Protein AF-0000000077297240 (afdb_homodimer)

Organism: Petrolisthes cinctipes (NCBI:txid88211)

pLDDT: mean 74.15, std 35.24, range [12.58, 98.94]

Sequence (796 aa):
MSTVGSPAGHFTDADISSTIRITASSSSLSKSSSSSTSSSSSSSSGVGTGIAVAAASSGMVSAGGAVKAETGNPPPPQTSPKVVVLQGTGTVPQTKTVTKKTTVVKKTSVTSSASLAINALKGKVKVGERYESGFSVPQEELCLNNGRELKVLVLITTAPDHEKHRTAVRQTWGHFSGRKDVVMAFMVGRTSQELQARLDQENELYGDIIHANFFDHYSNLTLKTVSMFEWVKTYCSETHFILKTDDDMFINVPLLLSFVDSKPNDQRVIYGRMAKGWKPVRNKKSKYYIDTNTYSKARYPDFLTGPAYLLTSDVVDDIYHKALDTTFFVLEDVLVTGIVAESLRIRRIGDSRFRNEKIKLSDTCSLLKTISIHMVKYEEQFDIYKRTLDGKAKCKAGMSTVGSPAGHFTDADISSTIRITASSSSLSKSSSSSTSSSSSSSSGVGTGIAVAAASSGMVSAGGAVKAETGNPPPPQTSPKVVVLQGTGTVPQTKTVTKKTTVVKKTSVTSSASLAINALKGKVKVGERYESGFSVPQEELCLNNGRELKVLVLITTAPDHEKHRTAVRQTWGHFSGRKDVVMAFMVGRTSQELQARLDQENELYGDIIHANFFDHYSNLTLKTVSMFEWVKTYCSETHFILKTDDDMFINVPLLLSFVDSKPNDQRVIYGRMAKGWKPVRNKKSKYYIDTNTYSKARYPDFLTGPAYLLTSDVVDDIYHKALDTTFFVLEDVLVTGIVAESLRIRRIGDSRFRNEKIKLSDTCSLLKTISIHMVKYEEQFDIYKRTLDGKAKCKAG

InterPro domains:
  IPR002659 Glycosyl transferase, family 31 [PF01762] (165-349)
  IPR002659 Glycosyl transferase, family 31 [PTHR11214] (141-348)

Structure (mmCIF, N/CA/C/O backbone):
data_AF-0000000077297240-model_v1
#
loop_
_entity.id
_entity.type
_entity.pdbx_description
1 polymer Hexosyltransferase
#
loop_
_atom_site.group_PDB
_atom_site.id
_atom_site.type_symbol
_atom_site.label_atom_id
_atom_site.label_alt_id
_atom_site.label_comp_id
_atom_site.label_asym_id
_atom_site.label_entity_id
_atom_site.label_seq_id
_atom_site.pdbx_PDB_ins_code
_atom_site.Cartn_x
_atom_site.Cartn_y
_atom_site.Cartn_z
_atom_site.occupancy
_atom_site.B_iso_or_equiv
_atom_site.auth_seq_id
_atom_site.auth_comp_id
_atom_site.auth_asym_id
_atom_site.auth_atom_id
_atom_site.pdbx_PDB_model_num
ATOM 1 N N . MET A 1 1 ? -15.43 50.844 -17.391 1 18.16 1 MET A N 1
ATOM 2 C CA . MET A 1 1 ? -15.555 50.375 -16.016 1 18.16 1 MET A CA 1
ATOM 3 C C . MET A 1 1 ? -16.797 49.5 -15.852 1 18.16 1 MET A C 1
ATOM 5 O O . MET A 1 1 ? -16.859 48.688 -14.945 1 18.16 1 MET A O 1
ATOM 9 N N . SER A 1 2 ? -17.984 49.969 -16.453 1 16.97 2 SER A N 1
ATOM 10 C CA . SER A 1 2 ? -19.281 49.938 -15.797 1 16.97 2 SER A CA 1
ATOM 11 C C . SER A 1 2 ? -19.781 48.5 -15.633 1 16.97 2 SER A C 1
ATOM 13 O O . SER A 1 2 ? -19.266 47.562 -16.25 1 16.97 2 SER A O 1
ATOM 15 N N . THR A 1 3 ? -21.141 48.375 -15.422 1 16.72 3 THR A N 1
ATOM 16 C CA . THR A 1 3 ? -22.156 47.875 -14.5 1 16.72 3 THR A CA 1
ATOM 17 C C . THR A 1 3 ? -22.719 46.562 -14.977 1 16.72 3 THR A C 1
ATOM 19 O O . THR A 1 3 ? -23.844 46.188 -14.625 1 16.72 3 THR A O 1
ATOM 22 N N . VAL A 1 4 ? -22.016 45.938 -15.938 1 19.5 4 VAL A N 1
ATOM 23 C CA . VAL A 1 4 ? -22.859 44.969 -16.641 1 19.5 4 VAL A CA 1
ATOM 24 C C . VAL A 1 4 ? -23.453 43.969 -15.656 1 19.5 4 VAL A C 1
ATOM 26 O O . VAL A 1 4 ? -22.766 43.531 -14.727 1 19.5 4 VAL A O 1
ATOM 29 N N . GLY A 1 5 ? -24.797 44 -15.594 1 17.31 5 GLY A N 1
ATOM 30 C CA . GLY A 1 5 ? -25.922 43.469 -14.844 1 17.31 5 GLY A CA 1
ATOM 31 C C . GLY A 1 5 ? -25.859 41.969 -14.609 1 17.31 5 GLY A C 1
ATOM 32 O O . GLY A 1 5 ? -25.109 41.281 -15.289 1 17.31 5 GLY A O 1
ATOM 33 N N . SER A 1 6 ? -26.438 41.469 -13.531 1 17.45 6 SER A N 1
ATOM 34 C CA . SER A 1 6 ? -26.594 40.469 -12.477 1 17.45 6 SER A CA 1
ATOM 35 C C . SER A 1 6 ? -27.297 39.219 -12.992 1 17.45 6 SER A C 1
ATOM 37 O O . SER A 1 6 ? -27.625 38.312 -12.219 1 17.45 6 SER A O 1
ATOM 39 N N . PRO A 1 7 ? -27.281 38.906 -14.367 1 17.59 7 PRO A N 1
ATOM 40 C CA . PRO A 1 7 ? -28.484 38.094 -14.562 1 17.59 7 PRO A CA 1
ATOM 41 C C . PRO A 1 7 ? -28.484 36.812 -13.711 1 17.59 7 PRO A C 1
ATOM 43 O O . PRO A 1 7 ? -27.438 36.219 -13.484 1 17.59 7 PRO A O 1
ATOM 46 N N . ALA A 1 8 ? -29.422 36.75 -12.734 1 17.47 8 ALA A N 1
ATOM 47 C CA . ALA A 1 8 ? -29.969 35.906 -11.672 1 17.47 8 ALA A CA 1
ATOM 48 C C . ALA A 1 8 ? -30.344 34.531 -12.195 1 17.47 8 ALA A C 1
ATOM 50 O O . ALA A 1 8 ? -31.234 34.406 -13.039 1 17.47 8 ALA A O 1
ATOM 51 N N . GLY A 1 9 ? -29.297 33.781 -12.641 1 17.2 9 GLY A N 1
ATOM 52 C CA . GLY A 1 9 ? -29.5 32.438 -13.219 1 17.2 9 GLY A CA 1
ATOM 53 C C . GLY A 1 9 ? -30.406 31.562 -12.375 1 17.2 9 GLY A C 1
ATOM 54 O O . GLY A 1 9 ? -30.469 31.719 -11.156 1 17.2 9 GLY A O 1
ATOM 55 N N . HIS A 1 10 ? -31.562 31.125 -12.906 1 16.94 10 HIS A N 1
ATOM 56 C CA . HIS A 1 10 ? -32.781 30.391 -12.602 1 16.94 10 HIS A CA 1
ATOM 57 C C . HIS A 1 10 ? -32.469 29.031 -12 1 16.94 10 HIS A C 1
ATOM 59 O O . HIS A 1 10 ? -31.703 28.25 -12.57 1 16.94 10 HIS A O 1
ATOM 65 N N . PHE A 1 11 ? -32.438 28.922 -10.641 1 17.75 11 PHE A N 1
ATOM 66 C CA . PHE A 1 11 ? -32.25 27.859 -9.664 1 17.75 11 PHE A CA 1
ATOM 67 C C . PHE A 1 11 ? -33.281 26.75 -9.852 1 17.75 11 PHE A C 1
ATOM 69 O O . PHE A 1 11 ? -34.312 26.719 -9.172 1 17.75 11 PHE A O 1
ATOM 76 N N . THR A 1 12 ? -33.656 26.422 -11.141 1 17.03 12 THR A N 1
ATOM 77 C CA . THR A 1 12 ? -34.844 25.594 -11.062 1 17.03 12 THR A CA 1
ATOM 78 C C . THR A 1 12 ? -34.594 24.359 -10.195 1 17.03 12 THR A C 1
ATOM 80 O O . THR A 1 12 ? -33.531 23.75 -10.273 1 17.03 12 THR A O 1
ATOM 83 N N . ASP A 1 13 ? -35.188 24.297 -9.023 1 16.16 13 ASP A N 1
ATOM 84 C CA . ASP A 1 13 ? -35.375 23.484 -7.82 1 16.16 13 ASP A CA 1
ATOM 85 C C . ASP A 1 13 ? -35.844 22.078 -8.164 1 16.16 13 ASP A C 1
ATOM 87 O O . ASP A 1 13 ? -37.062 21.859 -8.352 1 16.16 13 ASP A O 1
ATOM 91 N N . ALA A 1 14 ? -35.344 21.469 -9.289 1 16.94 14 ALA A N 1
ATOM 92 C CA . ALA A 1 14 ? -36.031 20.203 -9.578 1 16.94 14 ALA A CA 1
ATOM 93 C C . ALA A 1 14 ? -36.031 19.297 -8.352 1 16.94 14 ALA A C 1
ATOM 95 O O . ALA A 1 14 ? -35 19.031 -7.75 1 16.94 14 ALA A O 1
ATOM 96 N N . ASP A 1 15 ? -37.188 19.297 -7.602 1 17.38 15 ASP A N 1
ATOM 97 C CA . ASP A 1 15 ? -37.719 18.625 -6.418 1 17.38 15 ASP A CA 1
ATOM 98 C C . ASP A 1 15 ? -37.375 17.141 -6.414 1 17.38 15 ASP A C 1
ATOM 100 O O . ASP A 1 15 ? -37.062 16.578 -7.457 1 17.38 15 ASP A O 1
ATOM 104 N N . ILE A 1 16 ? -37.562 16.516 -5.254 1 18.17 16 ILE A N 1
ATOM 105 C CA . ILE A 1 16 ? -37.281 15.523 -4.219 1 18.17 16 ILE A CA 1
ATOM 106 C C . ILE A 1 16 ? -37.969 14.211 -4.539 1 18.17 16 ILE A C 1
ATOM 108 O O . ILE A 1 16 ? -39.219 14.117 -4.402 1 18.17 16 ILE A O 1
ATOM 112 N N . SER A 1 17 ? -37.688 13.727 -5.848 1 16.09 17 SER A N 1
ATOM 113 C CA . SER A 1 17 ? -38.438 12.586 -6.32 1 16.09 17 SER A CA 1
ATOM 114 C C . SER A 1 17 ? -38.594 11.531 -5.227 1 16.09 17 SER A C 1
ATOM 116 O O . SER A 1 17 ? -39.719 11.172 -4.863 1 16.09 17 SER A O 1
ATOM 118 N N . SER A 1 18 ? -38.062 10.281 -5.496 1 16.72 18 SER A N 1
ATOM 119 C CA . SER A 1 18 ? -38.719 8.984 -5.699 1 16.72 18 SER A CA 1
ATOM 120 C C . SER A 1 18 ? -38.719 8.164 -4.414 1 16.72 18 SER A C 1
ATOM 122 O O . SER A 1 18 ? -37.688 8.047 -3.742 1 16.72 18 SER A O 1
ATOM 124 N N . THR A 1 19 ? -39.812 8.141 -3.67 1 18.8 19 THR A N 1
ATOM 125 C CA . THR A 1 19 ? -40.344 7.504 -2.463 1 18.8 19 THR A CA 1
ATOM 126 C C . THR A 1 19 ? -40.094 5.996 -2.502 1 18.8 19 THR A C 1
ATOM 128 O O . THR A 1 19 ? -40.719 5.289 -3.305 1 18.8 19 THR A O 1
ATOM 131 N N . ILE A 1 20 ? -38.812 5.516 -2.664 1 17.14 20 ILE A N 1
ATOM 132 C CA . ILE A 1 20 ? -38.688 4.066 -2.812 1 17.14 20 ILE A CA 1
ATOM 133 C C . ILE A 1 20 ? -39.312 3.375 -1.606 1 17.14 20 ILE A C 1
ATOM 135 O O . ILE A 1 20 ? -38.938 3.635 -0.463 1 17.14 20 ILE A O 1
ATOM 139 N N . ARG A 1 21 ? -40.531 2.988 -1.708 1 17.48 21 ARG A N 1
ATOM 140 C CA . ARG A 1 21 ? -41.406 2.281 -0.778 1 17.48 21 ARG A CA 1
ATOM 141 C C . ARG A 1 21 ? -40.812 0.946 -0.362 1 17.48 21 ARG A C 1
ATOM 143 O O . ARG A 1 21 ? -40.906 -0.04 -1.097 1 17.48 21 ARG A O 1
ATOM 150 N N . ILE A 1 22 ? -39.531 0.926 -0.056 1 16.94 22 ILE A N 1
ATOM 151 C CA . ILE A 1 22 ? -39.094 -0.456 0.122 1 16.94 22 ILE A CA 1
ATOM 152 C C . ILE A 1 22 ? -39.906 -1.115 1.225 1 16.94 22 ILE A C 1
ATOM 154 O O . ILE A 1 22 ? -40.125 -0.526 2.287 1 16.94 22 ILE A O 1
ATOM 158 N N . THR A 1 23 ? -40.75 -2.07 0.826 1 17.42 23 THR A N 1
ATOM 159 C CA . THR A 1 23 ? -41.656 -3.041 1.414 1 17.42 23 THR A CA 1
ATOM 160 C C . THR A 1 23 ? -40.969 -3.822 2.533 1 17.42 23 THR A C 1
ATOM 162 O O . THR A 1 23 ? -39.938 -4.441 2.314 1 17.42 23 THR A O 1
ATOM 165 N N . ALA A 1 24 ? -41.031 -3.246 3.699 1 18.03 24 ALA A N 1
ATOM 166 C CA . ALA A 1 24 ? -40.531 -3.752 4.973 1 18.03 24 ALA A CA 1
ATOM 167 C C . ALA A 1 24 ? -41.062 -5.148 5.262 1 18.03 24 ALA A C 1
ATOM 169 O O . ALA A 1 24 ? -41.438 -5.449 6.395 1 18.03 24 ALA A O 1
ATOM 170 N N . SER A 1 25 ? -41.125 -6.02 4.211 1 16.42 25 SER A N 1
ATOM 171 C CA . SER A 1 25 ? -41.875 -7.203 4.645 1 16.42 25 SER A CA 1
ATOM 172 C C . SER A 1 25 ? -41.25 -7.793 5.914 1 16.42 25 SER A C 1
ATOM 174 O O . SER A 1 25 ? -40.031 -7.871 6.047 1 16.42 25 SER A O 1
ATOM 176 N N . SER A 1 26 ? -42 -7.738 7 1 17.22 26 SER A N 1
ATOM 177 C CA . SER A 1 26 ? -41.969 -8.062 8.422 1 17.22 26 SER A CA 1
ATOM 178 C C . SER A 1 26 ? -41.688 -9.539 8.656 1 17.22 26 SER A C 1
ATOM 180 O O . SER A 1 26 ? -41.781 -10.031 9.781 1 17.22 26 SER A O 1
ATOM 182 N N . SER A 1 27 ? -41.094 -10.297 7.707 1 16.66 27 SER A N 1
ATOM 183 C CA . SER A 1 27 ? -41.5 -11.664 8.031 1 16.66 27 SER A CA 1
ATOM 184 C C . SER A 1 27 ? -40.812 -12.133 9.32 1 16.66 27 SER A C 1
ATOM 186 O O . SER A 1 27 ? -39.625 -12.453 9.32 1 16.66 27 SER A O 1
ATOM 188 N N . SER A 1 28 ? -40.938 -11.453 10.43 1 17.17 28 SER A N 1
ATOM 189 C CA . SER A 1 28 ? -40.188 -11.875 11.617 1 17.17 28 SER A CA 1
ATOM 190 C C . SER A 1 28 ? -40.625 -13.281 12.047 1 17.17 28 SER A C 1
ATOM 192 O O . SER A 1 28 ? -41.75 -13.508 12.414 1 17.17 28 SER A O 1
ATOM 194 N N . LEU A 1 29 ? -40.125 -14.305 11.391 1 16.39 29 LEU A N 1
ATOM 195 C CA . LEU A 1 29 ? -40.375 -15.695 11.742 1 16.39 29 LEU A CA 1
ATOM 196 C C . LEU A 1 29 ? -40.062 -15.945 13.219 1 16.39 29 LEU A C 1
ATOM 198 O O . LEU A 1 29 ? -39.031 -15.492 13.719 1 16.39 29 LEU A O 1
ATOM 202 N N . SER A 1 30 ? -41.062 -16.344 13.93 1 15.93 30 SER A N 1
ATOM 203 C CA . SER A 1 30 ? -41.25 -16.672 15.336 1 15.93 30 SER A CA 1
ATOM 204 C C . SER A 1 30 ? -40.438 -17.891 15.742 1 15.93 30 SER A C 1
ATOM 206 O O . SER A 1 30 ? -40.594 -18.422 16.844 1 15.93 30 SER A O 1
ATOM 208 N N . LYS A 1 31 ? -39.375 -18.141 15.32 1 15.9 31 LYS A N 1
ATOM 209 C CA . LYS A 1 31 ? -39 -19.5 15.664 1 15.9 31 LYS A CA 1
ATOM 210 C C . LYS A 1 31 ? -38.938 -19.688 17.172 1 15.9 31 LYS A C 1
ATOM 212 O O . LYS A 1 31 ? -38.125 -19.031 17.844 1 15.9 31 LYS A O 1
ATOM 217 N N . SER A 1 32 ? -39.906 -20.297 17.688 1 14.6 32 SER A N 1
ATOM 218 C CA . SER A 1 32 ? -40.094 -20.641 19.094 1 14.6 32 SER A CA 1
ATOM 219 C C . SER A 1 32 ? -38.906 -21.406 19.656 1 14.6 32 SER A C 1
ATOM 221 O O . SER A 1 32 ? -37.969 -21.766 18.906 1 14.6 32 SER A O 1
ATOM 223 N N . SER A 1 33 ? -39.281 -22.609 20.391 1 14.61 33 SER A N 1
ATOM 224 C CA . SER A 1 33 ? -39.188 -22.953 21.797 1 14.61 33 SER A CA 1
ATOM 225 C C . SER A 1 33 ? -37.906 -23.75 22.078 1 14.61 33 SER A C 1
ATOM 227 O O . SER A 1 33 ? -37.125 -23.391 22.953 1 14.61 33 SER A O 1
ATOM 229 N N . SER A 1 34 ? -38.125 -25.219 22.422 1 14.32 34 SER A N 1
ATOM 230 C CA . SER A 1 34 ? -38 -25.844 23.75 1 14.32 34 SER A CA 1
ATOM 231 C C . SER A 1 34 ? -36.594 -26.391 23.969 1 14.32 34 SER A C 1
ATOM 233 O O . SER A 1 34 ? -35.781 -26.453 23.047 1 14.32 34 SER A O 1
ATOM 235 N N . SER A 1 35 ? -36.594 -27.797 24.531 1 14.3 35 SER A N 1
ATOM 236 C CA . SER A 1 35 ? -36.25 -28.359 25.844 1 14.3 35 SER A CA 1
ATOM 237 C C . SER A 1 35 ? -34.812 -28.922 25.828 1 14.3 35 SER A C 1
ATOM 239 O O . SER A 1 35 ? -34 -28.547 26.656 1 14.3 35 SER A O 1
ATOM 241 N N . SER A 1 36 ? -34.75 -30.375 25.875 1 14.15 36 SER A N 1
ATOM 242 C CA . SER A 1 36 ? -34.312 -31.172 27.016 1 14.15 36 SER A CA 1
ATOM 243 C C . SER A 1 36 ? -32.812 -31.438 26.984 1 14.15 36 SER A C 1
ATOM 245 O O . SER A 1 36 ? -32.156 -31.109 26 1 14.15 36 SER A O 1
ATOM 247 N N . THR A 1 37 ? -32.5 -32.812 27.375 1 14.51 37 THR A N 1
ATOM 248 C CA . THR A 1 37 ? -31.828 -33.406 28.516 1 14.51 37 THR A CA 1
ATOM 249 C C . THR A 1 37 ? -30.359 -33.719 28.203 1 14.51 37 THR A C 1
ATOM 251 O O . THR A 1 37 ? -29.469 -33.312 28.969 1 14.51 37 THR A O 1
ATOM 254 N N . SER A 1 38 ? -30.125 -35.031 27.75 1 13.76 38 SER A N 1
ATOM 255 C CA . SER A 1 38 ? -29.484 -35.969 28.656 1 13.76 38 SER A CA 1
ATOM 256 C C . SER A 1 38 ? -27.969 -35.906 28.562 1 13.76 38 SER A C 1
ATOM 258 O O . SER A 1 38 ? -27.438 -35.281 27.656 1 13.76 38 SER A O 1
ATOM 260 N N . SER A 1 39 ? -27.375 -37.188 28.75 1 13.91 39 SER A N 1
ATOM 261 C CA . SER A 1 39 ? -26.516 -37.844 29.719 1 13.91 39 SER A CA 1
ATOM 262 C C . SER A 1 39 ? -25.062 -37.781 29.312 1 13.91 39 SER A C 1
ATOM 264 O O . SER A 1 39 ? -24.219 -37.281 30.062 1 13.91 39 SER A O 1
ATOM 266 N N . SER A 1 40 ? -24.516 -39.031 29.156 1 13.7 40 SER A N 1
ATOM 267 C CA . SER A 1 40 ? -23.562 -39.719 30.031 1 13.7 40 SER A CA 1
ATOM 268 C C . SER A 1 40 ? -22.125 -39.5 29.547 1 13.7 40 SER A C 1
ATOM 270 O O . SER A 1 40 ? -21.375 -38.719 30.156 1 13.7 40 SER A O 1
ATOM 272 N N . SER A 1 41 ? -21.453 -40.688 29.406 1 13.7 41 SER A N 1
ATOM 273 C CA . SER A 1 41 ? -20.375 -41.281 30.203 1 13.7 41 SER A CA 1
ATOM 274 C C . SER A 1 41 ? -19.016 -41 29.594 1 13.7 41 SER A C 1
ATOM 276 O O . SER A 1 41 ? -18.141 -40.406 30.234 1 13.7 41 SER A O 1
ATOM 278 N N . SER A 1 42 ? -18.297 -42.188 29.375 1 13.47 42 SER A N 1
ATOM 279 C CA . SER A 1 42 ? -17.141 -42.719 30.078 1 13.47 42 SER A CA 1
ATOM 280 C C . SER A 1 42 ? -15.836 -42.375 29.359 1 13.47 42 SER A C 1
ATOM 282 O O . SER A 1 42 ? -14.922 -41.812 29.953 1 13.47 42 SER A O 1
ATOM 284 N N . SER A 1 43 ? -15.289 -43.438 28.688 1 13.8 43 SER A N 1
ATOM 285 C CA . SER A 1 43 ? -14.141 -44.219 29.141 1 13.8 43 SER A CA 1
ATOM 286 C C . SER A 1 43 ? -12.844 -43.656 28.547 1 13.8 43 SER A C 1
ATOM 288 O O . SER A 1 43 ? -12.867 -42.875 27.609 1 13.8 43 SER A O 1
ATOM 290 N N . SER A 1 44 ? -11.844 -44.562 28.562 1 13.44 44 SER A N 1
ATOM 291 C CA . SER A 1 44 ? -10.523 -44.844 29.125 1 13.44 44 SER A CA 1
ATOM 292 C C . SER A 1 44 ? -9.414 -44.531 28.125 1 13.44 44 SER A C 1
ATOM 294 O O . SER A 1 44 ? -8.414 -43.906 28.469 1 13.44 44 SER A O 1
ATOM 296 N N . SER A 1 45 ? -9.484 -45.25 26.906 1 13.67 45 SER A N 1
ATOM 297 C CA . SER A 1 45 ? -8.336 -46.156 26.797 1 13.67 45 SER A CA 1
ATOM 298 C C . SER A 1 45 ? -7.07 -45.375 26.438 1 13.67 45 SER A C 1
ATOM 300 O O . SER A 1 45 ? -7.141 -44.25 25.953 1 13.67 45 SER A O 1
ATOM 302 N N . GLY A 1 46 ? -5.91 -46.156 26.469 1 13.4 46 GLY A N 1
ATOM 303 C CA . GLY A 1 46 ? -4.535 -46.344 26.891 1 13.4 46 GLY A CA 1
ATOM 304 C C . GLY A 1 46 ? -3.518 -45.875 25.875 1 13.4 46 GLY A C 1
ATOM 305 O O . GLY A 1 46 ? -2.447 -45.406 26.234 1 13.4 46 GLY A O 1
ATOM 306 N N . VAL A 1 47 ? -3.865 -46.031 24.5 1 13.91 47 VAL A N 1
ATOM 307 C CA . VAL A 1 47 ? -2.779 -46.812 23.906 1 13.91 47 VAL A CA 1
ATOM 308 C C . VAL A 1 47 ? -1.51 -45.969 23.859 1 13.91 47 VAL A C 1
ATOM 310 O O . VAL A 1 47 ? -1.578 -44.719 23.906 1 13.91 47 VAL A O 1
ATOM 313 N N . GLY A 1 48 ? -0.359 -46.781 23.562 1 13.22 48 GLY A N 1
ATOM 314 C CA . GLY A 1 48 ? 1.022 -47.125 23.844 1 13.22 48 GLY A CA 1
ATOM 315 C C . GLY A 1 48 ? 2.025 -46.25 23.125 1 13.22 48 GLY A C 1
ATOM 316 O O . GLY A 1 48 ? 2.928 -45.688 23.766 1 13.22 48 GLY A O 1
ATOM 317 N N . THR A 1 49 ? 2.09 -46.406 21.766 1 14 49 THR A N 1
ATOM 318 C CA . THR A 1 49 ? 3.342 -47 21.328 1 14 49 THR A CA 1
ATOM 319 C C . THR A 1 49 ? 4.453 -45.969 21.266 1 14 49 THR A C 1
ATOM 321 O O . THR A 1 49 ? 4.184 -44.75 21.234 1 14 49 THR A O 1
ATOM 324 N N . GLY A 1 50 ? 5.648 -46.5 20.844 1 13.16 50 GLY A N 1
ATOM 325 C CA . GLY A 1 50 ? 7.074 -46.719 21.016 1 13.16 50 GLY A CA 1
ATOM 326 C C . GLY A 1 50 ? 7.93 -45.719 20.266 1 13.16 50 GLY A C 1
ATOM 327 O O . GLY A 1 50 ? 7.91 -45.656 19.031 1 13.16 50 GLY A O 1
ATOM 328 N N . ILE A 1 51 ? 7.762 -44.5 20.469 1 14.16 51 ILE A N 1
ATOM 329 C CA . ILE A 1 51 ? 8.664 -43.625 19.703 1 14.16 51 ILE A CA 1
ATOM 330 C C . ILE A 1 51 ? 10.109 -44.062 19.953 1 14.16 51 ILE A C 1
ATOM 332 O O . ILE A 1 51 ? 10.586 -44.062 21.078 1 14.16 51 ILE A O 1
ATOM 336 N N . ALA A 1 52 ? 10.555 -44.938 18.984 1 13.1 52 ALA A N 1
ATOM 337 C CA . ALA A 1 52 ? 11.891 -45.531 18.891 1 13.1 52 ALA A CA 1
ATOM 338 C C . ALA A 1 52 ? 12.969 -44.469 19.109 1 13.1 52 ALA A C 1
ATOM 340 O O . ALA A 1 52 ? 12.695 -43.25 19.016 1 13.1 52 ALA A O 1
ATOM 341 N N . VAL A 1 53 ? 14.18 -44.938 18.516 1 12.77 53 VAL A N 1
ATOM 342 C CA . VAL A 1 53 ? 15.523 -45.344 18.906 1 12.77 53 VAL A CA 1
ATOM 343 C C . VAL A 1 53 ? 16.469 -44.125 18.797 1 12.77 53 VAL A C 1
ATOM 345 O O . VAL A 1 53 ? 17.172 -43.812 19.75 1 12.77 53 VAL A O 1
ATOM 348 N N . ALA A 1 54 ? 17.031 -43.906 17.547 1 12.91 54 ALA A N 1
ATOM 349 C CA . ALA A 1 54 ? 18.453 -44.25 17.453 1 12.91 54 ALA A CA 1
ATOM 350 C C . ALA A 1 54 ? 19.312 -43.031 17.828 1 12.91 54 ALA A C 1
ATOM 352 O O . ALA A 1 54 ? 19.047 -41.906 17.406 1 12.91 54 ALA A O 1
ATOM 353 N N . ALA A 1 55 ? 20.141 -43.25 18.875 1 13.31 55 ALA A N 1
ATOM 354 C CA . ALA A 1 55 ? 21.094 -42.531 19.734 1 13.31 55 ALA A CA 1
ATOM 355 C C . ALA A 1 55 ? 22.25 -41.938 18.922 1 13.31 55 ALA A C 1
ATOM 357 O O . ALA A 1 55 ? 22.625 -40.781 19.109 1 13.31 55 ALA A O 1
ATOM 358 N N . ALA A 1 56 ? 23.094 -42.906 18.281 1 12.88 56 ALA A N 1
ATOM 359 C CA . ALA A 1 56 ? 24.422 -43 18.875 1 12.88 56 ALA A CA 1
ATOM 360 C C . ALA A 1 56 ? 25.281 -41.812 18.516 1 12.88 56 ALA A C 1
ATOM 362 O O . ALA A 1 56 ? 24.969 -41.062 17.578 1 12.88 56 ALA A O 1
ATOM 363 N N . SER A 1 57 ? 26.672 -42.062 18.719 1 13.15 57 SER A N 1
ATOM 364 C CA . SER A 1 57 ? 27.844 -41.594 19.453 1 13.15 57 SER A CA 1
ATOM 365 C C . SER A 1 57 ? 28.75 -40.719 18.562 1 13.15 57 SER A C 1
ATOM 367 O O . SER A 1 57 ? 29.141 -39.625 18.938 1 13.15 57 SER A O 1
ATOM 369 N N . SER A 1 58 ? 29.516 -41.406 17.547 1 12.95 58 SER A N 1
ATOM 370 C CA . SER A 1 58 ? 30.953 -41.531 17.781 1 12.95 58 SER A CA 1
ATOM 371 C C . SER A 1 58 ? 31.672 -40.219 17.469 1 12.95 58 SER A C 1
ATOM 373 O O . SER A 1 58 ? 31.094 -39.281 16.906 1 12.95 58 SER A O 1
ATOM 375 N N . GLY A 1 59 ? 32.938 -40.375 16.781 1 13.03 59 GLY A N 1
ATOM 376 C CA . GLY A 1 59 ? 34.375 -40.312 17.031 1 13.03 59 GLY A CA 1
ATOM 377 C C . GLY A 1 59 ? 35 -39 16.578 1 13.03 59 GLY A C 1
ATOM 378 O O . GLY A 1 59 ? 34.406 -38.281 15.773 1 13.03 59 GLY A O 1
ATOM 379 N N . MET A 1 60 ? 36.344 -38.75 17.016 1 13.66 60 MET A N 1
ATOM 380 C CA . MET A 1 60 ? 37.344 -37.844 17.531 1 13.66 60 MET A CA 1
ATOM 381 C C . MET A 1 60 ? 38.156 -37.219 16.391 1 13.66 60 MET A C 1
ATOM 383 O O . MET A 1 60 ? 38.625 -36.094 16.484 1 13.66 60 MET A O 1
ATOM 387 N N . VAL A 1 61 ? 38.531 -38.031 15.32 1 13.12 61 VAL A N 1
ATOM 388 C CA . VAL A 1 61 ? 39.969 -38.125 15.203 1 13.12 61 VAL A CA 1
ATOM 389 C C . VAL A 1 61 ? 40.562 -36.781 14.82 1 13.12 61 VAL A C 1
ATOM 391 O O . VAL A 1 61 ? 39.875 -35.906 14.266 1 13.12 61 VAL A O 1
ATOM 394 N N . SER A 1 62 ? 42.031 -36.781 14.766 1 13.07 62 SER A N 1
ATOM 395 C CA . SER A 1 62 ? 43.281 -36.156 15.211 1 13.07 62 SER A CA 1
ATOM 396 C C . SER A 1 62 ? 43.781 -35.125 14.195 1 13.07 62 SER A C 1
ATOM 398 O O . SER A 1 62 ? 44 -33.969 14.539 1 13.07 62 SER A O 1
ATOM 400 N N . ALA A 1 63 ? 44.781 -35.562 13.281 1 13.15 63 ALA A N 1
ATOM 401 C CA . ALA A 1 63 ? 46.188 -35.25 13.484 1 13.15 63 ALA A CA 1
ATOM 402 C C . ALA A 1 63 ? 46.594 -34 12.703 1 13.15 63 ALA A C 1
ATOM 404 O O . ALA A 1 63 ? 46.812 -32.938 13.297 1 13.15 63 ALA A O 1
ATOM 405 N N . GLY A 1 64 ? 47.562 -34.156 11.695 1 13.36 64 GLY A N 1
ATOM 406 C CA . GLY A 1 64 ? 49 -33.812 11.664 1 13.36 64 GLY A CA 1
ATOM 407 C C . GLY A 1 64 ? 49.25 -32.5 10.992 1 13.36 64 GLY A C 1
ATOM 408 O O . GLY A 1 64 ? 48.375 -31.875 10.414 1 13.36 64 GLY A O 1
ATOM 409 N N . GLY A 1 65 ? 50.438 -32.406 10.203 1 13.79 65 GLY A N 1
ATOM 410 C CA . GLY A 1 65 ? 51.781 -31.797 10.328 1 13.79 65 GLY A CA 1
ATOM 411 C C . GLY A 1 65 ? 51.906 -30.516 9.547 1 13.79 65 GLY A C 1
ATOM 412 O O . GLY A 1 65 ? 51.031 -30.141 8.781 1 13.79 65 GLY A O 1
ATOM 413 N N . ALA A 1 66 ? 53.219 -30.297 8.938 1 13.85 66 ALA A N 1
ATOM 414 C CA . ALA A 1 66 ? 54.312 -29.375 9.148 1 13.85 66 ALA A CA 1
ATOM 415 C C . ALA A 1 66 ? 54.344 -28.281 8.086 1 13.85 66 ALA A C 1
ATOM 417 O O . ALA A 1 66 ? 54.375 -27.094 8.398 1 13.85 66 ALA A O 1
ATOM 418 N N . VAL A 1 67 ? 54.938 -28.547 6.848 1 13.45 67 VAL A N 1
ATOM 419 C CA . VAL A 1 67 ? 56.281 -28.016 6.633 1 13.45 67 VAL A CA 1
ATOM 420 C C . VAL A 1 67 ? 56.188 -26.641 5.961 1 13.45 67 VAL A C 1
ATOM 422 O O . VAL A 1 67 ? 55.156 -26.281 5.422 1 13.45 67 VAL A O 1
ATOM 425 N N . LYS A 1 68 ? 57.281 -26.391 4.832 1 14.06 68 LYS A N 1
ATOM 426 C CA . LYS A 1 68 ? 58.469 -25.578 4.707 1 14.06 68 LYS A CA 1
ATOM 427 C C . LYS A 1 68 ? 58.188 -24.266 4.012 1 14.06 68 LYS A C 1
ATOM 429 O O . LYS A 1 68 ? 57.25 -24.172 3.217 1 14.06 68 LYS A O 1
ATOM 434 N N . ALA A 1 69 ? 59.188 -23.312 3.973 1 13.88 69 ALA A N 1
ATOM 435 C CA . ALA A 1 69 ? 59.75 -21.984 4.203 1 13.88 69 ALA A CA 1
ATOM 436 C C . ALA A 1 69 ? 59.906 -21.219 2.889 1 13.88 69 ALA A C 1
ATOM 438 O O . ALA A 1 69 ? 59.875 -20 2.871 1 13.88 69 ALA A O 1
ATOM 439 N N . GLU A 1 70 ? 60 -21.922 1.677 1 14.74 70 GLU A N 1
ATOM 440 C CA . GLU A 1 70 ? 61.25 -21.391 1.092 1 14.74 70 GLU A CA 1
ATOM 441 C C . GLU A 1 70 ? 61.062 -19.938 0.661 1 14.74 70 GLU A C 1
ATOM 443 O O . GLU A 1 70 ? 59.938 -19.484 0.441 1 14.74 70 GLU A O 1
ATOM 448 N N . THR A 1 71 ? 62.188 -19.344 0.183 1 15.33 71 THR A N 1
ATOM 449 C CA . THR A 1 71 ? 63.156 -18.234 0.292 1 15.33 71 THR A CA 1
ATOM 450 C C . THR A 1 71 ? 62.906 -17.203 -0.815 1 15.33 71 THR A C 1
ATOM 452 O O . THR A 1 71 ? 63.5 -16.125 -0.789 1 15.33 71 THR A O 1
ATOM 455 N N . GLY A 1 72 ? 62.031 -17.516 -1.806 1 15.42 72 GLY A N 1
ATOM 456 C CA . GLY A 1 72 ? 62.719 -17.016 -2.988 1 15.42 72 GLY A CA 1
ATOM 457 C C . GLY A 1 72 ? 63 -15.523 -2.959 1 15.42 72 GLY A C 1
ATOM 458 O O . GLY A 1 72 ? 62.344 -14.797 -2.207 1 15.42 72 GLY A O 1
ATOM 459 N N . ASN A 1 73 ? 63.875 -15.078 -3.904 1 16.36 73 ASN A N 1
ATOM 460 C CA . ASN A 1 73 ? 64.938 -14.133 -4.129 1 16.36 73 ASN A CA 1
ATOM 461 C C . ASN A 1 73 ? 64.438 -12.711 -4.312 1 16.36 73 ASN A C 1
ATOM 463 O O . ASN A 1 73 ? 63.344 -12.508 -4.844 1 16.36 73 ASN A O 1
ATOM 467 N N . PRO A 1 74 ? 65.188 -11.781 -3.84 1 18.31 74 PRO A N 1
ATOM 468 C CA . PRO A 1 74 ? 65.188 -10.391 -3.391 1 18.31 74 PRO A CA 1
ATOM 469 C C . PRO A 1 74 ? 65.062 -9.398 -4.547 1 18.31 74 PRO A C 1
ATOM 471 O O . PRO A 1 74 ? 65.062 -8.18 -4.328 1 18.31 74 PRO A O 1
ATOM 474 N N . PRO A 1 75 ? 64.25 -9.781 -5.68 1 19 75 PRO A N 1
ATOM 475 C CA . PRO A 1 75 ? 64.938 -9.117 -6.793 1 19 75 PRO A CA 1
ATOM 476 C C . PRO A 1 75 ? 65.188 -7.629 -6.539 1 19 75 PRO A C 1
ATOM 478 O O . PRO A 1 75 ? 64.5 -7.023 -5.723 1 19 75 PRO A O 1
ATOM 481 N N . PRO A 1 76 ? 66 -7.047 -7.363 1 18.64 76 PRO A N 1
ATOM 482 C CA . PRO A 1 76 ? 67 -5.969 -7.203 1 18.64 76 PRO A CA 1
ATOM 483 C C . PRO A 1 76 ? 66.375 -4.594 -7.086 1 18.64 76 PRO A C 1
ATOM 485 O O . PRO A 1 76 ? 65.188 -4.418 -7.48 1 18.64 76 PRO A O 1
ATOM 488 N N . PRO A 1 77 ? 67.125 -3.656 -6.664 1 18.39 77 PRO A N 1
ATOM 489 C CA . PRO A 1 77 ? 67.125 -2.367 -5.969 1 18.39 77 PRO A CA 1
ATOM 490 C C . PRO A 1 77 ? 66.625 -1.22 -6.852 1 18.39 77 PRO A C 1
ATOM 492 O O . PRO A 1 77 ? 67.312 -0.88 -7.844 1 18.39 77 PRO A O 1
ATOM 495 N N . GLN A 1 78 ? 65.375 -1.374 -7.348 1 18.59 78 GLN A N 1
ATOM 496 C CA . GLN A 1 78 ? 65.062 -0.416 -8.406 1 18.59 78 GLN A CA 1
ATOM 497 C C . GLN A 1 78 ? 65.438 1.008 -7.973 1 18.59 78 GLN A C 1
ATOM 499 O O . GLN A 1 78 ? 65.062 1.417 -6.859 1 18.59 78 GLN A O 1
ATOM 504 N N . THR A 1 79 ? 66.312 1.622 -8.664 1 18.31 79 THR A N 1
ATOM 505 C CA . THR A 1 79 ? 67.125 2.814 -8.461 1 18.31 79 THR A CA 1
ATOM 506 C C . THR A 1 79 ? 66.25 4.051 -8.297 1 18.31 79 THR A C 1
ATOM 508 O O . THR A 1 79 ? 65.125 4.102 -8.82 1 18.31 79 THR A O 1
ATOM 511 N N . SER A 1 80 ? 66.688 4.984 -7.414 1 18.28 80 SER A N 1
ATOM 512 C CA . SER A 1 80 ? 66.25 6.098 -6.578 1 18.28 80 SER A CA 1
ATOM 513 C C . SER A 1 80 ? 66 7.352 -7.41 1 18.28 80 SER A C 1
ATOM 515 O O . SER A 1 80 ? 65.75 8.43 -6.859 1 18.28 80 SER A O 1
ATOM 517 N N . PRO A 1 81 ? 65.25 7.242 -8.562 1 20.67 81 PRO A N 1
ATOM 518 C CA . PRO A 1 81 ? 65.625 8.445 -9.312 1 20.67 81 PRO A CA 1
ATOM 519 C C . PRO A 1 81 ? 65.438 9.727 -8.5 1 20.67 81 PRO A C 1
ATOM 521 O O . PRO A 1 81 ? 64.625 9.766 -7.562 1 20.67 81 PRO A O 1
ATOM 524 N N . LYS A 1 82 ? 66.312 10.82 -8.766 1 19.58 82 LYS A N 1
ATOM 525 C CA . LYS A 1 82 ? 66.812 12.055 -8.172 1 19.58 82 LYS A CA 1
ATOM 526 C C . LYS A 1 82 ? 65.688 13.07 -7.973 1 19.58 82 LYS A C 1
ATOM 528 O O . LYS A 1 82 ? 64.875 13.312 -8.883 1 19.58 82 LYS A O 1
ATOM 533 N N . VAL A 1 83 ? 65.375 13.492 -6.738 1 20.64 83 VAL A N 1
ATOM 534 C CA . VAL A 1 83 ? 64.438 14.352 -6.02 1 20.64 83 VAL A CA 1
ATOM 535 C C . VAL A 1 83 ? 64.625 15.805 -6.453 1 20.64 83 VAL A C 1
ATOM 537 O O . VAL A 1 83 ? 65.625 16.438 -6.098 1 20.64 83 VAL A O 1
ATOM 540 N N . VAL A 1 84 ? 64.688 16.125 -7.77 1 21.64 84 VAL A N 1
ATOM 541 C CA . VAL A 1 84 ? 65.188 17.484 -7.922 1 21.64 84 VAL A CA 1
ATOM 542 C C . VAL A 1 84 ? 64.25 18.438 -7.152 1 21.64 84 VAL A C 1
ATOM 544 O O . VAL A 1 84 ? 63.031 18.406 -7.305 1 21.64 84 VAL A O 1
ATOM 547 N N . VAL A 1 85 ? 64.75 18.953 -6.012 1 21 85 VAL A N 1
ATOM 548 C CA . VAL A 1 85 ? 64.188 19.797 -4.941 1 21 85 VAL A CA 1
ATOM 549 C C . VAL A 1 85 ? 63.844 21.172 -5.5 1 21 85 VAL A C 1
ATOM 551 O O . VAL A 1 85 ? 64.75 21.938 -5.895 1 21 85 VAL A O 1
ATOM 554 N N . LEU A 1 86 ? 62.938 21.172 -6.582 1 21.02 86 LEU A N 1
ATOM 555 C CA . LEU A 1 86 ? 62.781 22.516 -7.113 1 21.02 86 LEU A CA 1
ATOM 556 C C . LEU A 1 86 ? 62.438 23.5 -6 1 21.02 86 LEU A C 1
ATOM 558 O O . LEU A 1 86 ? 61.625 23.203 -5.125 1 21.02 86 LEU A O 1
ATOM 562 N N . GLN A 1 87 ? 63.344 24.438 -5.676 1 21.05 87 GLN A N 1
ATOM 563 C CA . GLN A 1 87 ? 63.531 25.469 -4.656 1 21.05 87 GLN A CA 1
ATOM 564 C C . GLN A 1 87 ? 62.375 26.469 -4.676 1 21.05 87 GLN A C 1
ATOM 566 O O . GLN A 1 87 ? 62.312 27.328 -5.555 1 21.05 87 GLN A O 1
ATOM 571 N N . GLY A 1 88 ? 61.094 25.969 -4.801 1 20.45 88 GLY A N 1
ATOM 572 C CA . GLY A 1 88 ? 60.125 27 -5.121 1 20.45 88 GLY A CA 1
ATOM 573 C C . GLY A 1 88 ? 60.062 28.109 -4.094 1 20.45 88 GLY A C 1
ATOM 574 O O . GLY A 1 88 ? 60.281 27.875 -2.902 1 20.45 88 GLY A O 1
ATOM 575 N N . THR A 1 89 ? 60.469 29.328 -4.492 1 22.92 89 THR A N 1
ATOM 576 C CA . THR A 1 89 ? 60.594 30.609 -3.811 1 22.92 89 THR A CA 1
ATOM 577 C C . THR A 1 89 ? 59.312 30.953 -3.053 1 22.92 89 THR A C 1
ATOM 579 O O . THR A 1 89 ? 58.219 30.734 -3.555 1 22.92 89 THR A O 1
ATOM 582 N N . GLY A 1 90 ? 59.312 30.922 -1.723 1 21.12 90 GLY A N 1
ATOM 583 C CA . GLY A 1 90 ? 58.406 31.016 -0.578 1 21.12 90 GLY A CA 1
ATOM 584 C C . GLY A 1 90 ? 57.719 32.344 -0.468 1 21.12 90 GLY A C 1
ATOM 585 O O . GLY A 1 90 ? 57.125 32.688 0.57 1 21.12 90 GLY A O 1
ATOM 586 N N . THR A 1 91 ? 57.406 33.031 -1.646 1 24.7 91 THR A N 1
ATOM 587 C CA . THR A 1 91 ? 57.031 34.375 -1.28 1 24.7 91 THR A CA 1
ATOM 588 C C . THR A 1 91 ? 55.906 34.375 -0.27 1 24.7 91 THR A C 1
ATOM 590 O O . THR A 1 91 ? 54.969 33.594 -0.384 1 24.7 91 THR A O 1
ATOM 593 N N . VAL A 1 92 ? 56.156 34.938 0.91 1 22.94 92 VAL A N 1
ATOM 594 C CA . VAL A 1 92 ? 55.438 35 2.17 1 22.94 92 VAL A CA 1
ATOM 595 C C . VAL A 1 92 ? 54.094 35.719 1.961 1 22.94 92 VAL A C 1
ATOM 597 O O . VAL A 1 92 ? 54.062 36.875 1.484 1 22.94 92 VAL A O 1
ATOM 600 N N . PRO A 1 93 ? 53.062 34.938 1.411 1 25.02 93 PRO A N 1
ATOM 601 C CA . PRO A 1 93 ? 51.844 35.719 1.144 1 25.02 93 PRO A CA 1
ATOM 602 C C . PRO A 1 93 ? 51.406 36.531 2.348 1 25.02 93 PRO A C 1
ATOM 604 O O . PRO A 1 93 ? 51.562 36.125 3.492 1 25.02 93 PRO A O 1
ATOM 607 N N . GLN A 1 94 ? 51.375 37.875 2.158 1 24.73 94 GLN A N 1
ATOM 608 C CA . GLN A 1 94 ? 50.969 38.906 3.115 1 24.73 94 GLN A CA 1
ATOM 609 C C . GLN A 1 94 ? 49.625 38.562 3.719 1 24.73 94 GLN A C 1
ATOM 611 O O . GLN A 1 94 ? 48.719 38.031 3.037 1 24.73 94 GLN A O 1
ATOM 616 N N . THR A 1 95 ? 49.594 38.438 5.078 1 24.28 95 THR A N 1
ATOM 617 C CA . THR A 1 95 ? 48.531 38.062 6.016 1 24.28 95 THR A CA 1
ATOM 618 C C . THR A 1 95 ? 47.344 39 5.855 1 24.28 95 THR A C 1
ATOM 620 O O . THR A 1 95 ? 47.438 40.219 6.141 1 24.28 95 THR A O 1
ATOM 623 N N . LYS A 1 96 ? 46.625 38.906 4.668 1 26.2 96 LYS A N 1
ATOM 624 C CA . LYS A 1 96 ? 45.5 39.812 4.637 1 26.2 96 LYS A CA 1
ATOM 625 C C . LYS A 1 96 ? 44.688 39.719 5.918 1 26.2 96 LYS A C 1
ATOM 627 O O . LYS A 1 96 ? 44.406 38.625 6.395 1 26.2 96 LYS A O 1
ATOM 632 N N . THR A 1 97 ? 44.719 40.812 6.719 1 24.02 97 THR A N 1
ATOM 633 C CA . THR A 1 97 ? 44 41.062 7.965 1 24.02 97 THR A CA 1
ATOM 634 C C . THR A 1 97 ? 42.5 40.781 7.781 1 24.02 97 THR A C 1
ATOM 636 O O . THR A 1 97 ? 41.844 41.406 6.953 1 24.02 97 THR A O 1
ATOM 639 N N . VAL A 1 98 ? 42.094 39.5 7.855 1 25.28 98 VAL A N 1
ATOM 640 C CA . VAL A 1 98 ? 40.656 39.125 7.824 1 25.28 98 VAL A CA 1
ATOM 641 C C . VAL A 1 98 ? 39.906 39.969 8.836 1 25.28 98 VAL A C 1
ATOM 643 O O . VAL A 1 98 ? 40.156 39.906 10.039 1 25.28 98 VAL A O 1
ATOM 646 N N . THR A 1 99 ? 39.562 41.188 8.359 1 24.38 99 THR A N 1
ATOM 647 C CA . THR A 1 99 ? 38.688 41.938 9.258 1 24.38 99 THR A CA 1
ATOM 648 C C . THR A 1 99 ? 37.5 41.062 9.664 1 24.38 99 THR A C 1
ATOM 650 O O . THR A 1 99 ? 36.844 40.5 8.805 1 24.38 99 THR A O 1
ATOM 653 N N . LYS A 1 100 ? 37.531 40.656 10.836 1 24.83 100 LYS A N 1
ATOM 654 C CA . LYS A 1 100 ? 36.438 39.969 11.531 1 24.83 100 LYS A CA 1
ATOM 655 C C . LYS A 1 100 ? 35.125 40.688 11.328 1 24.83 100 LYS A C 1
ATOM 657 O O . LYS A 1 100 ? 34.938 41.781 11.797 1 24.83 100 LYS A O 1
ATOM 662 N N . LYS A 1 101 ? 34.625 40.562 10.07 1 27.95 101 LYS A N 1
ATOM 663 C CA . LYS A 1 101 ? 33.25 41.062 10.016 1 27.95 101 LYS A CA 1
ATOM 664 C C . LYS A 1 101 ? 32.438 40.594 11.211 1 27.95 101 LYS A C 1
ATOM 666 O O . LYS A 1 101 ? 32.375 39.375 11.484 1 27.95 101 LYS A O 1
ATOM 671 N N . THR A 1 102 ? 32.438 41.5 12.188 1 25.55 102 THR A N 1
ATOM 672 C CA . THR A 1 102 ? 31.562 41.312 13.328 1 25.55 102 THR A CA 1
ATOM 673 C C . THR A 1 102 ? 30.156 40.938 12.883 1 25.55 102 THR A C 1
ATOM 675 O O . THR A 1 102 ? 29.5 41.688 12.164 1 25.55 102 THR A O 1
ATOM 678 N N . THR A 1 103 ? 30.078 39.656 12.562 1 29.16 103 THR A N 1
ATOM 679 C CA . THR A 1 103 ? 28.719 39.188 12.305 1 29.16 103 THR A CA 1
ATOM 680 C C . THR A 1 103 ? 27.766 39.625 13.398 1 29.16 103 THR A C 1
ATOM 682 O O . THR A 1 103 ? 27.922 39.25 14.57 1 29.16 103 THR A O 1
ATOM 685 N N . VAL A 1 104 ? 27.312 40.844 13.203 1 29.16 104 VAL A N 1
ATOM 686 C CA . VAL A 1 104 ? 26.188 41.25 14.047 1 29.16 104 VAL A CA 1
ATOM 687 C C . VAL A 1 104 ? 25.125 40.156 14.07 1 29.16 104 VAL A C 1
ATOM 689 O O . VAL A 1 104 ? 24.594 39.781 13.023 1 29.16 104 VAL A O 1
ATOM 692 N N . VAL A 1 105 ? 25.25 39.312 14.992 1 29.86 105 VAL A N 1
ATOM 693 C CA . VAL A 1 105 ? 24.141 38.406 15.328 1 29.86 105 VAL A CA 1
ATOM 694 C C . VAL A 1 105 ? 22.859 39.219 15.477 1 29.86 105 VAL A C 1
ATOM 696 O O . VAL A 1 105 ? 22.766 40.094 16.328 1 29.86 105 VAL A O 1
ATOM 699 N N . LYS A 1 106 ? 22.25 39.531 14.352 1 29.84 106 LYS A N 1
ATOM 700 C CA . LYS A 1 106 ? 20.906 40.062 14.492 1 29.84 106 LYS A CA 1
ATOM 701 C C . LYS A 1 106 ? 20.172 39.406 15.664 1 29.84 106 LYS A C 1
ATOM 703 O O . LYS A 1 106 ? 20.047 38.188 15.711 1 29.84 106 LYS A O 1
ATOM 708 N N . LYS A 1 107 ? 20.297 40.062 16.766 1 32.12 107 LYS A N 1
ATOM 709 C CA . LYS A 1 107 ? 19.5 39.688 17.922 1 32.12 107 LYS A CA 1
ATOM 710 C C . LYS A 1 107 ? 18.062 39.344 17.516 1 32.12 107 LYS A C 1
ATOM 712 O O . LYS A 1 107 ? 17.391 40.156 16.875 1 32.12 107 LYS A O 1
ATOM 717 N N . THR A 1 108 ? 17.781 38.062 17.297 1 33.03 108 THR A N 1
ATOM 718 C CA . THR A 1 108 ? 16.391 37.656 17.172 1 33.03 108 THR A CA 1
ATOM 719 C C . THR A 1 108 ? 15.516 38.406 18.188 1 33.03 108 THR A C 1
ATOM 721 O O . THR A 1 108 ? 15.781 38.344 19.391 1 33.03 108 THR A O 1
ATOM 724 N N . SER A 1 109 ? 15.102 39.531 17.812 1 35.12 109 SER A N 1
ATOM 725 C CA . SER A 1 109 ? 14.227 40.344 18.656 1 35.12 109 SER A CA 1
ATOM 726 C C . SER A 1 109 ? 13.211 39.5 19.391 1 35.12 109 SER A C 1
ATOM 728 O O . SER A 1 109 ? 12.438 38.75 18.781 1 35.12 109 SER A O 1
ATOM 730 N N . VAL A 1 110 ? 13.516 39.031 20.562 1 38.81 110 VAL A N 1
ATOM 731 C CA . VAL A 1 110 ? 12.562 38.469 21.5 1 38.81 110 VAL A CA 1
ATOM 732 C C . VAL A 1 110 ? 11.32 39.344 21.594 1 38.81 110 VAL A C 1
ATOM 734 O O . VAL A 1 110 ? 11.406 40.5 22.047 1 38.81 110 VAL A O 1
ATOM 737 N N . THR A 1 111 ? 10.391 39.312 20.672 1 46.31 111 THR A N 1
ATOM 738 C CA . THR A 1 111 ? 9.102 40 20.75 1 46.31 111 THR A CA 1
ATOM 739 C C . THR A 1 111 ? 8.586 40.031 22.188 1 46.31 111 THR A C 1
ATOM 741 O O . THR A 1 111 ? 8.602 39 22.859 1 46.31 111 THR A O 1
ATOM 744 N N . SER A 1 112 ? 8.406 41.062 22.859 1 48.28 112 SER A N 1
ATOM 745 C CA . SER A 1 112 ? 7.801 41.25 24.172 1 48.28 112 SER A CA 1
ATOM 746 C C . SER A 1 112 ? 6.488 40.5 24.297 1 48.28 112 SER A C 1
ATOM 748 O O . SER A 1 112 ? 5.812 40.25 23.297 1 48.28 112 SER A O 1
ATOM 750 N N . SER A 1 113 ? 6.227 39.781 25.469 1 54.19 113 SER A N 1
ATOM 751 C CA . SER A 1 113 ? 5.062 38.969 25.859 1 54.19 113 SER A CA 1
ATOM 752 C C . SER A 1 113 ? 3.764 39.688 25.484 1 54.19 113 SER A C 1
ATOM 754 O O . SER A 1 113 ? 2.801 39.062 25.047 1 54.19 113 SER A O 1
ATOM 756 N N . ALA A 1 114 ? 3.555 41 25.734 1 58.62 114 ALA A N 1
ATOM 757 C CA . ALA A 1 114 ? 2.309 41.719 25.5 1 58.62 114 ALA A CA 1
ATOM 758 C C . ALA A 1 114 ? 1.963 41.75 24.016 1 58.62 114 ALA A C 1
ATOM 760 O O . ALA A 1 114 ? 0.798 41.906 23.641 1 58.62 114 ALA A O 1
ATOM 761 N N . SER A 1 115 ? 2.844 41.375 23.156 1 79.75 115 SER A N 1
ATOM 762 C CA . SER A 1 115 ? 2.684 41.531 21.719 1 79.75 115 SER A CA 1
ATOM 763 C C . SER A 1 115 ? 2.346 40.188 21.062 1 79.75 115 SER A C 1
ATOM 765 O O . SER A 1 115 ? 2.102 40.125 19.859 1 79.75 115 SER A O 1
ATOM 767 N N . LEU A 1 116 ? 2.055 39.344 22 1 91.69 116 LEU A N 1
ATOM 768 C CA . LEU A 1 116 ? 1.765 38.031 21.453 1 91.69 116 LEU A CA 1
ATOM 769 C C . LEU A 1 116 ? 0.367 37.969 20.844 1 91.69 116 LEU A C 1
ATOM 771 O O . LEU A 1 116 ? -0.577 38.531 21.406 1 91.69 116 LEU A O 1
ATOM 775 N N . ALA A 1 117 ? 0.261 37.281 19.734 1 96.06 117 ALA A N 1
ATOM 776 C CA . ALA A 1 117 ? -0.998 37.188 19 1 96.06 117 ALA A CA 1
ATOM 777 C C . ALA A 1 117 ? -2.084 36.531 19.844 1 96.06 117 ALA A C 1
ATOM 779 O O . ALA A 1 117 ? -3.268 36.844 19.703 1 96.06 117 ALA A O 1
ATOM 780 N N . ILE A 1 118 ? -1.735 35.656 20.719 1 97.12 118 ILE A N 1
ATOM 781 C CA . ILE A 1 118 ? -2.682 34.906 21.531 1 97.12 118 ILE A CA 1
ATOM 782 C C . ILE A 1 118 ? -3.494 35.875 22.391 1 97.12 118 ILE A C 1
ATOM 784 O O . ILE A 1 118 ? -4.645 35.594 22.734 1 97.12 118 ILE A O 1
ATOM 788 N N . ASN A 1 119 ? -2.934 37 22.75 1 95.19 119 ASN A N 1
ATOM 789 C CA . ASN A 1 119 ? -3.602 37.969 23.578 1 95.19 119 ASN A CA 1
ATOM 790 C C . ASN A 1 119 ? -4.668 38.75 22.797 1 95.19 119 ASN A C 1
ATOM 792 O O . ASN A 1 119 ? -5.527 39.406 23.391 1 95.19 119 ASN A O 1
ATOM 796 N N . ALA A 1 120 ? -4.582 38.688 21.5 1 96.31 120 ALA A N 1
ATOM 797 C CA . ALA A 1 120 ? -5.539 39.375 20.641 1 96.31 120 ALA A CA 1
ATOM 798 C C . ALA A 1 120 ? -6.738 38.5 20.328 1 96.31 120 ALA A C 1
ATOM 800 O O . ALA A 1 120 ? -7.703 38.938 19.703 1 96.31 120 ALA A O 1
ATOM 801 N N . LEU A 1 121 ? -6.613 37.281 20.609 1 95.56 121 LEU A N 1
ATOM 802 C CA . LEU A 1 121 ? -7.695 36.312 20.406 1 95.56 121 LEU A CA 1
ATOM 803 C C . LEU A 1 121 ? -8.664 36.344 21.578 1 95.56 121 LEU A C 1
ATOM 805 O O . LEU A 1 121 ? -8.297 35.969 22.703 1 95.56 121 LEU A O 1
ATOM 809 N N . LYS A 1 122 ? -9.867 36.812 21.25 1 92.56 122 LYS A N 1
ATOM 810 C CA . LYS A 1 122 ? -10.867 36.969 22.297 1 92.56 122 LYS A CA 1
ATOM 811 C C . LYS A 1 122 ? -12.117 36.156 22 1 92.56 122 LYS A C 1
ATOM 813 O O . LYS A 1 122 ? -12.469 35.938 20.828 1 92.56 122 LYS A O 1
ATOM 818 N N . GLY A 1 123 ? -12.609 35.531 22.922 1 88.94 123 GLY A N 1
ATOM 819 C CA . GLY A 1 123 ? -13.828 34.75 22.781 1 88.94 123 GLY A CA 1
ATOM 820 C C . GLY A 1 123 ? -14.32 34.188 24.109 1 88.94 123 GLY A C 1
ATOM 821 O O . GLY A 1 123 ? -13.641 34.312 25.141 1 88.94 123 GLY A O 1
ATOM 822 N N . LYS A 1 124 ? -15.547 33.625 24.016 1 88.25 124 LYS A N 1
ATOM 823 C CA . LYS A 1 124 ? -16.203 33.188 25.25 1 88.25 124 LYS A CA 1
ATOM 824 C C . LYS A 1 124 ? -15.883 31.734 25.547 1 88.25 124 LYS A C 1
ATOM 826 O O . LYS A 1 124 ? -16.047 31.281 26.688 1 88.25 124 LYS A O 1
ATOM 831 N N . VAL A 1 125 ? -15.414 31.047 24.547 1 95.81 125 VAL A N 1
ATOM 832 C CA . VAL A 1 125 ? -15.273 29.609 24.719 1 95.81 125 VAL A CA 1
ATOM 833 C C . VAL A 1 125 ? -13.859 29.172 24.359 1 95.81 125 VAL A C 1
ATOM 835 O O . VAL A 1 125 ? -13.336 29.547 23.312 1 95.81 125 VAL A O 1
ATOM 838 N N . LYS A 1 126 ? -13.266 28.438 25.266 1 97.62 126 LYS A N 1
ATOM 839 C CA . LYS A 1 126 ? -11.961 27.844 25 1 97.62 126 LYS A CA 1
ATOM 840 C C . LYS A 1 126 ? -12.102 26.547 24.203 1 97.62 126 LYS A C 1
ATOM 842 O O . LYS A 1 126 ? -13.148 25.906 24.234 1 97.62 126 LYS A O 1
ATOM 847 N N . VAL A 1 127 ? -11.016 26.141 23.531 1 98.38 127 VAL A N 1
ATOM 848 C CA . VAL A 1 127 ? -10.992 24.906 22.766 1 98.38 127 VAL A CA 1
ATOM 849 C C . VAL A 1 127 ? -11.32 23.719 23.672 1 98.38 127 VAL A C 1
ATOM 851 O O . VAL A 1 127 ? -12.133 22.859 23.328 1 98.38 127 VAL A O 1
ATOM 854 N N . GLY A 1 128 ? -10.727 23.734 24.797 1 98.44 128 GLY A N 1
ATOM 855 C CA . GLY A 1 128 ? -10.914 22.641 25.734 1 98.44 128 GLY A CA 1
ATOM 856 C C . GLY A 1 128 ? -12.352 22.469 26.188 1 98.44 128 GLY A C 1
ATOM 857 O O . GLY A 1 128 ? -12.773 21.359 26.547 1 98.44 128 GLY A O 1
ATOM 858 N N . GLU A 1 129 ? -13.094 23.5 26.156 1 97.81 129 GLU A N 1
ATOM 859 C CA . GLU A 1 129 ? -14.492 23.453 26.578 1 97.81 129 GLU A CA 1
ATOM 860 C C . GLU A 1 129 ? -15.367 22.812 25.5 1 97.81 129 GLU A C 1
ATOM 862 O O . GLU A 1 129 ? -16.453 22.312 25.797 1 97.81 129 GLU A O 1
ATOM 867 N N . ARG A 1 130 ? -14.898 22.875 24.297 1 97 130 ARG A N 1
ATOM 868 C CA . ARG A 1 130 ? -15.648 22.281 23.188 1 97 130 ARG A CA 1
ATOM 869 C C . ARG A 1 130 ? -15.133 20.891 22.844 1 97 130 ARG A C 1
ATOM 871 O O . ARG A 1 130 ? -15.781 20.141 22.125 1 97 130 ARG A O 1
ATOM 878 N N . TYR A 1 131 ? -14 20.625 23.375 1 98.06 131 TYR A N 1
ATOM 879 C CA . TYR A 1 131 ? -13.305 19.406 22.984 1 98.06 131 TYR A CA 1
ATOM 880 C C . TYR A 1 131 ? -13.711 18.234 23.875 1 98.06 131 TYR A C 1
ATOM 882 O O . TYR A 1 131 ? -13.75 18.375 25.094 1 98.06 131 TYR A O 1
ATOM 890 N N . GLU A 1 132 ? -14.086 17.125 23.25 1 97.88 132 GLU A N 1
ATOM 891 C CA . GLU A 1 132 ? -14.305 15.867 23.953 1 97.88 132 GLU A CA 1
ATOM 892 C C . GLU A 1 132 ? -13.148 14.898 23.703 1 97.88 132 GLU A C 1
ATOM 894 O O . GLU A 1 132 ? -13.016 14.336 22.625 1 97.88 132 GLU A O 1
ATOM 899 N N . SER A 1 133 ? -12.398 14.625 24.766 1 97.94 133 SER A N 1
ATOM 900 C CA . SER A 1 133 ? -11.211 13.789 24.672 1 97.94 133 SER A CA 1
ATOM 901 C C . SER A 1 133 ? -11.586 12.328 24.406 1 97.94 133 SER A C 1
ATOM 903 O O . SER A 1 133 ? -12.688 11.898 24.75 1 97.94 133 SER A O 1
ATOM 905 N N . GLY A 1 134 ? -10.602 11.641 23.812 1 98.12 134 GLY A N 1
ATOM 906 C CA . GLY A 1 134 ? -10.781 10.219 23.547 1 98.12 134 GLY A CA 1
ATOM 907 C C . GLY A 1 134 ? -11.211 9.922 22.125 1 98.12 134 GLY A C 1
ATOM 908 O O . GLY A 1 134 ? -11.32 10.828 21.297 1 98.12 134 GLY A O 1
ATOM 909 N N . PHE A 1 135 ? -11.352 8.633 21.875 1 98.56 135 PHE A N 1
ATOM 910 C CA . PHE A 1 135 ? -11.688 8.141 20.547 1 98.56 135 PHE A CA 1
ATOM 911 C C . PHE A 1 135 ? -12.688 6.992 20.625 1 98.56 135 PHE A C 1
ATOM 913 O O . PHE A 1 135 ? -12.594 6.137 21.516 1 98.56 135 PHE A O 1
ATOM 920 N N . SER A 1 136 ? -13.664 7.023 19.781 1 97.75 136 SER A N 1
ATOM 921 C CA . SER A 1 136 ? -14.555 5.875 19.719 1 97.75 136 SER A CA 1
ATOM 922 C C . SER A 1 136 ? -13.883 4.688 19.031 1 97.75 136 SER A C 1
ATOM 924 O O . SER A 1 136 ? -14.164 3.533 19.359 1 97.75 136 SER A O 1
ATOM 926 N N . VAL A 1 137 ? -13.047 4.949 18.062 1 97.88 137 VAL A N 1
ATOM 927 C CA . VAL A 1 137 ? -12.195 3.961 17.406 1 97.88 137 VAL A CA 1
ATOM 928 C C . VAL A 1 137 ? -10.773 4.496 17.297 1 97.88 137 VAL A C 1
ATOM 930 O O . VAL A 1 137 ? -10.422 5.172 16.328 1 97.88 137 VAL A O 1
ATOM 933 N N . PRO A 1 138 ? -9.922 4.195 18.219 1 98.19 138 PRO A N 1
ATOM 934 C CA . PRO A 1 138 ? -8.602 4.824 18.281 1 98.19 138 PRO A CA 1
ATOM 935 C C . PRO A 1 138 ? -7.621 4.238 17.266 1 98.19 138 PRO A C 1
ATOM 937 O O . PRO A 1 138 ? -6.66 4.906 16.875 1 98.19 138 PRO A O 1
ATOM 940 N N . GLN A 1 139 ? -7.867 2.955 16.828 1 97.75 139 GLN A N 1
ATOM 941 C CA . GLN A 1 139 ? -6.914 2.262 15.977 1 97.75 139 GLN A CA 1
ATOM 942 C C . GLN A 1 139 ? -5.492 2.383 16.516 1 97.75 139 GLN A C 1
ATOM 944 O O . GLN A 1 139 ? -4.574 2.758 15.789 1 97.75 139 GLN A O 1
ATOM 949 N N . GLU A 1 140 ? -5.297 2.096 17.75 1 97.44 140 GLU A N 1
ATOM 950 C CA . GLU A 1 140 ? -4.004 2.271 18.406 1 97.44 140 GLU A CA 1
ATOM 951 C C . GLU A 1 140 ? -2.957 1.325 17.828 1 97.44 140 GLU A C 1
ATOM 953 O O . GLU A 1 140 ? -1.759 1.609 17.891 1 97.44 140 GLU A O 1
ATOM 958 N N . GLU A 1 141 ? -3.4 0.237 17.156 1 95.44 141 GLU A N 1
ATOM 959 C CA . GLU A 1 141 ? -2.494 -0.769 16.609 1 95.44 141 GLU A CA 1
ATOM 960 C C . GLU A 1 141 ? -1.739 -0.231 15.391 1 95.44 141 GLU A C 1
ATOM 962 O O . GLU A 1 141 ? -0.768 -0.84 14.938 1 95.44 141 GLU A O 1
ATOM 967 N N . LEU A 1 142 ? -2.168 0.901 14.875 1 97.31 142 LEU A N 1
ATOM 968 C CA . LEU A 1 142 ? -1.487 1.498 13.727 1 97.31 142 LEU A CA 1
ATOM 969 C C . LEU A 1 142 ? -0.055 1.881 14.086 1 97.31 142 LEU A C 1
ATOM 971 O O . LEU A 1 142 ? 0.837 1.825 13.242 1 97.31 142 LEU A O 1
ATOM 975 N N . CYS A 1 143 ? 0.083 2.322 15.32 1 98.12 143 CYS A N 1
ATOM 976 C CA . CYS A 1 143 ? 1.406 2.777 15.734 1 98.12 143 CYS A CA 1
ATOM 977 C C . CYS A 1 143 ? 2.049 1.786 16.688 1 98.12 143 CYS A C 1
ATOM 979 O O . CYS A 1 143 ? 1.843 1.866 17.906 1 98.12 143 CYS A O 1
ATOM 981 N N . LEU A 1 144 ? 2.9 0.967 16.109 1 95.31 144 LEU A N 1
ATOM 982 C CA . LEU A 1 144 ? 3.564 -0.058 16.906 1 95.31 144 LEU A CA 1
ATOM 983 C C . LEU A 1 144 ? 4.715 0.54 17.719 1 95.31 144 LEU A C 1
ATOM 985 O O . LEU A 1 144 ? 5.406 1.442 17.234 1 95.31 144 LEU A O 1
ATOM 989 N N . ASN A 1 145 ? 4.867 0.068 18.922 1 96.31 145 ASN A N 1
ATOM 990 C CA . ASN A 1 145 ? 5.969 0.474 19.797 1 96.31 145 ASN A CA 1
ATOM 991 C C . ASN A 1 145 ? 6.004 1.987 19.984 1 96.31 145 ASN A C 1
ATOM 993 O O . ASN A 1 145 ? 7.074 2.594 19.984 1 96.31 145 ASN A O 1
ATOM 997 N N . ASN A 1 146 ? 4.914 2.619 19.969 1 97.69 146 ASN A N 1
ATOM 998 C CA . ASN A 1 146 ? 4.734 4.047 20.203 1 97.69 146 ASN A CA 1
ATOM 999 C C . ASN A 1 146 ? 5.43 4.887 19.141 1 97.69 146 ASN A C 1
ATOM 1001 O O . ASN A 1 146 ? 5.785 6.039 19.391 1 97.69 146 ASN A O 1
ATOM 1005 N N . GLY A 1 147 ? 5.75 4.262 18.047 1 97.69 147 GLY A N 1
ATOM 1006 C CA . GLY A 1 147 ? 6.281 4.977 16.891 1 97.69 147 GLY A CA 1
ATOM 1007 C C . GLY A 1 147 ? 7.789 5.129 16.922 1 97.69 147 GLY A C 1
ATOM 1008 O O . GLY A 1 147 ? 8.352 5.965 16.219 1 97.69 147 GLY A O 1
ATOM 1009 N N . ARG A 1 148 ? 8.484 4.336 17.656 1 96.94 148 ARG A N 1
ATOM 1010 C CA . ARG A 1 148 ? 9.922 4.492 17.859 1 96.94 148 ARG A CA 1
ATOM 1011 C C . ARG A 1 148 ? 10.68 4.316 16.547 1 96.94 148 ARG A C 1
ATOM 1013 O O . ARG A 1 148 ? 11.719 4.953 16.328 1 96.94 148 ARG A O 1
ATOM 1020 N N . GLU A 1 149 ? 10.156 3.51 15.656 1 95.69 149 GLU A N 1
ATOM 1021 C CA . GLU A 1 149 ? 10.859 3.203 14.422 1 95.69 149 GLU A CA 1
ATOM 1022 C C . GLU A 1 149 ? 10.352 4.059 13.266 1 95.69 149 GLU A C 1
ATOM 1024 O O . GLU A 1 149 ? 10.805 3.912 12.125 1 95.69 149 GLU A O 1
ATOM 1029 N N . LEU A 1 150 ? 9.461 5.023 13.547 1 97.75 150 LEU A N 1
ATOM 1030 C CA . LEU A 1 150 ? 8.828 5.797 12.477 1 97.75 150 LEU A CA 1
ATOM 1031 C C . LEU A 1 150 ? 9.688 7 12.102 1 97.75 150 LEU A C 1
ATOM 1033 O O . LEU A 1 150 ? 10.18 7.715 12.984 1 97.75 150 LEU A O 1
ATOM 1037 N N . LYS A 1 151 ? 9.82 7.129 10.828 1 97.88 151 LYS A N 1
ATOM 1038 C CA . LYS A 1 151 ? 10.367 8.375 10.305 1 97.88 151 LYS A CA 1
ATOM 1039 C C . LYS A 1 151 ? 9.297 9.461 10.234 1 97.88 151 LYS A C 1
ATOM 1041 O O . LYS A 1 151 ? 9.57 10.633 10.508 1 97.88 151 LYS A O 1
ATOM 1046 N N . VAL A 1 152 ? 8.117 9.008 9.867 1 98.56 152 VAL A N 1
ATOM 1047 C CA . VAL A 1 152 ? 7.059 10 9.734 1 98.56 152 VAL A CA 1
ATOM 1048 C C . VAL A 1 152 ? 5.695 9.344 9.953 1 98.56 152 VAL A C 1
ATOM 1050 O O . VAL A 1 152 ? 5.453 8.234 9.484 1 98.56 152 VAL A O 1
ATOM 1053 N N . LEU A 1 153 ? 4.891 9.945 10.766 1 98.81 153 LEU A N 1
ATOM 1054 C CA . LEU A 1 153 ? 3.463 9.672 10.898 1 98.81 153 LEU A CA 1
ATOM 1055 C C . LEU A 1 153 ? 2.641 10.68 10.109 1 98.81 153 LEU A C 1
ATOM 1057 O O . LEU A 1 153 ? 2.797 11.891 10.281 1 98.81 153 LEU A O 1
ATOM 1061 N N . VAL A 1 154 ? 1.808 10.172 9.156 1 98.94 154 VAL A N 1
ATOM 1062 C CA . VAL A 1 154 ? 0.964 11.055 8.359 1 98.94 154 VAL A CA 1
ATOM 1063 C C . VAL A 1 154 ? -0.483 10.953 8.836 1 98.94 154 VAL A C 1
ATOM 1065 O O . VAL A 1 154 ? -1.096 9.891 8.773 1 98.94 154 VAL A O 1
ATOM 1068 N N . LEU A 1 155 ? -0.985 12.016 9.352 1 98.94 155 LEU A N 1
ATOM 1069 C CA . LEU A 1 155 ? -2.389 12.109 9.742 1 98.94 155 LEU A CA 1
ATOM 1070 C C . LEU A 1 155 ? -3.176 12.945 8.734 1 98.94 155 LEU A C 1
ATOM 1072 O O . LEU A 1 155 ? -2.832 14.102 8.484 1 98.94 155 LEU A O 1
ATOM 1076 N N . ILE A 1 156 ? -4.199 12.328 8.195 1 98.94 156 ILE A N 1
ATOM 1077 C CA . ILE A 1 156 ? -4.922 12.922 7.074 1 98.94 156 ILE A CA 1
ATOM 1078 C C . ILE A 1 156 ? -6.316 13.352 7.523 1 98.94 156 ILE A C 1
ATOM 1080 O O . ILE A 1 156 ? -7.125 12.516 7.938 1 98.94 156 ILE A O 1
ATOM 1084 N N . THR A 1 157 ? -6.551 14.633 7.441 1 98.56 157 THR A N 1
ATOM 1085 C CA . THR A 1 157 ? -7.887 15.164 7.672 1 98.56 157 THR A CA 1
ATOM 1086 C C . THR A 1 157 ? -8.836 14.766 6.543 1 98.56 157 THR A C 1
ATOM 1088 O O . THR A 1 157 ? -8.531 14.977 5.367 1 98.56 157 THR A O 1
ATOM 1091 N N . THR A 1 158 ? -9.969 14.141 6.898 1 98.62 158 THR A N 1
ATOM 1092 C CA . THR A 1 158 ? -10.953 13.734 5.902 1 98.62 158 THR A CA 1
ATOM 1093 C C . THR A 1 158 ? -12.367 13.906 6.441 1 98.62 158 THR A C 1
ATOM 1095 O O . THR A 1 158 ? -12.562 14.102 7.645 1 98.62 158 THR A O 1
ATOM 1098 N N . ALA A 1 159 ? -13.328 14.039 5.539 1 98.25 159 ALA A N 1
ATOM 1099 C CA . ALA A 1 159 ? -14.734 14.062 5.918 1 98.25 159 ALA A CA 1
ATOM 1100 C C . ALA A 1 159 ? -15.359 12.68 5.812 1 98.25 159 ALA A C 1
ATOM 1102 O O . ALA A 1 159 ? -14.906 11.844 5.027 1 98.25 159 ALA A O 1
ATOM 1103 N N . PRO A 1 160 ? -16.391 12.438 6.566 1 98.25 160 PRO A N 1
ATOM 1104 C CA . PRO A 1 160 ? -17.016 11.109 6.57 1 98.25 160 PRO A CA 1
ATOM 1105 C C . PRO A 1 160 ? -17.5 10.688 5.184 1 98.25 160 PRO A C 1
ATOM 1107 O O . PRO A 1 160 ? -17.438 9.5 4.844 1 98.25 160 PRO A O 1
ATOM 1110 N N . ASP A 1 161 ? -17.953 11.586 4.383 1 97.94 161 ASP A N 1
ATOM 1111 C CA . ASP A 1 161 ? -18.531 11.227 3.088 1 97.94 161 ASP A CA 1
ATOM 1112 C C . ASP A 1 161 ? -17.469 11.242 1.992 1 97.94 161 ASP A C 1
ATOM 1114 O O . ASP A 1 161 ? -17.781 11.117 0.809 1 97.94 161 ASP A O 1
ATOM 1118 N N . HIS A 1 162 ? -16.203 11.367 2.379 1 98.31 162 HIS A N 1
ATOM 1119 C CA . HIS A 1 162 ? -15.125 11.469 1.403 1 98.31 162 HIS A CA 1
ATOM 1120 C C . HIS A 1 162 ? -14.477 10.109 1.146 1 98.31 162 HIS A C 1
ATOM 1122 O O . HIS A 1 162 ? -13.25 10 1.13 1 98.31 162 HIS A O 1
ATOM 1128 N N . GLU A 1 163 ? -15.258 9.094 0.902 1 98.06 163 GLU A N 1
ATOM 1129 C CA . GLU A 1 163 ? -14.734 7.758 0.634 1 98.06 163 GLU A CA 1
ATOM 1130 C C . GLU A 1 163 ? -13.859 7.75 -0.618 1 98.06 163 GLU A C 1
ATOM 1132 O O . GLU A 1 163 ? -12.805 7.121 -0.639 1 98.06 163 GLU A O 1
ATOM 1137 N N . LYS A 1 164 ? -14.281 8.438 -1.596 1 97.69 164 LYS A N 1
ATOM 1138 C CA . LYS A 1 164 ? -13.547 8.484 -2.857 1 97.69 164 LYS A CA 1
ATOM 1139 C C . LYS A 1 164 ? -12.164 9.102 -2.666 1 97.69 164 LYS A C 1
ATOM 1141 O O . LYS A 1 164 ? -11.18 8.625 -3.246 1 97.69 164 LYS A O 1
ATOM 1146 N N . HIS A 1 165 ? -12.07 10.156 -1.842 1 98.44 165 HIS A N 1
ATOM 1147 C CA . HIS A 1 165 ? -10.781 10.773 -1.548 1 98.44 165 HIS A CA 1
ATOM 1148 C C . HIS A 1 165 ? -9.867 9.805 -0.809 1 98.44 165 HIS A C 1
ATOM 1150 O O . HIS A 1 165 ? -8.688 9.688 -1.146 1 98.44 165 HIS A O 1
ATOM 1156 N N . ARG A 1 166 ? -10.398 9.133 0.182 1 98.5 166 ARG A N 1
ATOM 1157 C CA . ARG A 1 166 ? -9.609 8.172 0.947 1 98.5 166 ARG A CA 1
ATOM 1158 C C . ARG A 1 166 ? -9.133 7.023 0.063 1 98.5 166 ARG A C 1
ATOM 1160 O O . ARG A 1 166 ? -7.992 6.574 0.179 1 98.5 166 ARG A O 1
ATOM 1167 N N . THR A 1 167 ? -10 6.625 -0.833 1 97.38 167 THR A N 1
ATOM 1168 C CA . THR A 1 167 ? -9.633 5.566 -1.769 1 97.38 167 THR A CA 1
ATOM 1169 C C . THR A 1 167 ? -8.484 6.016 -2.67 1 97.38 167 THR A C 1
ATOM 1171 O O . THR A 1 167 ? -7.539 5.262 -2.902 1 97.38 167 THR A O 1
ATOM 1174 N N . ALA A 1 168 ? -8.547 7.227 -3.178 1 97.62 168 ALA A N 1
ATOM 1175 C CA . ALA A 1 168 ? -7.496 7.754 -4.043 1 97.62 168 ALA A CA 1
ATOM 1176 C C . ALA A 1 168 ? -6.156 7.797 -3.312 1 97.62 168 ALA A C 1
ATOM 1178 O O . ALA A 1 168 ? -5.121 7.441 -3.879 1 97.62 168 ALA A O 1
ATOM 1179 N N . VAL A 1 169 ? -6.215 8.203 -2.076 1 98.19 169 VAL A N 1
ATOM 1180 C CA . VAL A 1 169 ? -4.996 8.242 -1.27 1 98.19 169 VAL A CA 1
ATOM 1181 C C . VAL A 1 169 ? -4.434 6.836 -1.111 1 98.19 169 VAL A C 1
ATOM 1183 O O . VAL A 1 169 ? -3.26 6.594 -1.396 1 98.19 169 VAL A O 1
ATOM 1186 N N . ARG A 1 170 ? -5.277 5.855 -0.757 1 96.81 170 ARG A N 1
ATOM 1187 C CA . ARG A 1 170 ? -4.848 4.477 -0.546 1 96.81 170 ARG A CA 1
ATOM 1188 C C . ARG A 1 170 ? -4.227 3.896 -1.812 1 96.81 170 ARG A C 1
ATOM 1190 O O . ARG A 1 170 ? -3.238 3.162 -1.746 1 96.81 170 ARG A O 1
ATOM 1197 N N . GLN A 1 171 ? -4.777 4.277 -2.902 1 96.5 171 GLN A N 1
ATOM 1198 C CA . GLN A 1 171 ? -4.402 3.619 -4.148 1 96.5 171 GLN A CA 1
ATOM 1199 C C . GLN A 1 171 ? -3.277 4.375 -4.852 1 96.5 171 GLN A C 1
ATOM 1201 O O . GLN A 1 171 ? -2.877 4.012 -5.961 1 96.5 171 GLN A O 1
ATOM 1206 N N . THR A 1 172 ? -2.764 5.414 -4.223 1 97.44 172 THR A N 1
ATOM 1207 C CA . THR A 1 172 ? -1.625 6.137 -4.777 1 97.44 172 THR A CA 1
ATOM 1208 C C . THR A 1 172 ? -0.539 6.328 -3.723 1 97.44 172 THR A C 1
ATOM 1210 O O . THR A 1 172 ? 0.144 5.375 -3.35 1 97.44 172 THR A O 1
ATOM 1213 N N . TRP A 1 173 ? -0.422 7.641 -3.188 1 97.81 173 TRP A N 1
ATOM 1214 C CA . TRP A 1 173 ? 0.729 7.902 -2.33 1 97.81 173 TRP A CA 1
ATOM 1215 C C . TRP A 1 173 ? 0.571 7.211 -0.98 1 97.81 173 TRP A C 1
ATOM 1217 O O . TRP A 1 173 ? 1.549 7.031 -0.25 1 97.81 173 TRP A O 1
ATOM 1227 N N . GLY A 1 174 ? -0.583 6.727 -0.657 1 96.5 174 GLY A N 1
ATOM 1228 C CA . GLY A 1 174 ? -0.798 5.949 0.553 1 96.5 174 GLY A CA 1
ATOM 1229 C C . GLY A 1 174 ? -0.089 4.609 0.534 1 96.5 174 GLY A C 1
ATOM 1230 O O . GLY A 1 174 ? 0.05 3.959 1.573 1 96.5 174 GLY A O 1
ATOM 1231 N N . HIS A 1 175 ? 0.476 4.285 -0.583 1 91 175 HIS A N 1
ATOM 1232 C CA . HIS A 1 175 ? 1.207 3.035 -0.751 1 91 175 HIS A CA 1
ATOM 1233 C C . HIS A 1 175 ? 2.393 2.955 0.205 1 91 175 HIS A C 1
ATOM 1235 O O . HIS A 1 175 ? 2.771 1.866 0.641 1 91 175 HIS A O 1
ATOM 1241 N N . PHE A 1 176 ? 2.836 3.984 0.495 1 95 176 PHE A N 1
ATOM 1242 C CA . PHE A 1 176 ? 4.07 4.027 1.267 1 95 176 PHE A CA 1
ATOM 1243 C C . PHE A 1 176 ? 3.814 3.658 2.723 1 95 176 PHE A C 1
ATOM 1245 O O . PHE A 1 176 ? 4.754 3.436 3.488 1 95 176 PHE A O 1
ATOM 1252 N N . SER A 1 177 ? 2.52 3.516 3.061 1 94.19 177 SER A N 1
ATOM 1253 C CA . SER A 1 177 ? 2.195 3.012 4.391 1 94.19 177 SER A CA 1
ATOM 1254 C C . SER A 1 177 ? 2.541 1.531 4.52 1 94.19 177 SER A C 1
ATOM 1256 O O . SER A 1 177 ? 2.484 0.97 5.617 1 94.19 177 SER A O 1
ATOM 1258 N N . GLY A 1 178 ? 2.906 0.934 3.445 1 93.19 178 GLY A N 1
ATOM 1259 C CA . GLY A 1 178 ? 3.426 -0.423 3.486 1 93.19 178 GLY A CA 1
ATOM 1260 C C . GLY A 1 178 ? 4.809 -0.514 4.105 1 93.19 178 GLY A C 1
ATOM 1261 O O . GLY A 1 178 ? 5.254 -1.6 4.484 1 93.19 178 GLY A O 1
ATOM 1262 N N . ARG A 1 179 ? 5.48 0.562 4.184 1 95.88 179 ARG A N 1
ATOM 1263 C CA . ARG A 1 179 ? 6.77 0.627 4.867 1 95.88 179 ARG A CA 1
ATOM 1264 C C . ARG A 1 179 ? 6.59 0.595 6.379 1 95.88 179 ARG A C 1
ATOM 1266 O O . ARG A 1 179 ? 5.648 1.187 6.91 1 95.88 179 ARG A O 1
ATOM 1273 N N . LYS A 1 180 ? 7.574 0.069 7.035 1 96.31 180 LYS A N 1
ATOM 1274 C CA . LYS A 1 180 ? 7.492 -0.025 8.492 1 96.31 180 LYS A CA 1
ATOM 1275 C C . LYS A 1 180 ? 7.82 1.313 9.148 1 96.31 180 LYS A C 1
ATOM 1277 O O . LYS A 1 180 ? 7.496 1.533 10.312 1 96.31 180 LYS A O 1
ATOM 1282 N N . ASP A 1 181 ? 8.492 2.186 8.391 1 97.5 181 ASP A N 1
ATOM 1283 C CA . ASP A 1 181 ? 8.906 3.447 8.992 1 97.5 181 ASP A CA 1
ATOM 1284 C C . ASP A 1 181 ? 7.938 4.574 8.633 1 97.5 181 ASP A C 1
ATOM 1286 O O . ASP A 1 181 ? 8.242 5.75 8.852 1 97.5 181 ASP A O 1
ATOM 1290 N N . VAL A 1 182 ? 6.82 4.254 8.031 1 98.06 182 VAL A N 1
ATOM 1291 C CA . VAL A 1 182 ? 5.77 5.211 7.688 1 98.06 182 VAL A CA 1
ATOM 1292 C C . VAL A 1 182 ? 4.418 4.68 8.156 1 98.06 182 VAL A C 1
ATOM 1294 O O . VAL A 1 182 ? 4.086 3.516 7.914 1 98.06 182 VAL A O 1
ATOM 1297 N N . VAL A 1 183 ? 3.676 5.508 8.828 1 98.25 183 VAL A N 1
ATOM 1298 C CA . VAL A 1 183 ? 2.299 5.18 9.18 1 98.25 183 VAL A CA 1
ATOM 1299 C C . VAL A 1 183 ? 1.364 6.281 8.688 1 98.25 183 VAL A C 1
ATOM 1301 O O . VAL A 1 183 ? 1.715 7.461 8.719 1 98.25 183 VAL A O 1
ATOM 1304 N N . MET A 1 184 ? 0.222 5.891 8.125 1 98.31 184 MET A N 1
ATOM 1305 C CA . MET A 1 184 ? -0.796 6.844 7.691 1 98.31 184 MET A CA 1
ATOM 1306 C C . MET A 1 184 ? -2.154 6.504 8.297 1 98.31 184 MET A C 1
ATOM 1308 O O . MET A 1 184 ? -2.502 5.328 8.43 1 98.31 184 MET A O 1
ATOM 1312 N N . ALA A 1 185 ? -2.871 7.516 8.672 1 98.75 185 ALA A N 1
ATOM 1313 C CA . ALA A 1 185 ? -4.223 7.32 9.195 1 98.75 185 ALA A CA 1
ATOM 1314 C C . ALA A 1 185 ? -5.129 8.492 8.828 1 98.75 185 ALA A C 1
ATOM 1316 O O . ALA A 1 185 ? -4.672 9.633 8.742 1 98.75 185 ALA A O 1
ATOM 1317 N N . PHE A 1 186 ? -6.375 8.133 8.617 1 98.88 186 PHE A N 1
ATOM 1318 C CA . PHE A 1 186 ? -7.41 9.133 8.375 1 98.88 186 PHE A CA 1
ATOM 1319 C C . PHE A 1 186 ? -8.117 9.5 9.68 1 98.88 186 PHE A C 1
ATOM 1321 O O . PHE A 1 186 ? -8.383 8.633 10.516 1 98.88 186 PHE A O 1
ATOM 1328 N N . MET A 1 187 ? -8.445 10.797 9.867 1 98.81 187 MET A N 1
ATOM 1329 C CA . MET A 1 187 ? -9.156 11.281 11.047 1 98.81 187 MET A CA 1
ATOM 1330 C C . MET A 1 187 ? -10.562 11.75 10.68 1 98.81 187 MET A C 1
ATOM 1332 O O . MET A 1 187 ? -10.727 12.594 9.797 1 98.81 187 MET A O 1
ATOM 1336 N N . VAL A 1 188 ? -11.531 11.109 11.32 1 98.75 188 VAL A N 1
ATOM 1337 C CA . VAL A 1 188 ? -12.914 11.562 11.18 1 98.75 188 VAL A CA 1
ATOM 1338 C C . VAL A 1 188 ? -13.531 11.789 12.555 1 98.75 188 VAL A C 1
ATOM 1340 O O . VAL A 1 188 ? -12.961 11.391 13.57 1 98.75 188 VAL A O 1
ATOM 1343 N N . GLY A 1 189 ? -14.633 12.578 12.586 1 98.38 189 GLY A N 1
ATOM 1344 C CA . GLY A 1 189 ? -15.438 12.758 13.781 1 98.38 189 GLY A CA 1
ATOM 1345 C C . GLY A 1 189 ? -16.766 12.039 13.711 1 98.38 189 GLY A C 1
ATOM 1346 O O . GLY A 1 189 ? -16.969 11.172 12.859 1 98.38 189 GLY A O 1
ATOM 1347 N N . ARG A 1 190 ? -17.625 12.367 14.602 1 97.69 190 ARG A N 1
ATOM 1348 C CA . ARG A 1 190 ? -18.984 11.82 14.633 1 97.69 190 ARG A CA 1
ATOM 1349 C C . ARG A 1 190 ? -19.781 12.281 13.422 1 97.69 190 ARG A C 1
ATOM 1351 O O . ARG A 1 190 ? -19.625 13.414 12.961 1 97.69 190 ARG A O 1
ATOM 1358 N N . THR A 1 191 ? -20.641 11.375 12.969 1 96.94 191 THR A N 1
ATOM 1359 C CA . THR A 1 191 ? -21.438 11.664 11.789 1 96.94 191 THR A CA 1
ATOM 1360 C C . THR A 1 191 ? -22.781 10.93 11.852 1 96.94 191 THR A C 1
ATOM 1362 O O . THR A 1 191 ? -23.141 10.375 12.891 1 96.94 191 THR A O 1
ATOM 1365 N N . SER A 1 192 ? -23.594 11.016 10.75 1 96.62 192 SER A N 1
ATOM 1366 C CA . SER A 1 192 ? -24.875 10.336 10.703 1 96.62 192 SER A CA 1
ATOM 1367 C C . SER A 1 192 ? -24.719 8.828 10.812 1 96.62 192 SER A C 1
ATOM 1369 O O . SER A 1 192 ? -23.641 8.297 10.555 1 96.62 192 SER A O 1
ATOM 1371 N N . GLN A 1 193 ? -25.797 8.219 11.148 1 96.5 193 GLN A N 1
ATOM 1372 C CA . GLN A 1 193 ? -25.781 6.77 11.305 1 96.5 193 GLN A CA 1
ATOM 1373 C C . GLN A 1 193 ? -25.438 6.074 9.992 1 96.5 193 GLN A C 1
ATOM 1375 O O . GLN A 1 193 ? -24.703 5.094 9.969 1 96.5 193 GLN A O 1
ATOM 1380 N N . GLU A 1 194 ? -26.016 6.57 8.969 1 97.12 194 GLU A N 1
ATOM 1381 C CA . GLU A 1 194 ? -25.781 5.984 7.648 1 97.12 194 GLU A CA 1
ATOM 1382 C C . GLU A 1 194 ? -24.312 6.086 7.258 1 97.12 194 GLU A C 1
ATOM 1384 O O . GLU A 1 194 ? -23.703 5.098 6.836 1 97.12 194 GLU A O 1
ATOM 1389 N N . LEU A 1 195 ? -23.766 7.25 7.414 1 97.25 195 LEU A N 1
ATOM 1390 C CA . LEU A 1 195 ? -22.359 7.449 7.074 1 97.25 195 LEU A CA 1
ATOM 1391 C C . LEU A 1 195 ? -21.469 6.656 8.016 1 97.25 195 LEU A C 1
ATOM 1393 O O . LEU A 1 195 ? -20.422 6.141 7.594 1 97.25 195 LEU A O 1
ATOM 1397 N N . GLN A 1 196 ? -21.875 6.609 9.234 1 97.44 196 GLN A N 1
ATOM 1398 C CA . GLN A 1 196 ? -21.094 5.836 10.203 1 97.44 196 GLN A CA 1
ATOM 1399 C C . GLN A 1 196 ? -21.016 4.367 9.797 1 97.44 196 GLN A C 1
ATOM 1401 O O . GLN A 1 196 ? -19.953 3.746 9.922 1 97.44 196 GLN A O 1
ATOM 1406 N N . ALA A 1 197 ? -22.078 3.826 9.352 1 97.75 197 ALA A N 1
ATOM 1407 C CA . ALA A 1 197 ? -22.094 2.432 8.922 1 97.75 197 ALA A CA 1
ATOM 1408 C C . ALA A 1 197 ? -21.125 2.199 7.766 1 97.75 197 ALA A C 1
ATOM 1410 O O . ALA A 1 197 ? -20.422 1.188 7.73 1 97.75 197 ALA A O 1
ATOM 1411 N N . ARG A 1 198 ? -21.078 3.111 6.832 1 97.81 198 ARG A N 1
ATOM 1412 C CA . ARG A 1 198 ? -20.156 3.016 5.707 1 97.81 198 ARG A CA 1
ATOM 1413 C C . ARG A 1 198 ? -18.703 3.107 6.176 1 97.81 198 ARG A C 1
ATOM 1415 O O . ARG A 1 198 ? -17.844 2.367 5.695 1 97.81 198 ARG A O 1
ATOM 1422 N N . LEU A 1 199 ? -18.484 3.979 7.102 1 98.38 199 LEU A N 1
ATOM 1423 C CA . LEU A 1 199 ? -17.141 4.129 7.66 1 98.38 199 LEU A CA 1
ATOM 1424 C C . LEU A 1 199 ? -16.719 2.863 8.406 1 98.38 199 LEU A C 1
ATOM 1426 O O . LEU A 1 199 ? -15.555 2.455 8.328 1 98.38 199 LEU A O 1
ATOM 1430 N N . ASP A 1 200 ? -17.656 2.324 9.109 1 97.94 200 ASP A N 1
ATOM 1431 C CA . ASP A 1 200 ? -17.359 1.095 9.836 1 97.94 200 ASP A CA 1
ATOM 1432 C C . ASP A 1 200 ? -16.984 -0.034 8.883 1 97.94 200 ASP A C 1
ATOM 1434 O O . ASP A 1 200 ? -16.016 -0.762 9.133 1 97.94 200 ASP A O 1
ATOM 1438 N N . GLN A 1 201 ? -17.703 -0.165 7.844 1 97.44 201 GLN A N 1
ATOM 1439 C CA . GLN A 1 201 ? -17.391 -1.179 6.84 1 97.44 201 GLN A CA 1
ATOM 1440 C C . GLN A 1 201 ? -16.031 -0.93 6.207 1 97.44 201 GLN A C 1
ATOM 1442 O O . GLN A 1 201 ? -15.25 -1.862 6.023 1 97.44 201 GLN A O 1
ATOM 1447 N N . GLU A 1 202 ? -15.805 0.296 5.859 1 97.94 202 GLU A N 1
ATOM 1448 C CA . GLU A 1 202 ? -14.5 0.671 5.309 1 97.94 202 GLU A CA 1
ATOM 1449 C C . GLU A 1 202 ? -13.375 0.341 6.277 1 97.94 202 GLU A C 1
ATOM 1451 O O . GLU A 1 202 ? -12.336 -0.187 5.875 1 97.94 202 GLU A O 1
ATOM 1456 N N . ASN A 1 203 ? -13.633 0.643 7.484 1 97.12 203 ASN A N 1
ATOM 1457 C CA . ASN A 1 203 ? -12.602 0.452 8.5 1 97.12 203 ASN A CA 1
ATOM 1458 C C . ASN A 1 203 ? -12.398 -1.025 8.82 1 97.12 203 ASN A C 1
ATOM 1460 O O . ASN A 1 203 ? -11.328 -1.421 9.289 1 97.12 203 ASN A O 1
ATOM 1464 N N . GLU A 1 204 ? -13.414 -1.837 8.641 1 96.06 204 GLU A N 1
ATOM 1465 C CA . GLU A 1 204 ? -13.25 -3.285 8.742 1 96.06 204 GLU A CA 1
ATOM 1466 C C . GLU A 1 204 ? -12.273 -3.805 7.695 1 96.06 204 GLU A C 1
ATOM 1468 O O . GLU A 1 204 ? -11.508 -4.738 7.957 1 96.06 204 GLU A O 1
ATOM 1473 N N . LEU A 1 205 ? -12.289 -3.141 6.605 1 96.06 205 LEU A N 1
ATOM 1474 C CA . LEU A 1 205 ? -11.477 -3.58 5.477 1 96.06 205 LEU A CA 1
ATOM 1475 C C . LEU A 1 205 ? -10.047 -3.049 5.598 1 96.06 205 LEU A C 1
ATOM 1477 O O . LEU A 1 205 ? -9.094 -3.75 5.262 1 96.06 205 LEU A O 1
ATOM 1481 N N . TYR A 1 206 ? -9.82 -1.829 6.09 1 97 206 TYR A N 1
ATOM 1482 C CA . TYR A 1 206 ? -8.516 -1.195 5.984 1 97 206 TYR A CA 1
ATOM 1483 C C . TYR A 1 206 ? -7.926 -0.924 7.363 1 97 206 TYR A C 1
ATOM 1485 O O . TYR A 1 206 ? -6.703 -0.901 7.531 1 97 206 TYR A O 1
ATOM 1493 N N . GLY A 1 207 ? -8.773 -0.554 8.367 1 97.12 207 GLY A N 1
ATOM 1494 C CA . GLY A 1 207 ? -8.32 -0.307 9.727 1 97.12 207 GLY A CA 1
ATOM 1495 C C . GLY A 1 207 ? -7.477 0.945 9.859 1 97.12 207 GLY A C 1
ATOM 1496 O O . GLY A 1 207 ? -6.598 1.02 10.719 1 97.12 207 GLY A O 1
ATOM 1497 N N . ASP A 1 208 ? -7.715 1.882 9 1 98.25 208 ASP A N 1
ATOM 1498 C CA . ASP A 1 208 ? -6.824 3.039 9 1 98.25 208 ASP A CA 1
ATOM 1499 C C . ASP A 1 208 ? -7.602 4.328 9.266 1 98.25 208 ASP A C 1
ATOM 1501 O O . ASP A 1 208 ? -7.109 5.422 8.977 1 98.25 208 ASP A O 1
ATOM 1505 N N . ILE A 1 209 ? -8.828 4.203 9.758 1 98.69 209 ILE A N 1
ATOM 1506 C CA . ILE A 1 209 ? -9.633 5.379 10.07 1 98.69 209 ILE A CA 1
ATOM 1507 C C . ILE A 1 209 ? -9.766 5.527 11.586 1 98.69 209 ILE A C 1
ATOM 1509 O O . ILE A 1 209 ? -10.289 4.637 12.258 1 98.69 209 ILE A O 1
ATOM 1513 N N . ILE A 1 210 ? -9.289 6.617 12.102 1 98.88 210 ILE A N 1
ATOM 1514 C CA . ILE A 1 210 ? -9.438 6.973 13.508 1 98.88 210 ILE A CA 1
ATOM 1515 C C . ILE A 1 210 ? -10.703 7.809 13.703 1 98.88 210 ILE A C 1
ATOM 1517 O O . ILE A 1 210 ? -10.914 8.789 12.984 1 98.88 210 ILE A O 1
ATOM 1521 N N . HIS A 1 211 ? -11.508 7.375 14.648 1 98.62 211 HIS A N 1
ATOM 1522 C CA . HIS A 1 211 ? -12.734 8.102 14.938 1 98.62 211 HIS A CA 1
ATOM 1523 C C . HIS A 1 211 ? -12.633 8.867 16.25 1 98.62 211 HIS A C 1
ATOM 1525 O O . HIS A 1 211 ? -12.555 8.258 17.328 1 98.62 211 HIS A O 1
ATOM 1531 N N . ALA A 1 212 ? -12.672 10.164 16.094 1 98.5 212 ALA A N 1
ATOM 1532 C CA . ALA A 1 212 ? -12.664 11.031 17.266 1 98.5 212 ALA A CA 1
ATOM 1533 C C . ALA A 1 212 ? -14.086 11.406 17.688 1 98.5 212 ALA A C 1
ATOM 1535 O O . ALA A 1 212 ? -15.055 10.953 17.062 1 98.5 212 ALA A O 1
ATOM 1536 N N . ASN A 1 213 ? -14.219 12.25 18.75 1 98.06 213 ASN A N 1
ATOM 1537 C CA . ASN A 1 213 ? -15.516 12.414 19.391 1 98.06 213 ASN A CA 1
ATOM 1538 C C . ASN A 1 213 ? -16.156 13.742 19.016 1 98.06 213 ASN A C 1
ATOM 1540 O O . ASN A 1 213 ? -17.281 14.031 19.422 1 98.06 213 ASN A O 1
ATOM 1544 N N . PHE A 1 214 ? -15.555 14.562 18.25 1 97.31 214 PHE A N 1
ATOM 1545 C CA . PHE A 1 214 ? -16.141 15.828 17.828 1 97.31 214 PHE A CA 1
ATOM 1546 C C . PHE A 1 214 ? -17.156 15.602 16.703 1 97.31 214 PHE A C 1
ATOM 1548 O O . PHE A 1 214 ? -17.109 14.586 16.016 1 97.31 214 PHE A O 1
ATOM 1555 N N . PHE A 1 215 ? -18 16.531 16.594 1 96.12 215 PHE A N 1
ATOM 1556 C CA . PHE A 1 215 ? -18.891 16.469 15.445 1 96.12 215 PHE A CA 1
ATOM 1557 C C . PHE A 1 215 ? -18.172 16.922 14.18 1 96.12 215 PHE A C 1
ATOM 1559 O O . PHE A 1 215 ? -17.625 18.016 14.125 1 96.12 215 PHE A O 1
ATOM 1566 N N . ASP A 1 216 ? -18.266 16.078 13.195 1 97 216 ASP A N 1
ATOM 1567 C CA . ASP A 1 216 ? -17.453 16.297 12 1 97 216 ASP A CA 1
ATOM 1568 C C . ASP A 1 216 ? -18.109 17.328 11.078 1 97 216 ASP A C 1
ATOM 1570 O O . ASP A 1 216 ? -18.906 16.984 10.211 1 97 216 ASP A O 1
ATOM 1574 N N . HIS A 1 217 ? -17.75 18.5 11.305 1 93.5 217 HIS A N 1
ATOM 1575 C CA . HIS A 1 217 ? -18.141 19.656 10.523 1 93.5 217 HIS A CA 1
ATOM 1576 C C . HIS A 1 217 ? -16.953 20.578 10.273 1 93.5 217 HIS A C 1
ATOM 1578 O O . HIS A 1 217 ? -16.031 20.656 11.086 1 93.5 217 HIS A O 1
ATOM 1584 N N . TYR A 1 218 ? -17.094 21.234 9.164 1 90.19 218 TYR A N 1
ATOM 1585 C CA . TYR A 1 218 ? -15.961 22.078 8.766 1 90.19 218 TYR A CA 1
ATOM 1586 C C . TYR A 1 218 ? -15.625 23.094 9.844 1 90.19 218 TYR A C 1
ATOM 1588 O O . TYR A 1 218 ? -14.453 23.391 10.078 1 90.19 218 TYR A O 1
ATOM 1596 N N . SER A 1 219 ? -16.609 23.594 10.516 1 92.25 219 SER A N 1
ATOM 1597 C CA . SER A 1 219 ? -16.391 24.609 11.547 1 92.25 219 SER A CA 1
ATOM 1598 C C . SER A 1 219 ? -15.695 24.016 12.766 1 92.25 219 SER A C 1
ATOM 1600 O O . SER A 1 219 ? -15.258 24.75 13.656 1 92.25 219 SER A O 1
ATOM 1602 N N . ASN A 1 220 ? -15.555 22.703 12.773 1 96.38 220 ASN A N 1
ATOM 1603 C CA . ASN A 1 220 ? -14.922 22.031 13.906 1 96.38 220 ASN A CA 1
ATOM 1604 C C . ASN A 1 220 ? -13.547 21.469 13.531 1 96.38 220 ASN A C 1
ATOM 1606 O O . ASN A 1 220 ? -13.047 20.547 14.18 1 96.38 220 ASN A O 1
ATOM 1610 N N . LEU A 1 221 ? -12.953 22.062 12.523 1 97.31 221 LEU A N 1
ATOM 1611 C CA . LEU A 1 221 ? -11.672 21.578 12.031 1 97.31 221 LEU A CA 1
ATOM 1612 C C . LEU A 1 221 ? -10.602 21.672 13.117 1 97.31 221 LEU A C 1
ATOM 1614 O O . LEU A 1 221 ? -9.719 20.828 13.203 1 97.31 221 LEU A O 1
ATOM 1618 N N . THR A 1 222 ? -10.68 22.688 13.93 1 98.25 222 THR A N 1
ATOM 1619 C CA . THR A 1 222 ? -9.75 22.859 15.047 1 98.25 222 THR A CA 1
ATOM 1620 C C . THR A 1 222 ? -9.836 21.656 15.992 1 98.25 222 THR A C 1
ATOM 1622 O O . THR A 1 222 ? -8.805 21.141 16.438 1 98.25 222 THR A O 1
ATOM 1625 N N . LEU A 1 223 ? -11 21.203 16.25 1 98.69 223 LEU A N 1
ATOM 1626 C CA . LEU A 1 223 ? -11.18 20.062 17.141 1 98.69 223 LEU A CA 1
ATOM 1627 C C . LEU A 1 223 ? -10.602 18.797 16.516 1 98.69 223 LEU A C 1
ATOM 1629 O O . LEU A 1 223 ? -10.062 17.938 17.234 1 98.69 223 LEU A O 1
ATOM 1633 N N . LYS A 1 224 ? -10.727 18.688 15.242 1 98.56 224 LYS A N 1
ATOM 1634 C CA . LYS A 1 224 ? -10.125 17.547 14.539 1 98.56 224 LYS A CA 1
ATOM 1635 C C . LYS A 1 224 ? -8.609 17.562 14.68 1 98.56 224 LYS A C 1
ATOM 1637 O O . LYS A 1 224 ? -8.008 16.516 14.969 1 98.56 224 LYS A O 1
ATOM 1642 N N . THR A 1 225 ? -8.031 18.672 14.508 1 98.75 225 THR A N 1
ATOM 1643 C CA . THR A 1 225 ? -6.582 18.797 14.625 1 98.75 225 THR A CA 1
ATOM 1644 C C . THR A 1 225 ? -6.133 18.516 16.062 1 98.75 225 THR A C 1
ATOM 1646 O O . THR A 1 225 ? -5.129 17.844 16.281 1 98.75 225 THR A O 1
ATOM 1649 N N . VAL A 1 226 ? -6.871 19.016 17 1 98.81 226 VAL A N 1
ATOM 1650 C CA . VAL A 1 226 ? -6.562 18.75 18.406 1 98.81 226 VAL A CA 1
ATOM 1651 C C . VAL A 1 226 ? -6.664 17.25 18.688 1 98.81 226 VAL A C 1
ATOM 1653 O O . VAL A 1 226 ? -5.852 16.703 19.438 1 98.81 226 VAL A O 1
ATOM 1656 N N . SER A 1 227 ? -7.656 16.594 18.094 1 98.88 227 SER A N 1
ATOM 1657 C CA . SER A 1 227 ? -7.785 15.148 18.219 1 98.88 227 SER A CA 1
ATOM 1658 C C . SER A 1 227 ? -6.555 14.438 17.672 1 98.88 227 SER A C 1
ATOM 1660 O O . SER A 1 227 ? -6.121 13.422 18.234 1 98.88 227 SER A O 1
ATOM 1662 N N . MET A 1 228 ? -6.031 14.961 16.594 1 98.81 228 MET A N 1
ATOM 1663 C CA . MET A 1 228 ? -4.816 14.383 16.031 1 98.81 228 MET A CA 1
ATOM 1664 C C . MET A 1 228 ? -3.662 14.453 17.031 1 98.81 228 MET A C 1
ATOM 1666 O O . MET A 1 228 ? -2.934 13.477 17.219 1 98.81 228 MET A O 1
ATOM 1670 N N . PHE A 1 229 ? -3.553 15.586 17.641 1 98.88 229 PHE A N 1
ATOM 1671 C CA . PHE A 1 229 ? -2.475 15.766 18.609 1 98.88 229 PHE A CA 1
ATOM 1672 C C . PHE A 1 229 ? -2.678 14.852 19.812 1 98.88 229 PHE A C 1
ATOM 1674 O O . PHE A 1 229 ? -1.72 14.281 20.344 1 98.88 229 PHE A O 1
ATOM 1681 N N . GLU A 1 230 ? -3.889 14.719 20.219 1 98.88 230 GLU A N 1
ATOM 1682 C CA . GLU A 1 230 ? -4.164 13.781 21.297 1 98.88 230 GLU A CA 1
ATOM 1683 C C . GLU A 1 230 ? -3.779 12.359 20.922 1 98.88 230 GLU A C 1
ATOM 1685 O O . GLU A 1 230 ? -3.199 11.625 21.719 1 98.88 230 GLU A O 1
ATOM 1690 N N . TRP A 1 231 ? -4.129 11.969 19.719 1 98.88 231 TRP A N 1
ATOM 1691 C CA . TRP A 1 231 ? -3.828 10.617 19.266 1 98.88 231 TRP A CA 1
ATOM 1692 C C . TRP A 1 231 ? -2.326 10.359 19.281 1 98.88 231 TRP A C 1
ATOM 1694 O O . TRP A 1 231 ? -1.879 9.297 19.734 1 98.88 231 TRP A O 1
ATOM 1704 N N . VAL A 1 232 ? -1.557 11.336 18.859 1 98.81 232 VAL A N 1
ATOM 1705 C CA . VAL A 1 232 ? -0.105 11.203 18.797 1 98.81 232 VAL A CA 1
ATOM 1706 C C . VAL A 1 232 ? 0.465 11.078 20.203 1 98.81 232 VAL A C 1
ATOM 1708 O O . VAL A 1 232 ? 1.245 10.164 20.484 1 98.81 232 VAL A O 1
ATOM 1711 N N . LYS A 1 233 ? 0.092 11.945 21.031 1 98.06 233 LYS A N 1
ATOM 1712 C CA . LYS A 1 233 ? 0.649 11.938 22.391 1 98.06 233 LYS A CA 1
ATOM 1713 C C . LYS A 1 233 ? 0.287 10.656 23.125 1 98.06 233 LYS A C 1
ATOM 1715 O O . LYS A 1 233 ? 1.043 10.195 23.984 1 98.06 233 LYS A O 1
ATOM 1720 N N . THR A 1 234 ? -0.864 10.094 22.797 1 98.38 234 THR A N 1
ATOM 1721 C CA . THR A 1 234 ? -1.374 8.938 23.531 1 98.38 234 THR A CA 1
ATOM 1722 C C . THR A 1 234 ? -0.821 7.641 22.938 1 98.38 234 THR A C 1
ATOM 1724 O O . THR A 1 234 ? -0.476 6.719 23.688 1 98.38 234 THR A O 1
ATOM 1727 N N . TYR A 1 235 ? -0.715 7.582 21.594 1 98.5 235 TYR A N 1
ATOM 1728 C CA . TYR A 1 235 ? -0.503 6.27 21 1 98.5 235 TYR A CA 1
ATOM 1729 C C . TYR A 1 235 ? 0.767 6.25 20.156 1 98.5 235 TYR A C 1
ATOM 1731 O O . TYR A 1 235 ? 1.213 5.184 19.719 1 98.5 235 TYR A O 1
ATOM 1739 N N . CYS A 1 236 ? 1.389 7.391 19.875 1 98.5 236 CYS A N 1
ATOM 1740 C CA . CYS A 1 236 ? 2.5 7.422 18.938 1 98.5 236 CYS A CA 1
ATOM 1741 C C . CYS A 1 236 ? 3.477 8.539 19.281 1 98.5 236 CYS A C 1
ATOM 1743 O O . CYS A 1 236 ? 3.902 9.289 18.391 1 98.5 236 CYS A O 1
ATOM 1745 N N . SER A 1 237 ? 3.852 8.688 20.5 1 97.62 237 SER A N 1
ATOM 1746 C CA . SER A 1 237 ? 4.566 9.852 21 1 97.62 237 SER A CA 1
ATOM 1747 C C . SER A 1 237 ? 6.055 9.781 20.656 1 97.62 237 SER A C 1
ATOM 1749 O O . SER A 1 237 ? 6.773 10.773 20.781 1 97.62 237 SER A O 1
ATOM 1751 N N . GLU A 1 238 ? 6.551 8.672 20.172 1 97.5 238 GLU A N 1
ATOM 1752 C CA . GLU A 1 238 ? 7.984 8.531 19.922 1 97.5 238 GLU A CA 1
ATOM 1753 C C . GLU A 1 238 ? 8.305 8.656 18.438 1 97.5 238 GLU A C 1
ATOM 1755 O O . GLU A 1 238 ? 9.461 8.523 18.031 1 97.5 238 GLU A O 1
ATOM 1760 N N . THR A 1 239 ? 7.289 8.883 17.625 1 97.44 239 THR A N 1
ATOM 1761 C CA . THR A 1 239 ? 7.566 9.148 16.219 1 97.44 239 THR A CA 1
ATOM 1762 C C . THR A 1 239 ? 8.438 10.391 16.062 1 97.44 239 THR A C 1
ATOM 1764 O O . THR A 1 239 ? 8.406 11.281 16.906 1 97.44 239 THR A O 1
ATOM 1767 N N . HIS A 1 240 ? 9.195 10.461 14.984 1 95.75 240 HIS A N 1
ATOM 1768 C CA . HIS A 1 240 ? 10.078 11.602 14.766 1 95.75 240 HIS A CA 1
ATOM 1769 C C . HIS A 1 240 ? 9.312 12.812 14.242 1 95.75 240 HIS A C 1
ATOM 1771 O O . HIS A 1 240 ? 9.328 13.875 14.859 1 95.75 240 HIS A O 1
ATOM 1777 N N . PHE A 1 241 ? 8.711 12.625 13.094 1 98.62 241 PHE A N 1
ATOM 1778 C CA . PHE A 1 241 ? 7.953 13.703 12.461 1 98.62 241 PHE A CA 1
ATOM 1779 C C . PHE A 1 241 ? 6.484 13.312 12.305 1 98.62 241 PHE A C 1
ATOM 1781 O O . PHE A 1 241 ? 6.16 12.133 12.211 1 98.62 241 PHE A O 1
ATOM 1788 N N . ILE A 1 242 ? 5.645 14.344 12.32 1 98.88 242 ILE A N 1
ATOM 1789 C CA . ILE A 1 242 ? 4.219 14.195 12.039 1 98.88 242 ILE A CA 1
ATOM 1790 C C . ILE A 1 242 ? 3.822 15.133 10.898 1 98.88 242 ILE A C 1
ATOM 1792 O O . ILE A 1 242 ? 4.062 16.344 10.969 1 98.88 242 ILE A O 1
ATOM 1796 N N . LEU A 1 243 ? 3.293 14.547 9.867 1 98.94 243 LEU A N 1
ATOM 1797 C CA . LEU A 1 243 ? 2.707 15.367 8.805 1 98.94 243 LEU A CA 1
ATOM 1798 C C . LEU A 1 243 ? 1.191 15.438 8.953 1 98.94 243 LEU A C 1
ATOM 1800 O O . LEU A 1 243 ? 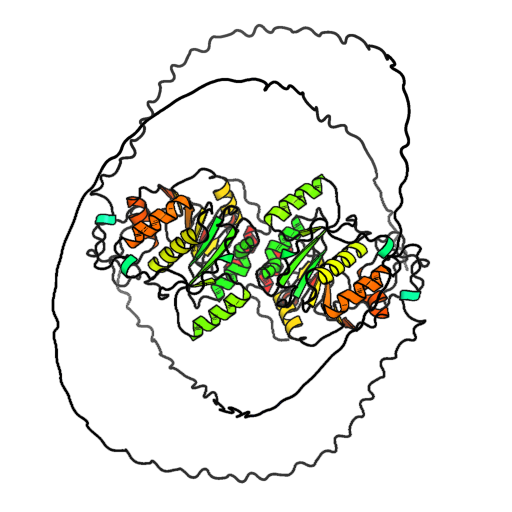0.51 14.406 8.914 1 98.94 243 LEU A O 1
ATOM 1804 N N . LYS A 1 244 ? 0.671 16.594 9.172 1 98.88 244 LYS A N 1
ATOM 1805 C CA . LYS A 1 244 ? -0.755 16.859 9 1 98.88 244 LYS A CA 1
ATOM 1806 C C . LYS A 1 244 ? -1.069 17.266 7.562 1 98.88 244 LYS A C 1
ATOM 1808 O O . LYS A 1 244 ? -0.438 18.172 7.016 1 98.88 244 LYS A O 1
ATOM 1813 N N . THR A 1 245 ? -2.004 16.609 6.961 1 98.81 245 THR A N 1
ATOM 1814 C CA . THR A 1 245 ? -2.396 16.953 5.602 1 98.81 245 THR A CA 1
ATOM 1815 C C . THR A 1 245 ? -3.875 16.656 5.371 1 98.81 245 THR A C 1
ATOM 1817 O O . THR A 1 245 ? -4.598 16.312 6.309 1 98.81 245 THR A O 1
ATOM 1820 N N . ASP A 1 246 ? -4.371 16.953 4.145 1 98.19 246 ASP A N 1
ATOM 1821 C CA . ASP A 1 246 ? -5.777 16.781 3.803 1 98.19 246 ASP A CA 1
ATOM 1822 C C . ASP A 1 246 ? -5.965 15.672 2.773 1 98.19 246 ASP A C 1
ATOM 1824 O O . ASP A 1 246 ? -4.988 15.195 2.186 1 98.19 246 ASP A O 1
ATOM 1828 N N . ASP A 1 247 ? -7.223 15.281 2.58 1 98.25 247 ASP A N 1
ATOM 1829 C CA . ASP A 1 247 ? -7.504 14.133 1.726 1 98.25 247 ASP A CA 1
ATOM 1830 C C . ASP A 1 247 ? -7.543 14.539 0.254 1 98.25 247 ASP A C 1
ATOM 1832 O O . ASP A 1 247 ? -7.664 13.688 -0.628 1 98.25 247 ASP A O 1
ATOM 1836 N N . ASP A 1 248 ? -7.445 15.867 -0.054 1 97.25 248 ASP A N 1
ATOM 1837 C CA . ASP A 1 248 ? -7.371 16.312 -1.44 1 97.25 248 ASP A CA 1
ATOM 1838 C C . ASP A 1 248 ? -5.957 16.781 -1.794 1 97.25 248 ASP A C 1
ATOM 1840 O O . ASP A 1 248 ? -5.781 17.656 -2.641 1 97.25 248 ASP A O 1
ATOM 1844 N N . MET A 1 249 ? -5.047 16.219 -1.069 1 98.12 249 MET A N 1
ATOM 1845 C CA . MET A 1 249 ? -3.631 16.516 -1.276 1 98.12 249 MET A CA 1
ATOM 1846 C C . MET A 1 249 ? -2.928 15.352 -1.963 1 98.12 249 MET A C 1
ATOM 1848 O O . MET A 1 249 ? -3.342 14.203 -1.816 1 98.12 249 MET A O 1
ATOM 1852 N N . PHE A 1 250 ? -1.931 15.703 -2.795 1 98 250 PHE A N 1
ATOM 1853 C CA . PHE A 1 250 ? -0.927 14.711 -3.178 1 98 250 PHE A CA 1
ATOM 1854 C C . PHE A 1 250 ? 0.372 14.938 -2.414 1 98 250 PHE A C 1
ATOM 1856 O O . PHE A 1 250 ? 0.919 16.047 -2.42 1 98 250 PHE A O 1
ATOM 1863 N N . ILE A 1 251 ? 0.841 13.914 -1.756 1 98.62 251 ILE A N 1
ATOM 1864 C CA . ILE A 1 251 ? 2.111 13.969 -1.041 1 98.62 251 ILE A CA 1
ATOM 1865 C C . ILE A 1 251 ? 3.156 13.133 -1.777 1 98.62 251 ILE A C 1
ATOM 1867 O O . ILE A 1 251 ? 2.939 11.945 -2.035 1 98.62 251 ILE A O 1
ATOM 1871 N N . ASN A 1 252 ? 4.203 13.781 -2.174 1 97.81 252 ASN A N 1
ATOM 1872 C CA . ASN A 1 252 ? 5.375 13.078 -2.686 1 97.81 252 ASN A CA 1
ATOM 1873 C C . ASN A 1 252 ? 6.184 12.445 -1.558 1 97.81 252 ASN A C 1
ATOM 1875 O O . ASN A 1 252 ? 7.156 13.031 -1.077 1 97.81 252 ASN A O 1
ATOM 1879 N N . VAL A 1 253 ? 5.891 11.219 -1.254 1 98.19 253 VAL A N 1
ATOM 1880 C CA . VAL A 1 253 ? 6.375 10.594 -0.029 1 98.19 253 VAL A CA 1
ATOM 1881 C C . VAL A 1 253 ? 7.883 10.359 -0.13 1 98.19 253 VAL A C 1
ATOM 1883 O O . VAL A 1 253 ? 8.617 10.617 0.827 1 98.19 253 VAL A O 1
ATOM 1886 N N . PRO A 1 254 ? 8.422 9.953 -1.303 1 97 254 PRO A N 1
ATOM 1887 C CA . PRO A 1 254 ? 9.883 9.836 -1.381 1 97 254 PRO A CA 1
ATOM 1888 C C . PRO A 1 254 ? 10.602 11.148 -1.074 1 97 254 PRO A C 1
ATOM 1890 O O . PRO A 1 254 ? 11.594 11.156 -0.344 1 97 254 PRO A O 1
ATOM 1893 N N . LEU A 1 255 ? 10.102 12.172 -1.609 1 97.69 255 LEU A N 1
ATOM 1894 C CA . LEU A 1 255 ? 10.719 13.477 -1.359 1 97.69 255 LEU A CA 1
ATOM 1895 C C . LEU A 1 255 ? 10.539 13.891 0.097 1 97.69 255 LEU A C 1
ATOM 1897 O O . LEU A 1 255 ? 11.445 14.461 0.702 1 97.69 255 LEU A O 1
ATOM 1901 N N . LEU A 1 256 ? 9.391 13.648 0.683 1 98.62 256 LEU A N 1
ATOM 1902 C CA . LEU A 1 256 ? 9.148 13.914 2.096 1 98.62 256 LEU A CA 1
ATOM 1903 C C . LEU A 1 256 ? 10.148 13.164 2.971 1 98.62 256 LEU A C 1
ATOM 1905 O O . LEU A 1 256 ? 10.711 13.727 3.906 1 98.62 256 LEU A O 1
ATOM 1909 N N . LEU A 1 257 ? 10.352 11.906 2.664 1 98.25 257 LEU A N 1
ATOM 1910 C CA . LEU A 1 257 ? 11.266 11.086 3.445 1 98.25 257 LEU A CA 1
ATOM 1911 C C . LEU A 1 257 ? 12.695 11.602 3.328 1 98.25 257 LEU A C 1
ATOM 1913 O O . LEU A 1 257 ? 13.438 11.625 4.312 1 98.25 257 LEU A O 1
ATOM 1917 N N . SER A 1 258 ? 13.055 12.016 2.115 1 97.88 258 SER A N 1
ATOM 1918 C CA . SER A 1 258 ? 14.367 12.633 1.944 1 97.88 258 SER A CA 1
ATOM 1919 C C . SER A 1 258 ? 14.492 13.898 2.785 1 97.88 258 SER A C 1
ATOM 1921 O O . SER A 1 258 ? 15.539 14.148 3.385 1 97.88 258 SER A O 1
ATOM 1923 N N . PHE A 1 259 ? 13.477 14.703 2.84 1 98.38 259 PHE A N 1
ATOM 1924 C CA . PHE A 1 259 ? 13.445 15.93 3.629 1 98.38 259 PHE A CA 1
ATOM 1925 C C . PHE A 1 259 ? 13.633 15.625 5.109 1 98.38 259 PHE A C 1
ATOM 1927 O O . PHE A 1 259 ? 14.492 16.219 5.766 1 98.38 259 PHE A O 1
ATOM 1934 N N . VAL A 1 260 ? 12.906 14.633 5.582 1 98 260 VAL A N 1
ATOM 1935 C CA . VAL A 1 260 ? 12.953 14.25 6.988 1 98 260 VAL A CA 1
ATOM 1936 C C . VAL A 1 260 ? 14.336 13.695 7.328 1 98 260 VAL A C 1
ATOM 1938 O O . VAL A 1 260 ? 14.891 14.008 8.383 1 98 260 VAL A O 1
ATOM 1941 N N . ASP A 1 261 ? 14.898 12.969 6.426 1 97.44 261 ASP A N 1
ATOM 1942 C CA . ASP A 1 261 ? 16.203 12.367 6.633 1 97.44 261 ASP A CA 1
ATOM 1943 C C . ASP A 1 261 ? 17.297 13.438 6.715 1 97.44 261 ASP A C 1
ATOM 1945 O O . ASP A 1 261 ? 18.328 13.234 7.344 1 97.44 261 ASP A O 1
ATOM 1949 N N . SER A 1 262 ? 17.031 14.523 6.125 1 97.62 262 SER A N 1
ATOM 1950 C CA . SER A 1 262 ? 18.016 15.602 6.113 1 97.62 262 SER A CA 1
ATOM 1951 C C . SER A 1 262 ? 17.938 16.422 7.395 1 97.62 262 SER A C 1
ATOM 1953 O O . SER A 1 262 ? 18.766 17.312 7.609 1 97.62 262 SER A O 1
ATOM 1955 N N . LYS A 1 263 ? 16.984 16.172 8.289 1 96.62 263 LYS A N 1
ATOM 1956 C CA . LYS A 1 263 ? 16.766 16.922 9.516 1 96.62 263 LYS A CA 1
ATOM 1957 C C . LYS A 1 263 ? 16.781 16.016 10.734 1 96.62 263 LYS A C 1
ATOM 1959 O O . LYS A 1 263 ? 15.875 16.078 11.578 1 96.62 263 LYS A O 1
ATOM 1964 N N . PRO A 1 264 ? 17.781 15.234 10.984 1 92.5 264 PRO A N 1
ATOM 1965 C CA . PRO A 1 264 ? 17.734 14.211 12.031 1 92.5 264 PRO A CA 1
ATOM 1966 C C . PRO A 1 264 ? 17.703 14.805 13.438 1 92.5 264 PRO A C 1
ATOM 1968 O O . PRO A 1 264 ? 17.156 14.188 14.359 1 92.5 264 PRO A O 1
ATOM 1971 N N . ASN A 1 265 ? 18.188 16.062 13.586 1 94.75 265 ASN A N 1
ATOM 1972 C CA . ASN A 1 265 ? 18.328 16.594 14.945 1 94.75 265 ASN A CA 1
ATOM 1973 C C . ASN A 1 265 ? 17.406 17.781 15.188 1 94.75 265 ASN A C 1
ATOM 1975 O O . ASN A 1 265 ? 17.5 18.438 16.219 1 94.75 265 ASN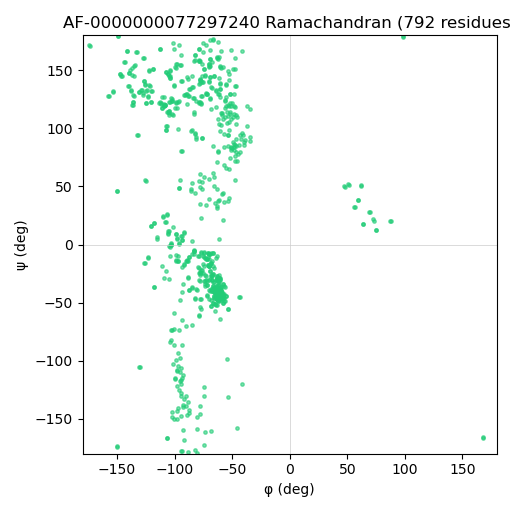 A O 1
ATOM 1979 N N . ASP A 1 266 ? 16.547 18.047 14.188 1 96.56 266 ASP A N 1
ATOM 1980 C CA . ASP A 1 266 ? 15.656 19.203 14.367 1 96.56 266 ASP A CA 1
ATOM 1981 C C . ASP A 1 266 ? 14.641 18.938 15.469 1 96.56 266 ASP A C 1
ATOM 1983 O O . ASP A 1 266 ? 14.117 17.828 15.586 1 96.56 266 ASP A O 1
ATOM 1987 N N . GLN A 1 267 ? 14.484 19.938 16.281 1 97.62 267 GLN A N 1
ATOM 1988 C CA . GLN A 1 267 ? 13.523 19.906 17.375 1 97.62 267 GLN A CA 1
ATOM 1989 C C . GLN A 1 267 ? 12.727 21.203 17.453 1 97.62 267 GLN A C 1
ATOM 1991 O O . GLN A 1 267 ? 13.164 22.234 16.922 1 97.62 267 GLN A O 1
ATOM 1996 N N . ARG A 1 268 ? 11.516 21.062 18.016 1 98.38 268 ARG A N 1
ATOM 1997 C CA . ARG A 1 268 ? 10.617 22.188 18.297 1 98.38 268 ARG A CA 1
ATOM 1998 C C . ARG A 1 268 ? 10.438 23.062 17.047 1 98.38 268 ARG A C 1
ATOM 2000 O O . ARG A 1 268 ? 10.617 24.266 17.109 1 98.38 268 ARG A O 1
ATOM 2007 N N . VAL A 1 269 ? 10.086 22.375 15.945 1 98.75 269 VAL A N 1
ATOM 2008 C CA . VAL A 1 269 ? 9.953 23.078 14.672 1 98.75 269 VAL A CA 1
ATOM 2009 C C . VAL A 1 269 ? 8.742 22.547 13.906 1 98.75 269 VAL A C 1
ATOM 2011 O O . VAL A 1 269 ? 8.383 21.375 14.047 1 98.75 269 VAL A O 1
ATOM 2014 N N . ILE A 1 270 ? 8.125 23.422 13.156 1 98.88 270 ILE A N 1
ATOM 2015 C CA . ILE A 1 270 ? 7.086 23.094 12.188 1 98.88 270 ILE A CA 1
ATOM 2016 C C . ILE A 1 270 ? 7.492 23.609 10.805 1 98.88 270 ILE A C 1
ATOM 2018 O O . ILE A 1 270 ? 7.875 24.766 10.656 1 98.88 270 ILE A O 1
ATOM 2022 N N . TYR A 1 271 ? 7.457 22.703 9.82 1 98.81 271 TYR A N 1
ATOM 2023 C CA . TYR A 1 271 ? 7.75 23.047 8.438 1 98.81 271 TYR A CA 1
ATOM 2024 C C . TYR A 1 271 ? 6.473 23.141 7.609 1 98.81 271 TYR A C 1
ATOM 2026 O O . TYR A 1 271 ? 5.496 22.438 7.891 1 98.81 271 TYR A O 1
ATOM 2034 N N . GLY A 1 272 ? 6.398 23.938 6.605 1 98.56 272 GLY A N 1
ATOM 2035 C CA . GLY A 1 272 ? 5.285 24.047 5.68 1 98.56 272 GLY A CA 1
ATOM 2036 C C . GLY A 1 272 ? 5.363 25.266 4.789 1 98.56 272 GLY A C 1
ATOM 2037 O O . GLY A 1 272 ? 6.441 25.828 4.594 1 98.56 272 GLY A O 1
ATOM 2038 N N . ARG A 1 273 ? 4.273 25.531 4.176 1 98.12 273 ARG A N 1
ATOM 2039 C CA . ARG A 1 273 ? 4.184 26.781 3.428 1 98.12 273 ARG A CA 1
ATOM 2040 C C . ARG A 1 273 ? 3.934 27.969 4.359 1 98.12 273 ARG A C 1
ATOM 2042 O O . ARG A 1 273 ? 2.873 28.062 4.98 1 98.12 273 ARG A O 1
ATOM 2049 N N . MET A 1 274 ? 4.836 28.938 4.305 1 97.94 274 MET A N 1
ATOM 2050 C CA . MET A 1 274 ? 4.77 30.078 5.211 1 97.94 274 MET A CA 1
ATOM 2051 C C . MET A 1 274 ? 3.805 31.141 4.684 1 97.94 274 MET A C 1
ATOM 2053 O O . MET A 1 274 ? 3.869 31.516 3.514 1 97.94 274 MET A O 1
ATOM 2057 N N . ALA A 1 275 ? 2.889 31.5 5.531 1 97.19 275 ALA A N 1
ATOM 2058 C CA . ALA A 1 275 ? 2.035 32.688 5.328 1 97.19 275 ALA A CA 1
ATOM 2059 C C . ALA A 1 275 ? 2.498 33.844 6.18 1 97.19 275 ALA A C 1
ATOM 2061 O O . ALA A 1 275 ? 2.359 33.844 7.406 1 97.19 275 ALA A O 1
ATOM 2062 N N . LYS A 1 276 ? 2.992 34.875 5.527 1 96.94 276 LYS A N 1
ATOM 2063 C CA . LYS A 1 276 ? 3.494 36.031 6.219 1 96.94 276 LYS A CA 1
ATOM 2064 C C . LYS A 1 276 ? 2.58 37.25 5.984 1 96.94 276 LYS A C 1
ATOM 2066 O O . LYS A 1 276 ? 2.236 37.562 4.844 1 96.94 276 LYS A O 1
ATOM 2071 N N . GLY A 1 277 ? 2.227 37.781 7.078 1 95.44 277 GLY A N 1
ATOM 2072 C CA . GLY A 1 277 ? 1.504 39.031 6.988 1 95.44 277 GLY A CA 1
ATOM 2073 C C . GLY A 1 277 ? 0.077 38.875 6.5 1 95.44 277 GLY A C 1
ATOM 2074 O O . GLY A 1 277 ? -0.518 39.812 5.977 1 95.44 277 GLY A O 1
ATOM 2075 N N . TRP A 1 278 ? -0.463 37.719 6.602 1 96.94 278 TRP A N 1
ATOM 2076 C CA . TRP A 1 278 ? -1.834 37.5 6.16 1 96.94 278 TRP A CA 1
ATOM 2077 C C . TRP A 1 278 ? -2.828 38.219 7.066 1 96.94 278 TRP A C 1
ATOM 2079 O O . TRP A 1 278 ? -2.645 38.25 8.281 1 96.94 278 TRP A O 1
ATOM 2089 N N . LYS A 1 279 ? -3.877 38.719 6.477 1 97.38 279 LYS A N 1
ATOM 2090 C CA . LYS A 1 279 ? -4.895 39.5 7.203 1 97.38 279 LYS A CA 1
ATOM 2091 C C . LYS A 1 279 ? -6.156 38.656 7.406 1 97.38 279 LYS A C 1
ATOM 2093 O O . LYS A 1 279 ? -6.555 37.906 6.52 1 97.38 279 LYS A O 1
ATOM 2098 N N . PRO A 1 280 ? -6.793 38.875 8.555 1 97.62 280 PRO A N 1
ATOM 2099 C CA . PRO A 1 280 ? -8.109 38.25 8.711 1 97.62 280 PRO A CA 1
ATOM 2100 C C . PRO A 1 280 ? -9.109 38.719 7.656 1 97.62 280 PRO A C 1
ATOM 2102 O O . PRO A 1 280 ? -9.117 39.906 7.293 1 97.62 280 PRO A O 1
ATOM 2105 N N . VAL A 1 281 ? -9.867 37.781 7.172 1 96.62 281 VAL A N 1
ATOM 2106 C CA . VAL A 1 281 ? -10.945 38.125 6.246 1 96.62 281 VAL A CA 1
ATOM 2107 C C . VAL A 1 281 ? -12.125 38.719 7.02 1 96.62 281 VAL A C 1
ATOM 2109 O O . VAL A 1 281 ? -12.688 38.062 7.898 1 96.62 281 VAL A O 1
ATOM 2112 N N . ARG A 1 282 ? -12.516 39.969 6.688 1 96.56 282 ARG A N 1
ATOM 2113 C CA . ARG A 1 282 ? -13.547 40.688 7.441 1 96.56 282 ARG A CA 1
ATOM 2114 C C . ARG A 1 282 ? -14.875 40.688 6.691 1 96.56 282 ARG A C 1
ATOM 2116 O O . ARG A 1 282 ? -15.875 41.219 7.184 1 96.56 282 ARG A O 1
ATOM 2123 N N . ASN A 1 283 ? -14.852 40.062 5.516 1 95.25 283 ASN A N 1
ATOM 2124 C CA . ASN A 1 283 ? -16.078 39.906 4.73 1 95.25 283 ASN A CA 1
ATOM 2125 C C . ASN A 1 283 ? -16.906 38.719 5.246 1 95.25 283 ASN A C 1
ATOM 2127 O O . ASN A 1 283 ? -16.5 37.562 5.141 1 95.25 283 ASN A O 1
ATOM 2131 N N . LYS A 1 284 ? -18.109 38.938 5.602 1 93.06 284 LYS A N 1
ATOM 2132 C CA . LYS A 1 284 ? -18.984 37.969 6.254 1 93.06 284 LYS A CA 1
ATOM 2133 C C . LYS A 1 284 ? -19.375 36.844 5.297 1 93.06 284 LYS A C 1
ATOM 2135 O O . LYS A 1 284 ? -19.812 35.781 5.727 1 93.06 284 LYS A O 1
ATOM 2140 N N . LYS A 1 285 ? -19.234 36.969 4.055 1 93.69 285 LYS A N 1
ATOM 2141 C CA . LYS A 1 285 ? -19.625 35.969 3.062 1 93.69 285 LYS A CA 1
ATOM 2142 C C . LYS A 1 285 ? -18.562 34.906 2.893 1 93.69 285 LYS A C 1
ATOM 2144 O O . LYS A 1 285 ? -18.812 33.875 2.299 1 93.69 285 LYS A O 1
ATOM 2149 N N . SER A 1 286 ? -17.5 35.156 3.486 1 92.38 286 SER A N 1
ATOM 2150 C CA . SER A 1 286 ? -16.375 34.219 3.34 1 92.38 286 SER A CA 1
ATOM 2151 C C . SER A 1 286 ? -16.422 33.125 4.398 1 92.38 286 SER A C 1
ATOM 2153 O O . SER A 1 286 ? -16.734 33.406 5.559 1 92.38 286 SER A O 1
ATOM 2155 N N . LYS A 1 287 ? -16.016 31.922 3.975 1 86.62 287 LYS A N 1
ATOM 2156 C CA . LYS A 1 287 ? -15.906 30.828 4.938 1 86.62 287 LYS A CA 1
ATOM 2157 C C . LYS A 1 287 ? -14.75 31.062 5.898 1 86.62 287 LYS A C 1
ATOM 2159 O O . LYS A 1 287 ? -14.641 30.391 6.93 1 86.62 287 LYS A O 1
ATOM 2164 N N . TYR A 1 288 ? -13.953 32.062 5.633 1 91.12 288 TYR A N 1
ATOM 2165 C CA . TYR A 1 288 ? -12.797 32.375 6.465 1 91.12 288 TYR A CA 1
ATOM 2166 C C . TYR A 1 288 ? -13.023 33.625 7.281 1 91.12 288 TYR A C 1
ATOM 2168 O O . TYR A 1 288 ? -12.07 34.25 7.77 1 91.12 288 TYR A O 1
ATOM 2176 N N . TYR A 1 289 ? -14.266 33.969 7.414 1 94.12 289 TYR A N 1
ATOM 2177 C CA . TYR A 1 289 ? -14.617 35.219 8.086 1 94.12 289 TYR A CA 1
ATOM 2178 C C . TYR A 1 289 ? -14.188 35.188 9.547 1 94.12 289 TYR A C 1
ATOM 2180 O O . TYR A 1 289 ? -14.469 34.219 10.266 1 94.12 289 TYR A O 1
ATOM 2188 N N . ILE A 1 290 ? -13.539 36.312 9.961 1 95.44 290 ILE A N 1
ATOM 2189 C CA . ILE A 1 290 ? -13.172 36.562 11.352 1 95.44 290 ILE A CA 1
ATOM 2190 C C . ILE A 1 290 ? -13.484 38 11.734 1 95.44 290 ILE A C 1
ATOM 2192 O O . ILE A 1 290 ? -12.922 38.938 11.148 1 95.44 290 ILE A O 1
ATOM 2196 N N . ASP A 1 291 ? -14.312 38.156 12.781 1 94.44 291 ASP A N 1
ATOM 2197 C CA . ASP A 1 291 ? -14.648 39.5 13.195 1 94.44 291 ASP A CA 1
ATOM 2198 C C . ASP A 1 291 ? -13.562 40.094 14.086 1 94.44 291 ASP A C 1
ATOM 2200 O O . ASP A 1 291 ? -12.773 39.375 14.688 1 94.44 291 ASP A O 1
ATOM 2204 N N . THR A 1 292 ? -13.578 41.406 14.25 1 94.88 292 THR A N 1
ATOM 2205 C CA . THR A 1 292 ? -12.562 42.156 15.008 1 94.88 292 THR A CA 1
ATOM 2206 C C . THR A 1 292 ? -12.664 41.812 16.5 1 94.88 292 THR A C 1
ATOM 2208 O O . THR A 1 292 ? -11.672 41.906 17.219 1 94.88 292 THR A O 1
ATOM 2211 N N . ASN A 1 293 ? -13.812 41.438 16.906 1 94.44 293 ASN A N 1
ATOM 2212 C CA . ASN A 1 293 ? -13.992 41.094 18.312 1 94.44 293 ASN A CA 1
ATOM 2213 C C . ASN A 1 293 ? -13.336 39.75 18.641 1 94.44 293 ASN A C 1
ATOM 2215 O O . ASN A 1 293 ? -12.883 39.562 19.766 1 94.44 293 ASN A O 1
ATOM 2219 N N . THR A 1 294 ? -13.312 38.938 17.672 1 95.19 294 THR A N 1
ATOM 2220 C CA . THR A 1 294 ? -12.688 37.625 17.859 1 95.19 294 THR A CA 1
ATOM 2221 C C . THR A 1 294 ? -11.164 37.75 17.797 1 95.19 294 THR A C 1
ATOM 2223 O O . THR A 1 294 ? -10.453 37.188 18.625 1 95.19 294 THR A O 1
ATOM 2226 N N . TYR A 1 295 ? -10.789 38.406 16.875 1 97.06 295 TYR A N 1
ATOM 2227 C CA . TYR A 1 295 ? -9.367 38.656 16.703 1 97.06 295 TYR A CA 1
ATOM 2228 C C . TYR A 1 295 ? -9.109 40.125 16.344 1 97.06 295 TYR A C 1
ATOM 2230 O O . TYR A 1 295 ? -9.414 40.562 15.219 1 97.06 295 TYR A O 1
ATOM 2238 N N . SER A 1 296 ? -8.328 40.844 17.188 1 96.19 296 SER A N 1
ATOM 2239 C CA . SER A 1 296 ? -8.336 42.281 17.094 1 96.19 296 SER A CA 1
ATOM 2240 C C . SER A 1 296 ? -7.156 42.812 16.297 1 96.19 296 SER A C 1
ATOM 2242 O O . SER A 1 296 ? -7.156 43.969 15.844 1 96.19 296 SER A O 1
ATOM 2244 N N . LYS A 1 297 ? -6.18 42 16.062 1 96.12 297 LYS A N 1
ATOM 2245 C CA . LYS A 1 297 ? -5.008 42.469 15.344 1 96.12 297 LYS A CA 1
ATOM 2246 C C . LYS A 1 297 ? -5.273 42.531 13.844 1 96.12 297 LYS A C 1
ATOM 2248 O O . LYS A 1 297 ? -6.137 41.812 13.328 1 96.12 297 LYS A O 1
ATOM 2253 N N . ALA A 1 298 ? -4.465 43.344 13.188 1 96.06 298 ALA A N 1
ATOM 2254 C CA . ALA A 1 298 ? -4.637 43.562 11.75 1 96.06 298 ALA A CA 1
ATOM 2255 C C . ALA A 1 298 ? -4.07 42.406 10.945 1 96.06 298 ALA A C 1
ATOM 2257 O O . ALA A 1 298 ? -4.461 42.188 9.789 1 96.06 298 ALA A O 1
ATOM 2258 N N . ARG A 1 299 ? -3.152 41.719 11.5 1 97.5 299 ARG A N 1
ATOM 2259 C CA . ARG A 1 299 ? -2.514 40.594 10.812 1 97.5 299 ARG A CA 1
ATOM 2260 C C . ARG A 1 299 ? -2.355 39.406 11.75 1 97.5 299 ARG A C 1
ATOM 2262 O O . ARG A 1 299 ? -2.205 39.562 12.961 1 97.5 299 ARG A O 1
ATOM 2269 N N . TYR A 1 300 ? -2.496 38.281 11.078 1 97.62 300 TYR A N 1
ATOM 2270 C CA . TYR A 1 300 ? -2.125 37.094 11.812 1 97.62 300 TYR A CA 1
ATOM 2271 C C . TYR A 1 300 ? -0.621 37.031 12.055 1 97.62 300 TYR A C 1
ATOM 2273 O O . TYR A 1 300 ? 0.152 37.656 11.32 1 97.62 300 TYR A O 1
ATOM 2281 N N . PRO A 1 301 ? -0.215 36.312 13.164 1 97.88 301 PRO A N 1
ATOM 2282 C CA . PRO A 1 301 ? 1.207 35.938 13.188 1 97.88 301 PRO A CA 1
ATOM 2283 C C . PRO A 1 301 ? 1.606 35.031 12.031 1 97.88 301 PRO A C 1
ATOM 2285 O O . PRO A 1 301 ? 0.74 34.438 11.375 1 97.88 301 PRO A O 1
ATOM 2288 N N . ASP A 1 302 ? 2.949 35 11.727 1 97.81 302 ASP A N 1
ATOM 2289 C CA . ASP A 1 302 ? 3.393 34.031 10.734 1 97.81 302 ASP A CA 1
ATOM 2290 C C . ASP A 1 302 ? 2.896 32.625 11.078 1 97.81 302 ASP A C 1
ATOM 2292 O O . ASP A 1 302 ? 2.955 32.219 12.242 1 97.81 302 ASP A O 1
ATOM 2296 N N . PHE A 1 303 ? 2.316 32.031 10.109 1 98.38 303 PHE A N 1
ATOM 2297 C CA . PHE A 1 303 ? 1.83 30.672 10.305 1 98.38 303 PHE A CA 1
ATOM 2298 C C . PHE A 1 303 ? 2.057 29.828 9.055 1 98.38 303 PHE A C 1
ATOM 2300 O O . PHE A 1 303 ? 2.496 30.344 8.031 1 98.38 303 PHE A O 1
ATOM 2307 N N . LEU A 1 304 ? 1.919 28.516 9.18 1 98.62 304 LEU A N 1
ATOM 2308 C CA . LEU A 1 304 ? 2.023 27.594 8.055 1 98.62 304 LEU A CA 1
ATOM 2309 C C . LEU A 1 304 ? 0.64 27.172 7.562 1 98.62 304 LEU A C 1
ATOM 2311 O O . LEU A 1 304 ? -0.226 26.828 8.367 1 98.62 304 LEU A O 1
ATOM 2315 N N . THR A 1 305 ? 0.457 27.156 6.258 1 97.38 305 THR A N 1
ATOM 2316 C CA . THR A 1 305 ? -0.873 26.969 5.688 1 97.38 305 THR A CA 1
ATOM 2317 C C . THR A 1 305 ? -1.374 25.547 5.934 1 97.38 305 THR A C 1
ATOM 2319 O O . THR A 1 305 ? -0.577 24.625 6.074 1 97.38 305 THR A O 1
ATOM 2322 N N . GLY A 1 306 ? -2.621 25.391 5.855 1 96.88 306 GLY A N 1
ATOM 2323 C CA . GLY A 1 306 ? -3.383 24.266 6.395 1 96.88 306 GLY A CA 1
ATOM 2324 C C . GLY A 1 306 ? -3.215 22.984 5.598 1 96.88 306 GLY A C 1
ATOM 2325 O O . GLY A 1 306 ? -3.279 21.891 6.156 1 96.88 306 GLY A O 1
ATOM 2326 N N . PRO A 1 307 ? -3.014 23.047 4.363 1 96.62 307 PRO A N 1
ATOM 2327 C CA . PRO A 1 307 ? -3.047 21.812 3.553 1 96.62 307 PRO A CA 1
ATOM 2328 C C . PRO A 1 307 ? -2.008 20.797 3.992 1 96.62 307 PRO A C 1
ATOM 2330 O O . PRO A 1 307 ? -2.305 19.594 4.047 1 96.62 307 PRO A O 1
ATOM 2333 N N . ALA A 1 308 ? -0.853 21.328 4.312 1 98.56 308 ALA A N 1
ATOM 2334 C CA . ALA A 1 308 ? 0.162 20.391 4.797 1 98.56 308 ALA A CA 1
ATOM 2335 C C . ALA A 1 308 ? 1.211 21.109 5.641 1 98.56 308 ALA A C 1
ATOM 2337 O O . ALA A 1 308 ? 1.795 22.109 5.199 1 98.56 308 ALA A O 1
ATOM 2338 N N . TYR A 1 309 ? 1.447 20.594 6.844 1 98.81 309 TYR A N 1
ATOM 2339 C CA . TYR A 1 309 ? 2.58 21.047 7.645 1 98.81 309 TYR A CA 1
ATOM 2340 C C . TYR A 1 309 ? 3.164 19.906 8.469 1 98.81 309 TYR A C 1
ATOM 2342 O O . TYR A 1 309 ? 2.447 18.984 8.852 1 98.81 309 TYR A O 1
ATOM 2350 N N . LEU A 1 310 ? 4.453 19.938 8.633 1 98.88 310 LEU A N 1
ATOM 2351 C CA . LEU A 1 310 ? 5.27 18.875 9.227 1 98.88 310 LEU A CA 1
ATOM 2352 C C . LEU A 1 310 ? 5.867 19.328 10.555 1 98.88 310 LEU A C 1
ATOM 2354 O O . LEU A 1 310 ? 6.57 20.344 10.609 1 98.88 310 LEU A O 1
ATOM 2358 N N . LEU A 1 311 ? 5.598 18.609 11.625 1 98.69 311 LEU A N 1
ATOM 2359 C CA . LEU A 1 311 ? 6.109 19.031 12.922 1 98.69 311 LEU A CA 1
ATOM 2360 C C . LEU A 1 311 ? 6.965 17.938 13.547 1 98.69 311 LEU A C 1
ATOM 2362 O O . LEU A 1 311 ? 6.727 16.75 13.32 1 98.69 311 LEU A O 1
ATOM 2366 N N . THR A 1 312 ? 7.93 18.328 14.336 1 98.5 312 THR A N 1
ATOM 2367 C CA . THR A 1 312 ? 8.617 17.375 15.203 1 98.5 312 THR A CA 1
ATOM 2368 C C . THR A 1 312 ? 7.727 16.969 16.375 1 98.5 312 THR A C 1
ATOM 2370 O O . THR A 1 312 ? 6.98 17.781 16.906 1 98.5 312 THR A O 1
ATOM 2373 N N . SER A 1 313 ? 7.848 15.75 16.781 1 97.62 313 SER A N 1
ATOM 2374 C CA . SER A 1 313 ? 6.906 15.164 17.734 1 97.62 313 SER A CA 1
ATOM 2375 C C . SER A 1 313 ? 7.07 15.773 19.125 1 97.62 313 SER A C 1
ATOM 2377 O O . SER A 1 313 ? 6.141 15.742 19.938 1 97.62 313 SER A O 1
ATOM 2379 N N . ASP A 1 314 ? 8.172 16.406 19.422 1 97.94 314 ASP A N 1
ATOM 2380 C CA . ASP A 1 314 ? 8.461 16.938 20.75 1 97.94 314 ASP A CA 1
ATOM 2381 C C . ASP A 1 314 ? 7.582 18.141 21.078 1 97.94 314 ASP A C 1
ATOM 2383 O O . ASP A 1 314 ? 7.477 18.547 22.234 1 97.94 314 ASP A O 1
ATOM 2387 N N . VAL A 1 315 ? 6.898 18.688 20.094 1 98.69 315 VAL A N 1
ATOM 2388 C CA . VAL A 1 315 ? 6.094 19.875 20.344 1 98.69 315 VAL A CA 1
ATOM 2389 C C . VAL A 1 315 ? 4.637 19.469 20.578 1 98.69 315 VAL A C 1
ATOM 2391 O O . VAL A 1 315 ? 3.826 20.297 21.031 1 98.69 315 VAL A O 1
ATOM 2394 N N . VAL A 1 316 ? 4.266 18.25 20.344 1 98.69 316 VAL A N 1
ATOM 2395 C CA . VAL A 1 316 ? 2.869 17.828 20.25 1 98.69 316 VAL A CA 1
ATOM 2396 C C . VAL A 1 316 ? 2.189 18 21.609 1 98.69 316 VAL A C 1
ATOM 2398 O O . VAL A 1 316 ? 1.083 18.531 21.703 1 98.69 316 VAL A O 1
ATOM 2401 N N . ASP A 1 317 ? 2.816 17.578 22.625 1 98.38 317 ASP A N 1
ATOM 2402 C CA . ASP A 1 317 ? 2.236 17.672 23.969 1 98.38 317 ASP A CA 1
ATOM 2403 C C . ASP A 1 317 ? 1.987 19.125 24.359 1 98.38 317 ASP A C 1
ATOM 2405 O O . ASP A 1 317 ? 0.91 19.453 24.859 1 98.38 317 ASP A O 1
ATOM 2409 N N . ASP A 1 318 ? 2.934 19.984 24.109 1 98.69 318 ASP A N 1
ATOM 2410 C CA . ASP A 1 318 ? 2.807 21.406 24.422 1 98.69 318 ASP A CA 1
ATOM 2411 C C . ASP A 1 318 ? 1.669 22.031 23.625 1 98.69 318 ASP A C 1
ATOM 2413 O O . ASP A 1 318 ? 0.867 22.797 24.172 1 98.69 318 ASP A O 1
ATOM 2417 N N . ILE A 1 319 ? 1.669 21.719 22.391 1 98.81 319 ILE A N 1
ATOM 2418 C CA . ILE A 1 319 ? 0.651 22.297 21.516 1 98.81 319 ILE A CA 1
ATOM 2419 C C . ILE A 1 319 ? -0.734 21.844 21.969 1 98.81 319 ILE A C 1
ATOM 2421 O O . ILE A 1 319 ? -1.668 22.641 22.047 1 98.81 319 ILE A O 1
ATOM 2425 N N . TYR A 1 320 ? -0.854 20.578 22.266 1 98.81 320 TYR A N 1
ATOM 2426 C CA . TYR A 1 320 ? -2.133 20.016 22.688 1 98.81 320 TYR A CA 1
ATOM 2427 C C . TYR A 1 320 ? -2.674 20.75 23.906 1 98.81 320 TYR A C 1
ATOM 2429 O O . TYR A 1 320 ? -3.805 21.234 23.906 1 98.81 320 TYR A O 1
ATOM 2437 N N . HIS A 1 321 ? -1.901 20.938 24.875 1 98.75 321 HIS A N 1
ATOM 2438 C CA . HIS A 1 321 ? -2.348 21.547 26.125 1 98.75 321 HIS A CA 1
ATOM 2439 C C . HIS A 1 321 ? -2.6 23.031 25.938 1 98.75 321 HIS A C 1
ATOM 2441 O O . HIS A 1 321 ? -3.607 23.562 26.422 1 98.75 321 HIS A O 1
ATOM 2447 N N . LYS A 1 322 ? -1.709 23.703 25.266 1 98.75 322 LYS A N 1
ATOM 2448 C CA . LYS A 1 322 ? -1.891 25.125 25.047 1 98.75 322 LYS A CA 1
ATOM 2449 C C . LYS A 1 322 ? -3.137 25.406 24.219 1 98.75 322 LYS A C 1
ATOM 2451 O O . LYS A 1 322 ? -3.865 26.359 24.484 1 98.75 322 LYS A O 1
ATOM 2456 N N . ALA A 1 323 ? -3.314 24.562 23.234 1 98.69 323 ALA A N 1
ATOM 2457 C CA . ALA A 1 323 ? -4.496 24.734 22.391 1 98.69 323 ALA A CA 1
ATOM 2458 C C . ALA A 1 323 ? -5.777 24.594 23.219 1 98.69 323 ALA A C 1
ATOM 2460 O O . ALA A 1 323 ? -6.707 25.391 23.062 1 98.69 323 ALA A O 1
ATOM 2461 N N . LEU A 1 324 ? -5.848 23.641 24.109 1 98.62 324 LEU A N 1
ATOM 2462 C CA . LEU A 1 324 ? -7.027 23.422 24.938 1 98.62 324 LEU A CA 1
ATOM 2463 C C . LEU A 1 324 ? -7.324 24.656 25.797 1 98.62 324 LEU A C 1
ATOM 2465 O O . LEU A 1 324 ? -8.492 24.953 26.062 1 98.62 324 LEU A O 1
ATOM 2469 N N . ASP A 1 325 ? -6.273 25.359 26.125 1 97.88 325 ASP A N 1
ATOM 2470 C CA . ASP A 1 325 ? -6.406 26.516 27.016 1 97.88 325 ASP A CA 1
ATOM 2471 C C . ASP A 1 325 ? -6.559 27.812 26.219 1 97.88 325 ASP A C 1
ATOM 2473 O O . ASP A 1 325 ? -6.492 28.906 26.781 1 97.88 325 ASP A O 1
ATOM 2477 N N . THR A 1 326 ? -6.688 27.734 25 1 98.12 326 THR A N 1
ATOM 2478 C CA . THR A 1 326 ? -6.816 28.891 24.125 1 98.12 326 THR A CA 1
ATOM 2479 C C . THR A 1 326 ? -8.25 29.031 23.609 1 98.12 326 THR A C 1
ATOM 2481 O O . THR A 1 326 ? -8.969 28.047 23.5 1 98.12 326 THR A O 1
ATOM 2484 N N . THR A 1 327 ? -8.578 30.297 23.406 1 97.62 327 THR A N 1
ATOM 2485 C CA . THR A 1 327 ? -9.898 30.578 22.844 1 97.62 327 THR A CA 1
ATOM 2486 C C . THR A 1 327 ? -10.094 29.828 21.531 1 97.62 327 THR A C 1
ATOM 2488 O O . THR A 1 327 ? -9.18 29.781 20.703 1 97.62 327 THR A O 1
ATOM 2491 N N . PHE A 1 328 ? -11.305 29.266 21.375 1 97.06 328 PHE A N 1
ATOM 2492 C CA . PHE A 1 328 ? -11.625 28.531 20.156 1 97.06 328 PHE A CA 1
ATOM 2493 C C . PHE A 1 328 ? -11.523 29.438 18.938 1 97.06 328 PHE A C 1
ATOM 2495 O O . PHE A 1 328 ? -11.992 30.578 18.953 1 97.06 328 PHE A O 1
ATOM 2502 N N . PHE A 1 329 ? -10.898 28.984 17.922 1 96.75 329 PHE A N 1
ATOM 2503 C CA . PHE A 1 329 ? -10.695 29.672 16.656 1 96.75 329 PHE A CA 1
ATOM 2504 C C . PHE A 1 329 ? -10.898 28.734 15.469 1 96.75 329 PHE A C 1
ATOM 2506 O O . PHE A 1 329 ? -10.328 27.641 15.438 1 96.75 329 PHE A O 1
ATOM 2513 N N . VAL A 1 330 ? -11.656 29.109 14.43 1 94.69 330 VAL A N 1
ATOM 2514 C CA . VAL A 1 330 ? -12.148 28.203 13.391 1 94.69 330 VAL A CA 1
ATOM 2515 C C . VAL A 1 330 ? -11.023 27.906 12.398 1 94.69 330 VAL A C 1
ATOM 2517 O O . VAL A 1 330 ? -11 26.828 11.789 1 94.69 330 VAL A O 1
ATOM 2520 N N . LEU A 1 331 ? -10.133 28.828 12.188 1 97 331 LEU A N 1
ATOM 2521 C CA . LEU A 1 331 ? -9 28.594 11.297 1 97 331 LEU A CA 1
ATOM 2522 C C . LEU A 1 331 ? -7.887 27.844 12.016 1 97 331 LEU A C 1
ATOM 2524 O O . LEU A 1 331 ? -7.016 28.453 12.641 1 97 331 LEU A O 1
ATOM 2528 N N . GLU A 1 332 ? -7.914 26.547 11.828 1 97.56 332 GLU A N 1
ATOM 2529 C CA . GLU A 1 332 ? -7.09 25.672 12.664 1 97.56 332 GLU A CA 1
ATOM 2530 C C . GLU A 1 332 ? -5.605 25.922 12.406 1 97.56 332 GLU A C 1
ATOM 2532 O O . GLU A 1 332 ? -4.793 25.844 13.336 1 97.56 332 GLU A O 1
ATOM 2537 N N . ASP A 1 333 ? -5.18 26.172 11.133 1 98.19 333 ASP A N 1
ATOM 2538 C CA . ASP A 1 333 ? -3.766 26.375 10.82 1 98.19 333 ASP A CA 1
ATOM 2539 C C . ASP A 1 333 ? -3.242 27.656 11.453 1 98.19 333 ASP A C 1
ATOM 2541 O O . ASP A 1 333 ? -2.148 27.688 12.016 1 98.19 333 ASP A O 1
ATOM 2545 N N . VAL A 1 334 ? -4.07 28.703 11.445 1 98.38 334 VAL A N 1
ATOM 2546 C CA . VAL A 1 334 ? -3.705 29.969 12.086 1 98.38 334 VAL A CA 1
ATOM 2547 C C . VAL A 1 334 ? -3.588 29.766 13.594 1 98.38 334 VAL A C 1
ATOM 2549 O O . VAL A 1 334 ? -2.643 30.25 14.219 1 98.38 334 VAL A O 1
ATOM 2552 N N . LEU A 1 335 ? -4.531 29.078 14.109 1 98.5 335 LEU A N 1
ATOM 2553 C CA . LEU A 1 335 ? -4.516 28.859 15.555 1 98.5 335 LEU A CA 1
ATOM 2554 C C . LEU A 1 335 ? -3.295 28.047 15.969 1 98.5 335 LEU A C 1
ATOM 2556 O O . LEU A 1 335 ? -2.521 28.469 16.828 1 98.5 335 LEU A O 1
ATOM 2560 N N . VAL A 1 336 ? -3.082 26.922 15.336 1 98.81 336 VAL A N 1
ATOM 2561 C CA . VAL A 1 336 ? -2.119 25.922 15.789 1 98.81 336 VAL A CA 1
ATOM 2562 C C . VAL A 1 336 ? -0.705 26.375 15.43 1 98.81 336 VAL A C 1
ATOM 2564 O O . VAL A 1 336 ? 0.161 26.484 16.297 1 98.81 336 VAL A O 1
ATOM 2567 N N . THR A 1 337 ? -0.488 26.656 14.164 1 98.81 337 THR A N 1
ATOM 2568 C CA . THR A 1 337 ? 0.88 26.891 13.719 1 98.81 337 THR A CA 1
ATOM 2569 C C . THR A 1 337 ? 1.256 28.359 13.859 1 98.81 337 THR A C 1
ATOM 2571 O O . THR A 1 337 ? 2.436 28.719 13.805 1 98.81 337 THR A O 1
ATOM 2574 N N . GLY A 1 338 ? 0.293 29.219 14.062 1 98.69 338 GLY A N 1
ATOM 2575 C CA . GLY A 1 338 ? 0.548 30.625 14.258 1 98.69 338 GLY A CA 1
ATOM 2576 C C . GLY A 1 338 ? 0.45 31.062 15.711 1 98.69 338 GLY A C 1
ATOM 2577 O O . GLY A 1 338 ? 1.463 31.141 16.406 1 98.69 338 GLY A O 1
ATOM 2578 N N . ILE A 1 339 ? -0.729 31.125 16.188 1 98.56 339 ILE A N 1
ATOM 2579 C CA . ILE A 1 339 ? -1.032 31.734 17.469 1 98.56 339 ILE A CA 1
ATOM 2580 C C . ILE A 1 339 ? -0.447 30.891 18.594 1 98.56 339 ILE A C 1
ATOM 2582 O O . ILE A 1 339 ? 0.335 31.391 19.406 1 98.56 339 ILE A O 1
ATOM 2586 N N . VAL A 1 340 ? -0.743 29.656 18.609 1 98.75 340 VAL A N 1
ATOM 2587 C CA . VAL A 1 340 ? -0.289 28.75 19.672 1 98.75 340 VAL A CA 1
ATOM 2588 C C . VAL A 1 340 ? 1.217 28.531 19.547 1 98.75 340 VAL A C 1
ATOM 2590 O O . VAL A 1 340 ? 1.946 28.625 20.531 1 98.75 340 VAL A O 1
ATOM 2593 N N . ALA A 1 341 ? 1.662 28.266 18.359 1 98.75 341 ALA A N 1
ATOM 2594 C CA . ALA A 1 341 ? 3.088 28.031 18.156 1 98.75 341 ALA A CA 1
ATOM 2595 C C . ALA A 1 341 ? 3.912 29.25 18.547 1 98.75 341 ALA A C 1
ATOM 2597 O O . ALA A 1 341 ? 4.98 29.125 19.141 1 98.75 341 ALA A O 1
ATOM 2598 N N . GLU A 1 342 ? 3.434 30.422 18.188 1 98.38 342 GLU A N 1
ATOM 2599 C CA . GLU A 1 342 ? 4.121 31.641 18.594 1 98.38 342 GLU A CA 1
ATOM 2600 C C . GLU A 1 342 ? 4.211 31.75 20.125 1 98.38 342 GLU A C 1
ATOM 2602 O O . GLU A 1 342 ? 5.27 32.062 20.656 1 98.38 342 GLU A O 1
ATOM 2607 N N . SER A 1 343 ? 3.182 31.5 20.734 1 98.25 343 SER A N 1
ATOM 2608 C CA . SER A 1 343 ? 3.127 31.594 22.188 1 98.25 343 SER A CA 1
ATOM 2609 C C . SER A 1 343 ? 4.098 30.625 22.844 1 98.25 343 SER A C 1
ATOM 2611 O O . SER A 1 343 ? 4.605 30.875 23.938 1 98.25 343 SER A O 1
ATOM 2613 N N . LEU A 1 344 ? 4.34 29.531 22.188 1 98.5 344 LEU A N 1
ATOM 2614 C CA . LEU A 1 344 ? 5.191 28.484 22.719 1 98.5 344 LEU A CA 1
ATOM 2615 C C . LEU A 1 344 ? 6.617 28.609 22.203 1 98.5 344 LEU A C 1
ATOM 2617 O O . LEU A 1 344 ? 7.473 27.766 22.484 1 98.5 344 LEU A O 1
ATOM 2621 N N . ARG A 1 345 ? 6.824 29.609 21.422 1 98.12 345 ARG A N 1
ATOM 2622 C CA . ARG A 1 345 ? 8.133 29.875 20.844 1 98.12 345 ARG A CA 1
ATOM 2623 C C . ARG A 1 345 ? 8.625 28.703 20 1 98.12 345 ARG A C 1
ATOM 2625 O O . ARG A 1 345 ? 9.797 28.312 20.078 1 98.12 345 ARG A O 1
ATOM 2632 N N . ILE A 1 346 ? 7.742 28.109 19.297 1 98.62 346 ILE A N 1
ATOM 2633 C CA . ILE A 1 346 ? 8.078 27.047 18.359 1 98.62 346 ILE A CA 1
ATOM 2634 C C . ILE A 1 346 ? 8.5 27.656 17.016 1 98.62 346 ILE A C 1
ATOM 2636 O O . ILE A 1 346 ? 7.848 28.578 16.531 1 98.62 346 ILE A O 1
ATOM 2640 N N . ARG A 1 347 ? 9.578 27.125 16.453 1 98.5 347 ARG A N 1
ATOM 2641 C CA . ARG A 1 347 ? 10.055 27.625 15.18 1 98.5 347 ARG A CA 1
ATOM 2642 C C . ARG A 1 347 ? 9.133 27.203 14.039 1 98.5 347 ARG A C 1
ATOM 2644 O O . ARG A 1 347 ? 8.727 26.031 13.969 1 98.5 347 ARG A O 1
ATOM 2651 N N . ARG A 1 348 ? 8.75 28.172 13.258 1 98.56 348 ARG A N 1
ATOM 2652 C CA . ARG A 1 348 ? 8.047 27.906 12.008 1 98.56 348 ARG A CA 1
ATOM 2653 C C . ARG A 1 348 ? 8.945 28.203 10.805 1 98.56 348 ARG A C 1
ATOM 2655 O O . ARG A 1 348 ? 9.438 29.312 10.648 1 98.56 348 ARG A O 1
ATOM 2662 N N . ILE A 1 349 ? 9.156 27.156 10 1 98.62 349 ILE A N 1
ATOM 2663 C CA . ILE A 1 349 ? 10.086 27.312 8.883 1 98.62 349 ILE A CA 1
ATOM 2664 C C . ILE A 1 349 ? 9.359 27.047 7.57 1 98.62 349 ILE A C 1
ATOM 2666 O O . ILE A 1 349 ? 8.789 25.969 7.375 1 98.62 349 ILE A O 1
ATOM 2670 N N . GLY A 1 350 ? 9.43 28.078 6.734 1 98.12 350 GLY A N 1
ATOM 2671 C CA . GLY A 1 350 ? 8.867 27.922 5.406 1 98.12 350 GLY A CA 1
ATOM 2672 C C . GLY A 1 350 ? 9.758 27.125 4.465 1 98.12 350 GLY A C 1
ATOM 2673 O O . GLY A 1 350 ? 10.984 27.281 4.496 1 98.12 350 GLY A O 1
ATOM 2674 N N . ASP A 1 351 ? 9.125 26.281 3.699 1 97.62 351 ASP A N 1
ATOM 2675 C CA . ASP A 1 351 ? 9.82 25.531 2.654 1 97.62 351 ASP A CA 1
ATOM 2676 C C . ASP A 1 351 ? 9 25.516 1.363 1 97.62 351 ASP A C 1
ATOM 2678 O O . ASP A 1 351 ? 7.828 25.125 1.37 1 97.62 351 ASP A O 1
ATOM 2682 N N . SER A 1 352 ? 9.625 25.875 0.26 1 95.06 352 SER A N 1
ATOM 2683 C CA . SER A 1 352 ? 8.938 26.062 -1.014 1 95.06 352 SER A CA 1
ATOM 2684 C C . SER A 1 352 ? 8.438 24.734 -1.572 1 95.06 352 SER A C 1
ATOM 2686 O O . SER A 1 352 ? 7.598 24.719 -2.473 1 95.06 352 SER A O 1
ATOM 2688 N N . ARG A 1 353 ? 8.898 23.672 -1.09 1 96.69 353 ARG A N 1
ATOM 2689 C CA . ARG A 1 353 ? 8.461 22.375 -1.573 1 96.69 353 ARG A CA 1
ATOM 2690 C C . ARG A 1 353 ? 7.082 22.016 -1.035 1 96.69 353 ARG A C 1
ATOM 2692 O O . ARG A 1 353 ? 6.422 21.109 -1.548 1 96.69 353 ARG A O 1
ATOM 2699 N N . PHE A 1 354 ? 6.734 22.625 0.016 1 97.5 354 PHE A N 1
ATOM 2700 C CA . PHE A 1 354 ? 5.371 22.516 0.517 1 97.5 354 PHE A CA 1
ATOM 2701 C C . PHE A 1 354 ? 4.453 23.516 -0.168 1 97.5 354 PHE A C 1
ATOM 2703 O O . PHE A 1 354 ? 4.355 24.672 0.262 1 97.5 354 PHE A O 1
ATOM 2710 N N . ARG A 1 355 ? 3.732 23.031 -1.157 1 91.88 355 ARG A N 1
ATOM 2711 C CA . ARG A 1 355 ? 2.877 23.953 -1.903 1 91.88 355 ARG A CA 1
ATOM 2712 C C . ARG A 1 355 ? 1.431 23.859 -1.431 1 91.88 355 ARG A C 1
ATOM 2714 O O . ARG A 1 355 ? 1.005 22.828 -0.916 1 91.88 355 ARG A O 1
ATOM 2721 N N . ASN A 1 356 ? 0.759 24.984 -1.61 1 86.56 356 ASN A N 1
ATOM 2722 C CA . ASN A 1 356 ? -0.655 25.062 -1.258 1 86.56 356 ASN A CA 1
ATOM 2723 C C . ASN A 1 356 ? -1.521 25.359 -2.479 1 86.56 356 ASN A C 1
ATOM 2725 O O . ASN A 1 356 ? -2.627 25.891 -2.346 1 86.56 356 ASN A O 1
ATOM 2729 N N . GLU A 1 357 ? -0.934 25.109 -3.625 1 85.31 357 GLU A N 1
ATOM 2730 C CA . GLU A 1 357 ? -1.648 25.375 -4.871 1 85.31 357 GLU A CA 1
ATOM 2731 C C . GLU A 1 357 ? -1.518 24.188 -5.836 1 85.31 357 GLU A C 1
ATOM 2733 O O . GLU A 1 357 ? -0.653 23.328 -5.656 1 85.31 357 GLU A O 1
ATOM 2738 N N . LYS A 1 358 ? -2.422 24.328 -6.801 1 83.81 358 LYS A N 1
ATOM 2739 C CA . LYS A 1 358 ? -2.379 23.281 -7.828 1 83.81 358 LYS A CA 1
ATOM 2740 C C . LYS A 1 358 ? -1.197 23.5 -8.773 1 83.81 358 LYS A C 1
ATOM 2742 O O . LYS A 1 358 ? -0.795 24.641 -9.023 1 83.81 358 LYS A O 1
ATOM 2747 N N . ILE A 1 359 ? -0.621 22.438 -9.094 1 84.81 359 ILE A N 1
ATOM 2748 C CA . ILE A 1 359 ? 0.425 22.422 -10.109 1 84.81 359 ILE A CA 1
ATOM 2749 C C . ILE A 1 359 ? -0.126 21.844 -11.406 1 84.81 359 ILE A C 1
ATOM 2751 O O . ILE A 1 359 ? -0.933 20.906 -11.383 1 84.81 359 ILE A O 1
ATOM 2755 N N . LYS A 1 360 ? 0.359 22.438 -12.406 1 85.31 360 LYS A N 1
ATOM 2756 C CA . LYS A 1 360 ? 0.002 21.859 -13.695 1 85.31 360 LYS A CA 1
ATOM 2757 C C . LYS A 1 360 ? 0.513 20.422 -13.82 1 85.31 360 LYS A C 1
ATOM 2759 O O . LYS A 1 360 ? 1.702 20.156 -13.625 1 85.31 360 LYS A O 1
ATOM 2764 N N . LEU A 1 361 ? -0.347 19.562 -14.195 1 85.94 361 LEU A N 1
ATOM 2765 C CA . LEU A 1 361 ? -0.04 18.125 -14.219 1 85.94 361 LEU A CA 1
ATOM 2766 C C . LEU A 1 361 ? 1.013 17.812 -15.281 1 85.94 361 LEU A C 1
ATOM 2768 O O . LEU A 1 361 ? 1.744 16.828 -15.164 1 85.94 361 LEU A O 1
ATOM 2772 N N . SER A 1 362 ? 1.029 18.656 -16.266 1 84.94 362 SER A N 1
ATOM 2773 C CA . SER A 1 362 ? 1.948 18.406 -17.359 1 84.94 362 SER A CA 1
ATOM 2774 C C . SER A 1 362 ? 3.385 18.734 -16.969 1 84.94 362 SER A C 1
ATOM 2776 O O . SER A 1 362 ? 4.328 18.344 -17.656 1 84.94 362 SER A O 1
ATOM 2778 N N . ASP A 1 363 ? 3.551 19.359 -15.883 1 89.38 363 ASP A N 1
ATOM 2779 C CA . ASP A 1 363 ? 4.887 19.75 -15.445 1 89.38 363 ASP A CA 1
ATOM 2780 C C . ASP A 1 363 ? 5.488 18.703 -14.516 1 89.38 363 ASP A C 1
ATOM 2782 O O . ASP A 1 363 ? 5.633 18.938 -13.312 1 89.38 363 ASP A O 1
ATOM 2786 N N . THR A 1 364 ? 6 17.688 -15.125 1 91.75 364 THR A N 1
ATOM 2787 C CA . THR A 1 364 ? 6.492 16.562 -14.352 1 91.75 364 THR A CA 1
ATOM 2788 C C . THR A 1 364 ? 7.699 16.953 -13.508 1 91.75 364 THR A C 1
ATOM 2790 O O . THR A 1 364 ? 7.836 16.516 -12.367 1 91.75 364 THR A O 1
ATOM 2793 N N . CYS A 1 365 ? 8.547 17.781 -14.047 1 92.88 365 CYS A N 1
ATOM 2794 C CA . CYS A 1 365 ? 9.742 18.172 -13.32 1 92.88 365 CYS A CA 1
ATOM 2795 C C . CYS A 1 365 ? 9.383 18.984 -12.078 1 92.88 365 CYS A C 1
ATOM 2797 O O . CYS A 1 365 ? 10.016 18.844 -11.031 1 92.88 365 CYS A O 1
ATOM 2799 N N . SER A 1 366 ? 8.422 19.844 -12.188 1 92.19 366 SER A N 1
ATOM 2800 C CA . SER A 1 366 ? 7.941 20.578 -11.016 1 92.19 366 SER A CA 1
ATOM 2801 C C . SER A 1 366 ? 7.301 19.641 -10 1 92.19 366 SER A C 1
ATOM 2803 O O . SER A 1 366 ? 7.48 19.797 -8.797 1 92.19 366 SER A O 1
ATOM 2805 N N . LEU A 1 367 ? 6.586 18.672 -10.508 1 94.12 367 LEU A N 1
ATOM 2806 C CA . LEU A 1 367 ? 5.965 17.688 -9.633 1 94.12 367 LEU A CA 1
ATOM 2807 C C . LEU A 1 367 ? 7.02 16.938 -8.828 1 94.12 367 LEU A C 1
ATOM 2809 O O . LEU A 1 367 ? 6.848 16.719 -7.625 1 94.12 367 LEU A O 1
ATOM 2813 N N . LEU A 1 368 ? 8.102 16.641 -9.445 1 94.31 368 LEU A N 1
ATOM 2814 C CA . LEU A 1 368 ? 9.164 15.852 -8.828 1 94.31 368 LEU A CA 1
ATOM 2815 C C . LEU A 1 368 ? 9.859 16.656 -7.73 1 94.31 368 LEU A C 1
ATOM 2817 O O . LEU A 1 368 ? 10.469 16.078 -6.828 1 94.31 368 LEU A O 1
ATOM 2821 N N . LYS A 1 369 ? 9.711 17.969 -7.727 1 94.62 369 LYS A N 1
ATOM 2822 C CA . LYS A 1 369 ? 10.414 18.828 -6.781 1 94.62 369 LYS A CA 1
ATOM 2823 C C . LYS A 1 369 ? 9.477 19.344 -5.695 1 94.62 369 LYS A C 1
ATOM 2825 O O . LYS A 1 369 ? 9.844 20.219 -4.91 1 94.62 369 LYS A O 1
ATOM 2830 N N . THR A 1 370 ? 8.297 18.812 -5.664 1 96.5 370 THR A N 1
ATOM 2831 C CA . THR A 1 370 ? 7.285 19.328 -4.742 1 96.5 370 THR A CA 1
ATOM 2832 C C . THR A 1 370 ? 6.84 18.234 -3.771 1 96.5 370 THR A C 1
ATOM 2834 O O . THR A 1 370 ? 6.535 17.125 -4.188 1 96.5 370 THR A O 1
ATOM 2837 N N . ILE A 1 371 ? 6.805 18.562 -2.496 1 98 371 ILE A N 1
ATOM 2838 C CA . ILE A 1 371 ? 6.438 17.594 -1.463 1 98 371 ILE A CA 1
ATOM 2839 C C . ILE A 1 371 ? 4.918 17.5 -1.361 1 98 371 ILE A C 1
ATOM 2841 O O . ILE A 1 371 ? 4.359 16.406 -1.286 1 98 371 ILE A O 1
ATOM 2845 N N . SER A 1 372 ? 4.246 18.609 -1.323 1 97.69 372 SER A N 1
ATOM 2846 C CA . SER A 1 372 ? 2.795 18.594 -1.157 1 97.69 372 SER A CA 1
ATOM 2847 C C . SER A 1 372 ? 2.105 19.438 -2.227 1 97.69 372 SER A C 1
ATOM 2849 O O . SER A 1 372 ? 2.553 20.531 -2.541 1 97.69 372 SER A O 1
ATOM 2851 N N . ILE A 1 373 ? 1.068 18.859 -2.826 1 96.38 373 ILE A N 1
ATOM 2852 C CA . ILE A 1 373 ? 0.274 19.516 -3.861 1 96.38 373 ILE A CA 1
ATOM 2853 C C . ILE A 1 373 ? -1.198 19.531 -3.455 1 96.38 373 ILE A C 1
ATOM 2855 O O . ILE A 1 373 ? -1.744 18.484 -3.061 1 96.38 373 ILE A O 1
ATOM 2859 N N . HIS A 1 374 ? -1.821 20.688 -3.594 1 95.81 374 HIS A N 1
ATOM 2860 C CA . HIS A 1 374 ? -3.18 20.859 -3.092 1 95.81 374 HIS A CA 1
ATOM 2861 C C . HIS A 1 374 ? -4.207 20.703 -4.211 1 95.81 374 HIS A C 1
ATOM 2863 O O . HIS A 1 374 ? -3.873 20.859 -5.387 1 95.81 374 HIS A O 1
ATOM 2869 N N . MET A 1 375 ? -5.414 20.344 -3.82 1 94.38 375 MET A N 1
ATOM 2870 C CA . MET A 1 375 ? -6.609 20.312 -4.66 1 94.38 375 MET A CA 1
ATOM 2871 C C . MET A 1 375 ? -6.449 19.328 -5.801 1 94.38 375 MET A C 1
ATOM 2873 O O . MET A 1 375 ? -6.684 19.656 -6.965 1 94.38 375 MET A O 1
ATOM 2877 N N . VAL A 1 376 ? -6.051 18.141 -5.438 1 96.31 376 VAL A N 1
ATOM 2878 C CA . VAL A 1 376 ? -5.832 17.094 -6.43 1 96.31 376 VAL A CA 1
ATOM 2879 C C . VAL A 1 376 ? -7.066 16.203 -6.523 1 96.31 376 VAL A C 1
ATOM 2881 O O . VAL A 1 376 ? -7.484 15.602 -5.527 1 96.31 376 VAL A O 1
ATOM 2884 N N . LYS A 1 377 ? -7.586 16.125 -7.652 1 95.69 377 LYS A N 1
ATOM 2885 C CA . LYS A 1 377 ? -8.773 15.312 -7.883 1 95.69 377 LYS A CA 1
ATOM 2886 C C . LYS A 1 377 ? -8.422 13.836 -7.992 1 95.69 377 LYS A C 1
ATOM 2888 O O . LYS A 1 377 ? -7.25 13.477 -8.133 1 95.69 377 LYS A O 1
ATOM 2893 N N . TYR A 1 378 ? -9.477 13.008 -7.965 1 96.94 378 TYR A N 1
ATOM 2894 C CA . TYR A 1 378 ? -9.312 11.562 -7.945 1 96.94 378 TYR A CA 1
ATOM 2895 C C . TYR A 1 378 ? -8.422 11.094 -9.086 1 96.94 378 TYR A C 1
ATOM 2897 O O . TYR A 1 378 ? -7.371 10.492 -8.859 1 96.94 378 TYR A O 1
ATOM 2905 N N . GLU A 1 379 ? -8.773 11.438 -10.336 1 95.88 379 GLU A N 1
ATOM 2906 C CA . GLU A 1 379 ? -8.039 10.961 -11.508 1 95.88 379 GLU A CA 1
ATOM 2907 C C . GLU A 1 379 ? -6.641 11.562 -11.562 1 95.88 379 GLU A C 1
ATOM 2909 O O . GLU A 1 379 ? -5.699 10.922 -12.031 1 95.88 379 GLU A O 1
ATOM 2914 N N . GLU A 1 380 ? -6.531 12.75 -11.039 1 96.44 380 GLU A N 1
ATOM 2915 C CA . GLU A 1 380 ? -5.246 13.438 -11.055 1 96.44 380 GLU A CA 1
ATOM 2916 C C . GLU A 1 380 ? -4.246 12.766 -10.117 1 96.44 380 GLU A C 1
ATOM 2918 O O . GLU A 1 380 ? -3.039 12.812 -10.359 1 96.44 380 GLU A O 1
ATOM 2923 N N . GLN A 1 381 ? -4.742 12.156 -9.047 1 97.56 381 GLN A N 1
ATOM 2924 C CA . GLN A 1 381 ? -3.877 11.43 -8.117 1 97.56 381 GLN A CA 1
ATOM 2925 C C . GLN A 1 381 ? -3.062 10.367 -8.852 1 97.56 381 GLN A C 1
ATOM 2927 O O . GLN A 1 381 ? -1.847 10.273 -8.664 1 97.56 381 GLN A O 1
ATOM 2932 N N . PHE A 1 382 ? -3.713 9.672 -9.695 1 97 382 PHE A N 1
ATOM 2933 C CA . PHE A 1 382 ? -3.074 8.57 -10.406 1 97 382 PHE A CA 1
ATOM 2934 C C . PHE A 1 382 ? -2.092 9.102 -11.445 1 97 382 PHE A C 1
ATOM 2936 O O . PHE A 1 382 ? -1.033 8.508 -11.664 1 97 382 PHE A O 1
ATOM 2943 N N . ASP A 1 383 ? -2.453 10.211 -12.031 1 95.88 383 ASP A N 1
ATOM 2944 C CA . ASP A 1 383 ? -1.566 10.828 -13.016 1 95.88 383 ASP A CA 1
ATOM 2945 C C . ASP A 1 383 ? -0.269 11.297 -12.359 1 95.88 383 ASP A C 1
ATOM 2947 O O . ASP A 1 383 ? 0.823 10.984 -12.836 1 95.88 383 ASP A O 1
ATOM 2951 N N . ILE A 1 384 ? -0.432 12.031 -11.297 1 96.62 384 ILE A N 1
ATOM 2952 C CA . ILE A 1 384 ? 0.741 12.547 -10.594 1 96.62 384 ILE A CA 1
ATOM 2953 C C . ILE A 1 384 ? 1.571 11.383 -10.062 1 96.62 384 ILE A C 1
ATOM 2955 O O . ILE A 1 384 ? 2.799 11.383 -10.172 1 96.62 384 ILE A O 1
ATOM 2959 N N . TYR A 1 385 ? 0.89 10.406 -9.539 1 97.25 385 TYR A N 1
ATOM 2960 C CA . TYR A 1 385 ? 1.557 9.234 -8.977 1 97.25 385 TYR A CA 1
ATOM 2961 C C . TYR A 1 385 ? 2.428 8.547 -10.023 1 97.25 385 TYR A C 1
ATOM 2963 O O . TYR A 1 385 ? 3.605 8.281 -9.773 1 97.25 385 TYR A O 1
ATOM 2971 N N . LYS A 1 386 ? 1.876 8.281 -11.156 1 96.44 386 LYS A N 1
ATOM 2972 C CA . LYS A 1 386 ? 2.629 7.672 -12.25 1 96.44 386 LYS A CA 1
ATOM 2973 C C . LYS A 1 386 ? 3.82 8.539 -12.641 1 96.44 386 LYS A C 1
ATOM 2975 O O . LYS A 1 386 ? 4.953 8.047 -12.719 1 96.44 386 LYS A O 1
ATOM 2980 N N . ARG A 1 387 ? 3.625 9.781 -12.781 1 95.06 387 ARG A N 1
ATOM 2981 C CA . ARG A 1 387 ? 4.652 10.688 -13.289 1 95.06 387 ARG A CA 1
ATOM 2982 C C . ARG A 1 387 ? 5.816 10.797 -12.305 1 95.06 387 ARG A C 1
ATOM 2984 O O . ARG A 1 387 ? 6.969 10.938 -12.719 1 95.06 387 ARG A O 1
ATOM 2991 N N . THR A 1 388 ? 5.504 10.695 -11.07 1 94.38 388 THR A N 1
ATOM 2992 C CA . THR A 1 388 ? 6.543 10.922 -10.07 1 94.38 388 THR A CA 1
ATOM 2993 C C . THR A 1 388 ? 7.301 9.633 -9.766 1 94.38 388 THR A C 1
ATOM 2995 O O . THR A 1 388 ? 8.375 9.664 -9.172 1 94.38 388 THR A O 1
ATOM 2998 N N . LEU A 1 389 ? 6.762 8.445 -10.281 1 94.94 389 LEU A N 1
ATOM 2999 C CA . LEU A 1 389 ? 7.398 7.223 -9.797 1 94.94 389 LEU A CA 1
ATOM 3000 C C . LEU A 1 389 ? 7.848 6.344 -10.961 1 94.94 389 LEU A C 1
ATOM 3002 O O . LEU A 1 389 ? 8.664 5.441 -10.781 1 94.94 389 LEU A O 1
ATOM 3006 N N . ASP A 1 390 ? 7.367 6.559 -12.18 1 93.88 390 ASP A N 1
ATOM 3007 C CA . ASP A 1 390 ? 7.621 5.613 -13.266 1 93.88 390 ASP A CA 1
ATOM 3008 C C . ASP A 1 390 ? 9.039 5.762 -13.805 1 93.88 390 ASP A C 1
ATOM 3010 O O . ASP A 1 390 ? 9.461 4.996 -14.672 1 93.88 390 ASP A O 1
ATOM 3014 N N . GLY A 1 391 ? 9.82 6.75 -13.383 1 90.5 391 GLY A N 1
ATOM 3015 C CA . GLY A 1 391 ? 11.234 6.895 -13.695 1 90.5 391 GLY A CA 1
ATOM 3016 C C . GLY A 1 391 ? 11.477 7.375 -15.117 1 90.5 391 GLY A C 1
ATOM 3017 O O . GLY A 1 391 ? 12.609 7.328 -15.602 1 90.5 391 GLY A O 1
ATOM 3018 N N . LYS A 1 392 ? 10.484 7.816 -15.781 1 90.06 392 LYS A N 1
ATOM 3019 C CA . LYS A 1 392 ? 10.625 8.164 -17.188 1 90.06 392 LYS A CA 1
ATOM 3020 C C . LYS A 1 392 ? 11.07 9.617 -17.359 1 90.06 392 LYS A C 1
ATOM 3022 O O . LYS A 1 392 ? 11.68 9.977 -18.359 1 90.06 392 LYS A O 1
ATOM 3027 N N . ALA A 1 393 ? 10.695 10.445 -16.375 1 86.25 393 ALA A N 1
ATOM 3028 C CA . ALA A 1 393 ? 10.992 11.867 -16.5 1 86.25 393 ALA A CA 1
ATOM 3029 C C . ALA A 1 393 ? 12.484 12.133 -16.312 1 86.25 393 ALA A C 1
ATOM 3031 O O . ALA A 1 393 ? 13.125 11.523 -15.445 1 86.25 393 ALA A O 1
ATOM 3032 N N . LYS A 1 394 ? 13.055 12.898 -17.312 1 85.38 394 LYS A N 1
ATOM 3033 C CA . LYS A 1 394 ? 14.422 13.383 -17.203 1 85.38 394 LYS A CA 1
ATOM 3034 C C . LYS A 1 394 ? 14.453 14.883 -16.922 1 85.38 394 LYS A C 1
ATOM 3036 O O . LYS A 1 394 ? 14.055 15.68 -17.781 1 85.38 394 LYS A O 1
ATOM 3041 N N . CYS A 1 395 ? 14.68 15.141 -15.734 1 86.12 395 CYS A N 1
ATOM 3042 C CA . CYS A 1 395 ? 14.672 16.547 -15.352 1 86.12 395 CYS A CA 1
ATOM 3043 C C . CYS A 1 395 ? 16.094 17.094 -15.203 1 86.12 395 CYS A C 1
ATOM 3045 O O . CYS A 1 395 ? 16.984 16.359 -14.773 1 86.12 395 CYS A O 1
ATOM 3047 N N . LYS A 1 396 ? 16.453 18.172 -15.945 1 72.56 396 LYS A N 1
ATOM 3048 C CA . LYS A 1 396 ? 17.766 18.828 -15.828 1 72.56 396 LYS A CA 1
ATOM 3049 C C . LYS A 1 396 ? 18.016 19.266 -14.391 1 72.56 396 LYS A C 1
ATOM 3051 O O . LYS A 1 396 ? 17.094 19.688 -13.688 1 72.56 396 LYS A O 1
ATOM 3056 N N . ALA A 1 397 ? 19.172 18.781 -13.844 1 60.62 397 ALA A N 1
ATOM 3057 C CA . ALA A 1 397 ? 19.594 19.234 -12.523 1 60.62 397 ALA A CA 1
ATOM 3058 C C . ALA A 1 397 ? 19.594 20.75 -12.438 1 60.62 397 ALA A C 1
ATOM 3060 O O . ALA A 1 397 ? 20.094 21.438 -13.336 1 60.62 397 ALA A O 1
ATOM 3061 N N . GLY A 1 398 ? 18.531 21.344 -12.188 1 43.81 398 GLY A N 1
ATOM 3062 C CA . GLY A 1 398 ? 18.75 22.766 -12 1 43.81 398 GLY A CA 1
ATOM 3063 C C . GLY A 1 398 ? 19.875 23.078 -11.047 1 43.81 398 GLY A C 1
ATOM 3064 O O . GLY A 1 398 ? 20.281 22.219 -10.258 1 43.81 398 GLY A O 1
ATOM 3065 N N . MET B 1 1 ? 10.492 -22.062 -54.5 1 18.61 1 MET B N 1
ATOM 3066 C CA . MET B 1 1 ? 10.844 -22.969 -53.406 1 18.61 1 MET B CA 1
ATOM 3067 C C . MET B 1 1 ? 12.102 -22.484 -52.656 1 18.61 1 MET B C 1
ATOM 3069 O O . MET B 1 1 ? 12.703 -23.219 -51.875 1 18.61 1 MET B O 1
ATOM 3073 N N . SER B 1 2 ? 12.633 -21.344 -53.031 1 18.48 2 SER B N 1
ATOM 3074 C CA . SER B 1 2 ? 14.008 -20.875 -52.875 1 18.48 2 SER B CA 1
ATOM 3075 C C . SER B 1 2 ? 14.32 -20.625 -51.406 1 18.48 2 SER B C 1
ATOM 3077 O O . SER B 1 2 ? 13.531 -20.016 -50.688 1 18.48 2 SER B O 1
ATOM 3079 N N . THR B 1 3 ? 15.328 -21.406 -50.781 1 17.92 3 THR B N 1
ATOM 3080 C CA . THR B 1 3 ? 15.906 -21.938 -49.531 1 17.92 3 THR B CA 1
ATOM 3081 C C . THR B 1 3 ? 16.703 -20.859 -48.812 1 17.92 3 THR B C 1
ATOM 3083 O O . THR B 1 3 ? 17.844 -20.547 -49.219 1 17.92 3 THR B O 1
ATOM 3086 N N . VAL B 1 4 ? 16.125 -19.656 -48.625 1 20.02 4 VAL B N 1
ATOM 3087 C CA . VAL B 1 4 ? 16.844 -18.516 -48.031 1 20.02 4 VAL B CA 1
ATOM 3088 C C . VAL B 1 4 ? 17.469 -18.922 -46.719 1 20.02 4 VAL B C 1
ATOM 3090 O O . VAL B 1 4 ? 16.781 -19.438 -45.812 1 20.02 4 VAL B O 1
ATOM 3093 N N . GLY B 1 5 ? 18.828 -19.125 -46.625 1 17.38 5 GLY B N 1
ATOM 3094 C CA . GLY B 1 5 ? 19.906 -19.641 -45.812 1 17.38 5 GLY B CA 1
ATOM 3095 C C . GLY B 1 5 ? 20.016 -18.969 -44.469 1 17.38 5 GLY B C 1
ATOM 3096 O O . GLY B 1 5 ? 19.484 -17.875 -44.281 1 17.38 5 GLY B O 1
ATOM 3097 N N . SER B 1 6 ? 20.562 -19.641 -43.312 1 17.59 6 SER B N 1
ATOM 3098 C CA . SER B 1 6 ? 20.703 -19.906 -41.875 1 17.59 6 SER B CA 1
ATOM 3099 C C . SER B 1 6 ? 21.719 -18.953 -41.25 1 17.59 6 SER B C 1
ATOM 3101 O O . SER B 1 6 ? 22.906 -19.266 -41.156 1 17.59 6 SER B O 1
ATOM 3103 N N . PRO B 1 7 ? 21.719 -17.594 -41.469 1 17.78 7 PRO B N 1
ATOM 3104 C CA . PRO B 1 7 ? 23 -17.031 -41.031 1 17.78 7 PRO B CA 1
ATOM 3105 C C . PRO B 1 7 ? 23.266 -17.25 -39.531 1 17.78 7 PRO B C 1
ATOM 3107 O O . PRO B 1 7 ? 22.328 -17.281 -38.75 1 17.78 7 PRO B O 1
ATOM 3110 N N . ALA B 1 8 ? 24.484 -17.844 -39.156 1 16.81 8 ALA B N 1
ATOM 3111 C CA . ALA B 1 8 ? 25.281 -18.406 -38.062 1 16.81 8 ALA B CA 1
ATOM 3112 C C . ALA B 1 8 ? 25.484 -17.406 -36.938 1 16.81 8 ALA B C 1
ATOM 3114 O O . ALA B 1 8 ? 25.391 -16.188 -37.156 1 16.81 8 ALA B O 1
ATOM 3115 N N . GLY B 1 9 ? 25.688 -17.922 -35.625 1 16.84 9 GLY B N 1
ATOM 3116 C CA . GLY B 1 9 ? 25.641 -17.875 -34.156 1 16.84 9 GLY B CA 1
ATOM 3117 C C . GLY B 1 9 ? 26.797 -17.125 -33.531 1 16.84 9 GLY B C 1
ATOM 3118 O O . GLY B 1 9 ? 27.328 -17.531 -32.5 1 16.84 9 GLY B O 1
ATOM 3119 N N . HIS B 1 10 ? 27.25 -15.883 -34.031 1 16.48 10 HIS B N 1
ATOM 3120 C CA . HIS B 1 10 ? 28.547 -15.414 -33.594 1 16.48 10 HIS B CA 1
ATOM 3121 C C . HIS B 1 10 ? 28.594 -15.227 -32.094 1 16.48 10 HIS B C 1
ATOM 3123 O O . HIS B 1 10 ? 27.812 -14.461 -31.516 1 16.48 10 HIS B O 1
ATOM 3129 N N . PHE B 1 11 ? 29.141 -16.234 -31.234 1 17.22 11 PHE B N 1
ATOM 3130 C CA . PHE B 1 11 ? 29.344 -16.5 -29.812 1 17.22 11 PHE B CA 1
ATOM 3131 C C . PHE B 1 11 ? 30.406 -15.586 -29.234 1 17.22 11 PHE B C 1
ATOM 3133 O O . PHE B 1 11 ? 30.969 -15.867 -28.172 1 17.22 11 PHE B O 1
ATOM 3140 N N . THR B 1 12 ? 30.547 -14.305 -29.562 1 16.67 12 THR B N 1
ATOM 3141 C CA . THR B 1 12 ? 31.844 -13.781 -29.141 1 16.67 12 THR B CA 1
ATOM 3142 C C . THR B 1 12 ? 31.969 -13.852 -27.609 1 16.67 12 THR B C 1
ATOM 3144 O O . THR B 1 12 ? 31.094 -13.359 -26.891 1 16.67 12 THR B O 1
ATOM 3147 N N . ASP B 1 13 ? 32.812 -14.766 -26.984 1 15.59 13 ASP B N 1
ATOM 3148 C CA . ASP B 1 13 ? 33.219 -15.391 -25.719 1 15.59 13 ASP B CA 1
ATOM 3149 C C . ASP B 1 13 ? 33.844 -14.375 -24.781 1 15.59 13 ASP B C 1
ATOM 3151 O O . ASP B 1 13 ? 33.562 -14.383 -23.578 1 15.59 13 ASP B O 1
ATOM 3155 N N . ALA B 1 14 ? 34.938 -13.625 -25.156 1 15.55 14 ALA B N 1
ATOM 3156 C CA . ALA B 1 14 ? 36.156 -13.875 -24.422 1 15.55 14 ALA B CA 1
ATOM 3157 C C . ALA B 1 14 ? 36.094 -13.273 -23.016 1 15.55 14 ALA B C 1
ATOM 3159 O O . ALA B 1 14 ? 36.281 -13.984 -22.031 1 15.55 14 ALA B O 1
ATOM 3160 N N . ASP B 1 15 ? 37.125 -12.305 -22.594 1 15.95 15 ASP B N 1
ATOM 3161 C CA . ASP B 1 15 ? 38.25 -12.344 -21.703 1 15.95 15 ASP B CA 1
ATOM 3162 C C . ASP B 1 15 ? 37.875 -11.836 -20.312 1 15.95 15 ASP B C 1
ATOM 3164 O O . ASP B 1 15 ? 36.938 -11.07 -20.156 1 15.95 15 ASP B O 1
ATOM 3168 N N . ILE B 1 16 ? 38.781 -12.148 -19.156 1 16.19 16 ILE B N 1
ATOM 3169 C CA . ILE B 1 16 ? 39.062 -12.672 -17.828 1 16.19 16 ILE B CA 1
ATOM 3170 C C . ILE B 1 16 ? 39.094 -11.539 -16.812 1 16.19 16 ILE B C 1
ATOM 3172 O O . ILE B 1 16 ? 38.344 -11.578 -15.812 1 16.19 16 ILE B O 1
ATOM 3176 N N . SER B 1 17 ? 40.281 -10.977 -16.359 1 15.75 17 SER B N 1
ATOM 3177 C CA . SER B 1 17 ? 41 -11.203 -15.094 1 15.75 17 SER B CA 1
ATOM 3178 C C . SER B 1 17 ? 40.906 -9.977 -14.188 1 15.75 17 SER B C 1
ATOM 3180 O O . SER B 1 17 ? 41.094 -10.086 -12.977 1 15.75 17 SER B O 1
ATOM 3182 N N . SER B 1 18 ? 40.781 -8.688 -14.594 1 16.39 18 SER B N 1
ATOM 3183 C CA . SER B 1 18 ? 41.719 -7.77 -13.945 1 16.39 18 SER B CA 1
ATOM 3184 C C . SER B 1 18 ? 41.344 -7.582 -12.477 1 16.39 18 SER B C 1
ATOM 3186 O O . SER B 1 18 ? 40.188 -7.629 -12.094 1 16.39 18 SER B O 1
ATOM 3188 N N . THR B 1 19 ? 42.406 -7.508 -11.492 1 17.48 19 THR B N 1
ATOM 3189 C CA . THR B 1 19 ? 42.969 -7.648 -10.148 1 17.48 19 THR B CA 1
ATOM 3190 C C . THR B 1 19 ? 42.562 -6.473 -9.266 1 17.48 19 THR B C 1
ATOM 3192 O O . THR B 1 19 ? 42.938 -6.422 -8.086 1 17.48 19 THR B O 1
ATOM 3195 N N . ILE B 1 20 ? 41.469 -5.879 -9.305 1 16.89 20 ILE B N 1
ATOM 3196 C CA . ILE B 1 20 ? 41.469 -4.602 -8.602 1 16.89 20 ILE B CA 1
ATOM 3197 C C . ILE B 1 20 ? 41.812 -4.828 -7.133 1 16.89 20 ILE B C 1
ATOM 3199 O O . ILE B 1 20 ? 41.156 -5.613 -6.445 1 16.89 20 ILE B O 1
ATOM 3203 N N . ARG B 1 21 ? 43.094 -4.508 -6.758 1 15.88 21 ARG B N 1
ATOM 3204 C CA . ARG B 1 21 ? 43.844 -4.531 -5.516 1 15.88 21 ARG B CA 1
ATOM 3205 C C . ARG B 1 21 ? 43.125 -3.764 -4.414 1 15.88 21 ARG B C 1
ATOM 3207 O O . ARG B 1 21 ? 42.938 -2.553 -4.523 1 15.88 21 ARG B O 1
ATOM 3214 N N . ILE B 1 22 ? 42.25 -4.34 -3.74 1 17.08 22 ILE B N 1
ATOM 3215 C CA . ILE B 1 22 ? 41.531 -3.783 -2.609 1 17.08 22 ILE B CA 1
ATOM 3216 C C . ILE B 1 22 ? 42.469 -3.549 -1.442 1 17.08 22 ILE B C 1
ATOM 3218 O O . ILE B 1 22 ? 43.031 -4.5 -0.884 1 17.08 22 ILE B O 1
ATOM 3222 N N . THR B 1 23 ? 43.5 -2.641 -1.706 1 16.2 23 THR B N 1
ATOM 3223 C CA . THR B 1 23 ? 44.438 -2.455 -0.618 1 16.2 23 THR B CA 1
ATOM 3224 C C . THR B 1 23 ? 43.719 -2.273 0.712 1 16.2 23 THR B C 1
ATOM 3226 O O . THR B 1 23 ? 42.844 -1.428 0.83 1 16.2 23 THR B O 1
ATOM 3229 N N . ALA B 1 24 ? 43.844 -3.311 1.55 1 17.28 24 ALA B N 1
ATOM 3230 C CA . ALA B 1 24 ? 43.406 -3.68 2.895 1 17.28 24 ALA B CA 1
ATOM 3231 C C . ALA B 1 24 ? 44 -2.736 3.939 1 17.28 24 ALA B C 1
ATOM 3233 O O . ALA B 1 24 ? 43.844 -2.965 5.145 1 17.28 24 ALA B O 1
ATOM 3234 N N . SER B 1 25 ? 44.25 -1.41 3.58 1 15.71 25 SER B N 1
ATOM 3235 C CA . SER B 1 25 ? 45.156 -0.855 4.594 1 15.71 25 SER B CA 1
ATOM 3236 C C . SER B 1 25 ? 44.656 -1.187 6 1 15.71 25 SER B C 1
ATOM 3238 O O . SER B 1 25 ? 43.469 -1.432 6.211 1 15.71 25 SER B O 1
ATOM 3240 N N . SER B 1 26 ? 45.75 -1.07 7.008 1 15.05 26 SER B N 1
ATOM 3241 C CA . SER B 1 26 ? 46.281 -1.482 8.297 1 15.05 26 SER B CA 1
ATOM 3242 C C . SER B 1 26 ? 45.344 -1.093 9.438 1 15.05 26 SER B C 1
ATOM 3244 O O . SER B 1 26 ? 44.531 -0.198 9.289 1 15.05 26 SER B O 1
ATOM 3246 N N . SER B 1 27 ? 45.781 -1.605 10.727 1 15.54 27 SER B N 1
ATOM 3247 C CA . SER B 1 27 ? 45.469 -2.352 11.938 1 15.54 27 SER B CA 1
ATOM 3248 C C . SER B 1 27 ? 45 -1.422 13.055 1 15.54 27 SER B C 1
ATOM 3250 O O . SER B 1 27 ? 44 -1.723 13.742 1 15.54 27 SER B O 1
ATOM 3252 N N . SER B 1 28 ? 45.938 -0.495 13.547 1 15.39 28 SER B N 1
ATOM 3253 C CA . SER B 1 28 ? 46.406 -0.635 14.93 1 15.39 28 SER B CA 1
ATOM 3254 C C . SER B 1 28 ? 45.344 -0.148 15.906 1 15.39 28 SER B C 1
ATOM 3256 O O . SER B 1 28 ? 44.5 0.687 15.562 1 15.39 28 SER B O 1
ATOM 3258 N N . LEU B 1 29 ? 45.438 -0.752 17.25 1 16.09 29 LEU B N 1
ATOM 3259 C CA . LEU B 1 29 ? 44.812 -1.214 18.484 1 16.09 29 LEU B CA 1
ATOM 3260 C C . LEU B 1 29 ? 44.625 -0.061 19.469 1 16.09 29 LEU B C 1
ATOM 3262 O O . LEU B 1 29 ? 44.156 -0.263 20.594 1 16.09 29 LEU B O 1
ATOM 3266 N N . SER B 1 30 ? 44.938 1.126 19.156 1 14.8 30 SER B N 1
ATOM 3267 C CA . SER B 1 30 ? 45.469 1.79 20.328 1 14.8 30 SER B CA 1
ATOM 3268 C C . SER B 1 30 ? 44.438 1.874 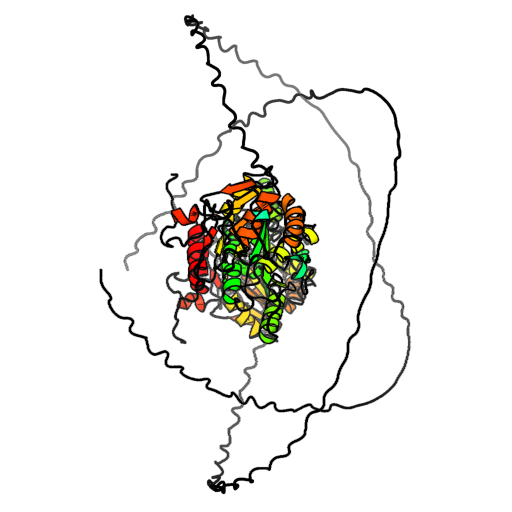21.453 1 14.8 30 SER B C 1
ATOM 3270 O O . SER B 1 30 ? 44.688 2.475 22.5 1 14.8 30 SER B O 1
ATOM 3272 N N . LYS B 1 31 ? 43.375 1.397 21.422 1 15.77 31 LYS B N 1
ATOM 3273 C CA . LYS B 1 31 ? 42.625 2.293 22.281 1 15.77 31 LYS B CA 1
ATOM 3274 C C . LYS B 1 31 ? 42.75 1.896 23.75 1 15.77 31 LYS B C 1
ATOM 3276 O O . LYS B 1 31 ? 41.75 1.887 24.5 1 15.77 31 LYS B O 1
ATOM 3281 N N . SER B 1 32 ? 44 1.576 24.281 1 14.1 32 SER B N 1
ATOM 3282 C CA . SER B 1 32 ? 43.781 0.872 25.547 1 14.1 32 SER B CA 1
ATOM 3283 C C . SER B 1 32 ? 42.906 1.697 26.484 1 14.1 32 SER B C 1
ATOM 3285 O O . SER B 1 32 ? 41.906 1.209 27 1 14.1 32 SER B O 1
ATOM 3287 N N . SER B 1 33 ? 43.75 2.41 27.453 1 14.09 33 SER B N 1
ATOM 3288 C CA . SER B 1 33 ? 43.812 2.096 28.875 1 14.09 33 SER B CA 1
ATOM 3289 C C . SER B 1 33 ? 42.594 2.652 29.609 1 14.09 33 SER B C 1
ATOM 3291 O O . SER B 1 33 ? 41.844 3.475 29.062 1 14.09 33 SER B O 1
ATOM 3293 N N . SER B 1 34 ? 42.969 3.1 31 1 14.32 34 SER B N 1
ATOM 3294 C CA . SER B 1 34 ? 42.656 2.689 32.375 1 14.32 34 SER B CA 1
ATOM 3295 C C . SER B 1 34 ? 41.469 3.465 32.938 1 14.32 34 SER B C 1
ATOM 3297 O O . SER B 1 34 ? 41.031 4.438 32.312 1 14.32 34 SER B O 1
ATOM 3299 N N . SER B 1 35 ? 41.75 3.84 34.312 1 13.95 35 SER B N 1
ATOM 3300 C CA . SER B 1 35 ? 41.156 3.467 35.594 1 13.95 35 SER B CA 1
ATOM 3301 C C . SER B 1 35 ? 40.125 4.5 36.031 1 13.95 35 SER B C 1
ATOM 3303 O O . SER B 1 35 ? 39 4.148 36.438 1 13.95 35 SER B O 1
ATOM 3305 N N . SER B 1 36 ? 40.719 5.73 36.5 1 13.48 36 SER B N 1
ATOM 3306 C CA . SER B 1 36 ? 40.531 5.914 37.938 1 13.48 36 SER B CA 1
ATOM 3307 C C . SER B 1 36 ? 39.094 6.309 38.281 1 13.48 36 SER B C 1
ATOM 3309 O O . SER B 1 36 ? 38.312 6.598 37.406 1 13.48 36 SER B O 1
ATOM 3311 N N . THR B 1 37 ? 39.125 7.461 39.156 1 14.09 37 THR B N 1
ATOM 3312 C CA . THR B 1 37 ? 38.75 7.613 40.562 1 14.09 37 THR B CA 1
ATOM 3313 C C . THR B 1 37 ? 37.281 7.934 40.719 1 14.09 37 THR B C 1
ATOM 3315 O O . THR B 1 37 ? 36.625 8.328 39.75 1 14.09 37 THR B O 1
ATOM 3318 N N . SER B 1 38 ? 37.156 8.836 41.75 1 13.76 38 SER B N 1
ATOM 3319 C CA . SER B 1 38 ? 36.5 8.773 43.062 1 13.76 38 SER B CA 1
ATOM 3320 C C . SER B 1 38 ? 35.031 9.219 42.969 1 13.76 38 SER B C 1
ATOM 3322 O O . SER B 1 38 ? 34.625 9.719 41.938 1 13.76 38 SER B O 1
ATOM 3324 N N . SER B 1 39 ? 34.781 10.055 44.031 1 13.59 39 SER B N 1
ATOM 3325 C CA . SER B 1 39 ? 33.938 9.93 45.219 1 13.59 39 SER B CA 1
ATOM 3326 C C . SER B 1 39 ? 32.562 10.523 44.969 1 13.59 39 SER B C 1
ATOM 3328 O O . SER B 1 39 ? 31.547 9.844 45.156 1 13.59 39 SER B O 1
ATOM 3330 N N . SER B 1 40 ? 32.406 11.664 45.75 1 13.47 40 SER B N 1
ATOM 3331 C CA . SER B 1 40 ? 31.547 11.719 46.938 1 13.47 40 SER B CA 1
ATOM 3332 C C . SER B 1 40 ? 30.125 12.141 46.562 1 13.47 40 SER B C 1
ATOM 3334 O O . SER B 1 40 ? 29.781 12.25 45.406 1 13.47 40 SER B O 1
ATOM 3336 N N . SER B 1 41 ? 29.734 13.172 47.406 1 13.34 41 SER B N 1
ATOM 3337 C CA . SER B 1 41 ? 28.766 13.18 48.5 1 13.34 41 SER B CA 1
ATOM 3338 C C . SER B 1 41 ? 27.391 13.641 48 1 13.34 41 SER B C 1
ATOM 3340 O O . SER B 1 41 ? 26.391 12.938 48.219 1 13.34 41 SER B O 1
ATOM 3342 N N . SER B 1 42 ? 27 14.852 48.625 1 13.16 42 SER B N 1
ATOM 3343 C CA . SER B 1 42 ? 26.016 14.977 49.688 1 13.16 42 SER B CA 1
ATOM 3344 C C . SER B 1 42 ? 24.641 15.281 49.125 1 13.16 42 SER B C 1
ATOM 3346 O O . SER B 1 42 ? 23.672 14.562 49.438 1 13.16 42 SER B O 1
ATOM 3348 N N . SER B 1 43 ? 24.203 16.531 49.5 1 13.52 43 SER B N 1
ATOM 3349 C CA . SER B 1 43 ? 23.203 16.812 50.531 1 13.52 43 SER B CA 1
ATOM 3350 C C . SER B 1 43 ? 21.812 16.953 49.938 1 13.52 43 SER B C 1
ATOM 3352 O O . SER B 1 43 ? 21.672 17.062 48.719 1 13.52 43 SER B O 1
ATOM 3354 N N . SER B 1 44 ? 21.078 17.844 50.656 1 13.16 44 SER B N 1
ATOM 3355 C CA . SER B 1 44 ? 19.906 17.812 51.531 1 13.16 44 SER B CA 1
ATOM 3356 C C . SER B 1 44 ? 18.641 18.125 50.75 1 13.16 44 SER B C 1
ATOM 3358 O O . SER B 1 44 ? 17.688 17.344 50.781 1 13.16 44 SER B O 1
ATOM 3360 N N . SER B 1 45 ? 18.172 19.391 51.031 1 13.47 45 SER B N 1
ATOM 3361 C CA . SER B 1 45 ? 17.047 19.688 51.906 1 13.47 45 SER B CA 1
ATOM 3362 C C . SER B 1 45 ? 15.742 19.766 51.125 1 13.47 45 SER B C 1
ATOM 3364 O O . SER B 1 45 ? 15.758 19.875 49.906 1 13.47 45 SER B O 1
ATOM 3366 N N . GLY B 1 46 ? 14.758 20.281 51.875 1 12.82 46 GLY B N 1
ATOM 3367 C CA . GLY B 1 46 ? 13.43 20.062 52.406 1 12.82 46 GLY B CA 1
ATOM 3368 C C . GLY B 1 46 ? 12.328 20.578 51.5 1 12.82 46 GLY B C 1
ATOM 3369 O O . GLY B 1 46 ? 11.367 19.875 51.219 1 12.82 46 GLY B O 1
ATOM 3370 N N . VAL B 1 47 ? 12.227 22.016 51.406 1 13.27 47 VAL B N 1
ATOM 3371 C CA . VAL B 1 47 ? 11.117 22.594 52.156 1 13.27 47 VAL B CA 1
ATOM 3372 C C . VAL B 1 47 ? 9.82 22.438 51.344 1 13.27 47 VAL B C 1
ATOM 3374 O O . VAL B 1 47 ? 9.844 22.203 50.156 1 13.27 47 VAL B O 1
ATOM 3377 N N . GLY B 1 48 ? 8.859 23.391 51.781 1 12.86 48 GLY B N 1
ATOM 3378 C CA . GLY B 1 48 ? 7.57 23.516 52.438 1 12.86 48 GLY B CA 1
ATOM 3379 C C . GLY B 1 48 ? 6.395 23.484 51.5 1 12.86 48 GLY B C 1
ATOM 3380 O O . GLY B 1 48 ? 6.582 23.516 50.281 1 12.86 48 GLY B O 1
ATOM 3381 N N . THR B 1 49 ? 5.367 24.266 51.938 1 13.37 49 THR B N 1
ATOM 3382 C CA . THR B 1 49 ? 4.02 24.109 52.469 1 13.37 49 THR B CA 1
ATOM 3383 C C . THR B 1 49 ? 2.975 24.359 51.375 1 13.37 49 THR B C 1
ATOM 3385 O O . THR B 1 49 ? 2.07 23.547 51.188 1 13.37 49 THR B O 1
ATOM 3388 N N . GLY B 1 50 ? 2.598 25.734 51.188 1 12.8 50 GLY B N 1
ATOM 3389 C CA . GLY B 1 50 ? 1.326 26.172 51.719 1 12.8 50 GLY B CA 1
ATOM 3390 C C . GLY B 1 50 ? 0.14 25.812 50.844 1 12.8 50 GLY B C 1
ATOM 3391 O O . GLY B 1 50 ? 0.311 25.391 49.719 1 12.8 50 GLY B O 1
ATOM 3392 N N . ILE B 1 51 ? -0.954 26.781 50.906 1 13.27 51 ILE B N 1
ATOM 3393 C CA . ILE B 1 51 ? -2.279 26.922 51.5 1 13.27 51 ILE B CA 1
ATOM 3394 C C . ILE B 1 51 ? -3.348 26.625 50.438 1 13.27 51 ILE B C 1
ATOM 3396 O O . ILE B 1 51 ? -3.086 26.703 49.25 1 13.27 51 ILE B O 1
ATOM 3400 N N . ALA B 1 52 ? -4.551 27.375 50.688 1 13.13 52 ALA B N 1
ATOM 3401 C CA . ALA B 1 52 ? -5.914 27.188 51.156 1 13.13 52 ALA B CA 1
ATOM 3402 C C . ALA B 1 52 ? -6.895 27.062 50 1 13.13 52 ALA B C 1
ATOM 3404 O O . ALA B 1 52 ? -6.488 27.078 48.844 1 13.13 52 ALA B O 1
ATOM 3405 N N . VAL B 1 53 ? -7.949 28.062 50.031 1 12.58 53 VAL B N 1
ATOM 3406 C CA . VAL B 1 53 ? -9.32 27.953 50.531 1 12.58 53 VAL B CA 1
ATOM 3407 C C . VAL B 1 53 ? -10.273 27.734 49.344 1 12.58 53 VAL B C 1
ATOM 3409 O O . VAL B 1 53 ? -11.047 26.781 49.344 1 12.58 53 VAL B O 1
ATOM 3412 N N . ALA B 1 54 ? -11.25 28.828 49.125 1 12.84 54 ALA B N 1
ATOM 3413 C CA . ALA B 1 54 ? -12.648 28.859 49.562 1 12.84 54 ALA B CA 1
ATOM 3414 C C . ALA B 1 54 ? -13.586 28.438 48.438 1 12.84 54 ALA B C 1
ATOM 3416 O O . ALA B 1 54 ? -13.188 28.375 47.281 1 12.84 54 ALA B O 1
ATOM 3417 N N . ALA B 1 55 ? -14.797 29.234 48.406 1 12.74 55 ALA B N 1
ATOM 3418 C CA . ALA B 1 55 ? -16.188 29.016 48.812 1 12.74 55 ALA B CA 1
ATOM 3419 C C . ALA B 1 55 ? -17.062 28.656 47.625 1 12.74 55 ALA B C 1
ATOM 3421 O O . ALA B 1 55 ? -17.734 27.625 47.625 1 12.74 55 ALA B O 1
ATOM 3422 N N . ALA B 1 56 ? -18.109 29.641 47.281 1 13.02 56 ALA B N 1
ATOM 3423 C CA . ALA B 1 56 ? -19.5 29.609 47.688 1 13.02 56 ALA B CA 1
ATOM 3424 C C . ALA B 1 56 ? -20.375 29.016 46.562 1 13.02 56 ALA B C 1
ATOM 3426 O O . ALA B 1 56 ? -19.953 28.906 45.406 1 13.02 56 ALA B O 1
ATOM 3427 N N . SER B 1 57 ? -21.734 29.516 46.531 1 12.91 57 SER B N 1
ATOM 3428 C CA . SER B 1 57 ? -23.094 29.062 46.812 1 12.91 57 SER B CA 1
ATOM 3429 C C . SER B 1 57 ? -23.844 28.719 45.531 1 12.91 57 SER B C 1
ATOM 3431 O O . SER B 1 57 ? -24.375 27.625 45.406 1 12.91 57 SER B O 1
ATOM 3433 N N . SER B 1 58 ? -24.844 29.703 45.031 1 13.16 58 SER B N 1
ATOM 3434 C CA . SER B 1 58 ? -26.266 29.609 45.312 1 13.16 58 SER B CA 1
ATOM 3435 C C . SER B 1 58 ? -27 28.875 44.156 1 13.16 58 SER B C 1
ATOM 3437 O O . SER B 1 58 ? -26.406 28.609 43.125 1 13.16 58 SER B O 1
ATOM 3439 N N . GLY B 1 59 ? -28.219 29.547 43.625 1 13.12 59 GLY B N 1
ATOM 3440 C CA . GLY B 1 59 ? -29.656 29.406 43.812 1 13.12 59 GLY B CA 1
ATOM 3441 C C . GLY B 1 59 ? -30.312 28.656 42.656 1 13.12 59 GLY B C 1
ATOM 3442 O O . GLY B 1 59 ? -29.734 28.516 41.594 1 13.12 59 GLY B O 1
ATOM 3443 N N . MET B 1 60 ? -31.75 28.328 42.844 1 13.48 60 MET B N 1
ATOM 3444 C CA . MET B 1 60 ? -32.812 27.312 42.719 1 13.48 60 MET B CA 1
ATOM 3445 C C . MET B 1 60 ? -33.562 27.469 41.406 1 13.48 60 MET B C 1
ATOM 3447 O O . MET B 1 60 ? -33.969 26.484 40.812 1 13.48 60 MET B O 1
ATOM 3451 N N . VAL B 1 61 ? -34.031 28.656 40.938 1 13.17 61 VAL B N 1
ATOM 3452 C CA . VAL B 1 61 ? -35.5 28.781 41 1 13.17 61 VAL B CA 1
ATOM 3453 C C . VAL B 1 61 ? -36.156 27.938 39.906 1 13.17 61 VAL B C 1
ATOM 3455 O O . VAL B 1 61 ? -35.5 27.594 38.906 1 13.17 61 VAL B O 1
ATOM 3458 N N . SER B 1 62 ? -37.656 28.125 39.75 1 12.88 62 SER B N 1
ATOM 3459 C CA . SER B 1 62 ? -38.938 27.453 39.781 1 12.88 62 SER B CA 1
ATOM 3460 C C . SER B 1 62 ? -39.438 27.078 38.406 1 12.88 62 SER B C 1
ATOM 3462 O O . SER B 1 62 ? -39.688 25.906 38.125 1 12.88 62 SER B O 1
ATOM 3464 N N . ALA B 1 63 ? -40.562 27.797 37.812 1 13.32 63 ALA B N 1
ATOM 3465 C CA . ALA B 1 63 ? -41.969 27.391 37.875 1 13.32 63 ALA B CA 1
ATOM 3466 C C . ALA B 1 63 ? -42.406 26.766 36.562 1 13.32 63 ALA B C 1
ATOM 3468 O O . ALA B 1 63 ? -41.75 26.906 35.562 1 13.32 63 ALA B O 1
ATOM 3469 N N . GLY B 1 64 ? -43.812 26.969 36.188 1 13.4 64 GLY B N 1
ATOM 3470 C CA . GLY B 1 64 ? -45.062 26.234 36.062 1 13.4 64 GLY B CA 1
ATOM 3471 C C . GLY B 1 64 ? -45.438 25.922 34.625 1 13.4 64 GLY B C 1
ATOM 3472 O O . GLY B 1 64 ? -45.656 24.766 34.25 1 13.4 64 GLY B O 1
ATOM 3473 N N . GLY B 1 65 ? -46.125 26.844 33.781 1 13.77 65 GLY B N 1
ATOM 3474 C CA . GLY B 1 65 ? -47.531 26.656 33.531 1 13.77 65 GLY B CA 1
ATOM 3475 C C . GLY B 1 65 ? -47.812 25.75 32.344 1 13.77 65 GLY B C 1
ATOM 3476 O O . GLY B 1 65 ? -46.906 25.469 31.547 1 13.77 65 GLY B O 1
ATOM 3477 N N . ALA B 1 66 ? -49.281 25.5 31.969 1 14.14 66 ALA B N 1
ATOM 3478 C CA . ALA B 1 66 ? -50.281 24.484 31.719 1 14.14 66 ALA B CA 1
ATOM 3479 C C . ALA B 1 66 ? -50.562 24.344 30.234 1 14.14 66 ALA B C 1
ATOM 3481 O O . ALA B 1 66 ? -50.812 23.234 29.75 1 14.14 66 ALA B O 1
ATOM 3482 N N . VAL B 1 67 ? -50.469 25.25 29.359 1 13.68 67 VAL B N 1
ATOM 3483 C CA . VAL B 1 67 ? -51.75 25.422 28.688 1 13.68 67 VAL B CA 1
ATOM 3484 C C . VAL B 1 67 ? -52 24.234 27.766 1 13.68 67 VAL B C 1
ATOM 3486 O O . VAL B 1 67 ? -51.062 23.594 27.281 1 13.68 67 VAL B O 1
ATOM 3489 N N . LYS B 1 68 ? -53.438 24.25 27.172 1 14.16 68 LYS B N 1
ATOM 3490 C CA . LYS B 1 68 ? -54.625 23.453 26.844 1 14.16 68 LYS B CA 1
ATOM 3491 C C . LYS B 1 68 ? -54.438 22.734 25.5 1 14.16 68 LYS B C 1
ATOM 3493 O O . LYS B 1 68 ? -53.688 23.188 24.656 1 14.16 68 LYS B O 1
ATOM 3498 N N . ALA B 1 69 ? -55.531 22 25.047 1 14.16 69 ALA B N 1
ATOM 3499 C CA . ALA B 1 69 ? -56.062 20.688 24.625 1 14.16 69 ALA B CA 1
ATOM 3500 C C . ALA B 1 69 ? -56.375 20.688 23.141 1 14.16 69 ALA B C 1
ATOM 3502 O O . ALA B 1 69 ? -56.312 19.641 22.484 1 14.16 69 ALA B O 1
ATOM 3503 N N . GLU B 1 70 ? -56.531 21.812 22.391 1 15.13 70 GLU B N 1
ATOM 3504 C CA . GLU B 1 70 ? -57.781 21.641 21.672 1 15.13 70 GLU B CA 1
ATOM 3505 C C . GLU B 1 70 ? -57.656 20.562 20.594 1 15.13 70 GLU B C 1
ATOM 3507 O O . GLU B 1 70 ? -56.562 20.312 20.078 1 15.13 70 GLU B O 1
ATOM 3512 N N . THR B 1 71 ? -58.812 19.875 20.219 1 15.4 71 THR B N 1
ATOM 3513 C CA . THR B 1 71 ? -59.469 18.625 19.828 1 15.4 71 THR B CA 1
ATOM 3514 C C . THR B 1 71 ? -59.5 18.5 18.297 1 15.4 71 THR B C 1
ATOM 3516 O O . THR B 1 71 ? -59.625 17.391 17.766 1 15.4 71 THR B O 1
ATOM 3519 N N . GLY B 1 72 ? -59.344 19.531 17.469 1 15.86 72 GLY B N 1
ATOM 3520 C CA . GLY B 1 72 ? -60.406 19.531 16.484 1 15.86 72 GLY B CA 1
ATOM 3521 C C . GLY B 1 72 ? -60.344 18.344 15.539 1 15.86 72 GLY B C 1
ATOM 3522 O O . GLY B 1 72 ? -59.312 17.672 15.43 1 15.86 72 GLY B O 1
ATOM 3523 N N . ASN B 1 73 ? -61.375 18.25 14.609 1 17.11 73 ASN B N 1
ATOM 3524 C CA . ASN B 1 73 ? -62.344 17.312 13.992 1 17.11 73 ASN B CA 1
ATOM 3525 C C . ASN B 1 73 ? -61.688 16.578 12.812 1 17.11 73 ASN B C 1
ATOM 3527 O O . ASN B 1 73 ? -60.812 17.125 12.141 1 17.11 73 ASN B O 1
ATOM 3531 N N . PRO B 1 74 ? -62.062 15.328 12.625 1 19.08 74 PRO B N 1
ATOM 3532 C CA . PRO B 1 74 ? -61.594 14.117 11.945 1 19.08 74 PRO B CA 1
ATOM 3533 C C . PRO B 1 74 ? -61.844 14.148 10.438 1 19.08 74 PRO B C 1
ATOM 3535 O O . PRO B 1 74 ? -63 14.227 10.008 1 19.08 74 PRO B O 1
ATOM 3538 N N . PRO B 1 75 ? -61.25 15.141 9.695 1 20.17 75 PRO B N 1
ATOM 3539 C CA . PRO B 1 75 ? -61.969 15.273 8.438 1 20.17 75 PRO B CA 1
ATOM 3540 C C . PRO B 1 75 ? -62.188 13.93 7.746 1 20.17 75 PRO B C 1
ATOM 3542 O O . PRO B 1 75 ? -61.438 12.977 7.98 1 20.17 75 PRO B O 1
ATOM 3545 N N . PRO B 1 76 ? -63.281 13.844 6.984 1 19.23 76 PRO B N 1
ATOM 3546 C CA . PRO B 1 76 ? -64.125 12.734 6.512 1 19.23 76 PRO B CA 1
ATOM 3547 C C . PRO B 1 76 ? -63.406 11.828 5.52 1 19.23 76 PRO B C 1
ATOM 3549 O O . PRO B 1 76 ? -62.438 12.242 4.91 1 19.23 76 PRO B O 1
ATOM 3552 N N . PRO B 1 77 ? -63.844 10.602 5.387 1 19.17 77 PRO B N 1
ATOM 3553 C CA . PRO B 1 77 ? -63.375 9.281 4.957 1 19.17 77 PRO B CA 1
ATOM 3554 C C . PRO B 1 77 ? -63.344 9.141 3.436 1 19.17 77 PRO B C 1
ATOM 3556 O O . PRO B 1 77 ? -64.375 8.922 2.799 1 19.17 77 PRO B O 1
ATOM 3559 N N . GLN B 1 78 ? -62.625 10.086 2.742 1 18.94 78 GLN B N 1
ATOM 3560 C CA . GLN B 1 78 ? -63.031 10.125 1.345 1 18.94 78 GLN B CA 1
ATOM 3561 C C . GLN B 1 78 ? -62.969 8.734 0.717 1 18.94 78 GLN B C 1
ATOM 3563 O O . GLN B 1 78 ? -62.125 7.914 1.095 1 18.94 78 GLN B O 1
ATOM 3568 N N . THR B 1 79 ? -63.969 8.414 -0.175 1 18.73 79 THR B N 1
ATOM 3569 C CA . THR B 1 79 ? -64.688 7.277 -0.755 1 18.73 79 THR B CA 1
ATOM 3570 C C . THR B 1 79 ? -63.75 6.492 -1.694 1 18.73 79 THR B C 1
ATOM 3572 O O . THR B 1 79 ? -62.844 7.051 -2.271 1 18.73 79 THR B O 1
ATOM 3575 N N . SER B 1 80 ? -63.812 5.152 -1.667 1 19.38 80 SER B N 1
ATOM 3576 C CA . SER B 1 80 ? -63.125 3.906 -1.987 1 19.38 80 SER B CA 1
ATOM 3577 C C . SER B 1 80 ? -63.188 3.613 -3.482 1 19.38 80 SER B C 1
ATOM 3579 O O . SER B 1 80 ? -62.719 2.566 -3.934 1 19.38 80 SER B O 1
ATOM 3581 N N . PRO B 1 81 ? -62.75 4.609 -4.371 1 20.34 81 PRO B N 1
ATOM 3582 C CA . PRO B 1 81 ? -63.312 4.277 -5.68 1 20.34 81 PRO B CA 1
ATOM 3583 C C . PRO B 1 81 ? -63 2.846 -6.109 1 20.34 81 PRO B C 1
ATOM 3585 O O . PRO B 1 81 ? -62.031 2.254 -5.645 1 20.34 81 PRO B O 1
ATOM 3588 N N . LYS B 1 82 ? -63.969 2.182 -6.871 1 20.41 82 LYS B N 1
ATOM 3589 C CA . LYS B 1 82 ? -64.312 0.847 -7.32 1 20.41 82 LYS B CA 1
ATOM 3590 C C . LYS B 1 82 ? -63.312 0.268 -8.281 1 20.41 82 LYS B C 1
ATOM 3592 O O . LYS B 1 82 ? -63.031 0.857 -9.32 1 20.41 82 LYS B O 1
ATOM 3597 N N . VAL B 1 83 ? -62.219 -0.352 -7.781 1 21.67 83 VAL B N 1
ATOM 3598 C CA . VAL B 1 83 ? -61.156 -0.957 -8.562 1 21.67 83 VAL B CA 1
ATOM 3599 C C . VAL B 1 83 ? -61.719 -2.014 -9.5 1 21.67 83 VAL B C 1
ATOM 3601 O O . VAL B 1 83 ? -62.375 -2.965 -9.055 1 21.67 83 VAL B O 1
ATOM 3604 N N . VAL B 1 84 ? -62.188 -1.556 -10.656 1 21.19 84 VAL B N 1
ATOM 3605 C CA . VAL B 1 84 ? -62.812 -2.426 -11.648 1 21.19 84 VAL B CA 1
ATOM 3606 C C . VAL B 1 84 ? -61.906 -3.605 -11.953 1 21.19 84 VAL B C 1
ATOM 3608 O O . VAL B 1 84 ? -60.688 -3.426 -12.148 1 21.19 84 VAL B O 1
ATOM 3611 N N . VAL B 1 85 ? -62.312 -4.809 -11.609 1 21.25 85 VAL B N 1
ATOM 3612 C CA . VAL B 1 85 ? -61.844 -6.191 -11.578 1 21.25 85 VAL B CA 1
ATOM 3613 C C . VAL B 1 85 ? -61.625 -6.688 -13 1 21.25 85 VAL B C 1
ATOM 3615 O O . VAL B 1 85 ? -62.562 -6.898 -13.758 1 21.25 85 VAL B O 1
ATOM 3618 N N . LEU B 1 86 ? -60.844 -5.863 -13.836 1 20.77 86 LEU B N 1
ATOM 3619 C CA . LEU B 1 86 ? -60.875 -6.418 -15.188 1 20.77 86 LEU B CA 1
ATOM 3620 C C . LEU B 1 86 ? -60.469 -7.883 -15.18 1 20.77 86 LEU B C 1
ATOM 3622 O O . LEU B 1 86 ? -59.469 -8.25 -14.547 1 20.77 86 LEU B O 1
ATOM 3626 N N . GLN B 1 87 ? -61.375 -8.789 -15.43 1 20.78 87 GLN B N 1
ATOM 3627 C CA . GLN B 1 87 ? -61.469 -10.242 -15.43 1 20.78 87 GLN B CA 1
ATOM 3628 C C . GLN B 1 87 ? -60.5 -10.852 -16.453 1 20.78 87 GLN B C 1
ATOM 3630 O O . GLN B 1 87 ? -60.906 -11.109 -17.594 1 20.78 87 GLN B O 1
ATOM 3635 N N . GLY B 1 88 ? -59.281 -10.305 -16.641 1 20.83 88 GLY B N 1
ATOM 3636 C CA . GLY B 1 88 ? -58.656 -10.805 -17.859 1 20.83 88 GLY B CA 1
ATOM 3637 C C . GLY B 1 88 ? -58.562 -12.312 -17.906 1 20.83 88 GLY B C 1
ATOM 3638 O O . GLY B 1 88 ? -58.531 -12.969 -16.859 1 20.83 88 GLY B O 1
ATOM 3639 N N . THR B 1 89 ? -59.062 -12.891 -19 1 22.14 89 THR B N 1
ATOM 3640 C CA . THR B 1 89 ? -59.281 -14.25 -19.469 1 22.14 89 THR B CA 1
ATOM 3641 C C . THR B 1 89 ? -58 -15.062 -19.422 1 22.14 89 THR B C 1
ATOM 3643 O O . THR B 1 89 ? -56.938 -14.562 -19.781 1 22.14 89 THR B O 1
ATOM 3646 N N . GLY B 1 90 ? -57.844 -15.953 -18.453 1 21.19 90 GLY B N 1
ATOM 3647 C CA . GLY B 1 90 ? -56.812 -16.875 -17.984 1 21.19 90 GLY B CA 1
ATOM 3648 C C . GLY B 1 90 ? -56.438 -17.922 -19.016 1 21.19 90 GLY B C 1
ATOM 3649 O O . GLY B 1 90 ? -55.781 -18.922 -18.688 1 21.19 90 GLY B O 1
ATOM 3650 N N . THR B 1 91 ? -56.375 -17.516 -20.375 1 23.5 91 THR B N 1
ATOM 3651 C CA . THR B 1 91 ? -56.25 -18.719 -21.188 1 23.5 91 THR B CA 1
ATOM 3652 C C . THR B 1 91 ? -55.062 -19.562 -20.703 1 23.5 91 THR B C 1
ATOM 3654 O O . THR B 1 91 ? -54 -19.016 -20.359 1 23.5 91 THR B O 1
ATOM 3657 N N . VAL B 1 92 ? -55.344 -20.766 -20.297 1 22.92 92 VAL B N 1
ATOM 3658 C CA . VAL B 1 92 ? -54.594 -21.828 -19.656 1 22.92 92 VAL B CA 1
ATOM 3659 C C . VAL B 1 92 ? -53.469 -22.297 -20.594 1 22.92 92 VAL B C 1
ATOM 3661 O O . VAL B 1 92 ? -53.719 -22.75 -21.703 1 22.92 92 VAL B O 1
ATOM 3664 N N . PRO B 1 93 ? -52.406 -21.422 -20.781 1 24.8 93 PRO B N 1
ATOM 3665 C CA . PRO B 1 93 ? -51.5 -21.922 -21.812 1 24.8 93 PRO B CA 1
ATOM 3666 C C . PRO B 1 93 ? -51.125 -23.391 -21.609 1 24.8 93 PRO B C 1
ATOM 3668 O O . PRO B 1 93 ? -51.094 -23.875 -20.469 1 24.8 93 PRO B O 1
ATOM 3671 N N . GLN B 1 94 ? -51.281 -24.172 -22.703 1 24.36 94 GLN B N 1
ATOM 3672 C CA . GLN B 1 94 ? -51.031 -25.594 -22.906 1 24.36 94 GLN B CA 1
ATOM 3673 C C . GLN B 1 94 ? -49.625 -25.969 -22.453 1 24.36 94 GLN B C 1
ATOM 3675 O O . GLN B 1 94 ? -48.688 -25.188 -22.609 1 24.36 94 GLN B O 1
ATOM 3680 N N . THR B 1 95 ? -49.594 -26.922 -21.5 1 23.75 95 THR B N 1
ATOM 3681 C CA . THR B 1 95 ? -48.469 -27.531 -20.797 1 23.75 95 THR B CA 1
ATOM 3682 C C . THR B 1 95 ? -47.469 -28.125 -21.781 1 23.75 95 THR B C 1
ATOM 3684 O O . THR B 1 95 ? -47.781 -29.094 -22.469 1 23.75 95 THR B O 1
ATOM 3687 N N . LYS B 1 96 ? -46.812 -27.203 -22.594 1 25.95 96 LYS B N 1
ATOM 3688 C CA . LYS B 1 96 ? -45.844 -27.859 -23.484 1 25.95 96 LYS B CA 1
ATOM 3689 C C . LYS B 1 96 ? -45 -28.859 -22.719 1 25.95 96 LYS B C 1
ATOM 3691 O O . LYS B 1 96 ? -44.5 -28.578 -21.625 1 25.95 96 LYS B O 1
ATOM 3696 N N . THR B 1 97 ? -45.219 -30.156 -23.031 1 23.88 97 THR B N 1
ATOM 3697 C CA . THR B 1 97 ? -44.5 -31.312 -22.516 1 23.88 97 THR B CA 1
ATOM 3698 C C . THR B 1 97 ? -43 -31.141 -22.688 1 23.88 97 THR B C 1
ATOM 3700 O O . THR B 1 97 ? -42.5 -31 -23.812 1 23.88 97 THR B O 1
ATOM 3703 N N . VAL B 1 98 ? -42.406 -30.297 -21.875 1 25.25 98 VAL B N 1
ATOM 3704 C CA . VAL B 1 98 ? -40.938 -30.172 -21.953 1 25.25 98 VAL B CA 1
ATOM 3705 C C . VAL B 1 98 ? -40.312 -31.562 -21.922 1 25.25 98 VAL B C 1
ATOM 3707 O O . VAL B 1 98 ? -40.5 -32.344 -20.984 1 25.25 98 VAL B O 1
ATOM 3710 N N . THR B 1 99 ? -40.188 -32.125 -23.141 1 24.27 99 THR B N 1
ATOM 3711 C CA . THR B 1 99 ? -39.406 -33.344 -23.203 1 24.27 99 THR B CA 1
ATOM 3712 C C . THR B 1 99 ? -38.094 -33.188 -22.438 1 24.27 99 THR B C 1
ATOM 3714 O O . THR B 1 99 ? -37.375 -32.219 -22.656 1 24.27 99 THR B O 1
ATOM 3717 N N . LYS B 1 100 ? -38.094 -33.75 -21.359 1 24.92 100 LYS B N 1
ATOM 3718 C CA . LYS B 1 100 ? -36.906 -33.875 -20.516 1 24.92 100 LYS B CA 1
ATOM 3719 C C . LYS B 1 100 ? -35.688 -34.312 -21.344 1 24.92 100 LYS B C 1
ATOM 3721 O O . LYS B 1 100 ? -35.656 -35.438 -21.859 1 24.92 100 LYS B O 1
ATOM 3726 N N . LYS B 1 101 ? -35.219 -33.344 -22.156 1 27.39 101 LYS B N 1
ATOM 3727 C CA . LYS B 1 101 ? -33.906 -33.719 -22.703 1 27.39 101 LYS B CA 1
ATOM 3728 C C . LYS B 1 101 ? -33.031 -34.344 -21.656 1 27.39 101 LYS B C 1
ATOM 3730 O O . LYS B 1 101 ? -32.781 -33.75 -20.594 1 27.39 101 LYS B O 1
ATOM 3735 N N . THR B 1 102 ? -33.156 -35.688 -21.609 1 25.36 102 THR B N 1
ATOM 3736 C CA . THR B 1 102 ? -32.219 -36.438 -20.797 1 25.36 102 THR B CA 1
ATOM 3737 C C . THR B 1 102 ? -30.766 -36 -21.062 1 25.36 102 THR B C 1
ATOM 3739 O O . THR B 1 102 ? -30.281 -36.125 -22.188 1 25.36 102 THR B O 1
ATOM 3742 N N . THR B 1 103 ? -30.422 -34.844 -20.516 1 30.14 103 THR B N 1
ATOM 3743 C CA . THR B 1 103 ? -29.016 -34.469 -20.625 1 30.14 103 THR B CA 1
ATOM 3744 C C . THR B 1 103 ? -28.109 -35.625 -20.234 1 30.14 103 THR B C 1
ATOM 3746 O O . THR B 1 103 ? -28.156 -36.094 -19.094 1 30.14 103 THR B O 1
ATOM 3749 N N . VAL B 1 104 ? -27.828 -36.469 -21.141 1 28.03 104 VAL B N 1
ATOM 3750 C CA . VAL B 1 104 ? -26.766 -37.438 -20.906 1 28.03 104 VAL B CA 1
ATOM 3751 C C . VAL B 1 104 ? -25.562 -36.75 -20.266 1 28.03 104 VAL B C 1
ATOM 3753 O O . VAL B 1 104 ? -24.969 -35.844 -20.859 1 28.03 104 VAL B O 1
ATOM 3756 N N . VAL B 1 105 ? -25.578 -36.625 -18.984 1 29.86 105 VAL B N 1
ATOM 3757 C CA . VAL B 1 105 ? -24.344 -36.281 -18.281 1 29.86 105 VAL B CA 1
ATOM 3758 C C . VAL B 1 105 ? -23.188 -37.156 -18.797 1 29.86 105 VAL B C 1
ATOM 3760 O O . VAL B 1 105 ? -23.234 -38.375 -18.703 1 29.86 105 VAL B O 1
ATOM 3763 N N . LYS B 1 106 ? -22.609 -36.656 -19.922 1 35.16 106 LYS B N 1
ATOM 3764 C CA . LYS B 1 106 ? -21.375 -37.281 -20.359 1 35.16 106 LYS B CA 1
ATOM 3765 C C . LYS B 1 106 ? -20.5 -37.688 -19.172 1 35.16 106 LYS B C 1
ATOM 3767 O O . LYS B 1 106 ? -20.219 -36.844 -18.312 1 35.16 106 LYS B O 1
ATOM 3772 N N . LYS B 1 107 ? -20.516 -38.938 -18.859 1 35.72 107 LYS B N 1
ATOM 3773 C CA . LYS B 1 107 ? -19.578 -39.531 -17.922 1 35.72 107 LYS B CA 1
ATOM 3774 C C . LYS B 1 107 ? -18.172 -39 -18.141 1 35.72 107 LYS B C 1
ATOM 3776 O O . LYS B 1 107 ? -17.641 -39.062 -19.266 1 35.72 107 LYS B O 1
ATOM 3781 N N . THR B 1 108 ? -17.734 -38 -17.406 1 35.72 108 THR B N 1
ATOM 3782 C CA . THR B 1 108 ? -16.312 -37.656 -17.344 1 35.72 108 THR B CA 1
ATOM 3783 C C . THR B 1 108 ? -15.469 -38.938 -17.297 1 35.72 108 THR B C 1
ATOM 3785 O O . THR B 1 108 ? -15.664 -39.781 -16.422 1 35.72 108 THR B O 1
ATOM 3788 N N . SER B 1 109 ? -15.117 -39.469 -18.406 1 34 109 SER B N 1
ATOM 3789 C CA . SER B 1 109 ? -14.25 -40.625 -18.547 1 34 109 SER B CA 1
ATOM 3790 C C . SER B 1 109 ? -13.172 -40.656 -17.469 1 34 109 SER B C 1
ATOM 3792 O O . SER B 1 109 ? -12.391 -39.719 -17.344 1 34 109 SER B O 1
ATOM 3794 N N . VAL B 1 110 ? -13.406 -41.25 -16.312 1 39.78 110 VAL B N 1
ATOM 3795 C CA . VAL B 1 110 ? -12.375 -41.625 -15.344 1 39.78 110 VAL B CA 1
ATOM 3796 C C . VAL B 1 110 ? -11.18 -42.25 -16.062 1 39.78 110 VAL B C 1
ATOM 3798 O O . VAL B 1 110 ? -11.297 -43.312 -16.656 1 39.78 110 VAL B O 1
ATOM 3801 N N . THR B 1 111 ? -10.258 -41.531 -16.672 1 45.44 111 THR B N 1
ATOM 3802 C CA . THR B 1 111 ? -9 -42.031 -17.219 1 45.44 111 THR B CA 1
ATOM 3803 C C . THR B 1 111 ? -8.422 -43.125 -16.328 1 45.44 111 THR B C 1
ATOM 3805 O O . THR B 1 111 ? -8.391 -42.969 -15.102 1 45.44 111 THR B O 1
ATOM 3808 N N . SER B 1 112 ? -8.227 -44.281 -16.719 1 47.69 112 SER B N 1
ATOM 3809 C CA . SER B 1 112 ? -7.57 -45.406 -16.047 1 47.69 112 SER B CA 1
ATOM 3810 C C . SER B 1 112 ? -6.238 -45 -15.438 1 47.69 112 SER B C 1
ATOM 3812 O O . SER B 1 112 ? -5.598 -44.062 -15.914 1 47.69 112 SER B O 1
ATOM 3814 N N . SER B 1 113 ? -5.902 -45.438 -14.125 1 53.53 113 SER B N 1
ATOM 3815 C CA . SER B 1 113 ? -4.703 -45.188 -13.328 1 53.53 113 SER B CA 1
ATOM 3816 C C . SER B 1 113 ? -3.441 -45.344 -14.18 1 53.53 113 SER B C 1
ATOM 3818 O O . SER B 1 113 ? -2.488 -44.562 -14 1 53.53 113 SER B O 1
ATOM 3820 N N . ALA B 1 114 ? -3.246 -46.344 -15.023 1 58.47 114 ALA B N 1
ATOM 3821 C CA . ALA B 1 114 ? -2.029 -46.562 -15.797 1 58.47 114 ALA B CA 1
ATOM 3822 C C . ALA B 1 114 ? -1.76 -45.438 -16.766 1 58.47 114 ALA B C 1
ATOM 3824 O O . ALA B 1 114 ? -0.618 -45.219 -17.188 1 58.47 114 ALA B O 1
ATOM 3825 N N . SER B 1 115 ? -2.689 -44.531 -16.969 1 79.81 115 SER B N 1
ATOM 3826 C CA . SER B 1 115 ? -2.607 -43.531 -18.016 1 79.81 115 SER B CA 1
ATOM 3827 C C . SER B 1 115 ? -2.275 -42.156 -17.406 1 79.81 115 SER B C 1
ATOM 3829 O O . SER B 1 115 ? -2.1 -41.188 -18.141 1 79.81 115 SER B O 1
ATOM 3831 N N . LEU B 1 116 ? -1.913 -42.312 -16.172 1 91.69 116 LEU B N 1
ATOM 3832 C CA . LEU B 1 116 ? -1.625 -41.031 -15.523 1 91.69 116 LEU B CA 1
ATOM 3833 C C . LEU B 1 116 ? -0.254 -40.5 -15.938 1 91.69 116 LEU B C 1
ATOM 3835 O O . LEU B 1 116 ? 0.702 -41.281 -16.047 1 91.69 116 LEU B O 1
ATOM 3839 N N . ALA B 1 117 ? -0.174 -39.188 -16.109 1 96.12 117 ALA B N 1
ATOM 3840 C CA . ALA B 1 117 ? 1.055 -38.562 -16.562 1 96.12 117 ALA B CA 1
ATOM 3841 C C . ALA B 1 117 ? 2.186 -38.75 -15.562 1 96.12 117 ALA B C 1
ATOM 3843 O O . ALA B 1 117 ? 3.355 -38.844 -15.945 1 96.12 117 ALA B O 1
ATOM 3844 N N . ILE B 1 118 ? 1.88 -38.906 -14.328 1 97.12 118 ILE B N 1
ATOM 3845 C CA . ILE B 1 118 ? 2.871 -39.031 -13.266 1 97.12 118 ILE B CA 1
ATOM 3846 C C . ILE B 1 118 ? 3.699 -40.281 -13.477 1 97.12 118 ILE B C 1
ATOM 3848 O O . ILE B 1 118 ? 4.867 -40.344 -13.094 1 97.12 118 ILE B O 1
ATOM 3852 N N . ASN B 1 119 ? 3.141 -41.281 -14.086 1 95.19 119 ASN B N 1
ATOM 3853 C CA . ASN B 1 119 ? 3.822 -42.531 -14.344 1 95.19 119 ASN B CA 1
ATOM 3854 C C . ASN B 1 119 ? 4.844 -42.406 -15.469 1 95.19 119 ASN B C 1
ATOM 3856 O O . ASN B 1 119 ? 5.715 -43.281 -15.625 1 95.19 119 ASN B O 1
ATOM 3860 N N . ALA B 1 120 ? 4.703 -41.375 -16.25 1 96.25 120 ALA B N 1
ATOM 3861 C CA . ALA B 1 120 ? 5.617 -41.125 -17.359 1 96.25 120 ALA B CA 1
ATOM 3862 C C . ALA B 1 120 ? 6.82 -40.312 -16.922 1 96.25 120 ALA B C 1
ATOM 3864 O O . ALA B 1 120 ? 7.754 -40.094 -17.703 1 96.25 120 ALA B O 1
ATOM 3865 N N . LEU B 1 121 ? 6.738 -39.75 -15.812 1 95.5 121 LEU B N 1
ATOM 3866 C CA . LEU B 1 121 ? 7.828 -38.969 -15.25 1 95.5 121 LEU B CA 1
ATOM 3867 C C . LEU B 1 121 ? 8.844 -39.875 -14.547 1 95.5 121 LEU B C 1
ATOM 3869 O O . LEU B 1 121 ? 8.523 -40.5 -13.539 1 95.5 121 LEU B O 1
ATOM 3873 N N . LYS B 1 122 ? 10.016 -39.875 -15.156 1 92.5 122 LYS B N 1
ATOM 3874 C CA . LYS B 1 122 ? 11.055 -40.781 -14.641 1 92.5 122 LYS B CA 1
ATOM 3875 C C . LYS B 1 122 ? 12.305 -40 -14.242 1 92.5 122 LYS B C 1
ATOM 3877 O O . LYS B 1 122 ? 12.617 -38.969 -14.844 1 92.5 122 LYS B O 1
ATOM 3882 N N . GLY B 1 123 ? 12.844 -40.312 -13.211 1 88.88 123 GLY B N 1
ATOM 3883 C CA . GLY B 1 123 ? 14.07 -39.688 -12.734 1 88.88 123 GLY B CA 1
ATOM 3884 C C . GLY B 1 123 ? 14.625 -40.344 -11.484 1 88.88 123 GLY B C 1
ATOM 3885 O O . GLY B 1 123 ? 13.984 -41.219 -10.906 1 88.88 123 GLY B O 1
ATOM 3886 N N . LYS B 1 124 ? 15.852 -39.875 -11.156 1 88.19 124 LYS B N 1
ATOM 3887 C CA . LYS B 1 124 ? 16.562 -40.531 -10.062 1 88.19 124 LYS B CA 1
ATOM 3888 C C . LYS B 1 124 ? 16.266 -39.844 -8.734 1 88.19 124 LYS B C 1
ATOM 3890 O O . LYS B 1 124 ? 16.484 -40.438 -7.664 1 88.19 124 LYS B O 1
ATOM 3895 N N . VAL B 1 125 ? 15.781 -38.656 -8.836 1 95.81 125 VAL B N 1
ATOM 3896 C CA . VAL B 1 125 ? 15.68 -37.875 -7.609 1 95.81 125 VAL B CA 1
ATOM 3897 C C . VAL B 1 125 ? 14.25 -37.344 -7.453 1 95.81 125 VAL B C 1
ATOM 3899 O O . VAL B 1 125 ? 13.688 -36.781 -8.398 1 95.81 125 VAL B O 1
ATOM 3902 N N . LYS B 1 126 ? 13.703 -37.562 -6.285 1 97.62 126 LYS B N 1
ATOM 3903 C CA . LYS B 1 126 ? 12.398 -37 -5.953 1 97.62 126 LYS B CA 1
ATOM 3904 C C . LYS B 1 126 ? 12.523 -35.562 -5.469 1 97.62 126 LYS B C 1
ATOM 3906 O O . LYS B 1 126 ? 13.586 -35.156 -4.992 1 97.62 126 LYS B O 1
ATOM 3911 N N . VAL B 1 127 ? 11.422 -34.812 -5.566 1 98.44 127 VAL B N 1
ATOM 3912 C CA . VAL B 1 127 ? 11.398 -33.406 -5.102 1 98.44 127 VAL B CA 1
ATOM 3913 C C . VAL B 1 127 ? 11.773 -33.344 -3.625 1 98.44 127 VAL B C 1
ATOM 3915 O O . VAL B 1 127 ? 12.594 -32.531 -3.221 1 98.44 127 VAL B O 1
ATOM 3918 N N . GLY B 1 128 ? 11.227 -34.25 -2.877 1 98.44 128 GLY B N 1
ATOM 3919 C CA . GLY B 1 128 ? 11.469 -34.25 -1.442 1 98.44 128 GLY B CA 1
ATOM 3920 C C . GLY B 1 128 ? 12.922 -34.469 -1.081 1 98.44 128 GLY B C 1
ATOM 3921 O O . GLY B 1 128 ? 13.375 -34.031 -0.021 1 98.44 128 GLY B O 1
ATOM 3922 N N . GLU B 1 129 ? 13.648 -35.125 -1.918 1 97.81 129 GLU B N 1
ATOM 3923 C CA . GLU B 1 129 ? 15.062 -35.375 -1.676 1 97.81 129 GLU B CA 1
ATOM 3924 C C . GLU B 1 129 ? 15.906 -34.125 -1.907 1 97.81 129 GLU B C 1
ATOM 3926 O O . GLU B 1 129 ? 17.016 -34 -1.375 1 97.81 129 GLU B O 1
ATOM 3931 N N . ARG B 1 130 ? 15.398 -33.25 -2.705 1 97 130 ARG B N 1
ATOM 3932 C CA . ARG B 1 130 ? 16.109 -32 -2.998 1 97 130 ARG B CA 1
ATOM 3933 C C . ARG B 1 130 ? 15.602 -30.859 -2.123 1 97 130 ARG B C 1
ATOM 3935 O O . ARG B 1 130 ? 16.234 -29.812 -2.035 1 97 130 ARG B O 1
ATOM 3942 N N . TYR B 1 131 ? 14.5 -31.109 -1.529 1 98.12 131 TYR B N 1
ATOM 3943 C CA . TYR B 1 131 ? 13.812 -30.047 -0.82 1 98.12 131 TYR B CA 1
ATOM 3944 C C . TYR B 1 131 ? 14.258 -29.969 0.635 1 98.12 131 TYR B C 1
ATOM 3946 O O . TYR B 1 131 ? 14.344 -31 1.315 1 98.12 131 TYR B O 1
ATOM 3954 N N . GLU B 1 132 ? 14.625 -28.766 1.068 1 97.88 132 GLU B N 1
ATOM 3955 C CA . GLU B 1 132 ? 14.891 -28.484 2.477 1 97.88 132 GLU B CA 1
ATOM 3956 C C . GLU B 1 132 ? 13.75 -27.703 3.115 1 97.88 132 GLU B C 1
ATOM 3958 O O . GLU B 1 132 ? 13.578 -26.516 2.852 1 97.88 132 GLU B O 1
ATOM 3963 N N . SER B 1 133 ? 13.039 -28.375 4.035 1 98 133 SER B N 1
ATOM 3964 C CA . SER B 1 133 ? 11.867 -27.781 4.656 1 98 133 SER B CA 1
ATOM 3965 C C . SER B 1 133 ? 12.25 -26.641 5.598 1 98 133 SER B C 1
ATOM 3967 O O . SER B 1 133 ? 13.375 -26.594 6.098 1 98 133 SER B O 1
ATOM 3969 N N . GLY B 1 134 ? 11.266 -25.75 5.789 1 98.19 134 GLY B N 1
ATOM 3970 C CA . GLY B 1 134 ? 11.453 -24.641 6.707 1 98.19 134 GLY B CA 1
ATOM 3971 C C . GLY B 1 134 ? 11.836 -23.344 6.008 1 98.19 134 GLY B C 1
ATOM 3972 O O . GLY B 1 134 ? 11.898 -23.297 4.777 1 98.19 134 GLY B O 1
ATOM 3973 N N . PHE B 1 135 ? 12 -22.328 6.824 1 98.56 135 PHE B N 1
ATOM 3974 C CA . PHE B 1 135 ? 12.297 -20.984 6.336 1 98.56 135 PHE B CA 1
ATOM 3975 C C . PHE B 1 135 ? 13.32 -20.297 7.23 1 98.56 135 PHE B C 1
ATOM 3977 O O . PHE B 1 135 ? 13.273 -20.422 8.453 1 98.56 135 PHE B O 1
ATOM 3984 N N . SER B 1 136 ? 14.25 -19.656 6.637 1 97.75 136 SER B N 1
ATOM 3985 C CA . SER B 1 136 ? 15.172 -18.844 7.441 1 97.75 136 SER B CA 1
ATOM 3986 C C . SER B 1 136 ? 14.492 -17.578 7.941 1 97.75 136 SER B C 1
ATOM 3988 O O . SER B 1 136 ? 14.797 -17.094 9.031 1 97.75 136 SER B O 1
ATOM 3990 N N . VAL B 1 137 ? 13.617 -17 7.141 1 97.94 137 VAL B N 1
ATOM 3991 C CA . VAL B 1 137 ? 12.758 -15.883 7.512 1 97.94 137 VAL B CA 1
ATOM 3992 C C . VAL B 1 137 ? 11.32 -16.172 7.09 1 97.94 137 VAL B C 1
ATOM 3994 O O . VAL B 1 137 ? 10.93 -15.867 5.961 1 97.94 137 VAL B O 1
ATOM 3997 N N . PRO B 1 138 ? 10.516 -16.703 7.949 1 98.19 138 PRO B N 1
ATOM 3998 C CA . PRO B 1 138 ? 9.188 -17.188 7.555 1 98.19 138 PRO B CA 1
ATOM 3999 C C . PRO B 1 138 ? 8.18 -16.047 7.398 1 98.19 138 PRO B C 1
ATOM 4001 O O . PRO B 1 138 ? 7.191 -16.188 6.676 1 98.19 138 PRO B O 1
ATOM 4004 N N . GLN B 1 139 ? 8.43 -14.883 8.086 1 97.75 139 GLN B N 1
ATOM 4005 C CA . GLN B 1 139 ? 7.461 -13.797 8.102 1 97.75 139 GLN B CA 1
ATOM 4006 C C . GLN B 1 139 ? 6.059 -14.312 8.414 1 97.75 139 GLN B C 1
ATOM 4008 O O . GLN B 1 139 ? 5.105 -14.008 7.691 1 97.75 139 GLN B O 1
ATOM 4013 N N . GLU B 1 140 ? 5.91 -15.086 9.438 1 97.5 140 GLU B N 1
ATOM 4014 C CA . GLU B 1 140 ? 4.641 -15.727 9.766 1 97.5 140 GLU B CA 1
ATOM 4015 C C . GLU B 1 140 ? 3.588 -14.695 10.164 1 97.5 140 GLU B C 1
ATOM 4017 O O . GLU B 1 140 ? 2.389 -14.945 10.023 1 97.5 140 GLU B O 1
ATOM 4022 N N . GLU B 1 141 ? 4.023 -13.461 10.531 1 95.44 141 GLU B N 1
ATOM 4023 C CA . GLU B 1 141 ? 3.115 -12.414 10.984 1 95.44 141 GLU B CA 1
ATOM 4024 C C . GLU B 1 141 ? 2.311 -11.836 9.828 1 95.44 141 GLU B C 1
ATOM 4026 O O . GLU B 1 141 ? 1.334 -11.117 10.039 1 95.44 141 GLU B O 1
ATOM 4031 N N . LEU B 1 142 ? 2.699 -12.164 8.609 1 97.31 142 LEU B N 1
ATOM 4032 C CA . LEU B 1 142 ? 1.969 -11.672 7.449 1 97.31 142 LEU B CA 1
ATOM 4033 C C . LEU B 1 142 ? 0.543 -12.219 7.434 1 97.31 142 LEU B C 1
ATOM 4035 O O . LEU B 1 142 ? -0.377 -11.547 6.965 1 97.31 142 LEU B O 1
ATOM 4039 N N . CYS B 1 143 ? 0.434 -13.453 7.887 1 98.12 143 CYS B N 1
ATOM 4040 C CA . CYS B 1 143 ? -0.881 -14.078 7.852 1 98.12 143 CYS B CA 1
ATOM 4041 C C . CYS B 1 143 ? -1.471 -14.195 9.25 1 98.12 143 CYS B C 1
ATOM 4043 O O . CYS B 1 143 ? -1.223 -15.172 9.953 1 98.12 143 CYS B O 1
ATOM 4045 N N . LEU B 1 144 ? -2.328 -13.234 9.539 1 95.31 144 LEU B N 1
ATOM 4046 C CA . LEU B 1 144 ? -2.943 -13.203 10.859 1 95.31 144 LEU B CA 1
ATOM 4047 C C . LEU B 1 144 ? -4.07 -14.227 10.961 1 95.31 144 LEU B C 1
ATOM 4049 O O . LEU B 1 144 ? -4.797 -14.453 9.992 1 95.31 144 LEU B O 1
ATOM 4053 N N . ASN B 1 145 ? -4.168 -14.859 12.094 1 96.38 145 ASN B N 1
ATOM 4054 C CA . ASN B 1 145 ? -5.238 -15.805 12.383 1 96.38 145 ASN B CA 1
ATOM 4055 C C . ASN B 1 145 ? -5.293 -16.922 11.344 1 96.38 145 ASN B C 1
ATOM 4057 O O . ASN B 1 145 ? -6.375 -17.344 10.93 1 96.38 145 ASN B O 1
ATOM 4061 N N . ASN B 1 146 ? -4.219 -17.297 10.82 1 97.69 146 ASN B N 1
ATOM 4062 C CA . ASN B 1 146 ? -4.055 -18.391 9.867 1 97.69 146 ASN B CA 1
ATOM 4063 C C . ASN B 1 146 ? -4.801 -18.125 8.57 1 97.69 146 ASN B C 1
ATOM 4065 O O . ASN B 1 146 ? -5.168 -19.062 7.855 1 97.69 146 ASN B O 1
ATOM 4069 N N . GLY B 1 147 ? -5.152 -16.875 8.352 1 97.69 147 GLY B N 1
ATOM 4070 C CA . GLY B 1 147 ? -5.738 -16.453 7.086 1 97.69 147 GLY B CA 1
ATOM 4071 C C . GLY B 1 147 ? -7.246 -16.609 7.047 1 97.69 147 GLY B C 1
ATOM 4072 O O . GLY B 1 147 ? -7.848 -16.625 5.969 1 97.69 147 GLY B O 1
ATOM 4073 N N . ARG B 1 148 ? -7.898 -16.688 8.141 1 96.94 148 ARG B N 1
ATOM 4074 C CA . ARG B 1 148 ? -9.328 -16.969 8.203 1 96.94 148 ARG B CA 1
ATOM 4075 C C . ARG B 1 148 ? -10.133 -15.859 7.535 1 96.94 148 ARG B C 1
ATOM 4077 O O . ARG B 1 148 ? -11.188 -16.125 6.941 1 96.94 148 ARG B O 1
ATOM 4084 N N . GLU B 1 149 ? -9.633 -14.664 7.57 1 95.69 149 GLU B N 1
ATOM 4085 C CA . GLU B 1 149 ? -10.383 -13.523 7.047 1 95.69 149 GLU B CA 1
ATOM 4086 C C . GLU B 1 149 ? -9.938 -13.18 5.629 1 95.69 149 GLU B C 1
ATOM 4088 O O . GLU B 1 149 ? -10.43 -12.219 5.031 1 95.69 149 GLU B O 1
ATOM 4093 N N . LEU B 1 150 ? -9.055 -13.977 5.039 1 97.69 150 LEU B N 1
ATOM 4094 C CA . LEU B 1 150 ? -8.477 -13.641 3.742 1 97.69 150 LEU B CA 1
ATOM 4095 C C . LEU B 1 150 ? -9.367 -14.141 2.609 1 97.69 150 LEU B C 1
ATOM 4097 O O . LEU B 1 150 ? -9.844 -15.281 2.641 1 97.69 150 LEU B O 1
ATOM 4101 N N . LYS B 1 151 ? -9.547 -13.25 1.702 1 97.81 151 LYS B N 1
ATOM 4102 C CA . LYS B 1 151 ? -10.133 -13.656 0.43 1 97.81 151 LYS B CA 1
ATOM 4103 C C . LYS B 1 151 ? -9.086 -14.289 -0.485 1 97.81 151 LYS B C 1
ATOM 4105 O O . LYS B 1 151 ? -9.375 -15.25 -1.194 1 97.81 151 LYS B O 1
ATOM 4110 N N . VAL B 1 152 ? -7.918 -13.688 -0.417 1 98.56 152 VAL B N 1
ATOM 4111 C CA . VAL B 1 152 ? -6.883 -14.203 -1.308 1 98.56 152 VAL B CA 1
ATOM 4112 C C . VAL B 1 152 ? -5.504 -13.93 -0.712 1 98.56 152 VAL B C 1
ATOM 4114 O O . VAL B 1 152 ? -5.262 -12.852 -0.166 1 98.56 152 VAL B O 1
ATOM 4117 N N . LEU B 1 153 ? -4.676 -14.93 -0.688 1 98.81 153 LEU B N 1
ATOM 4118 C CA . LEU B 1 153 ? -3.24 -14.828 -0.447 1 98.81 153 LEU B CA 1
ATOM 4119 C C . LEU B 1 153 ? -2.465 -14.852 -1.76 1 98.81 153 LEU B C 1
ATOM 4121 O O . LEU B 1 153 ? -2.637 -15.766 -2.572 1 98.81 153 LEU B O 1
ATOM 4125 N N . VAL B 1 154 ? -1.662 -13.781 -2.002 1 98.94 154 VAL B N 1
ATOM 4126 C CA . VAL B 1 154 ? -0.864 -13.711 -3.223 1 98.94 154 VAL B CA 1
ATOM 4127 C C . VAL B 1 154 ? 0.601 -13.992 -2.896 1 98.94 154 VAL B C 1
ATOM 4129 O O . VAL B 1 154 ? 1.229 -13.25 -2.141 1 98.94 154 VAL B O 1
ATOM 4132 N N . LEU B 1 155 ? 1.104 -15.062 -3.395 1 98.94 155 LEU B N 1
ATOM 4133 C CA . LEU B 1 155 ? 2.52 -15.398 -3.27 1 98.94 155 LEU B CA 1
ATOM 4134 C C . LEU B 1 155 ? 3.254 -15.148 -4.582 1 98.94 155 LEU B C 1
ATOM 4136 O O . LEU B 1 155 ? 2.879 -15.695 -5.621 1 98.94 155 LEU B O 1
ATOM 4140 N N . ILE B 1 156 ? 4.27 -14.32 -4.5 1 98.94 156 ILE B N 1
ATOM 4141 C CA . ILE B 1 156 ? 4.938 -13.828 -5.699 1 98.94 156 ILE B CA 1
ATOM 4142 C C . ILE B 1 156 ? 6.336 -14.422 -5.793 1 98.94 156 ILE B C 1
ATOM 4144 O O . ILE B 1 156 ? 7.176 -14.195 -4.918 1 98.94 156 ILE B O 1
ATOM 4148 N N . THR B 1 157 ? 6.551 -15.172 -6.844 1 98.56 157 THR B N 1
ATOM 4149 C CA . THR B 1 157 ? 7.887 -15.664 -7.156 1 98.56 157 THR B CA 1
ATOM 4150 C C . THR B 1 157 ? 8.797 -14.523 -7.602 1 98.56 157 THR B C 1
ATOM 4152 O O . THR B 1 157 ? 8.445 -13.766 -8.508 1 98.56 157 THR B O 1
ATOM 4155 N N . THR B 1 158 ? 9.953 -14.383 -6.945 1 98.62 158 THR B N 1
ATOM 4156 C CA . THR B 1 158 ? 10.906 -13.336 -7.305 1 98.62 158 THR B CA 1
ATOM 4157 C C . THR B 1 158 ? 12.336 -13.844 -7.145 1 98.62 158 THR B C 1
ATOM 4159 O O . THR B 1 158 ? 12.57 -14.898 -6.547 1 98.62 158 THR B O 1
ATOM 4162 N N . ALA B 1 159 ? 13.266 -13.211 -7.848 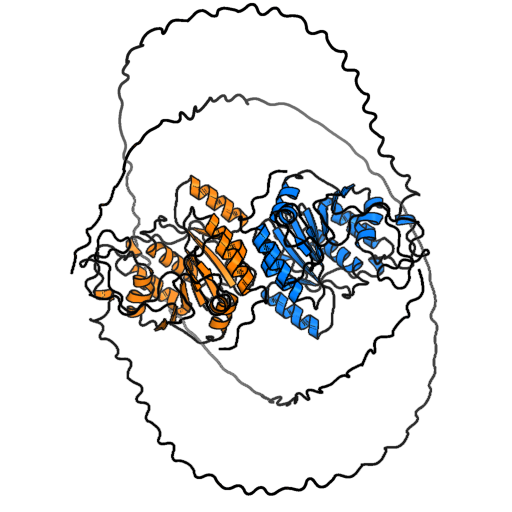1 98.31 159 ALA B N 1
ATOM 4163 C CA . ALA B 1 159 ? 14.688 -13.5 -7.68 1 98.31 159 ALA B CA 1
ATOM 4164 C C . ALA B 1 159 ? 15.336 -12.516 -6.703 1 98.31 159 ALA B C 1
ATOM 4166 O O . ALA B 1 159 ? 14.859 -11.391 -6.543 1 98.31 159 ALA B O 1
ATOM 4167 N N . PRO B 1 160 ? 16.391 -12.93 -6.078 1 98.25 160 PRO B N 1
ATOM 4168 C CA . PRO B 1 160 ? 17.031 -12.078 -5.078 1 98.25 160 PRO B CA 1
ATOM 4169 C C . PRO B 1 160 ? 17.469 -10.727 -5.652 1 98.25 160 PRO B C 1
ATOM 4171 O O . PRO B 1 160 ? 17.422 -9.711 -4.953 1 98.25 160 PRO B O 1
ATOM 4174 N N . ASP B 1 161 ? 17.875 -10.672 -6.871 1 98 161 ASP B N 1
ATOM 4175 C CA . ASP B 1 161 ? 18.406 -9.438 -7.441 1 98 161 ASP B CA 1
ATOM 4176 C C . ASP B 1 161 ? 17.297 -8.625 -8.117 1 98 161 ASP B C 1
ATOM 4178 O O . ASP B 1 161 ? 17.578 -7.641 -8.805 1 98 161 ASP B O 1
ATOM 4182 N N . HIS B 1 162 ? 16.062 -9.023 -7.906 1 98.38 162 HIS B N 1
ATOM 4183 C CA . HIS B 1 162 ? 14.938 -8.359 -8.57 1 98.38 162 HIS B CA 1
ATOM 4184 C C . HIS B 1 162 ? 14.312 -7.301 -7.664 1 98.38 162 HIS B C 1
ATOM 4186 O O . HIS B 1 162 ? 13.086 -7.23 -7.543 1 98.38 162 HIS B O 1
ATOM 4192 N N . GLU B 1 163 ? 15.102 -6.449 -7.07 1 98.06 163 GLU B N 1
ATOM 4193 C CA . GLU B 1 163 ? 14.594 -5.395 -6.195 1 98.06 163 GLU B CA 1
ATOM 4194 C C . GLU B 1 163 ? 13.672 -4.441 -6.957 1 98.06 163 GLU B C 1
ATOM 4196 O O . GLU B 1 163 ? 12.625 -4.043 -6.445 1 98.06 163 GLU B O 1
ATOM 4201 N N . LYS B 1 164 ? 14.031 -4.133 -8.125 1 97.69 164 LYS B N 1
ATOM 4202 C CA . LYS B 1 164 ? 13.25 -3.205 -8.945 1 97.69 164 LYS B CA 1
ATOM 4203 C C . LYS B 1 164 ? 11.867 -3.768 -9.242 1 97.69 164 LYS B C 1
ATOM 4205 O O . LYS B 1 164 ? 10.875 -3.037 -9.211 1 97.69 164 LYS B O 1
ATOM 4210 N N . HIS B 1 165 ? 11.797 -5.074 -9.516 1 98.44 165 HIS B N 1
ATOM 4211 C CA . HIS B 1 165 ? 10.508 -5.719 -9.758 1 98.44 165 HIS B CA 1
ATOM 4212 C C . HIS B 1 165 ? 9.633 -5.684 -8.516 1 98.44 165 HIS B C 1
ATOM 4214 O O . HIS B 1 165 ? 8.445 -5.367 -8.594 1 98.44 165 HIS B O 1
ATOM 4220 N N . ARG B 1 166 ? 10.211 -6.012 -7.379 1 98.5 166 ARG B N 1
ATOM 4221 C CA . ARG B 1 166 ? 9.469 -6.004 -6.125 1 98.5 166 ARG B CA 1
ATOM 4222 C C . ARG B 1 166 ? 8.984 -4.598 -5.789 1 98.5 166 ARG B C 1
ATOM 4224 O O . ARG B 1 166 ? 7.855 -4.418 -5.328 1 98.5 166 ARG B O 1
ATOM 4231 N N . THR B 1 167 ? 9.82 -3.631 -6.086 1 97.38 167 THR B N 1
ATOM 4232 C CA . THR B 1 167 ? 9.438 -2.244 -5.855 1 97.38 167 THR B CA 1
ATOM 4233 C C . THR B 1 167 ? 8.25 -1.856 -6.734 1 97.38 167 THR B C 1
ATOM 4235 O O . THR B 1 167 ? 7.309 -1.213 -6.27 1 97.38 167 THR B O 1
ATOM 4238 N N . ALA B 1 168 ? 8.273 -2.234 -7.996 1 97.62 168 ALA B N 1
ATOM 4239 C CA . ALA B 1 168 ? 7.184 -1.925 -8.914 1 97.62 168 ALA B CA 1
ATOM 4240 C C . ALA B 1 168 ? 5.871 -2.537 -8.43 1 97.62 168 ALA B C 1
ATOM 4242 O O . ALA B 1 168 ? 4.82 -1.892 -8.484 1 97.62 168 ALA B O 1
ATOM 4243 N N . VAL B 1 169 ? 5.969 -3.748 -7.957 1 98.19 169 VAL B N 1
ATOM 4244 C CA . VAL B 1 169 ? 4.785 -4.414 -7.43 1 98.19 169 VAL B CA 1
ATOM 4245 C C . VAL B 1 169 ? 4.254 -3.645 -6.223 1 98.19 169 VAL B C 1
ATOM 4247 O O . VAL B 1 169 ? 3.07 -3.291 -6.176 1 98.19 169 VAL B O 1
ATOM 4250 N N . ARG B 1 170 ? 5.121 -3.275 -5.277 1 96.88 170 ARG B N 1
ATOM 4251 C CA . ARG B 1 170 ? 4.723 -2.568 -4.062 1 96.88 170 ARG B CA 1
ATOM 4252 C C . ARG B 1 170 ? 4.066 -1.234 -4.402 1 96.88 170 ARG B C 1
ATOM 4254 O O . ARG B 1 170 ? 3.102 -0.83 -3.748 1 96.88 170 ARG B O 1
ATOM 4261 N N . GLN B 1 171 ? 4.562 -0.628 -5.41 1 96.5 171 GLN B N 1
ATOM 4262 C CA . GLN B 1 171 ? 4.152 0.744 -5.688 1 96.5 171 GLN B CA 1
ATOM 4263 C C . GLN B 1 171 ? 2.99 0.78 -6.68 1 96.5 171 GLN B C 1
ATOM 4265 O O . GLN B 1 171 ? 2.551 1.855 -7.09 1 96.5 171 GLN B O 1
ATOM 4270 N N . THR B 1 172 ? 2.488 -0.377 -7.066 1 97.5 172 THR B N 1
ATOM 4271 C CA . THR B 1 172 ? 1.318 -0.431 -7.934 1 97.5 172 THR B CA 1
ATOM 4272 C C . THR B 1 172 ? 0.268 -1.383 -7.367 1 97.5 172 THR B C 1
ATOM 4274 O O . THR B 1 172 ? -0.388 -1.071 -6.371 1 97.5 172 THR B O 1
ATOM 4277 N N . TRP B 1 173 ? 0.15 -2.641 -8.023 1 97.81 173 TRP B N 1
ATOM 4278 C CA . TRP B 1 173 ? -0.972 -3.488 -7.629 1 97.81 173 TRP B CA 1
ATOM 4279 C C . TRP B 1 173 ? -0.747 -4.082 -6.242 1 97.81 173 TRP B C 1
ATOM 4281 O O . TRP B 1 173 ? -1.691 -4.547 -5.602 1 97.81 173 TRP B O 1
ATOM 4291 N N . GLY B 1 174 ? 0.428 -4 -5.711 1 96.5 174 GLY B N 1
ATOM 4292 C CA . GLY B 1 174 ? 0.708 -4.43 -4.352 1 96.5 174 GLY B CA 1
ATOM 4293 C C . GLY B 1 174 ? 0.024 -3.572 -3.303 1 96.5 174 GLY B C 1
ATOM 4294 O O . GLY B 1 174 ? -0.062 -3.959 -2.137 1 96.5 174 GLY B O 1
ATOM 4295 N N . HIS B 1 175 ? -0.569 -2.523 -3.744 1 91 175 HIS B N 1
ATOM 4296 C CA . HIS B 1 175 ? -1.274 -1.606 -2.854 1 91 175 HIS B CA 1
ATOM 4297 C C . HIS B 1 175 ? -2.426 -2.307 -2.143 1 91 175 HIS B C 1
ATOM 4299 O O . HIS B 1 175 ? -2.766 -1.958 -1.009 1 91 175 HIS B O 1
ATOM 4305 N N . PHE B 1 176 ? -2.889 -3.191 -2.742 1 95 176 PHE B N 1
ATOM 4306 C CA . PHE B 1 176 ? -4.098 -3.832 -2.236 1 95 176 PHE B CA 1
ATOM 4307 C C . PHE B 1 176 ? -3.781 -4.711 -1.031 1 95 176 PHE B C 1
ATOM 4309 O O . PHE B 1 176 ? -4.688 -5.168 -0.336 1 95 176 PHE B O 1
ATOM 4316 N N . SER B 1 177 ? -2.475 -4.852 -0.749 1 94.19 177 SER B N 1
ATOM 4317 C CA . SER B 1 177 ? -2.094 -5.547 0.477 1 94.19 177 SER B CA 1
ATOM 4318 C C . SER B 1 177 ? -2.408 -4.707 1.71 1 94.19 177 SER B C 1
ATOM 4320 O O . SER B 1 177 ? -2.305 -5.191 2.84 1 94.19 177 SER B O 1
ATOM 4322 N N . GLY B 1 178 ? -2.807 -3.502 1.496 1 93.12 178 GLY B N 1
ATOM 4323 C CA . GLY B 1 178 ? -3.301 -2.674 2.584 1 93.12 178 GLY B CA 1
ATOM 4324 C C . GLY B 1 178 ? -4.656 -3.117 3.102 1 93.12 178 GLY B C 1
ATOM 4325 O O . GLY B 1 178 ? -5.07 -2.719 4.195 1 93.12 178 GLY B O 1
ATOM 4326 N N . ARG B 1 179 ? -5.344 -3.881 2.352 1 95.88 179 ARG B N 1
ATOM 4327 C CA . ARG B 1 179 ? -6.605 -4.465 2.785 1 95.88 179 ARG B CA 1
ATOM 4328 C C . ARG B 1 179 ? -6.371 -5.605 3.77 1 95.88 179 ARG B C 1
ATOM 4330 O O . ARG B 1 179 ? -5.422 -6.375 3.623 1 95.88 179 ARG B O 1
ATOM 4337 N N . LYS B 1 180 ? -7.324 -5.789 4.621 1 96.31 180 LYS B N 1
ATOM 4338 C CA . LYS B 1 180 ? -7.191 -6.848 5.617 1 96.31 180 LYS B CA 1
ATOM 4339 C C . LYS B 1 180 ? -7.512 -8.211 5.016 1 96.31 180 LYS B C 1
ATOM 4341 O O . LYS B 1 180 ? -7.148 -9.242 5.578 1 96.31 180 LYS B O 1
ATOM 4346 N N . ASP B 1 181 ? -8.227 -8.195 3.891 1 97.5 181 ASP B N 1
ATOM 4347 C CA . ASP B 1 181 ? -8.641 -9.477 3.318 1 97.5 181 ASP B CA 1
ATOM 4348 C C . ASP B 1 181 ? -7.703 -9.898 2.188 1 97.5 181 ASP B C 1
ATOM 4350 O O . ASP B 1 181 ? -8.016 -10.82 1.431 1 97.5 181 ASP B O 1
ATOM 4354 N N . VAL B 1 182 ? -6.613 -9.211 2.002 1 98.06 182 VAL B N 1
ATOM 4355 C CA . VAL B 1 182 ? -5.594 -9.539 1.012 1 98.06 182 VAL B CA 1
ATOM 4356 C C . VAL B 1 182 ? -4.215 -9.531 1.667 1 98.06 182 VAL B C 1
ATOM 4358 O O . VAL B 1 182 ? -3.873 -8.602 2.396 1 98.06 182 VAL B O 1
ATOM 4361 N N . VAL B 1 183 ? -3.457 -10.57 1.434 1 98.25 183 VAL B N 1
ATOM 4362 C CA . VAL B 1 183 ? -2.062 -10.602 1.859 1 98.25 183 VAL B CA 1
ATOM 4363 C C . VAL B 1 183 ? -1.165 -10.914 0.664 1 98.25 183 VAL B C 1
ATOM 4365 O O . VAL B 1 183 ? -1.535 -11.703 -0.209 1 98.25 183 VAL B O 1
ATOM 4368 N N . MET B 1 184 ? -0.035 -10.219 0.569 1 98.31 184 MET B N 1
ATOM 4369 C CA . MET B 1 184 ? 0.952 -10.477 -0.475 1 98.31 184 MET B CA 1
ATOM 4370 C C . MET B 1 184 ? 2.334 -10.703 0.127 1 98.31 184 MET B C 1
ATOM 4372 O O . MET B 1 184 ? 2.709 -10.039 1.098 1 98.31 184 MET B O 1
ATOM 4376 N N . ALA B 1 185 ? 3.047 -11.625 -0.438 1 98.75 185 ALA B N 1
ATOM 4377 C CA . ALA B 1 185 ? 4.422 -11.875 -0.007 1 98.75 185 ALA B CA 1
ATOM 4378 C C . ALA B 1 185 ? 5.289 -12.32 -1.178 1 98.75 185 ALA B C 1
ATOM 4380 O O . ALA B 1 185 ? 4.809 -13 -2.09 1 98.75 185 ALA B O 1
ATOM 4381 N N . PHE B 1 186 ? 6.531 -11.922 -1.093 1 98.88 186 PHE B N 1
ATOM 4382 C CA . PHE B 1 186 ? 7.539 -12.352 -2.051 1 98.88 186 PHE B CA 1
ATOM 4383 C C . PHE B 1 186 ? 8.289 -13.578 -1.53 1 98.88 186 PHE B C 1
ATOM 4385 O O . PHE B 1 186 ? 8.594 -13.664 -0.34 1 98.88 186 PHE B O 1
ATOM 4392 N N . MET B 1 187 ? 8.602 -14.547 -2.414 1 98.81 187 MET B N 1
ATOM 4393 C CA . MET B 1 187 ? 9.359 -15.75 -2.055 1 98.81 187 MET B CA 1
ATOM 4394 C C . MET B 1 187 ? 10.734 -15.742 -2.707 1 98.81 187 MET B C 1
ATOM 4396 O O . MET B 1 187 ? 10.852 -15.602 -3.926 1 98.81 187 MET B O 1
ATOM 4400 N N . VAL B 1 188 ? 11.727 -15.812 -1.835 1 98.75 188 VAL B N 1
ATOM 4401 C CA . VAL B 1 188 ? 13.094 -15.961 -2.326 1 98.75 188 VAL B CA 1
ATOM 4402 C C . VAL B 1 188 ? 13.758 -17.156 -1.647 1 98.75 188 VAL B C 1
ATOM 4404 O O . VAL B 1 188 ? 13.234 -17.688 -0.67 1 98.75 188 VAL B O 1
ATOM 4407 N N . GLY B 1 189 ? 14.859 -17.672 -2.271 1 98.44 189 GLY B N 1
ATOM 4408 C CA . GLY B 1 189 ? 15.711 -18.688 -1.676 1 98.44 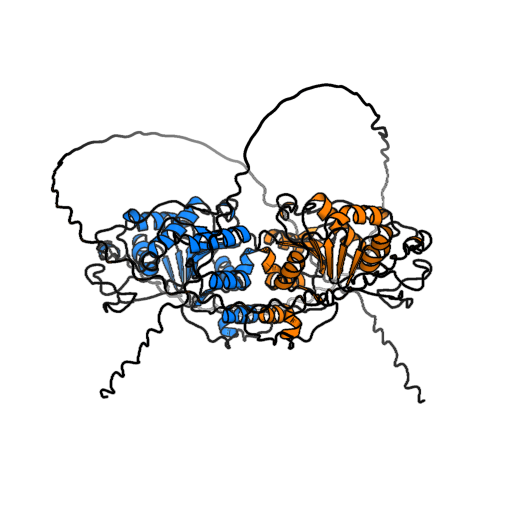189 GLY B CA 1
ATOM 4409 C C . GLY B 1 189 ? 17.047 -18.141 -1.214 1 98.44 189 GLY B C 1
ATOM 4410 O O . GLY B 1 189 ? 17.234 -16.922 -1.109 1 98.44 189 GLY B O 1
ATOM 4411 N N . ARG B 1 190 ? 17.922 -19.016 -0.931 1 97.69 190 ARG B N 1
ATOM 4412 C CA . ARG B 1 190 ? 19.297 -18.672 -0.541 1 97.69 190 ARG B CA 1
ATOM 4413 C C . ARG B 1 190 ? 20.047 -18.016 -1.697 1 97.69 190 ARG B C 1
ATOM 4415 O O . ARG B 1 190 ? 19.844 -18.391 -2.857 1 97.69 190 ARG B O 1
ATOM 4422 N N . THR B 1 191 ? 20.891 -17.078 -1.328 1 97.06 191 THR B N 1
ATOM 4423 C CA . THR B 1 191 ? 21.656 -16.344 -2.332 1 97.06 191 THR B CA 1
ATOM 4424 C C . THR B 1 191 ? 23 -15.906 -1.776 1 97.06 191 THR B C 1
ATOM 4426 O O . THR B 1 191 ? 23.406 -16.328 -0.694 1 97.06 191 THR B O 1
ATOM 4429 N N . SER B 1 192 ? 23.766 -15.078 -2.578 1 96.62 192 SER B N 1
ATOM 4430 C CA . SER B 1 192 ? 25.062 -14.586 -2.135 1 96.62 192 SER B CA 1
ATOM 4431 C C . SER B 1 192 ? 24.922 -13.703 -0.896 1 96.62 192 SER B C 1
ATOM 4433 O O . SER B 1 192 ? 23.844 -13.195 -0.608 1 96.62 192 SER B O 1
ATOM 4435 N N . GL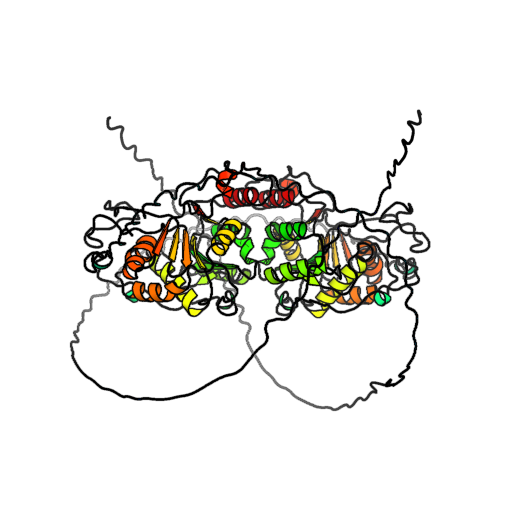N B 1 193 ? 26.031 -13.57 -0.253 1 96.5 193 GLN B N 1
ATOM 4436 C CA . GLN B 1 193 ? 26.047 -12.766 0.962 1 96.5 193 GLN B CA 1
ATOM 4437 C C . GLN B 1 193 ? 25.672 -11.312 0.667 1 96.5 193 GLN B C 1
ATOM 4439 O O . GLN B 1 193 ? 24.938 -10.688 1.438 1 96.5 193 GLN B O 1
ATOM 4444 N N . GLU B 1 194 ? 26.188 -10.836 -0.386 1 97.19 194 GLU B N 1
ATOM 4445 C CA . GLU B 1 194 ? 25.922 -9.453 -0.768 1 97.19 194 GLU B CA 1
ATOM 4446 C C . GLU B 1 194 ? 24.422 -9.25 -1.043 1 97.19 194 GLU B C 1
ATOM 4448 O O . GLU B 1 194 ? 23.828 -8.305 -0.533 1 97.19 194 GLU B O 1
ATOM 4453 N N . LEU B 1 195 ? 23.875 -10.109 -1.815 1 97.31 195 LEU B N 1
ATOM 4454 C CA . LEU B 1 195 ? 22.453 -10.008 -2.133 1 97.31 195 LEU B CA 1
ATOM 4455 C C . LEU B 1 195 ? 21.609 -10.242 -0.892 1 97.31 195 LEU B C 1
ATOM 4457 O O . LEU B 1 195 ? 20.562 -9.609 -0.724 1 97.31 195 LEU B O 1
ATOM 4461 N N . GLN B 1 196 ? 22.062 -11.148 -0.086 1 97.5 196 GLN B N 1
ATOM 4462 C CA . GLN B 1 196 ? 21.344 -11.414 1.153 1 97.5 196 GLN B CA 1
ATOM 4463 C C . GLN B 1 196 ? 21.266 -10.164 2.025 1 97.5 196 GLN B C 1
ATOM 4465 O O . GLN B 1 196 ? 20.219 -9.875 2.621 1 97.5 196 GLN B O 1
ATOM 4470 N N . ALA B 1 197 ? 22.328 -9.453 2.104 1 97.81 197 ALA B N 1
ATOM 4471 C CA . ALA B 1 197 ? 22.359 -8.227 2.9 1 97.81 197 ALA B CA 1
ATOM 4472 C C . ALA B 1 197 ? 21.344 -7.207 2.375 1 97.81 197 ALA B C 1
ATOM 4474 O O . ALA B 1 197 ? 20.656 -6.547 3.156 1 97.81 197 ALA B O 1
ATOM 4475 N N . ARG B 1 198 ? 21.25 -7.078 1.086 1 97.81 198 ARG B N 1
ATOM 4476 C CA . ARG B 1 198 ? 20.281 -6.168 0.472 1 97.81 198 ARG B CA 1
ATOM 4477 C C . ARG B 1 198 ? 18.844 -6.609 0.754 1 97.81 198 ARG B C 1
ATOM 4479 O O . ARG B 1 198 ? 17.984 -5.785 1.048 1 97.81 198 ARG B O 1
ATOM 4486 N N . LEU B 1 199 ? 18.641 -7.883 0.692 1 98.44 199 LEU B N 1
ATOM 4487 C CA . LEU B 1 199 ? 17.328 -8.43 0.985 1 98.44 199 LEU B CA 1
ATOM 4488 C C . LEU B 1 199 ? 16.953 -8.203 2.445 1 98.44 199 LEU B C 1
ATOM 4490 O O . LEU B 1 199 ? 15.789 -7.91 2.756 1 98.44 199 LEU B O 1
ATOM 4494 N N . ASP B 1 200 ? 17.938 -8.391 3.275 1 98 200 ASP B N 1
ATOM 4495 C CA . ASP B 1 200 ? 17.688 -8.172 4.699 1 98 200 ASP B CA 1
ATOM 4496 C C . ASP B 1 200 ? 17.281 -6.719 4.969 1 98 200 ASP B C 1
ATOM 4498 O O . ASP B 1 200 ? 16.344 -6.461 5.719 1 98 200 ASP B O 1
ATOM 4502 N N . GLN B 1 201 ? 17.969 -5.82 4.375 1 97.5 201 GLN B N 1
ATOM 4503 C CA . GLN B 1 201 ? 17.641 -4.406 4.527 1 97.5 201 GLN B CA 1
ATOM 4504 C C . GLN B 1 201 ? 16.234 -4.105 3.979 1 97.5 201 GLN B C 1
ATOM 4506 O O . GLN B 1 201 ? 15.469 -3.381 4.605 1 97.5 201 GLN B O 1
ATOM 4511 N N . GLU B 1 202 ? 15.984 -4.621 2.826 1 97.94 202 GLU B N 1
ATOM 4512 C CA . GLU B 1 202 ? 14.664 -4.461 2.232 1 97.94 202 GLU B CA 1
ATOM 4513 C C . GLU B 1 202 ? 13.57 -5.012 3.148 1 97.94 202 GLU B C 1
ATOM 4515 O O . GLU B 1 202 ? 12.531 -4.383 3.334 1 97.94 202 GLU B O 1
ATOM 4520 N N . ASN B 1 203 ? 13.875 -6.129 3.688 1 97.19 203 ASN B N 1
ATOM 4521 C CA . ASN B 1 203 ? 12.883 -6.809 4.516 1 97.19 203 ASN B CA 1
ATOM 4522 C C . ASN B 1 203 ? 12.719 -6.117 5.867 1 97.19 203 ASN B C 1
ATOM 4524 O O . ASN B 1 203 ? 11.68 -6.25 6.516 1 97.19 203 ASN B O 1
ATOM 4528 N N . GLU B 1 204 ? 13.727 -5.438 6.336 1 96.19 204 GLU B N 1
ATOM 4529 C CA . GLU B 1 204 ? 13.594 -4.594 7.52 1 96.19 204 GLU B CA 1
ATOM 4530 C C . GLU B 1 204 ? 12.586 -3.469 7.285 1 96.19 204 GLU B C 1
ATOM 4532 O O . GLU B 1 204 ? 11.852 -3.084 8.203 1 96.19 204 GLU B O 1
ATOM 4537 N N . LEU B 1 205 ? 12.555 -3.057 6.078 1 96.12 205 LEU B N 1
ATOM 4538 C CA . LEU B 1 205 ? 11.703 -1.924 5.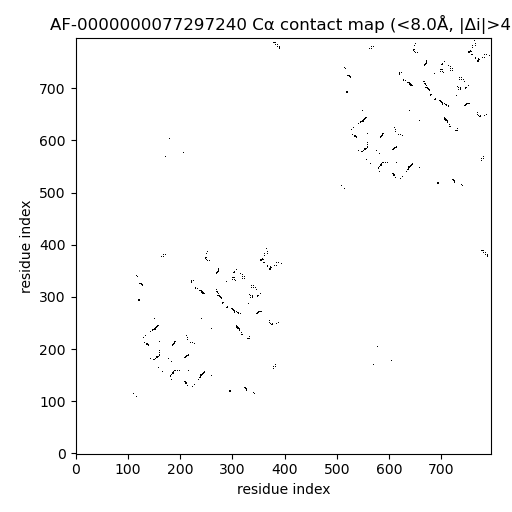723 1 96.12 205 LEU B CA 1
ATOM 4539 C C . LEU B 1 205 ? 10.281 -2.383 5.441 1 96.12 205 LEU B C 1
ATOM 4541 O O . LEU B 1 205 ? 9.32 -1.695 5.801 1 96.12 205 LEU B O 1
ATOM 4545 N N . TYR B 1 206 ? 10.055 -3.537 4.824 1 97.06 206 TYR B N 1
ATOM 4546 C CA . TYR B 1 206 ? 8.734 -3.887 4.316 1 97.06 206 TYR B CA 1
ATOM 4547 C C . TYR B 1 206 ? 8.188 -5.129 5.008 1 97.06 206 TYR B C 1
ATOM 4549 O O . TYR B 1 206 ? 6.977 -5.297 5.145 1 97.06 206 TYR B O 1
ATOM 4557 N N . GLY B 1 207 ? 9.062 -6.117 5.336 1 97.19 207 GLY B N 1
ATOM 4558 C CA . GLY B 1 207 ? 8.664 -7.328 6.031 1 97.19 207 GLY B CA 1
ATOM 4559 C C . GLY B 1 207 ? 7.801 -8.25 5.188 1 97.19 207 GLY B C 1
ATOM 4560 O O . GLY B 1 207 ? 6.957 -8.977 5.715 1 97.19 207 GLY B O 1
ATOM 4561 N N . ASP B 1 208 ? 7.996 -8.18 3.912 1 98.31 208 ASP B N 1
ATOM 4562 C CA . ASP B 1 208 ? 7.09 -8.945 3.062 1 98.31 208 ASP B CA 1
ATOM 4563 C C . ASP B 1 208 ? 7.852 -9.953 2.211 1 98.31 208 ASP B C 1
ATOM 4565 O O . ASP B 1 208 ? 7.328 -10.445 1.209 1 98.31 208 ASP B O 1
ATOM 4569 N N . ILE B 1 209 ? 9.102 -10.227 2.57 1 98.75 209 ILE B N 1
ATOM 4570 C CA . ILE B 1 209 ? 9.898 -11.211 1.836 1 98.75 209 ILE B CA 1
ATOM 4571 C C . ILE B 1 209 ? 10.086 -12.461 2.684 1 98.75 209 ILE B C 1
ATOM 4573 O O . ILE B 1 209 ? 10.648 -12.406 3.779 1 98.75 209 ILE B O 1
ATOM 4577 N N . ILE B 1 210 ? 9.609 -13.57 2.197 1 98.88 210 ILE B N 1
ATOM 4578 C CA . ILE B 1 210 ? 9.805 -14.875 2.82 1 98.88 210 ILE B CA 1
ATOM 4579 C C . ILE B 1 210 ? 11.055 -15.539 2.256 1 98.88 210 ILE B C 1
ATOM 4581 O O . ILE B 1 210 ? 11.227 -15.617 1.037 1 98.88 210 ILE B O 1
ATOM 4585 N N . HIS B 1 211 ? 11.906 -15.969 3.16 1 98.62 211 HIS B N 1
ATOM 4586 C CA . HIS B 1 211 ? 13.133 -16.641 2.744 1 98.62 211 HIS B CA 1
ATOM 4587 C C . HIS B 1 211 ? 13.062 -18.141 2.998 1 98.62 211 HIS B C 1
ATOM 4589 O O . HIS B 1 211 ? 13.039 -18.578 4.148 1 98.62 211 HIS B O 1
ATOM 4595 N N . ALA B 1 212 ? 13.062 -18.844 1.897 1 98.5 212 ALA B N 1
ATOM 4596 C CA . ALA B 1 212 ? 13.086 -20.297 1.985 1 98.5 212 ALA B CA 1
ATOM 4597 C C . ALA B 1 212 ? 14.516 -20.828 1.907 1 98.5 212 ALA B C 1
ATOM 4599 O O . ALA B 1 212 ? 15.469 -20.062 1.817 1 98.5 212 ALA B O 1
ATOM 4600 N N . ASN B 1 213 ? 14.68 -22.188 1.935 1 98.12 213 ASN B N 1
ATOM 4601 C CA . ASN B 1 213 ? 15.992 -22.766 2.174 1 98.12 213 ASN B CA 1
ATOM 4602 C C . ASN B 1 213 ? 16.609 -23.312 0.887 1 98.12 213 ASN B C 1
ATOM 4604 O O . ASN B 1 213 ? 17.75 -23.781 0.89 1 98.12 213 ASN B O 1
ATOM 4608 N N . PHE B 1 214 ? 15.961 -23.266 -0.208 1 97.44 214 PHE B N 1
ATOM 4609 C CA . PHE B 1 214 ? 16.516 -23.734 -1.471 1 97.44 214 PHE B CA 1
ATOM 4610 C C . PHE B 1 214 ? 17.484 -22.703 -2.053 1 97.44 214 PHE B C 1
ATOM 4612 O O . PHE B 1 214 ? 17.422 -21.531 -1.706 1 97.44 214 PHE B O 1
ATOM 4619 N N . PHE B 1 215 ? 18.312 -23.219 -2.869 1 96.31 215 PHE B N 1
ATOM 4620 C CA . PHE B 1 215 ? 19.156 -22.281 -3.596 1 96.31 215 PHE B CA 1
ATOM 4621 C C . PHE B 1 215 ? 18.375 -21.594 -4.719 1 96.31 215 PHE B C 1
ATOM 4623 O O . PHE B 1 215 ? 17.812 -22.281 -5.582 1 96.31 215 PHE B O 1
ATOM 4630 N N . ASP B 1 216 ? 18.453 -20.312 -4.695 1 97.12 216 ASP B N 1
ATOM 4631 C CA . ASP B 1 216 ? 17.594 -19.547 -5.605 1 97.12 216 ASP B CA 1
ATOM 4632 C C . ASP B 1 216 ? 18.203 -19.5 -7.008 1 97.12 216 ASP B C 1
ATOM 4634 O O . ASP B 1 216 ? 18.984 -18.594 -7.32 1 97.12 216 ASP B O 1
ATOM 4638 N N . HIS B 1 217 ? 17.812 -20.406 -7.75 1 93.69 217 HIS B N 1
ATOM 4639 C CA . HIS B 1 217 ? 18.172 -20.547 -9.156 1 93.69 217 HIS B CA 1
ATOM 4640 C C . HIS B 1 217 ? 16.969 -20.969 -9.992 1 93.69 217 HIS B C 1
ATOM 4642 O O . HIS B 1 217 ? 16.062 -21.656 -9.492 1 93.69 217 HIS B O 1
ATOM 4648 N N . TYR B 1 218 ? 17.031 -20.531 -11.195 1 90.38 218 TYR B N 1
ATOM 4649 C CA . TYR B 1 218 ? 15.883 -20.781 -12.047 1 90.38 218 TYR B CA 1
ATOM 4650 C C . TYR B 1 218 ? 15.562 -22.266 -12.125 1 90.38 218 TYR B C 1
ATOM 4652 O O . TYR B 1 218 ? 14.398 -22.672 -12.172 1 90.38 218 TYR B O 1
ATOM 4660 N N . SER B 1 219 ? 16.562 -23.078 -12.125 1 92.31 219 SER B N 1
ATOM 4661 C CA . SER B 1 219 ? 16.375 -24.531 -12.242 1 92.31 219 SER B CA 1
ATOM 4662 C C . SER B 1 219 ? 15.734 -25.109 -10.984 1 92.31 219 SER B C 1
ATOM 4664 O O . SER B 1 219 ? 15.328 -26.266 -10.969 1 92.31 219 SER B O 1
ATOM 4666 N N . ASN B 1 220 ? 15.609 -24.266 -9.961 1 96.44 220 ASN B N 1
ATOM 4667 C CA . ASN B 1 220 ? 15.031 -24.719 -8.703 1 96.44 220 ASN B CA 1
ATOM 4668 C C . ASN B 1 220 ? 13.656 -24.109 -8.461 1 96.44 220 ASN B C 1
ATOM 4670 O O . ASN B 1 220 ? 13.195 -24.031 -7.324 1 96.44 220 ASN B O 1
ATOM 4674 N N . LEU B 1 221 ? 13.016 -23.719 -9.539 1 97.38 221 LEU B N 1
ATOM 4675 C CA . LEU B 1 221 ? 11.727 -23.047 -9.43 1 97.38 221 LEU B CA 1
ATOM 4676 C C . LEU B 1 221 ? 10.695 -23.969 -8.773 1 97.38 221 LEU B C 1
ATOM 4678 O O . LEU B 1 221 ? 9.828 -23.5 -8.031 1 97.38 221 LEU B O 1
ATOM 4682 N N . THR B 1 222 ? 10.781 -25.234 -9.039 1 98.31 222 THR B N 1
ATOM 4683 C CA . THR B 1 222 ? 9.891 -26.203 -8.414 1 98.31 222 THR B CA 1
ATOM 4684 C C . THR B 1 222 ? 10.023 -26.172 -6.895 1 98.31 222 THR B C 1
ATOM 4686 O O . THR B 1 222 ? 9.023 -26.203 -6.172 1 98.31 222 THR B O 1
ATOM 4689 N N . LEU B 1 223 ? 11.211 -26.062 -6.418 1 98.75 223 LEU B N 1
ATOM 4690 C CA . LEU B 1 223 ? 11.445 -26.016 -4.98 1 98.75 223 LEU B CA 1
ATOM 4691 C C . LEU B 1 223 ? 10.867 -24.734 -4.379 1 98.75 223 LEU B C 1
ATOM 4693 O O . LEU B 1 223 ? 10.367 -24.75 -3.252 1 98.75 223 LEU B O 1
ATOM 4697 N N . LYS B 1 224 ? 10.945 -23.672 -5.117 1 98.62 224 LYS B N 1
ATOM 4698 C CA . LYS B 1 224 ? 10.344 -22.422 -4.676 1 98.62 224 LYS B CA 1
ATOM 4699 C C . LYS B 1 224 ? 8.828 -22.562 -4.535 1 98.62 224 LYS B C 1
ATOM 4701 O O . LYS B 1 224 ? 8.25 -22.141 -3.531 1 98.62 224 LYS B O 1
ATOM 4706 N N . THR B 1 225 ? 8.227 -23.156 -5.48 1 98.75 225 THR B N 1
ATOM 4707 C CA . THR B 1 225 ? 6.781 -23.344 -5.441 1 98.75 225 THR B CA 1
ATOM 4708 C C . THR B 1 225 ? 6.391 -24.281 -4.301 1 98.75 225 THR B C 1
ATOM 4710 O O . THR B 1 225 ? 5.41 -24.031 -3.598 1 98.75 225 THR B O 1
ATOM 4713 N N . VAL B 1 226 ? 7.164 -25.312 -4.102 1 98.81 226 VAL B N 1
ATOM 4714 C CA . VAL B 1 226 ? 6.906 -26.234 -2.994 1 98.81 226 VAL B CA 1
ATOM 4715 C C . VAL B 1 226 ? 7.047 -25.484 -1.667 1 98.81 226 VAL B C 1
ATOM 4717 O O . VAL B 1 226 ? 6.273 -25.719 -0.735 1 98.81 226 VAL B O 1
ATOM 4720 N N . SER B 1 227 ? 8.023 -24.594 -1.587 1 98.88 227 SER B N 1
ATOM 4721 C CA . SER B 1 227 ? 8.18 -23.766 -0.396 1 98.88 227 SER B CA 1
ATOM 4722 C C . SER B 1 227 ? 6.941 -22.906 -0.146 1 98.88 227 SER B C 1
ATOM 4724 O O . SER B 1 227 ? 6.551 -22.703 1.003 1 98.88 227 SER B O 1
ATOM 4726 N N . MET B 1 228 ? 6.371 -22.422 -1.223 1 98.81 228 MET B N 1
ATOM 4727 C CA . MET B 1 228 ? 5.145 -21.641 -1.095 1 98.81 228 MET B CA 1
ATOM 4728 C C . MET B 1 228 ? 4.027 -22.469 -0.473 1 98.81 228 MET B C 1
ATOM 4730 O O . MET B 1 228 ? 3.328 -22 0.428 1 98.81 228 MET B O 1
ATOM 4734 N N . PHE B 1 229 ? 3.928 -23.672 -0.939 1 98.88 229 PHE B N 1
ATOM 4735 C CA . PHE B 1 229 ? 2.883 -24.531 -0.415 1 98.88 229 PHE B CA 1
ATOM 4736 C C . PHE B 1 229 ? 3.146 -24.875 1.046 1 98.88 229 PHE B C 1
ATOM 4738 O O . PHE B 1 229 ? 2.219 -24.938 1.854 1 98.88 229 PHE B O 1
ATOM 4745 N N . GLU B 1 230 ? 4.375 -25.078 1.359 1 98.88 230 GLU B N 1
ATOM 4746 C CA . GLU B 1 230 ? 4.711 -25.312 2.762 1 98.88 230 GLU B CA 1
ATOM 4747 C C . GLU B 1 230 ? 4.336 -24.125 3.627 1 98.88 230 GLU B C 1
ATOM 4749 O O . GLU B 1 230 ? 3.803 -24.281 4.727 1 98.88 230 GLU B O 1
ATOM 4754 N N . TRP B 1 231 ? 4.648 -22.938 3.148 1 98.88 231 TRP B N 1
ATOM 4755 C CA . TRP B 1 231 ? 4.355 -21.734 3.906 1 98.88 231 TRP B CA 1
ATOM 4756 C C . TRP B 1 231 ? 2.859 -21.609 4.172 1 98.88 231 TRP B C 1
ATOM 4758 O O . TRP B 1 231 ? 2.447 -21.281 5.293 1 98.88 231 TRP B O 1
ATOM 4768 N N . VAL B 1 232 ? 2.064 -21.922 3.176 1 98.81 232 VAL B N 1
ATOM 4769 C CA . VAL B 1 232 ? 0.613 -21.812 3.291 1 98.81 232 VAL B CA 1
ATOM 4770 C C . VAL B 1 232 ? 0.097 -22.828 4.309 1 98.81 232 VAL B C 1
ATOM 4772 O O . VAL B 1 232 ? -0.654 -22.469 5.223 1 98.81 232 VAL B O 1
ATOM 4775 N N . LYS B 1 233 ? 0.478 -24.016 4.16 1 98.06 233 LYS B N 1
ATOM 4776 C CA . LYS B 1 233 ? -0.032 -25.047 5.043 1 98.06 233 LYS B CA 1
ATOM 4777 C C . LYS B 1 233 ? 0.379 -24.797 6.492 1 98.06 233 LYS B C 1
ATOM 4779 O O . LYS B 1 233 ? -0.335 -25.172 7.422 1 98.06 233 LYS B O 1
ATOM 4784 N N . THR B 1 234 ? 1.528 -24.156 6.668 1 98.38 234 THR B N 1
ATOM 4785 C CA . THR B 1 234 ? 2.084 -23.969 8 1 98.38 234 THR B CA 1
ATOM 4786 C C . THR B 1 234 ? 1.531 -22.703 8.648 1 98.38 234 THR B C 1
ATOM 4788 O O . THR B 1 234 ? 1.227 -22.688 9.844 1 98.38 234 THR B O 1
ATOM 4791 N N . TYR B 1 235 ? 1.37 -21.625 7.828 1 98.5 235 TYR B N 1
ATOM 4792 C CA . TYR B 1 235 ? 1.159 -20.328 8.469 1 98.5 235 TYR B CA 1
ATOM 4793 C C . TYR B 1 235 ? -0.141 -19.703 7.988 1 98.5 235 TYR B C 1
ATOM 4795 O O . TYR B 1 235 ? -0.586 -18.688 8.547 1 98.5 235 TYR B O 1
ATOM 4803 N N . CYS B 1 236 ? -0.785 -20.219 6.953 1 98.5 236 CYS B N 1
ATOM 4804 C CA . CYS B 1 236 ? -1.932 -19.531 6.367 1 98.5 236 CYS B CA 1
ATOM 4805 C C . CYS B 1 236 ? -2.914 -20.531 5.766 1 98.5 236 CYS B C 1
ATOM 4807 O O . CYS B 1 236 ? -3.389 -20.344 4.645 1 98.5 236 CYS B O 1
ATOM 4809 N N . SER B 1 237 ? -3.234 -21.578 6.449 1 97.62 237 SER B N 1
ATOM 4810 C CA . SER B 1 237 ? -3.951 -22.719 5.898 1 97.62 237 SER B CA 1
ATOM 4811 C C . SER B 1 237 ? -5.445 -22.438 5.797 1 97.62 237 SER B C 1
ATOM 4813 O O . SER B 1 237 ? -6.18 -23.188 5.141 1 97.62 237 SER B O 1
ATOM 4815 N N . GLU B 1 238 ? -5.945 -21.359 6.359 1 97.5 238 GLU B N 1
ATOM 4816 C CA . GLU B 1 238 ? -7.383 -21.109 6.363 1 97.5 238 GLU B CA 1
ATOM 4817 C C . GLU B 1 238 ? -7.762 -20.062 5.332 1 97.5 238 GLU B C 1
ATOM 4819 O O . GLU B 1 238 ? -8.93 -19.688 5.215 1 97.5 238 GLU B O 1
ATOM 4824 N N . THR B 1 239 ? -6.777 -19.562 4.598 1 97.44 239 THR B N 1
ATOM 4825 C CA . THR B 1 239 ? -7.109 -18.656 3.506 1 97.44 239 THR B CA 1
ATOM 4826 C C . THR B 1 239 ? -8.008 -19.344 2.482 1 97.44 239 THR B C 1
ATOM 4828 O O . THR B 1 239 ? -7.957 -20.562 2.328 1 97.44 239 THR B O 1
ATOM 4831 N N . HIS B 1 240 ? -8.812 -18.578 1.777 1 95.62 240 HIS B N 1
ATOM 4832 C CA . HIS B 1 240 ? -9.727 -19.156 0.8 1 95.62 240 HIS B CA 1
ATOM 4833 C C . HIS B 1 240 ? -9 -19.516 -0.493 1 95.62 240 HIS B C 1
ATOM 4835 O O . HIS B 1 240 ? -9.008 -20.672 -0.917 1 95.62 240 HIS B O 1
ATOM 4841 N N . PHE B 1 241 ? -8.445 -18.5 -1.115 1 98.62 241 PHE B N 1
ATOM 4842 C CA . PHE B 1 241 ? -7.73 -18.688 -2.373 1 98.62 241 PHE B CA 1
ATOM 4843 C C . PHE B 1 241 ? -6.266 -18.281 -2.232 1 98.62 241 PHE B C 1
ATOM 4845 O O . PHE B 1 241 ? -5.922 -17.453 -1.396 1 98.62 241 PHE B O 1
ATOM 4852 N N . ILE B 1 242 ? -5.438 -18.953 -3.043 1 98.88 242 ILE B N 1
ATOM 4853 C CA . ILE B 1 242 ? -4.023 -18.609 -3.166 1 98.88 242 ILE B CA 1
ATOM 4854 C C . ILE B 1 242 ? -3.686 -18.344 -4.629 1 98.88 242 ILE B C 1
ATOM 4856 O O . ILE B 1 242 ? -3.934 -19.172 -5.5 1 98.88 242 ILE B O 1
ATOM 4860 N N . LEU B 1 243 ? -3.199 -17.156 -4.859 1 98.94 243 LEU B N 1
ATOM 4861 C CA . LEU B 1 243 ? -2.668 -16.844 -6.184 1 98.94 243 LEU B CA 1
ATOM 4862 C C . LEU B 1 243 ? -1.147 -16.984 -6.203 1 98.94 243 LEU B C 1
ATOM 4864 O O . LEU B 1 243 ? -0.451 -16.281 -5.465 1 98.94 243 LEU B O 1
ATOM 4868 N N . LYS B 1 244 ? -0.636 -17.875 -6.977 1 98.88 244 LYS B N 1
ATOM 4869 C CA . LYS B 1 244 ? 0.778 -17.891 -7.34 1 98.88 244 LYS B CA 1
ATOM 4870 C C . LYS B 1 244 ? 1.032 -17.047 -8.578 1 98.88 244 LYS B C 1
ATOM 4872 O O . LYS B 1 244 ? 0.366 -17.219 -9.602 1 98.88 244 LYS B O 1
ATOM 4877 N N . THR B 1 245 ? 1.962 -16.141 -8.5 1 98.81 245 THR B N 1
ATOM 4878 C CA . THR B 1 245 ? 2.295 -15.312 -9.648 1 98.81 245 THR B CA 1
ATOM 4879 C C . THR B 1 245 ? 3.77 -14.922 -9.617 1 98.81 245 THR B C 1
ATOM 4881 O O . THR B 1 245 ? 4.531 -15.406 -8.789 1 98.81 245 THR B O 1
ATOM 4884 N N . ASP B 1 246 ? 4.203 -14.156 -10.656 1 98.19 246 ASP B N 1
ATOM 4885 C CA . ASP B 1 246 ? 5.602 -13.758 -10.789 1 98.19 246 ASP B CA 1
ATOM 4886 C C . ASP B 1 246 ? 5.773 -12.258 -10.602 1 98.19 246 ASP B C 1
ATOM 4888 O O . ASP B 1 246 ? 4.789 -11.516 -10.562 1 98.19 246 ASP B O 1
ATOM 4892 N N . ASP B 1 247 ? 7.035 -11.836 -10.469 1 98.25 247 ASP B N 1
ATOM 4893 C CA . ASP B 1 247 ? 7.309 -10.438 -10.141 1 98.25 247 ASP B CA 1
ATOM 4894 C C . ASP B 1 247 ? 7.285 -9.57 -11.398 1 98.25 247 ASP B C 1
ATOM 4896 O O . ASP B 1 247 ? 7.395 -8.344 -11.312 1 98.25 247 ASP B O 1
ATOM 4900 N N . ASP B 1 248 ? 7.141 -10.18 -12.609 1 97.25 248 ASP B N 1
ATOM 4901 C CA . ASP B 1 248 ? 7.008 -9.406 -13.844 1 97.25 248 ASP B CA 1
ATOM 4902 C C . ASP B 1 248 ? 5.574 -9.453 -14.367 1 97.25 248 ASP B C 1
ATOM 4904 O O . ASP B 1 248 ? 5.344 -9.367 -15.57 1 97.25 248 ASP B O 1
ATOM 4908 N N . MET B 1 249 ? 4.699 -9.672 -13.438 1 98.12 249 MET B N 1
ATOM 4909 C CA . MET B 1 249 ? 3.271 -9.727 -13.742 1 98.12 249 MET B CA 1
ATOM 4910 C C . MET B 1 249 ? 2.562 -8.469 -13.258 1 98.12 249 MET B C 1
ATOM 4912 O O . MET B 1 249 ? 2.996 -7.84 -12.289 1 98.12 249 MET B O 1
ATOM 4916 N N . PHE B 1 250 ? 1.529 -8.062 -14.016 1 98 250 PHE B N 1
ATOM 4917 C CA . PHE B 1 250 ? 0.53 -7.156 -13.469 1 98 250 PHE B CA 1
ATOM 4918 C C . PHE B 1 250 ? -0.743 -7.914 -13.102 1 98 250 PHE B C 1
ATOM 4920 O O . PHE B 1 250 ? -1.308 -8.625 -13.93 1 98 250 PHE B O 1
ATOM 4927 N N . ILE B 1 251 ? -1.163 -7.77 -11.883 1 98.62 251 ILE B N 1
ATOM 4928 C CA . ILE B 1 251 ? -2.406 -8.383 -11.422 1 98.62 251 ILE B CA 1
ATOM 4929 C C . ILE B 1 251 ? -3.463 -7.297 -11.211 1 98.62 251 ILE B C 1
ATOM 4931 O O . ILE B 1 251 ? -3.236 -6.332 -10.477 1 98.62 251 ILE B O 1
ATOM 4935 N N . ASN B 1 252 ? -4.543 -7.422 -11.922 1 97.81 252 ASN B N 1
ATOM 4936 C CA . ASN B 1 252 ? -5.719 -6.598 -11.664 1 97.81 252 ASN B CA 1
ATOM 4937 C C . ASN B 1 252 ? -6.477 -7.074 -10.43 1 97.81 252 ASN B C 1
ATOM 4939 O O . ASN B 1 252 ? -7.438 -7.84 -10.539 1 97.81 252 ASN B O 1
ATOM 4943 N N . VAL B 1 253 ? -6.145 -6.523 -9.305 1 98.19 253 VAL B N 1
ATOM 4944 C CA . VAL B 1 253 ? -6.574 -7.074 -8.023 1 98.19 253 VAL B CA 1
ATOM 4945 C C . VAL B 1 253 ? -8.078 -6.879 -7.855 1 98.19 253 VAL B C 1
ATOM 4947 O O . VAL B 1 253 ? -8.781 -7.789 -7.41 1 98.19 253 VAL B O 1
ATOM 4950 N N . PRO B 1 254 ? -8.672 -5.723 -8.258 1 97 254 PRO B N 1
ATOM 4951 C CA . PRO B 1 254 ? -10.125 -5.613 -8.164 1 97 254 PRO B CA 1
ATOM 4952 C C . PRO B 1 254 ? -10.852 -6.703 -8.945 1 97 254 PRO B C 1
ATOM 4954 O O . PRO B 1 254 ? -11.82 -7.289 -8.453 1 97 254 PRO B O 1
ATOM 4957 N N . LEU B 1 255 ? -10.391 -6.938 -10.102 1 97.69 255 LEU B N 1
ATOM 4958 C CA . LEU B 1 255 ? -11.016 -7.973 -10.914 1 97.69 255 LEU B CA 1
ATOM 4959 C C . LEU B 1 255 ? -10.789 -9.352 -10.312 1 97.69 255 LEU B C 1
ATOM 4961 O O . LEU B 1 255 ? -11.68 -10.203 -10.328 1 97.69 255 LEU B O 1
ATOM 4965 N N . LEU B 1 256 ? -9.625 -9.633 -9.797 1 98.62 256 LEU B N 1
ATOM 4966 C CA . LEU B 1 256 ? -9.328 -10.891 -9.109 1 98.62 256 LEU B CA 1
ATOM 4967 C C . LEU B 1 256 ? -10.273 -11.094 -7.934 1 98.62 256 LEU B C 1
ATOM 4969 O O . LEU B 1 256 ? -10.82 -12.188 -7.754 1 98.62 256 LEU B O 1
ATOM 4973 N N . LEU B 1 257 ? -10.461 -10.055 -7.152 1 98.25 257 LEU B N 1
ATOM 4974 C CA . LEU B 1 257 ? -11.328 -10.148 -5.988 1 98.25 257 LEU B CA 1
ATOM 4975 C C . LEU B 1 257 ? -12.773 -10.414 -6.406 1 98.25 257 LEU B C 1
ATOM 4977 O O . LEU B 1 257 ? -13.477 -11.195 -5.766 1 98.25 257 LEU B O 1
ATOM 4981 N N . SER B 1 258 ? -13.188 -9.758 -7.492 1 97.88 258 SER B N 1
ATOM 4982 C CA . SER B 1 258 ? -14.516 -10.047 -8.031 1 97.88 258 SER B CA 1
ATOM 4983 C C . SER B 1 258 ? -14.633 -11.5 -8.453 1 97.88 258 SER B C 1
ATOM 4985 O O . SER B 1 258 ? -15.664 -12.141 -8.227 1 97.88 258 SER B O 1
ATOM 4987 N N . PHE B 1 259 ? -13.633 -12.023 -9.07 1 98.38 259 PHE B N 1
ATOM 4988 C CA . PHE B 1 259 ? -13.586 -13.414 -9.508 1 98.38 259 PHE B CA 1
ATOM 4989 C C . PHE B 1 259 ? -13.719 -14.367 -8.32 1 98.38 259 PHE B C 1
ATOM 4991 O O . PHE B 1 259 ? -14.562 -15.266 -8.328 1 98.38 259 PHE B O 1
ATOM 4998 N N . VAL B 1 260 ? -12.945 -14.094 -7.289 1 97.94 260 VAL B N 1
ATOM 4999 C CA . VAL B 1 260 ? -12.938 -14.93 -6.094 1 97.94 260 VAL B CA 1
ATOM 5000 C C . VAL B 1 260 ? -14.289 -14.859 -5.398 1 97.94 260 VAL B C 1
ATOM 5002 O O . VAL B 1 260 ? -14.812 -15.875 -4.938 1 97.94 260 VAL B O 1
ATOM 5005 N N . ASP B 1 261 ? -14.875 -13.703 -5.395 1 97.44 261 ASP B N 1
ATOM 5006 C CA . ASP B 1 261 ? -16.172 -13.508 -4.754 1 97.44 261 ASP B CA 1
ATOM 5007 C C . ASP B 1 261 ? -17.266 -14.273 -5.484 1 97.44 261 ASP B C 1
ATOM 5009 O O . ASP B 1 261 ? -18.281 -14.641 -4.887 1 97.44 261 ASP B O 1
ATOM 5013 N N . SER B 1 262 ? -17.047 -14.508 -6.707 1 97.62 262 SER B N 1
ATOM 5014 C CA . SER B 1 262 ? -18.047 -15.203 -7.504 1 97.62 262 SER B CA 1
ATOM 5015 C C . SER B 1 262 ? -17.938 -16.719 -7.324 1 97.62 262 SER B C 1
ATOM 5017 O O . SER B 1 262 ? -18.766 -17.469 -7.848 1 97.62 262 SER B O 1
ATOM 5019 N N . LYS B 1 263 ? -16.938 -17.219 -6.578 1 96.56 263 LYS B N 1
ATOM 5020 C CA . LYS B 1 263 ? -16.688 -18.641 -6.387 1 96.56 263 LYS B CA 1
ATOM 5021 C C . LYS B 1 263 ? -16.641 -19 -4.902 1 96.56 263 LYS B C 1
ATOM 5023 O O . LYS B 1 263 ? -15.711 -19.656 -4.449 1 96.56 263 LYS B O 1
ATOM 5028 N N . PRO B 1 264 ? -17.625 -18.719 -4.117 1 92.38 264 PRO B N 1
ATOM 5029 C CA . PRO B 1 264 ? -17.516 -18.875 -2.666 1 92.38 264 PRO B CA 1
ATOM 5030 C C . PRO B 1 264 ? -17.438 -20.328 -2.229 1 92.38 264 PRO B C 1
ATOM 5032 O O . PRO B 1 264 ? -16.844 -20.641 -1.191 1 92.38 264 PRO B O 1
ATOM 5035 N N . ASN B 1 265 ? -17.938 -21.25 -3.086 1 94.62 265 ASN B N 1
ATOM 5036 C CA . ASN B 1 265 ? -18.047 -22.625 -2.617 1 94.62 265 ASN B CA 1
ATOM 5037 C C . ASN B 1 265 ? -17.125 -23.562 -3.412 1 94.62 265 ASN B C 1
ATOM 5039 O O . ASN B 1 265 ? -17.203 -24.781 -3.262 1 94.62 265 ASN B O 1
ATOM 5043 N N . ASP B 1 266 ? -16.328 -22.953 -4.293 1 96.5 266 ASP B N 1
ATOM 5044 C CA . ASP B 1 266 ? -15.453 -23.812 -5.094 1 96.5 266 ASP B CA 1
ATOM 5045 C C . ASP B 1 266 ? -14.383 -24.469 -4.223 1 96.5 266 ASP B C 1
ATOM 5047 O O . ASP B 1 266 ? -13.836 -23.828 -3.316 1 96.5 266 ASP B O 1
ATOM 5051 N N . GLN B 1 267 ? -14.219 -25.734 -4.465 1 97.62 267 GLN B N 1
ATOM 5052 C CA . GLN B 1 267 ? -13.211 -26.531 -3.777 1 97.62 267 GLN B CA 1
ATOM 5053 C C . GLN B 1 267 ? -12.438 -27.406 -4.758 1 97.62 267 GLN B C 1
ATOM 5055 O O . GLN B 1 267 ? -12.906 -27.672 -5.867 1 97.62 267 GLN B O 1
ATOM 5060 N N . ARG B 1 268 ? -11.195 -27.734 -4.34 1 98.38 268 ARG B N 1
ATOM 5061 C CA . ARG B 1 268 ? -10.312 -28.641 -5.062 1 98.38 268 ARG B CA 1
ATOM 5062 C C . ARG B 1 268 ? -10.203 -28.25 -6.527 1 98.38 268 ARG B C 1
ATOM 5064 O O . ARG B 1 268 ? -10.398 -29.078 -7.418 1 98.38 268 ARG B O 1
ATOM 5071 N N . VAL B 1 269 ? -9.883 -26.953 -6.727 1 98.75 269 VAL B N 1
ATOM 5072 C CA . VAL B 1 269 ? -9.805 -26.422 -8.086 1 98.75 269 VAL B CA 1
ATOM 5073 C C . VAL B 1 269 ? -8.617 -25.469 -8.211 1 98.75 269 VAL B C 1
ATOM 5075 O O . VAL B 1 269 ? -8.234 -24.812 -7.234 1 98.75 269 VAL B O 1
ATOM 5078 N N . ILE B 1 270 ? -8.047 -25.453 -9.383 1 98.88 270 ILE B N 1
ATOM 5079 C CA . ILE B 1 270 ? -7.039 -24.469 -9.789 1 98.88 270 ILE B CA 1
ATOM 5080 C C . ILE B 1 270 ? -7.504 -23.75 -11.047 1 98.88 270 ILE B C 1
ATOM 5082 O O . ILE B 1 270 ? -7.918 -24.375 -12.023 1 98.88 270 ILE B O 1
ATOM 5086 N N . TYR B 1 271 ? -7.492 -22.406 -10.992 1 98.81 271 TYR B N 1
ATOM 5087 C CA . TYR B 1 271 ? -7.844 -21.562 -12.133 1 98.81 271 TYR B CA 1
ATOM 5088 C C . TYR B 1 271 ? -6.598 -20.969 -12.773 1 98.81 271 TYR B C 1
ATOM 5090 O O . TYR B 1 271 ? -5.602 -20.719 -12.086 1 98.81 271 TYR B O 1
ATOM 5098 N N . GLY B 1 272 ? -6.578 -20.719 -14.023 1 98.62 272 GLY B N 1
ATOM 5099 C CA . GLY B 1 272 ? -5.5 -20.047 -14.742 1 98.62 272 GLY B CA 1
ATOM 5100 C C . GLY B 1 272 ? -5.633 -20.156 -16.25 1 98.62 272 GLY B C 1
ATOM 5101 O O . GLY B 1 272 ? -6.727 -20.391 -16.766 1 98.62 272 GLY B O 1
ATOM 5102 N N . ARG B 1 273 ? -4.582 -19.828 -16.891 1 98.12 273 ARG B N 1
ATOM 5103 C CA . ARG B 1 273 ? -4.543 -20.047 -18.344 1 98.12 273 ARG B CA 1
ATOM 5104 C C . ARG B 1 273 ? -4.277 -21.516 -18.656 1 98.12 273 ARG B C 1
ATOM 5106 O O . ARG B 1 273 ? -3.197 -22.031 -18.375 1 98.12 273 ARG B O 1
ATOM 5113 N N . MET B 1 274 ? -5.195 -22.109 -19.406 1 97.94 274 MET B N 1
ATOM 5114 C CA . MET B 1 274 ? -5.117 -23.547 -19.703 1 97.94 274 MET B CA 1
ATOM 5115 C C . MET B 1 274 ? -4.191 -23.797 -20.891 1 97.94 274 MET B C 1
ATOM 5117 O O . MET B 1 274 ? -4.305 -23.141 -21.922 1 97.94 274 MET B O 1
ATOM 5121 N N . ALA B 1 275 ? -3.236 -24.656 -20.656 1 97.12 275 ALA B N 1
ATOM 5122 C CA . ALA B 1 275 ? -2.41 -25.234 -21.719 1 97.12 275 ALA B CA 1
ATOM 5123 C C . ALA B 1 275 ? -2.865 -26.656 -22.062 1 97.12 275 ALA B C 1
ATOM 5125 O O . ALA B 1 275 ? -2.678 -27.578 -21.266 1 97.12 275 ALA B O 1
ATOM 5126 N N . LYS B 1 276 ? -3.414 -26.797 -23.234 1 96.94 276 LYS B N 1
ATOM 5127 C CA . LYS B 1 276 ? -3.912 -28.094 -23.688 1 96.94 276 LYS B CA 1
ATOM 5128 C C . LYS B 1 276 ? -3.031 -28.672 -24.797 1 96.94 276 LYS B C 1
ATOM 5130 O O . LYS B 1 276 ? -2.738 -27.984 -25.781 1 96.94 276 LYS B O 1
ATOM 5135 N N . GLY B 1 277 ? -2.65 -29.844 -24.531 1 95.44 277 GLY B N 1
ATOM 5136 C CA . GLY B 1 277 ? -1.952 -30.578 -25.578 1 95.44 277 GLY B CA 1
ATOM 5137 C C . GLY B 1 277 ? -0.542 -30.062 -25.828 1 95.44 277 GLY B C 1
ATOM 5138 O O . GLY B 1 277 ? 0.016 -30.25 -26.906 1 95.44 277 GLY B O 1
ATOM 5139 N N . TRP B 1 278 ? 0.014 -29.406 -24.875 1 96.94 278 TRP B N 1
ATOM 5140 C CA . TRP B 1 278 ? 1.371 -28.891 -25.031 1 96.94 278 TRP B CA 1
ATOM 5141 C C . TRP B 1 278 ? 2.387 -30.031 -25.047 1 96.94 278 TRP B C 1
ATOM 5143 O O . TRP B 1 278 ? 2.25 -31 -24.297 1 96.94 278 TRP B O 1
ATOM 5153 N N . LYS B 1 279 ? 3.422 -29.875 -25.859 1 97.38 279 LYS B N 1
ATOM 5154 C CA . LYS B 1 279 ? 4.453 -30.891 -26.016 1 97.38 279 LYS B CA 1
ATOM 5155 C C . LYS B 1 279 ? 5.738 -30.5 -25.281 1 97.38 279 LYS B C 1
ATOM 5157 O O . LYS B 1 279 ? 6.113 -29.328 -25.281 1 97.38 279 LYS B O 1
ATOM 5162 N N . PRO B 1 280 ? 6.406 -31.516 -24.734 1 97.62 280 PRO B N 1
ATOM 5163 C CA . PRO B 1 280 ? 7.742 -31.219 -24.219 1 97.62 280 PRO B CA 1
ATOM 5164 C C . PRO B 1 280 ? 8.695 -30.703 -25.297 1 97.62 280 PRO B C 1
ATOM 5166 O O . PRO B 1 280 ? 8.664 -31.172 -26.438 1 97.62 280 PRO B O 1
ATOM 5169 N N . VAL B 1 281 ? 9.453 -29.703 -24.906 1 96.75 281 VAL B N 1
ATOM 5170 C CA . VAL B 1 281 ? 10.484 -29.203 -25.812 1 96.75 281 VAL B CA 1
ATOM 5171 C C . VAL B 1 281 ? 11.68 -30.141 -25.812 1 96.75 281 VAL B C 1
ATOM 5173 O O . VAL B 1 281 ? 12.289 -30.391 -24.766 1 96.75 281 VAL B O 1
ATOM 5176 N N . ARG B 1 282 ? 12.047 -30.688 -27 1 96.56 282 ARG B N 1
ATOM 5177 C CA . ARG B 1 282 ? 13.094 -31.703 -27.094 1 96.56 282 ARG B CA 1
ATOM 5178 C C . ARG B 1 282 ? 14.391 -31.094 -27.625 1 96.56 282 ARG B C 1
ATOM 5180 O O . ARG B 1 282 ? 15.398 -31.797 -27.781 1 96.56 282 ARG B O 1
ATOM 5187 N N . ASN B 1 283 ? 14.328 -29.781 -27.906 1 95.25 283 ASN B N 1
ATOM 5188 C CA . ASN B 1 283 ? 15.516 -29.047 -28.312 1 95.25 283 ASN B CA 1
ATOM 5189 C C . ASN B 1 283 ? 16.391 -28.688 -27.125 1 95.25 283 ASN B C 1
ATOM 5191 O O . ASN B 1 283 ? 15.992 -27.875 -26.281 1 95.25 283 ASN B O 1
ATOM 5195 N N . LYS B 1 284 ? 17.609 -29.094 -27.094 1 93.12 284 LYS B N 1
ATOM 5196 C CA . LYS B 1 284 ? 18.516 -28.953 -25.953 1 93.12 284 LYS B CA 1
ATOM 5197 C C . LYS B 1 284 ? 18.891 -27.5 -25.719 1 93.12 284 LYS B C 1
ATOM 5199 O O . LYS B 1 284 ? 19.359 -27.125 -24.641 1 93.12 284 LYS B O 1
ATOM 5204 N N . LYS B 1 285 ? 18.688 -26.625 -26.609 1 93.69 285 LYS B N 1
ATOM 5205 C CA . LYS B 1 285 ? 19.078 -25.219 -26.484 1 93.69 285 LYS B CA 1
ATOM 5206 C C . LYS B 1 285 ? 18.016 -24.422 -25.734 1 93.69 285 LYS B C 1
ATOM 5208 O O . LYS B 1 285 ? 18.266 -23.281 -25.328 1 93.69 285 LYS B O 1
ATOM 5213 N N . SER B 1 286 ? 16.969 -25.047 -25.516 1 92.31 286 SER B N 1
ATOM 5214 C CA . SER B 1 286 ? 15.852 -24.359 -24.859 1 92.31 286 SER B CA 1
ATOM 5215 C C . SER B 1 286 ? 15.953 -24.469 -23.344 1 92.31 286 SER B C 1
ATOM 5217 O O . SER B 1 286 ? 16.312 -25.531 -22.812 1 92.31 286 SER B O 1
ATOM 5219 N N . LYS B 1 287 ? 15.578 -23.359 -22.672 1 86.69 287 LYS B N 1
ATOM 5220 C CA . LYS B 1 287 ? 15.516 -23.406 -21.219 1 86.69 287 LYS B CA 1
ATOM 5221 C C . LYS B 1 287 ? 14.391 -24.312 -20.734 1 86.69 287 LYS B C 1
ATOM 5223 O O . LYS B 1 287 ? 14.336 -24.688 -19.562 1 86.69 287 LYS B O 1
ATOM 5228 N N . TYR B 1 288 ? 13.57 -24.781 -21.656 1 91.31 288 TYR B N 1
ATOM 5229 C CA . TYR B 1 288 ? 12.438 -25.641 -21.312 1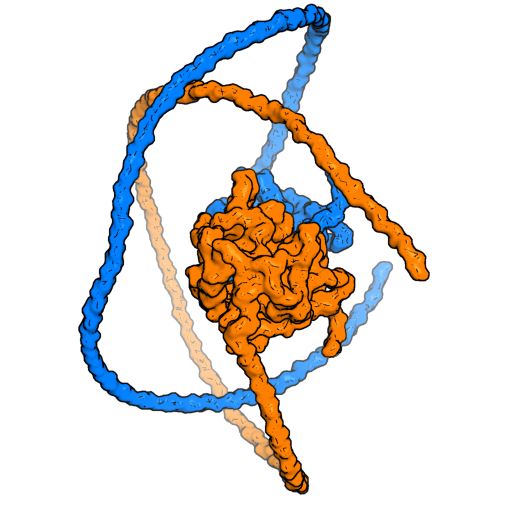 91.31 288 TYR B CA 1
ATOM 5230 C C . TYR B 1 288 ? 12.68 -27.062 -21.766 1 91.31 288 TYR B C 1
ATOM 5232 O O . TYR B 1 288 ? 11.734 -27.844 -21.906 1 91.31 288 TYR B O 1
ATOM 5240 N N . TYR B 1 289 ? 13.914 -27.344 -21.984 1 94.06 289 TYR B N 1
ATOM 5241 C CA . TYR B 1 289 ? 14.281 -28.641 -22.531 1 94.06 289 TYR B CA 1
ATOM 5242 C C . TYR B 1 289 ? 13.914 -29.766 -21.562 1 94.06 289 TYR B C 1
ATOM 5244 O O . TYR B 1 289 ? 14.234 -29.688 -20.375 1 94.06 289 TYR B O 1
ATOM 5252 N N . ILE B 1 290 ? 13.242 -30.828 -22.141 1 95.5 290 ILE B N 1
ATOM 5253 C CA . ILE B 1 290 ? 12.93 -32.062 -21.422 1 95.5 290 ILE B CA 1
ATOM 5254 C C . ILE B 1 290 ? 13.234 -33.281 -22.297 1 95.5 290 ILE B C 1
ATOM 5256 O O . ILE B 1 290 ? 12.641 -33.438 -23.359 1 95.5 290 ILE B O 1
ATOM 5260 N N . ASP B 1 291 ? 14.117 -34.156 -21.766 1 94.38 291 ASP B N 1
ATOM 5261 C CA . ASP B 1 291 ? 14.453 -35.312 -22.547 1 94.38 291 ASP B CA 1
ATOM 5262 C C . ASP B 1 291 ? 13.391 -36.406 -22.391 1 94.38 291 ASP B C 1
ATOM 5264 O O . ASP B 1 291 ? 12.633 -36.406 -21.422 1 94.38 291 ASP B O 1
ATOM 5268 N N . THR B 1 292 ? 13.383 -37.375 -23.312 1 94.88 292 THR B N 1
ATOM 5269 C CA . THR B 1 292 ? 12.383 -38.438 -23.344 1 94.88 292 THR B CA 1
ATOM 5270 C C . THR B 1 292 ? 12.547 -39.375 -22.141 1 94.88 292 THR B C 1
ATOM 5272 O O . THR B 1 292 ? 11.578 -40 -21.719 1 94.88 292 THR B O 1
ATOM 5275 N N . ASN B 1 293 ? 13.711 -39.438 -21.641 1 94.44 293 ASN B N 1
ATOM 5276 C CA . ASN B 1 293 ? 13.953 -40.281 -20.469 1 94.44 293 ASN B CA 1
ATOM 5277 C C . ASN B 1 293 ? 13.328 -39.688 -19.219 1 94.44 293 ASN B C 1
ATOM 5279 O O . ASN B 1 293 ? 12.93 -40.438 -18.312 1 94.44 293 ASN B O 1
ATOM 5283 N N . THR B 1 294 ? 13.281 -38.438 -19.203 1 95.25 294 THR B N 1
ATOM 5284 C CA . THR B 1 294 ? 12.68 -37.75 -18.062 1 95.25 294 THR B CA 1
ATOM 5285 C C . THR B 1 294 ? 11.156 -37.812 -18.141 1 95.25 294 THR B C 1
ATOM 5287 O O . THR B 1 294 ? 10.492 -38.062 -17.141 1 95.25 294 THR B O 1
ATOM 5290 N N . TYR B 1 295 ? 10.727 -37.531 -19.219 1 97.06 295 TYR B N 1
ATOM 5291 C CA . TYR B 1 295 ? 9.289 -37.594 -19.469 1 97.06 295 TYR B CA 1
ATOM 5292 C C . TYR B 1 295 ? 9 -38.25 -20.828 1 97.06 295 TYR B C 1
ATOM 5294 O O . TYR B 1 295 ? 9.258 -37.656 -21.875 1 97.06 295 TYR B O 1
ATOM 5302 N N . SER B 1 296 ? 8.242 -39.375 -20.797 1 96.12 296 SER B N 1
ATOM 5303 C CA . SER B 1 296 ? 8.227 -40.219 -21.984 1 96.12 296 SER B CA 1
ATOM 5304 C C . SER B 1 296 ? 7.004 -39.969 -22.844 1 96.12 296 SER B C 1
ATOM 5306 O O . SER B 1 296 ? 6.969 -40.344 -24.016 1 96.12 296 SER B O 1
ATOM 5308 N N . LYS B 1 297 ? 6.027 -39.281 -22.312 1 96.12 297 LYS B N 1
ATOM 5309 C CA . LYS B 1 297 ? 4.816 -39.062 -23.094 1 96.12 297 LYS B CA 1
ATOM 5310 C C . LYS B 1 297 ? 5.027 -37.938 -24.109 1 96.12 297 LYS B C 1
ATOM 5312 O O . LYS B 1 297 ? 5.883 -37.062 -23.906 1 96.12 297 LYS B O 1
ATOM 5317 N N . ALA B 1 298 ? 4.18 -37.969 -25.125 1 96 298 ALA B N 1
ATOM 5318 C CA . ALA B 1 298 ? 4.293 -37 -26.219 1 96 298 ALA B CA 1
ATOM 5319 C C . ALA B 1 298 ? 3.719 -35.656 -25.812 1 96 298 ALA B C 1
ATOM 5321 O O . ALA B 1 298 ? 4.062 -34.625 -26.406 1 96 298 ALA B O 1
ATOM 5322 N N . ARG B 1 299 ? 2.83 -35.656 -24.922 1 97.5 299 ARG B N 1
ATOM 5323 C CA . ARG B 1 299 ? 2.184 -34.438 -24.484 1 97.5 299 ARG B CA 1
ATOM 5324 C C . ARG B 1 299 ? 2.086 -34.375 -22.953 1 97.5 299 ARG B C 1
ATOM 5326 O O . ARG B 1 299 ? 1.985 -35.438 -22.312 1 97.5 299 ARG B O 1
ATOM 5333 N N . TYR B 1 300 ? 2.221 -33.156 -22.531 1 97.56 300 TYR B N 1
ATOM 5334 C CA . TYR B 1 300 ? 1.9 -32.969 -21.109 1 97.56 300 TYR B CA 1
ATOM 5335 C C . TYR B 1 300 ? 0.407 -33.125 -20.859 1 97.56 300 TYR B C 1
ATOM 5337 O O . TYR B 1 300 ? -0.404 -33 -21.781 1 97.56 300 TYR B O 1
ATOM 5345 N N . PRO B 1 301 ? 0.057 -33.531 -19.562 1 97.88 301 PRO B N 1
ATOM 5346 C CA . PRO B 1 301 ? -1.357 -33.344 -19.234 1 97.88 301 PRO B CA 1
ATOM 5347 C C . PRO B 1 301 ? -1.786 -31.875 -19.25 1 97.88 301 PRO B C 1
ATOM 5349 O O . PRO B 1 301 ? -0.938 -30.984 -19.25 1 97.88 301 PRO B O 1
ATOM 5352 N N . ASP B 1 302 ? -3.146 -31.656 -19.375 1 97.81 302 ASP B N 1
ATOM 5353 C CA . ASP B 1 302 ? -3.611 -30.266 -19.25 1 97.81 302 ASP B CA 1
ATOM 5354 C C . ASP B 1 302 ? -3.072 -29.625 -17.969 1 97.81 302 ASP B C 1
ATOM 5356 O O . ASP B 1 302 ? -3.076 -30.25 -16.906 1 97.81 302 ASP B O 1
ATOM 5360 N N . PHE B 1 303 ? -2.521 -28.5 -18.141 1 98.38 303 PHE B N 1
ATOM 5361 C CA . PHE B 1 303 ? -2 -27.766 -17 1 98.38 303 PHE B CA 1
ATOM 5362 C C . PHE B 1 303 ? -2.258 -26.281 -17.141 1 98.38 303 PHE B C 1
ATOM 5364 O O . PHE B 1 303 ? -2.746 -25.828 -18.172 1 98.38 303 PHE B O 1
ATOM 5371 N N . LEU B 1 304 ? -2.094 -25.531 -16.062 1 98.69 304 LEU B N 1
ATOM 5372 C CA . LEU B 1 304 ? -2.225 -24.078 -16.078 1 98.69 304 LEU B CA 1
ATOM 5373 C C . LEU B 1 304 ? -0.855 -23.406 -16.125 1 98.69 304 LEU B C 1
ATOM 5375 O O . LEU B 1 304 ? 0.045 -23.781 -15.367 1 98.69 304 LEU B O 1
ATOM 5379 N N . THR B 1 305 ? -0.719 -22.375 -16.953 1 97.38 305 THR B N 1
ATOM 5380 C CA . THR B 1 305 ? 0.592 -21.797 -17.219 1 97.38 305 THR B CA 1
ATOM 5381 C C . THR B 1 305 ? 1.126 -21.078 -15.992 1 97.38 305 THR B C 1
ATOM 5383 O O . THR B 1 305 ? 0.351 -20.594 -15.164 1 97.38 305 THR B O 1
ATOM 5386 N N . GLY B 1 306 ? 2.369 -20.891 -15.961 1 96.94 306 GLY B N 1
ATOM 5387 C CA . GLY B 1 306 ? 3.17 -20.578 -14.789 1 96.94 306 GLY B CA 1
ATOM 5388 C C . GLY B 1 306 ? 2.996 -19.141 -14.305 1 96.94 306 GLY B C 1
ATOM 5389 O O . GLY B 1 306 ? 3.096 -18.875 -13.109 1 96.94 306 GLY B O 1
ATOM 5390 N N . PRO B 1 307 ? 2.748 -18.234 -15.133 1 96.69 307 PRO B N 1
ATOM 5391 C CA . PRO B 1 307 ? 2.775 -16.844 -14.719 1 96.69 307 PRO B CA 1
ATOM 5392 C C . PRO B 1 307 ? 1.772 -16.531 -13.609 1 96.69 307 PRO B C 1
ATOM 5394 O O . PRO B 1 307 ? 2.092 -15.805 -12.664 1 96.69 307 PRO B O 1
ATOM 5397 N N . ALA B 1 308 ? 0.62 -17.141 -13.766 1 98.56 308 ALA B N 1
ATOM 5398 C CA . ALA B 1 308 ? -0.36 -16.938 -12.695 1 98.56 308 ALA B CA 1
ATOM 5399 C C . ALA B 1 308 ? -1.387 -18.062 -12.672 1 98.56 308 ALA B C 1
ATOM 5401 O O . ALA B 1 308 ? -2.002 -18.375 -13.695 1 98.56 308 ALA B O 1
ATOM 5402 N N . TYR B 1 309 ? -1.565 -18.656 -11.492 1 98.81 309 TYR B N 1
ATOM 5403 C CA . TYR B 1 309 ? -2.674 -19.578 -11.289 1 98.81 309 TYR B CA 1
ATOM 5404 C C . TYR B 1 309 ? -3.207 -19.5 -9.867 1 98.81 309 TYR B C 1
ATOM 5406 O O . TYR B 1 309 ? -2.463 -19.188 -8.938 1 98.81 309 TYR B O 1
ATOM 5414 N N . LEU B 1 310 ? -4.492 -19.672 -9.734 1 98.88 310 LEU B N 1
ATOM 5415 C CA . LEU B 1 310 ? -5.262 -19.453 -8.516 1 98.88 310 LEU B CA 1
ATOM 5416 C C . LEU B 1 310 ? -5.82 -20.781 -7.992 1 98.88 310 LEU B C 1
ATOM 5418 O O . LEU B 1 310 ? -6.539 -21.484 -8.711 1 98.88 310 LEU B O 1
ATOM 5422 N N . LEU B 1 311 ? -5.5 -21.156 -6.766 1 98.69 311 LEU B N 1
ATOM 5423 C CA . LEU B 1 311 ? -5.973 -22.422 -6.242 1 98.69 311 LEU B CA 1
ATOM 5424 C C . LEU B 1 311 ? -6.777 -22.234 -4.961 1 98.69 311 LEU B C 1
ATOM 5426 O O . LEU B 1 311 ? -6.531 -21.281 -4.211 1 98.69 311 LEU B O 1
ATOM 5430 N N . THR B 1 312 ? -7.715 -23.094 -4.727 1 98.5 312 THR B N 1
ATOM 5431 C CA . THR B 1 312 ? -8.352 -23.156 -3.414 1 98.5 312 THR B CA 1
ATOM 5432 C C . THR B 1 312 ? -7.414 -23.781 -2.387 1 98.5 312 THR B C 1
ATOM 5434 O O . THR B 1 312 ? -6.66 -24.703 -2.703 1 98.5 312 THR B O 1
ATOM 5437 N N . SER B 1 313 ? -7.488 -23.328 -1.188 1 97.62 313 SER B N 1
ATOM 5438 C CA . SER B 1 313 ? -6.504 -23.672 -0.168 1 97.62 313 SER B CA 1
ATOM 5439 C C . SER B 1 313 ? -6.625 -25.125 0.253 1 97.62 313 SER B C 1
ATOM 5441 O O . SER B 1 313 ? -5.664 -25.719 0.758 1 97.62 313 SER B O 1
ATOM 5443 N N . ASP B 1 314 ? -7.738 -25.781 -0.006 1 98 314 ASP B N 1
ATOM 5444 C CA . ASP B 1 314 ? -7.984 -27.141 0.456 1 98 314 ASP B CA 1
ATOM 5445 C C . ASP B 1 314 ? -7.117 -28.141 -0.304 1 98 314 ASP B C 1
ATOM 5447 O O . ASP B 1 314 ? -6.98 -29.297 0.114 1 98 314 ASP B O 1
ATOM 5451 N N . VAL B 1 315 ? -6.469 -27.719 -1.361 1 98.69 315 VAL B N 1
ATOM 5452 C CA . VAL B 1 315 ? -5.68 -28.672 -2.137 1 98.69 315 VAL B CA 1
ATOM 5453 C C . VAL B 1 315 ? -4.207 -28.562 -1.737 1 98.69 315 VAL B C 1
ATOM 5455 O O . VAL B 1 315 ? -3.393 -29.406 -2.115 1 98.69 315 VAL B O 1
ATOM 5458 N N . VAL B 1 316 ? -3.82 -27.594 -0.96 1 98.69 316 VAL B N 1
ATOM 5459 C CA . VAL B 1 316 ? -2.424 -27.234 -0.747 1 98.69 316 VAL B CA 1
ATOM 5460 C C . VAL B 1 316 ? -1.695 -28.375 -0.033 1 98.69 316 VAL B C 1
ATOM 5462 O O . VAL B 1 316 ? -0.599 -28.766 -0.437 1 98.69 316 VAL B O 1
ATOM 5465 N N . ASP B 1 317 ? -2.279 -28.891 0.958 1 98.38 317 ASP B N 1
ATOM 5466 C CA . ASP B 1 317 ? -1.651 -29.969 1.723 1 98.38 317 ASP B CA 1
ATOM 5467 C C . ASP B 1 317 ? -1.414 -31.188 0.851 1 98.38 317 ASP B C 1
ATOM 5469 O O . ASP B 1 317 ? -0.326 -31.781 0.868 1 98.38 317 ASP B O 1
ATOM 5473 N N . ASP B 1 318 ? -2.383 -31.547 0.066 1 98.69 318 ASP B N 1
ATOM 5474 C CA . ASP B 1 318 ? -2.273 -32.688 -0.835 1 98.69 318 ASP B CA 1
ATOM 5475 C C . ASP B 1 318 ? -1.179 -32.469 -1.876 1 98.69 318 ASP B C 1
ATOM 5477 O O . ASP B 1 318 ? -0.37 -33.375 -2.137 1 98.69 318 ASP B O 1
ATOM 5481 N N . ILE B 1 319 ? -1.22 -31.328 -2.424 1 98.81 319 ILE B N 1
ATOM 5482 C CA . ILE B 1 319 ? -0.245 -31.016 -3.465 1 98.81 319 ILE B CA 1
ATOM 5483 C C . ILE B 1 319 ? 1.164 -31.047 -2.879 1 98.81 319 ILE B C 1
ATOM 5485 O O . ILE B 1 319 ? 2.084 -31.594 -3.486 1 98.81 319 ILE B O 1
ATOM 5489 N N . TYR B 1 320 ? 1.313 -30.469 -1.732 1 98.81 320 TYR B N 1
ATOM 5490 C CA . TYR B 1 320 ? 2.617 -30.406 -1.081 1 98.81 320 TYR B CA 1
ATOM 5491 C C . TYR B 1 320 ? 3.193 -31.812 -0.881 1 98.81 320 TYR B C 1
ATOM 5493 O O . TYR B 1 320 ? 4.312 -32.094 -1.315 1 98.81 320 TYR B O 1
ATOM 5501 N N . HIS B 1 321 ? 2.455 -32.688 -0.37 1 98.75 321 HIS B N 1
ATOM 5502 C CA . HIS B 1 321 ? 2.938 -34.031 -0.061 1 98.75 321 HIS B CA 1
ATOM 5503 C C . HIS B 1 321 ? 3.158 -34.844 -1.332 1 98.75 321 HIS B C 1
ATOM 5505 O O . HIS B 1 321 ? 4.176 -35.531 -1.467 1 98.75 321 HIS B O 1
ATOM 5511 N N . LYS B 1 322 ? 2.234 -34.75 -2.23 1 98.75 322 LYS B N 1
ATOM 5512 C CA . LYS B 1 322 ? 2.383 -35.5 -3.477 1 98.75 322 LYS B CA 1
ATOM 5513 C C . LYS B 1 322 ? 3.59 -35 -4.273 1 98.75 322 LYS B C 1
ATOM 5515 O O . LYS B 1 322 ? 4.312 -35.812 -4.871 1 98.75 322 LYS B O 1
ATOM 5520 N N . ALA B 1 323 ? 3.748 -33.719 -4.262 1 98.69 323 ALA B N 1
ATOM 5521 C CA . ALA B 1 323 ? 4.898 -33.156 -4.969 1 98.69 323 ALA B CA 1
ATOM 5522 C C . ALA B 1 323 ? 6.207 -33.688 -4.391 1 98.69 323 ALA B C 1
ATOM 5524 O O . ALA B 1 323 ? 7.117 -34.031 -5.137 1 98.69 323 ALA B O 1
ATOM 5525 N N . LEU B 1 324 ? 6.32 -33.75 -3.076 1 98.62 324 LEU B N 1
ATOM 5526 C CA . LEU B 1 324 ? 7.535 -34.219 -2.426 1 98.62 324 LEU B CA 1
ATOM 5527 C C . LEU B 1 324 ? 7.844 -35.656 -2.84 1 98.62 324 LEU B C 1
ATOM 5529 O O . LEU B 1 324 ? 9.008 -36.031 -2.945 1 98.62 324 LEU B O 1
ATOM 5533 N N . ASP B 1 325 ? 6.793 -36.406 -3.131 1 97.88 325 ASP B N 1
ATOM 5534 C CA . ASP B 1 325 ? 6.941 -37.812 -3.457 1 97.88 325 ASP B CA 1
ATOM 5535 C C . ASP B 1 325 ? 7.043 -38 -4.969 1 97.88 325 ASP B C 1
ATOM 5537 O O . ASP B 1 325 ? 6.996 -39.156 -5.449 1 97.88 325 ASP B O 1
ATOM 5541 N N . THR B 1 326 ? 7.129 -37.031 -5.691 1 98.06 326 THR B N 1
ATOM 5542 C CA . THR B 1 326 ? 7.203 -37.094 -7.148 1 98.06 326 THR B CA 1
ATOM 5543 C C . THR B 1 326 ? 8.609 -36.75 -7.633 1 98.06 326 THR B C 1
ATOM 5545 O O . THR B 1 326 ? 9.352 -36.031 -6.969 1 98.06 326 THR B O 1
ATOM 5548 N N . THR B 1 327 ? 8.914 -37.406 -8.758 1 97.62 327 THR B N 1
ATOM 5549 C CA . THR B 1 327 ? 10.203 -37.125 -9.383 1 97.62 327 THR B CA 1
ATOM 5550 C C . THR B 1 327 ? 10.359 -35.656 -9.656 1 97.62 327 THR B C 1
ATOM 5552 O O . THR B 1 327 ? 9.422 -35 -10.109 1 97.62 327 THR B O 1
ATOM 5555 N N . PHE B 1 328 ? 11.578 -35.156 -9.359 1 97.06 328 PHE B N 1
ATOM 5556 C CA . PHE B 1 328 ? 11.875 -33.719 -9.586 1 97.06 328 PHE B CA 1
ATOM 5557 C C . PHE B 1 328 ? 11.711 -33.375 -11.055 1 97.06 328 PHE B C 1
ATOM 5559 O O . PHE B 1 328 ? 12.156 -34.125 -11.93 1 97.06 328 PHE B O 1
ATOM 5566 N N . PHE B 1 329 ? 11.055 -32.312 -11.328 1 96.88 329 PHE B N 1
ATOM 5567 C CA . PHE B 1 329 ? 10.781 -31.781 -12.664 1 96.88 329 PHE B CA 1
ATOM 5568 C C . PHE B 1 329 ? 10.961 -30.266 -12.695 1 96.88 329 PHE B C 1
ATOM 5570 O O . PHE B 1 329 ? 10.422 -29.547 -11.844 1 96.88 329 PHE B O 1
ATOM 5577 N N . VAL B 1 330 ? 11.664 -29.688 -13.68 1 94.75 330 VAL B N 1
ATOM 5578 C CA . VAL B 1 330 ? 12.133 -28.312 -13.672 1 94.75 330 VAL B CA 1
ATOM 5579 C C . VAL B 1 330 ? 10.984 -27.375 -14.031 1 94.75 330 VAL B C 1
ATOM 5581 O O . VAL B 1 330 ? 10.953 -26.219 -13.594 1 94.75 330 VAL B O 1
ATOM 5584 N N . LEU B 1 331 ? 10.055 -27.812 -14.836 1 97.06 331 LEU B N 1
ATOM 5585 C CA . LEU B 1 331 ? 8.898 -27 -15.188 1 97.06 331 LEU B CA 1
ATOM 5586 C C . LEU B 1 331 ? 7.824 -27.094 -14.102 1 97.06 331 LEU B C 1
ATOM 5588 O O . LEU B 1 331 ? 6.965 -27.969 -14.141 1 97.06 331 LEU B O 1
ATOM 5592 N N . GLU B 1 332 ? 7.879 -26.125 -13.219 1 97.62 332 GLU B N 1
ATOM 5593 C CA . GLU B 1 332 ? 7.102 -26.219 -11.992 1 97.62 332 GLU B CA 1
ATOM 5594 C C . GLU B 1 332 ? 5.602 -26.203 -12.281 1 97.62 332 GLU B C 1
ATOM 5596 O O . GLU B 1 332 ? 4.828 -26.891 -11.602 1 97.62 332 GLU B O 1
ATOM 5601 N N . ASP B 1 333 ? 5.121 -25.406 -13.289 1 98.19 333 ASP B N 1
ATOM 5602 C CA . ASP B 1 333 ? 3.695 -25.312 -13.586 1 98.19 333 ASP B CA 1
ATOM 5603 C C . ASP B 1 333 ? 3.172 -26.625 -14.156 1 98.19 333 ASP B C 1
ATOM 5605 O O . ASP B 1 333 ? 2.1 -27.094 -13.766 1 98.19 333 ASP B O 1
ATOM 5609 N N . VAL B 1 334 ? 3.99 -27.281 -14.992 1 98.38 334 VAL B N 1
ATOM 5610 C CA . VAL B 1 334 ? 3.625 -28.578 -15.539 1 98.38 334 VAL B CA 1
ATOM 5611 C C . VAL B 1 334 ? 3.568 -29.609 -14.414 1 98.38 334 VAL B C 1
ATOM 5613 O O . VAL B 1 334 ? 2.639 -30.422 -14.352 1 98.38 334 VAL B O 1
ATOM 5616 N N . LEU B 1 335 ? 4.539 -29.562 -13.594 1 98.5 335 LEU B N 1
ATOM 5617 C CA . LEU B 1 335 ? 4.582 -30.531 -12.508 1 98.5 335 LEU B CA 1
ATOM 5618 C C . LEU B 1 335 ? 3.393 -30.359 -11.57 1 98.5 335 LEU B C 1
ATOM 5620 O O . LEU B 1 335 ? 2.645 -31.297 -11.312 1 98.5 335 LEU B O 1
ATOM 5624 N N . VAL B 1 336 ? 3.172 -29.156 -11.102 1 98.81 336 VAL B N 1
ATOM 5625 C CA . VAL B 1 336 ? 2.244 -28.891 -10.008 1 98.81 336 VAL B CA 1
ATOM 5626 C C . VAL B 1 336 ? 0.809 -28.922 -10.523 1 98.81 336 VAL B C 1
ATOM 5628 O O . VAL B 1 336 ? -0.024 -29.672 -10.023 1 98.81 336 VAL B O 1
ATOM 5631 N N . THR B 1 337 ? 0.537 -28.141 -11.555 1 98.81 337 THR B N 1
ATOM 5632 C CA . THR B 1 337 ? -0.852 -27.969 -11.969 1 98.81 337 THR B CA 1
ATOM 5633 C C . THR B 1 337 ? -1.245 -29.016 -12.992 1 98.81 337 THR B C 1
ATOM 5635 O O . THR B 1 337 ? -2.432 -29.234 -13.258 1 98.81 337 THR B O 1
ATOM 5638 N N . GLY B 1 338 ? -0.283 -29.703 -13.562 1 98.69 338 GLY B N 1
ATOM 5639 C CA . GLY B 1 338 ? -0.556 -30.766 -14.516 1 98.69 338 GLY B CA 1
ATOM 5640 C C . GLY B 1 338 ? -0.41 -32.156 -13.914 1 98.69 338 GLY B C 1
ATOM 5641 O O . GLY B 1 338 ? -1.399 -32.75 -13.508 1 98.69 338 GLY B O 1
ATOM 5642 N N . ILE B 1 339 ? 0.786 -32.531 -13.703 1 98.56 339 ILE B N 1
ATOM 5643 C CA . ILE B 1 339 ? 1.127 -33.906 -13.359 1 98.56 339 ILE B CA 1
ATOM 5644 C C . ILE B 1 339 ? 0.601 -34.25 -11.969 1 98.56 339 ILE B C 1
ATOM 5646 O O . ILE B 1 339 ? -0.157 -35.188 -11.797 1 98.56 339 ILE B O 1
ATOM 5650 N N . VAL B 1 340 ? 0.917 -33.469 -11.016 1 98.75 340 VAL B N 1
ATOM 5651 C CA . VAL B 1 340 ? 0.519 -33.688 -9.633 1 98.75 340 VAL B CA 1
ATOM 5652 C C . VAL B 1 340 ? -0.987 -33.5 -9.484 1 98.75 340 VAL B C 1
ATOM 5654 O O . VAL B 1 340 ? -1.679 -34.312 -8.898 1 98.75 340 VAL B O 1
ATOM 5657 N N . ALA B 1 341 ? -1.481 -32.438 -10.031 1 98.81 341 ALA B N 1
ATOM 5658 C CA . ALA B 1 341 ? -2.91 -32.125 -9.93 1 98.81 341 ALA B CA 1
ATOM 5659 C C . ALA B 1 341 ? -3.74 -33.25 -10.586 1 98.81 341 ALA B C 1
ATOM 5661 O O . ALA B 1 341 ? -4.781 -33.625 -10.055 1 98.81 341 ALA B O 1
ATOM 5662 N N . GLU B 1 342 ? -3.285 -33.719 -11.727 1 98.38 342 GLU B N 1
ATOM 5663 C CA . GLU B 1 342 ? -3.975 -34.812 -12.375 1 98.38 342 GLU B CA 1
ATOM 5664 C C . GLU B 1 342 ? -4.012 -36.062 -11.484 1 98.38 342 GLU B C 1
ATOM 5666 O O . GLU B 1 342 ? -5.055 -36.688 -11.336 1 98.38 342 GLU B O 1
ATOM 5671 N N . SER B 1 343 ? -2.957 -36.344 -10.93 1 98.25 343 SER B N 1
ATOM 5672 C CA . SER B 1 343 ? -2.85 -37.531 -10.07 1 98.25 343 SER B CA 1
ATOM 5673 C C . SER B 1 343 ? -3.777 -37.406 -8.867 1 98.25 343 SER B C 1
ATOM 5675 O O . SER B 1 343 ? -4.25 -38.438 -8.352 1 98.25 343 SER B O 1
ATOM 5677 N N . LEU B 1 344 ? -4.027 -36.219 -8.453 1 98.5 344 LEU B N 1
ATOM 5678 C CA . LEU B 1 344 ? -4.84 -35.969 -7.262 1 98.5 344 LEU B CA 1
ATOM 5679 C C . LEU B 1 344 ? -6.289 -35.688 -7.648 1 98.5 344 LEU B C 1
ATOM 5681 O O . LEU B 1 344 ? -7.113 -35.375 -6.785 1 98.5 344 LEU B O 1
ATOM 5685 N N . ARG B 1 345 ? -6.539 -35.719 -8.906 1 98.12 345 ARG B N 1
ATOM 5686 C CA . ARG B 1 345 ? -7.875 -35.469 -9.438 1 98.12 345 ARG B CA 1
ATOM 5687 C C . ARG B 1 345 ? -8.375 -34.062 -9.047 1 98.12 345 ARG B C 1
ATOM 5689 O O . ARG B 1 345 ? -9.539 -33.906 -8.664 1 98.12 345 ARG B O 1
ATOM 5696 N N . ILE B 1 346 ? -7.508 -33.156 -9.062 1 98.62 346 ILE B N 1
ATOM 5697 C CA . ILE B 1 346 ? -7.859 -31.75 -8.836 1 98.62 346 ILE B CA 1
ATOM 5698 C C . ILE B 1 346 ? -8.336 -31.125 -10.148 1 98.62 346 ILE B C 1
ATOM 5700 O O . ILE B 1 346 ? -7.719 -31.328 -11.195 1 98.62 346 ILE B O 1
ATOM 5704 N N . ARG B 1 347 ? -9.43 -30.375 -10.07 1 98.5 347 ARG B N 1
ATOM 5705 C CA . ARG B 1 347 ? -9.961 -29.719 -11.258 1 98.5 347 ARG B CA 1
ATOM 5706 C C . ARG B 1 347 ? -9.078 -28.547 -11.688 1 98.5 347 ARG B C 1
ATOM 5708 O O . ARG B 1 347 ? -8.656 -27.75 -10.852 1 98.5 347 ARG B O 1
ATOM 5715 N N . ARG B 1 348 ? -8.75 -28.562 -12.945 1 98.62 348 ARG B N 1
ATOM 5716 C CA . ARG B 1 348 ? -8.094 -27.422 -13.57 1 98.62 348 ARG B CA 1
ATOM 5717 C C . ARG B 1 348 ? -9.039 -26.703 -14.523 1 98.62 348 ARG B C 1
ATOM 5719 O O . ARG B 1 348 ? -9.562 -27.312 -15.461 1 98.62 348 ARG B O 1
ATOM 5726 N N . ILE B 1 349 ? -9.266 -25.438 -14.234 1 98.62 349 ILE B N 1
ATOM 5727 C CA . ILE B 1 349 ? -10.242 -24.688 -15.031 1 98.62 349 ILE B CA 1
ATOM 5728 C C . ILE B 1 349 ? -9.562 -23.5 -15.695 1 98.62 349 ILE B C 1
ATOM 5730 O O . ILE B 1 349 ? -8.977 -22.641 -15.016 1 98.62 349 ILE B O 1
ATOM 5734 N N . GLY B 1 350 ? -9.688 -23.516 -17.016 1 98.12 350 GLY B N 1
ATOM 5735 C CA . GLY B 1 350 ? -9.164 -22.391 -17.766 1 98.12 350 GLY B CA 1
ATOM 5736 C C . GLY B 1 350 ? -10.078 -21.172 -17.734 1 98.12 350 GLY B C 1
ATOM 5737 O O . GLY B 1 350 ? -11.305 -21.312 -17.766 1 98.12 350 GLY B O 1
ATOM 5738 N N . ASP B 1 351 ? -9.469 -20.031 -17.578 1 97.69 351 ASP B N 1
ATOM 5739 C CA . ASP B 1 351 ? -10.18 -18.75 -17.656 1 97.69 351 ASP B CA 1
ATOM 5740 C C . ASP B 1 351 ? -9.414 -17.734 -18.484 1 97.69 351 ASP B C 1
ATOM 5742 O O . ASP B 1 351 ? -8.234 -17.484 -18.234 1 97.69 351 ASP B O 1
ATOM 5746 N N . SER B 1 352 ? -10.078 -17.141 -19.453 1 95.06 352 SER B N 1
ATOM 5747 C CA . SER B 1 352 ? -9.438 -16.266 -20.438 1 95.06 352 SER B CA 1
ATOM 5748 C C . SER B 1 352 ? -8.938 -14.977 -19.797 1 95.06 352 SER B C 1
ATOM 5750 O O . SER B 1 352 ? -8.133 -14.258 -20.375 1 95.06 352 SER B O 1
ATOM 5752 N N . ARG B 1 353 ? -9.352 -14.68 -18.641 1 96.62 353 ARG B N 1
ATOM 5753 C CA . ARG B 1 353 ? -8.906 -13.461 -17.953 1 96.62 353 ARG B CA 1
ATOM 5754 C C . ARG B 1 353 ? -7.504 -13.625 -17.391 1 96.62 353 ARG B C 1
ATOM 5756 O O . ARG B 1 353 ? -6.848 -12.641 -17.047 1 96.62 353 ARG B O 1
ATOM 5763 N N . PHE B 1 354 ? -7.148 -14.836 -17.219 1 97.56 354 PHE B N 1
ATOM 5764 C CA . PHE B 1 354 ? -5.766 -15.125 -16.859 1 97.56 354 PHE B CA 1
ATOM 5765 C C . PHE B 1 354 ? -4.895 -15.227 -18.094 1 97.56 354 PHE B C 1
ATOM 5767 O O . PHE B 1 354 ? -4.793 -16.297 -18.703 1 97.56 354 PHE B O 1
ATOM 5774 N N . ARG B 1 355 ? -4.211 -14.133 -18.391 1 91.81 355 ARG B N 1
ATOM 5775 C CA . ARG B 1 355 ? -3.402 -14.125 -19.609 1 91.81 355 ARG B CA 1
ATOM 5776 C C . ARG B 1 355 ? -1.937 -14.406 -19.297 1 91.81 355 ARG B C 1
ATOM 5778 O O . ARG B 1 355 ? -1.471 -14.125 -18.188 1 91.81 355 ARG B O 1
ATOM 5785 N N . ASN B 1 356 ? -1.29 -14.984 -20.281 1 86.5 356 ASN B N 1
ATOM 5786 C CA . ASN B 1 356 ? 0.135 -15.273 -20.172 1 86.5 356 ASN B CA 1
ATOM 5787 C C . ASN B 1 356 ? 0.945 -14.516 -21.219 1 86.5 356 ASN B C 1
ATOM 5789 O O . ASN B 1 356 ? 2.037 -14.945 -21.609 1 86.5 356 ASN B O 1
ATOM 5793 N N . GLU B 1 357 ? 0.323 -13.484 -21.75 1 85.25 357 GLU B N 1
ATOM 5794 C CA . GLU B 1 357 ? 0.984 -12.68 -22.766 1 85.25 357 GLU B CA 1
ATOM 5795 C C . GLU B 1 357 ? 0.839 -11.188 -22.469 1 85.25 357 GLU B C 1
ATOM 5797 O O . GLU B 1 357 ? -0.005 -10.789 -21.672 1 85.25 357 GLU B O 1
ATOM 5802 N N . LYS B 1 358 ? 1.706 -10.523 -23.219 1 83.81 358 LYS B N 1
ATOM 5803 C CA . LYS B 1 358 ? 1.646 -9.07 -23.078 1 83.81 358 LYS B CA 1
ATOM 5804 C C . LYS B 1 358 ? 0.428 -8.5 -23.797 1 83.81 358 LYS B C 1
ATOM 5806 O O . LYS B 1 358 ? 0.001 -9.031 -24.828 1 83.81 358 LYS B O 1
ATOM 5811 N N . ILE B 1 359 ? -0.147 -7.582 -23.172 1 85.06 359 ILE B N 1
ATOM 5812 C CA . ILE B 1 359 ? -1.229 -6.809 -23.766 1 85.06 359 ILE B CA 1
ATOM 5813 C C . ILE B 1 359 ? -0.717 -5.426 -24.172 1 85.06 359 ILE B C 1
ATOM 5815 O O . ILE B 1 359 ? 0.106 -4.836 -23.469 1 85.06 359 ILE B O 1
ATOM 5819 N N . LYS B 1 360 ? -1.251 -5.055 -25.234 1 85.69 360 LYS B N 1
ATOM 5820 C CA . LYS B 1 360 ? -0.929 -3.688 -25.641 1 85.69 360 LYS B CA 1
ATOM 5821 C C . LYS B 1 360 ? -1.42 -2.684 -24.594 1 85.69 360 LYS B C 1
ATOM 5823 O O . LYS B 1 360 ? -2.596 -2.689 -24.219 1 85.69 360 LYS B O 1
ATOM 5828 N N . LEU B 1 361 ? -0.553 -1.823 -24.203 1 86.12 361 LEU B N 1
ATOM 5829 C CA . LEU B 1 361 ? -0.837 -0.893 -23.109 1 86.12 361 LEU B CA 1
ATOM 5830 C C . LEU B 1 361 ? -1.923 0.099 -23.516 1 86.12 361 LEU B C 1
ATOM 5832 O O . LEU B 1 361 ? -2.637 0.625 -22.656 1 86.12 361 LEU B O 1
ATOM 5836 N N . SER B 1 362 ? -1.991 0.312 -24.797 1 84.94 362 SER B N 1
ATOM 5837 C CA . SER B 1 362 ? -2.947 1.303 -25.266 1 84.94 362 SER B CA 1
ATOM 5838 C C . SER B 1 362 ? -4.371 0.766 -25.219 1 84.94 362 SER B C 1
ATOM 5840 O O . SER B 1 362 ? -5.336 1.53 -25.328 1 84.94 362 SER B O 1
ATOM 5842 N N . ASP B 1 363 ? -4.516 -0.463 -24.984 1 89.5 363 ASP B N 1
ATOM 5843 C CA . ASP B 1 363 ? -5.84 -1.075 -24.953 1 89.5 363 ASP B CA 1
ATOM 5844 C C . ASP B 1 363 ? -6.383 -1.132 -23.531 1 89.5 363 ASP B C 1
ATOM 5846 O O . ASP B 1 363 ? -6.48 -2.209 -22.938 1 89.5 363 ASP B O 1
ATOM 5850 N N . THR B 1 364 ? -6.898 -0.024 -23.125 1 91.75 364 THR B N 1
ATOM 5851 C CA . THR B 1 364 ? -7.34 0.101 -21.734 1 91.75 364 THR B CA 1
ATOM 5852 C C . THR B 1 364 ? -8.523 -0.825 -21.453 1 91.75 364 THR B C 1
ATOM 5854 O O . THR B 1 364 ? -8.609 -1.423 -20.391 1 91.75 364 THR B O 1
ATOM 5857 N N . CYS B 1 365 ? -9.398 -0.957 -22.406 1 92.94 365 CYS B N 1
ATOM 5858 C CA . CYS B 1 365 ? -10.57 -1.792 -22.203 1 92.94 365 CYS B CA 1
ATOM 5859 C C . CYS B 1 365 ? -10.18 -3.256 -22.047 1 92.94 365 CYS B C 1
ATOM 5861 O O . CYS B 1 365 ? -10.766 -3.977 -21.234 1 92.94 365 CYS B O 1
ATOM 5863 N N . SER B 1 366 ? -9.242 -3.701 -22.812 1 92.25 366 SER B N 1
ATOM 5864 C CA . SER B 1 366 ? -8.727 -5.055 -22.641 1 92.25 366 SER B CA 1
ATOM 5865 C C . SER B 1 366 ? -8.031 -5.223 -21.297 1 92.25 366 SER B C 1
ATOM 5867 O O . SER B 1 366 ? -8.172 -6.258 -20.641 1 92.25 366 SER B O 1
ATOM 5869 N N . LEU B 1 367 ? -7.32 -4.203 -20.906 1 94.19 367 LEU B N 1
ATOM 5870 C CA . LEU B 1 367 ? -6.648 -4.234 -19.609 1 94.19 367 LEU B CA 1
ATOM 5871 C C . LEU B 1 367 ? -7.656 -4.391 -18.484 1 94.19 367 LEU B C 1
ATOM 5873 O O . LEU B 1 367 ? -7.438 -5.164 -17.547 1 94.19 367 LEU B O 1
ATOM 5877 N N . LEU B 1 368 ? -8.758 -3.74 -18.609 1 94.31 368 LEU B N 1
ATOM 5878 C CA . LEU B 1 368 ? -9.781 -3.73 -17.562 1 94.31 368 LEU B CA 1
ATOM 5879 C C . LEU B 1 368 ? -10.445 -5.098 -17.453 1 94.31 368 LEU B C 1
ATOM 5881 O O . LEU B 1 368 ? -11.008 -5.43 -16.406 1 94.31 368 LEU B O 1
ATOM 5885 N N . LYS B 1 369 ? -10.32 -5.934 -18.469 1 94.62 369 LYS B N 1
ATOM 5886 C CA . LYS B 1 369 ? -11.008 -7.219 -18.5 1 94.62 369 LYS B CA 1
ATOM 5887 C C . LYS B 1 369 ? -10.031 -8.367 -18.25 1 94.62 369 LYS B C 1
ATOM 5889 O O . LYS B 1 369 ? -10.391 -9.539 -18.391 1 94.62 369 LYS B O 1
ATOM 5894 N N . THR B 1 370 ? -8.844 -8.039 -17.859 1 96.56 370 THR B N 1
ATOM 5895 C CA . THR B 1 370 ? -7.816 -9.062 -17.703 1 96.56 370 THR B CA 1
ATOM 5896 C C . THR B 1 370 ? -7.312 -9.102 -16.266 1 96.56 370 THR B C 1
ATOM 5898 O O . THR B 1 370 ? -7 -8.062 -15.68 1 96.56 370 THR B O 1
ATOM 5901 N N . ILE B 1 371 ? -7.234 -10.289 -15.695 1 98 371 ILE B N 1
ATOM 5902 C CA . ILE B 1 371 ? -6.812 -10.461 -14.312 1 98 371 ILE B CA 1
ATOM 5903 C C . ILE B 1 371 ? -5.289 -10.453 -14.227 1 98 371 ILE B C 1
ATOM 5905 O O . ILE B 1 371 ? -4.711 -9.805 -13.352 1 98 371 ILE B O 1
ATOM 5909 N N . SER B 1 372 ? -4.637 -11.172 -15.094 1 97.69 372 SER B N 1
ATOM 5910 C CA . SER B 1 372 ? -3.182 -11.266 -15.023 1 97.69 372 SER B CA 1
ATOM 5911 C C . SER B 1 372 ? -2.547 -10.969 -16.375 1 97.69 372 SER B C 1
ATOM 5913 O O . SER B 1 372 ? -3.027 -11.438 -17.406 1 97.69 372 SER B O 1
ATOM 5915 N N . ILE B 1 373 ? -1.521 -10.125 -16.359 1 96.38 373 ILE B N 1
ATOM 5916 C CA . ILE B 1 373 ? -0.779 -9.734 -17.562 1 96.38 373 ILE B CA 1
ATOM 5917 C C . ILE B 1 373 ? 0.707 -10.023 -17.359 1 96.38 373 ILE B C 1
ATOM 5919 O O . ILE B 1 373 ? 1.286 -9.656 -16.328 1 96.38 373 ILE B O 1
ATOM 5923 N N . HIS B 1 374 ? 1.305 -10.664 -18.359 1 95.88 374 HIS B N 1
ATOM 5924 C CA . HIS B 1 374 ? 2.678 -11.141 -18.219 1 95.88 374 HIS B CA 1
ATOM 5925 C C . HIS B 1 374 ? 3.664 -10.164 -18.859 1 95.88 374 HIS B C 1
ATOM 5927 O O . HIS B 1 374 ? 3.285 -9.359 -19.719 1 95.88 374 HIS B O 1
ATOM 5933 N N . MET B 1 375 ? 4.891 -10.203 -18.391 1 94.5 375 MET B N 1
ATOM 5934 C CA . MET B 1 375 ? 6.055 -9.523 -18.938 1 94.5 375 MET B CA 1
ATOM 5935 C C . MET B 1 375 ? 5.867 -8.008 -18.906 1 94.5 375 MET B C 1
ATOM 5937 O O . MET B 1 375 ? 6.055 -7.328 -19.906 1 94.5 375 MET B O 1
ATOM 5941 N N . VAL B 1 376 ? 5.496 -7.535 -17.734 1 96.38 376 VAL B N 1
ATOM 5942 C CA . VAL B 1 376 ? 5.258 -6.105 -17.562 1 96.38 376 VAL B CA 1
ATOM 5943 C C . VAL B 1 376 ? 6.508 -5.445 -16.984 1 96.38 376 VAL B C 1
ATOM 5945 O O . VAL B 1 376 ? 6.969 -5.816 -15.898 1 96.38 376 VAL B O 1
ATOM 5948 N N . LYS B 1 377 ? 6.977 -4.516 -17.656 1 95.75 377 LYS B N 1
ATOM 5949 C CA . LYS B 1 377 ? 8.172 -3.801 -17.234 1 95.75 377 LYS B CA 1
ATOM 5950 C C . LYS B 1 377 ? 7.844 -2.775 -16.141 1 95.75 377 LYS B C 1
ATOM 5952 O O . LYS B 1 377 ? 6.672 -2.461 -15.922 1 95.75 377 LYS B O 1
ATOM 5957 N N . TYR B 1 378 ? 8.914 -2.256 -15.539 1 97 378 TYR B N 1
ATOM 5958 C CA . TYR B 1 378 ? 8.773 -1.346 -14.406 1 97 378 TYR B CA 1
ATOM 5959 C C . TYR B 1 378 ? 7.855 -0.183 -14.75 1 97 378 TYR B C 1
ATOM 5961 O O . TYR B 1 378 ? 6.82 0.011 -14.102 1 97 378 TYR B O 1
ATOM 5969 N N . GLU B 1 379 ? 8.148 0.566 -15.828 1 95.81 379 GLU B N 1
ATOM 5970 C CA . GLU B 1 379 ? 7.383 1.756 -16.188 1 95.81 379 GLU B CA 1
ATOM 5971 C C . GLU B 1 379 ? 5.973 1.39 -16.625 1 95.81 379 GLU B C 1
ATOM 5973 O O . GLU B 1 379 ? 5.023 2.146 -16.406 1 95.81 379 GLU B O 1
ATOM 5978 N N . GLU B 1 380 ? 5.859 0.229 -17.188 1 96.44 380 GLU B N 1
ATOM 5979 C CA . GLU B 1 380 ? 4.559 -0.225 -17.672 1 96.44 380 GLU B CA 1
ATOM 5980 C C . GLU B 1 380 ? 3.611 -0.532 -16.516 1 96.44 380 GLU B C 1
ATOM 5982 O O . GLU B 1 380 ? 2.395 -0.395 -16.656 1 96.44 380 GLU B O 1
ATOM 5987 N N . GLN B 1 381 ? 4.164 -0.956 -15.398 1 97.62 381 GLN B N 1
ATOM 5988 C CA . GLN B 1 381 ? 3.35 -1.22 -14.211 1 97.62 381 GLN B CA 1
ATOM 5989 C C . GLN B 1 381 ? 2.525 0.006 -13.828 1 97.62 381 GLN B C 1
ATOM 5991 O O . GLN B 1 381 ? 1.321 -0.1 -13.586 1 97.62 381 GLN B O 1
ATOM 5996 N N . PHE B 1 382 ? 3.158 1.114 -13.859 1 97 382 PHE B N 1
ATOM 5997 C CA . PHE B 1 382 ? 2.512 2.352 -13.438 1 97 382 PHE B CA 1
ATOM 5998 C C . PHE B 1 382 ? 1.477 2.795 -14.469 1 97 382 PHE B C 1
ATOM 6000 O O . PHE B 1 382 ? 0.423 3.324 -14.109 1 97 382 PHE B O 1
ATOM 6007 N N . ASP B 1 383 ? 1.797 2.543 -15.711 1 95.94 383 ASP B N 1
ATOM 6008 C CA . ASP B 1 383 ? 0.862 2.891 -16.781 1 95.94 383 ASP B CA 1
ATOM 6009 C C . ASP B 1 383 ? -0.417 2.064 -16.672 1 95.94 383 ASP B C 1
ATOM 6011 O O . ASP B 1 383 ? -1.521 2.613 -16.688 1 95.94 383 ASP B O 1
ATOM 6015 N N . ILE B 1 384 ? -0.223 0.786 -16.578 1 96.69 384 ILE B N 1
ATOM 6016 C CA . ILE B 1 384 ? -1.377 -0.101 -16.469 1 96.69 384 ILE B CA 1
ATOM 6017 C C . ILE B 1 384 ? -2.164 0.213 -15.203 1 96.69 384 ILE B C 1
ATOM 6019 O O . ILE B 1 384 ? -3.396 0.272 -15.227 1 96.69 384 ILE B O 1
ATOM 6023 N N . TYR B 1 385 ? -1.446 0.442 -14.141 1 97.25 385 TYR B N 1
ATOM 6024 C CA . TYR B 1 385 ? -2.07 0.747 -12.859 1 97.25 385 TYR B CA 1
ATOM 6025 C C . TYR B 1 385 ? -2.969 1.974 -12.969 1 97.25 385 TYR B C 1
ATOM 6027 O O . TYR B 1 385 ? -4.129 1.938 -12.555 1 97.25 385 TYR B O 1
ATOM 6035 N N . LYS B 1 386 ? -2.461 3.02 -13.508 1 96.44 386 LYS B N 1
ATOM 6036 C CA . LYS B 1 386 ? -3.244 4.234 -13.703 1 96.44 386 LYS B CA 1
ATOM 6037 C C . LYS B 1 386 ? -4.465 3.967 -14.578 1 96.44 386 LYS B C 1
ATOM 6039 O O . LYS B 1 386 ? -5.59 4.316 -14.211 1 96.44 386 LYS B O 1
ATOM 6044 N N . ARG B 1 387 ? -4.297 3.283 -15.641 1 95.12 387 ARG B N 1
ATOM 6045 C CA . ARG B 1 387 ? -5.359 3.074 -16.609 1 95.12 387 ARG B CA 1
ATOM 6046 C C . ARG B 1 387 ? -6.488 2.234 -16.031 1 95.12 387 ARG B C 1
ATOM 6048 O O . ARG B 1 387 ? -7.66 2.439 -16.359 1 95.12 387 ARG B O 1
ATOM 6055 N N . THR B 1 388 ? -6.129 1.356 -15.172 1 94.5 388 THR B N 1
ATOM 6056 C CA . THR B 1 388 ? -7.133 0.426 -14.672 1 94.5 388 THR B CA 1
ATOM 6057 C C . THR B 1 388 ? -7.855 1.01 -13.461 1 94.5 388 THR B C 1
ATOM 6059 O O . THR B 1 388 ? -8.914 0.512 -13.062 1 94.5 388 THR B O 1
ATOM 6062 N N . LEU B 1 389 ? -7.316 2.164 -12.891 1 95 389 LEU B N 1
ATOM 6063 C CA . LEU B 1 389 ? -7.914 2.562 -11.625 1 95 389 LEU B CA 1
ATOM 6064 C C . LEU B 1 389 ? -8.391 4.008 -11.68 1 95 389 LEU B C 1
ATOM 6066 O O . LEU B 1 389 ? -9.188 4.438 -10.836 1 95 389 LEU B O 1
ATOM 6070 N N . ASP B 1 390 ? -7.965 4.82 -12.641 1 93.88 390 ASP B N 1
ATOM 6071 C CA . ASP B 1 390 ? -8.234 6.254 -12.602 1 93.88 390 ASP B CA 1
ATOM 6072 C C . ASP B 1 390 ? -9.68 6.551 -13.008 1 93.88 390 ASP B C 1
ATOM 6074 O O . ASP B 1 390 ? -10.117 7.703 -12.969 1 93.88 390 ASP B O 1
ATOM 6078 N N . GLY B 1 391 ? -10.477 5.586 -13.469 1 90.56 391 GLY B N 1
ATOM 6079 C CA . GLY B 1 391 ? -11.898 5.715 -13.734 1 90.56 391 GLY B CA 1
ATOM 6080 C C . GLY B 1 391 ? -12.203 6.496 -15 1 90.56 391 GLY B C 1
ATOM 6081 O O . GLY B 1 391 ? -13.344 6.879 -15.242 1 90.56 391 GLY B O 1
ATOM 6082 N N . LYS B 1 392 ? -11.234 6.738 -15.797 1 90.06 392 LYS B N 1
ATOM 6083 C CA . LYS B 1 392 ? -11.422 7.594 -16.953 1 90.06 392 LYS B CA 1
ATOM 6084 C C . LYS B 1 392 ? -11.898 6.785 -18.172 1 90.06 392 LYS B C 1
ATOM 6086 O O . LYS B 1 392 ? -12.555 7.32 -19.062 1 90.06 392 LYS B O 1
ATOM 6091 N N . ALA B 1 393 ? -11.5 5.512 -18.188 1 86.38 393 ALA B N 1
ATOM 6092 C CA . ALA B 1 393 ? -11.836 4.695 -19.359 1 86.38 393 ALA B CA 1
ATOM 6093 C C . ALA B 1 393 ? -13.32 4.348 -19.375 1 86.38 393 ALA B C 1
ATOM 6095 O O . ALA B 1 393 ? -13.906 4.059 -18.328 1 86.38 393 ALA B O 1
ATOM 6096 N N . LYS B 1 394 ? -13.93 4.609 -20.578 1 85.69 394 LYS B N 1
ATOM 6097 C CA . LYS B 1 394 ? -15.305 4.184 -20.828 1 85.69 394 LYS B CA 1
ATOM 6098 C C . LYS B 1 394 ? -15.359 3.016 -21.797 1 85.69 394 LYS B C 1
ATOM 6100 O O . LYS B 1 394 ? -15 3.164 -22.969 1 85.69 394 LYS B O 1
ATOM 6105 N N . CYS B 1 395 ? -15.547 1.94 -21.219 1 86.38 395 CYS B N 1
ATOM 6106 C CA . CYS B 1 395 ? -15.547 0.749 -22.062 1 86.38 395 CYS B CA 1
ATOM 6107 C C . CYS B 1 395 ? -16.969 0.268 -22.328 1 86.38 395 CYS B C 1
ATOM 6109 O O . CYS B 1 395 ? -17.844 0.391 -21.469 1 86.38 395 CYS B O 1
ATOM 6111 N N . LYS B 1 396 ? -17.391 0.132 -23.625 1 72.69 396 LYS B N 1
ATOM 6112 C CA . LYS B 1 396 ? -18.703 -0.392 -24 1 72.69 396 LYS B CA 1
ATOM 6113 C C . LYS B 1 396 ? -18.938 -1.781 -23.406 1 72.69 396 LYS B C 1
ATOM 6115 O O . LYS B 1 396 ? -18 -2.574 -23.297 1 72.69 396 LYS B O 1
ATOM 6120 N N . ALA B 1 397 ? -20.047 -1.908 -22.641 1 61.16 397 ALA B N 1
ATOM 6121 C CA . ALA B 1 397 ? -20.422 -3.217 -22.109 1 61.16 397 ALA B CA 1
ATOM 6122 C C . ALA B 1 397 ? -20.453 -4.262 -23.219 1 61.16 397 ALA B C 1
ATOM 6124 O O . ALA B 1 397 ? -21.016 -4.02 -24.297 1 61.16 397 ALA B O 1
ATOM 6125 N N . GLY B 1 398 ? -19.406 -4.82 -23.562 1 42.78 398 GLY B N 1
ATOM 6126 C CA . GLY B 1 398 ? -19.641 -5.879 -24.531 1 42.78 398 GLY B CA 1
ATOM 6127 C C . GLY B 1 398 ? -20.75 -6.828 -24.109 1 42.78 398 GLY B C 1
ATOM 6128 O O . GLY B 1 398 ? -21.109 -6.891 -22.922 1 42.78 398 GLY B O 1
#

Nearest PDB structures (foldseek):
  7jhm-assembly2_B  TM=9.018E-01  e=3.292E-25  Homo sapiens
  7jhn-assembly1_A  TM=9.138E-01  e=1.731E-24  Homo sapiens
  7jho-assembly2_B  TM=9.062E-01  e=5.566E-24  Homo sapiens
  6wmn-assembly1_B  TM=8.966E-01  e=1.029E-23  Homo sapiens
  6wmn-assembly2_C  TM=8.866E-01  e=6.295E-24  Homo sapiens

Solvent-accessible surface area (backbone atoms only — not comparable to full-atom values): 47668 Å² total; per-residue (Å²): 137,81,76,82,76,73,84,78,78,82,73,79,73,83,75,87,72,84,80,77,74,75,78,70,79,66,82,72,77,68,81,80,86,90,85,89,82,87,83,84,83,81,88,81,87,79,88,81,85,78,83,81,76,93,76,88,82,88,90,80,89,84,87,87,92,83,88,91,80,82,75,84,77,79,76,79,79,80,77,76,78,84,76,77,75,75,78,71,80,70,76,74,76,76,78,74,79,74,72,73,72,73,71,71,70,73,68,75,73,75,73,60,78,89,70,39,58,56,77,36,49,42,66,95,48,37,31,44,78,75,51,52,85,68,51,84,36,63,55,57,78,68,35,58,82,32,16,62,71,23,60,33,37,37,42,28,44,50,58,81,85,40,57,66,38,52,48,41,39,46,73,35,64,43,29,54,46,58,31,64,36,30,38,63,37,35,42,32,40,41,71,54,69,70,52,46,54,54,48,50,54,51,32,69,37,51,57,40,57,27,28,34,60,43,65,63,43,76,77,35,42,31,56,53,53,46,48,51,33,48,49,32,60,72,37,31,52,48,22,46,28,36,34,43,30,41,49,41,45,46,53,36,57,71,57,44,50,53,55,51,65,73,45,82,80,68,64,46,36,34,38,15,27,65,41,72,69,47,56,68,38,73,51,80,86,42,97,64,47,45,54,58,74,39,40,60,59,76,47,47,58,59,20,35,46,65,59,39,36,37,30,27,39,82,36,38,62,59,49,41,53,52,46,32,74,26,54,56,51,59,56,36,31,50,40,51,48,8,33,48,24,53,75,67,69,40,46,75,43,65,39,86,34,32,38,80,46,72,69,65,79,85,40,51,61,60,53,64,62,33,31,32,33,27,79,43,48,65,47,49,44,35,51,53,45,33,59,67,64,39,73,75,73,81,64,80,81,120,135,86,78,83,80,80,89,84,79,88,66,91,75,83,92,89,74,89,71,83,76,73,78,71,79,90,82,86,75,71,75,71,87,89,80,84,83,85,78,86,83,81,87,83,88,81,84,88,80,87,87,88,85,90,85,90,84,89,90,82,88,86,91,82,92,80,87,90,78,86,78,84,83,78,80,77,81,81,81,76,76,82,78,76,74,76,74,75,81,69,77,73,76,78,78,73,78,73,72,73,71,75,71,74,73,72,73,76,75,77,73,60,78,89,69,40,58,56,77,37,49,43,67,94,46,36,32,44,78,73,50,53,87,66,50,84,37,61,55,56,78,69,35,59,81,31,16,61,70,25,59,34,37,37,42,28,46,49,58,81,87,40,56,67,38,51,48,39,39,46,74,34,65,43,30,55,44,60,30,63,36,28,39,62,36,35,41,31,42,41,73,55,70,68,52,44,53,53,49,50,54,51,32,69,38,50,56,40,58,28,28,35,60,43,64,64,42,78,77,36,41,32,56,54,53,48,49,51,35,49,48,32,60,73,38,30,53,48,24,46,29,36,34,42,31,40,49,38,46,44,54,34,57,71,56,45,52,53,53,53,65,73,45,82,80,69,65,48,37,33,38,16,25,65,41,74,72,45,57,68,38,73,51,80,87,43,96,64,45,46,54,60,74,41,40,58,60,75,45,47,58,60,20,34,45,63,59,38,36,37,29,28,39,82,36,37,60,58,50,42,56,52,46,33,74,27,54,57,54,58,56,35,31,50,41,50,48,7,31,48,23,53,75,67,68,41,44,73,44,65,40,87,34,32,38,82,46,73,69,65,81,85,40,51,61,60,54,65,63,32,30,31,32,28,79,43,48,65,48,50,43,36,52,54,45,32,56,66,63,40,74,73,73,82,64,78,83,122

Radius of gyration: 37.54 Å; Cα contacts (8 Å, |Δi|>4): 1180; chains: 2; bounding box: 132×98×106 Å

Secondary structure (DSSP, 8-state):
----------------------------------------------------------------------------------------------------------------GGG-GGGGB--S-BHHHH---SEEE--GGGSGGGGTT-SEEEEEE--TT-HHHHHHHHTTGGGGGGSTTEEEEEEEEE--HHHHHHHHHHHHHH--EEEEEEE--GGGHHHHHHHHHHHHHHH-TT-SEEEEEETT-EE-HHHHHHHHHT-TT--SEEEEEEE-S---B--TTSTTB--TTTB-SSSPPSEEEEEEEEEEGGGHHHHHHHHHTSB--S-HHIIIIIIIHHHTT-EEEE-TTB--S---TT-HHHHHT-SEE-S--HHHHHHHHHHHHSS-------/----------------------------------------------------------------------------------------------------------------GGG-GGGGB--S-BHHHH---SEEE--GGGSGGGGTT-SEEEEEE--TT-HHHHHHHHTTGGGGGGSTTEEEEEEEEE--HHHHHHHHHHHHHH--EEEEEEE--GGGHHHHHHHHHHHHHHH-TT-SEEEEEETT-EE-HHHHHHHHHT-TT--SEEEEEEE-S---B--TTSTTB--TTTB-SSSPPSEEEEEEEEEEGGGHHHHHHHHHTSB--S-HHIIIIIIIHHHTT-EEEE-TTB--S---TT-HHHHHT-SEE-S--HHHHHHHHHHHHSS-------

Foldseek 3Di:
DDDPDDPPPDPPCPDDDDPPVPDPPPPPDPPDDYDDDDDDYDDDDDDDDDPDDDDDDDDDDDYYDDDDDDDDDDPDDPDDPDPPVPPPDCPPPDPPPPPPPPPPPPPPPPPDPVPAQLVQADDDDALLNQADDDFPQLLLVLCPPLLQLALEEEEAEDELVVPLLVVLCCVFVVVCCVDPRYGYAYEYEDDDPVSVVVVVVVCVVPVRYTYGHHHGDLLCVLNRVLNVLSSSVVRRLNHFKYKYAYSQKAFPVVVVSVVSVVCVPDALEKEAAKDDFAAQDCDPPDPRHDHCNRGVDGGQFIWHARRIMMHTSVCSVQLSVQRRVGHDDRRNRSVRGTRSSVSVVGHYDYDPLHDAEADDLVCLLNLLSHGMHGRHDSVRSVSSRCSNPVPPDDDPPD/DDDPDDPDDCCVDDDDDDDPCPPPDDDDDPPDDDDDYDDYDDDDDDDDDDDYDYDDDDDDDDDDDDDDDDDDDDPDDPDDPDPPPPVPDCPPPDPPPPPPPPPPPPDPPPPDPVPAQLVQFDDDDALLNQADDDFPQLLLVQCPPLLQLALEEEEAEDELVVPLLVVLCCVFVVVCCVDPRYGYAYEYEDDDPVSVVVVVVVCVVPVRYTYGHHDGDLLCVLNRVLNVLSSSVVRRLNHFKYKYAYSQKAFPVVVVSVVSVVCVPDALEKEAAKDPFAAQDCDPVDPRHDHCNRGVDGGQFIWHARRIMMHTSVCSVQLSVQRRVGHDDRRNRSVRGTRSSVSVVGHYDYDPLHDAEADDLVCLLNLLSHGMHGRHDSVRSVSSRCSNPVPPDDDPPD